Protein 6FHJ (pdb70)

Radius of gyration: 31.43 Å; Cα contacts (8 Å, |Δi|>4): 2462; chains: 1; bounding box: 69×86×80 Å

InterPro domains:
  IPR001701 Glycoside hydrolase family 9 [PF00759] (120-545)
  IPR004197 Cellulase, Ig-like domain [PF02927] (4-82)
  IPR004197 Cellulase, Ig-like domain [cd02850] (5-88)
  IPR008928 Six-hairpin glycosidase superfamily [SSF48208] (115-547)
  IPR012341 Six-hairpin glycosidase-like superfamily [G3DSA:1.50.10.10] (104-552)
  IPR013783 Immunoglobulin-like fold [G3DSA:2.60.40.10] (3-90)
  IPR014756 Immunoglobulin E-set [SSF81296] (6-89)

Foldseek 3Di:
DAWPAKWALLLAEELQFWGKIKTWAQEDDPFQKKFKDAPPHTDDIDGWAWPQDDQNTTMTMDTPNVRNDFDWAMWMDDPHHIFAGHTYHQQRLLLALQLLLLLQLLQKLAFSCLSPPPPSHPLDWDPLLGDHRFLLQPAAAPVLPDGFRQHIAGQFWQFRKDFLLQLLLLLLLLVLCVLQVLFPSQQDDSVPPQGRSSLVSSLRNLVSLLSCCVPVQQWAFMQDGFDDLAHRRVGDVSDYRDDSHTHGDNATALLSLLSSLLSLLSSLVSLVSCVVSVRGDPVCNVVSPVSSVSSNVSSVSSLVCSVVQQVGHNGPLGQVVPQGSLFSNLSNLLSNCVRPVDVVSLVSNLVSLVPHDLLEAAFDFSNGPPLVSLLSNLVVHDPVSVVSNLSNLVNRLLQQVQCQVAGPQLFNVDAAQAARLQRLLRSLLSLLSNCSPPVAVSSVNSSVSSVTSQSISDVVREHQFFSRGDHYQFAASHSSPSCLQPPPDRHIGSGGFGWSAWHQADPQDLLHRGTDGDSDGCNVPVDRPNRTRMGGSRSSSSVSSSSSSSSSVTRHNDPDDDRDWHWDWFPDARNFEFEAKFKIKIAIPADWPQKDKPPDGWDDDLRMTIDIDGCHPPAAFDKDKIKMWTADPVGHIRMYMHIYTYHQDQFAFVRWQFCDQLPQDGPLSVVVDWWDWDDKDPDWDWDWDFDDDPNFTKIKTKTQFPDLPIKTKTWSVQHWAQLPLFFKKKWWKAFQPPQLKWKWKWKDQPPDIGTQPPGTDGDHNDGDMDIGTCVVVVVRPNGTIIIMIMIGRNPTSGMGIMITRTIIGHAAADADWKDKDPWDWPFQEFAQPDKIKTKIWIAGLVLQDWPFKWKQKSRTTDTWAFPDPPDRGRNVITMTMDIDGGDAAKIKIKMWTGSNNHPIDIDDIDIGRHYRYQALAQQRFDPPVATKDFDAAFAKFFWADNTGTGGPSDDADNGDGPGMDTGHGGTIDGDPVHD

Solvent-accessible surface area: 36807 Å² total; per-residue (Å²): 69,96,9,92,14,1,0,0,0,6,0,0,0,1,12,82,2,32,0,14,0,0,0,4,0,53,60,54,12,129,72,43,38,25,34,1,6,51,39,137,86,68,70,31,95,27,107,10,135,79,58,24,151,20,50,70,72,28,0,3,15,3,94,4,31,108,20,76,42,70,17,101,56,0,18,0,74,0,56,72,43,60,9,78,70,1,26,0,56,105,45,6,4,38,84,25,21,10,0,2,0,0,0,0,5,1,0,31,1,40,45,0,112,75,9,13,47,108,69,8,3,122,39,65,17,29,112,50,2,24,0,56,60,0,0,74,0,1,0,20,11,62,100,94,109,69,60,46,76,0,24,10,1,12,1,6,8,1,6,3,0,3,22,1,3,2,12,0,0,0,0,3,0,0,0,0,1,23,53,19,15,109,28,84,21,0,21,18,44,90,39,119,44,20,10,1,0,0,0,15,0,0,15,25,0,0,81,4,0,27,59,0,3,108,68,32,53,0,10,1,22,10,0,79,141,74,34,42,36,54,15,0,50,118,20,9,72,31,83,82,46,59,133,38,5,12,27,8,54,73,79,31,3,1,1,0,0,0,1,0,0,0,0,0,0,0,0,0,39,0,0,73,52,0,33,95,42,66,75,14,46,93,125,49,40,77,96,3,79,71,35,0,92,85,1,39,58,3,0,57,65,0,9,79,34,0,51,106,74,85,120,31,70,24,18,61,56,22,0,132,147,34,54,12,25,38,0,0,0,0,0,0,0,0,0,0,40,48,23,48,50,70,71,67,22,46,89,72,0,24,93,43,0,90,90,18,103,72,50,23,52,20,2,5,0,49,53,0,0,12,2,0,1,0,1,9,0,43,84,54,8,64,89,79,9,59,97,37,0,72,41,0,9,90,35,3,1,8,12,0,9,1,0,10,42,46,14,28,2,5,0,0,12,51,4,24,104,54,1,2,0,14,15,0,0,1,13,0,2,8,0,0,5,7,26,48,43,39,112,22,45,2,0,9,34,7,0,2,72,0,0,0,0,0,4,0,3,0,38,64,32,11,0,0,3,0,12,4,30,66,50,36,0,50,36,6,21,2,32,2,2,69,86,6,110,46,137,123,16,118,11,3,34,1,0,0,0,0,0,0,0,0,1,13,9,17,39,59,70,74,95,23,76,19,7,10,8,85,39,43,19,8,92,46,4,56,18,20,2,90,51,0,0,22,0,4,6,1,6,0,2,3,3,0,0,0,4,0,0,2,2,31,75,16,29,64,75,32,124,41,55,69,95,8,42,90,1,46,21,30,16,0,80,29,38,11,49,0,26,27,90,0,16,0,1,0,30,18,114,28,82,21,59,129,5,20,2,107,76,92,122,14,87,84,84,24,35,8,10,61,6,83,9,68,3,97,105,42,54,58,25,39,53,58,92,1,60,0,77,0,40,9,134,85,54,28,29,0,6,2,8,6,4,5,3,8,17,36,48,13,12,0,27,65,65,74,13,50,2,7,27,0,76,75,124,16,16,2,7,54,71,142,76,81,6,28,36,116,109,42,95,95,22,22,97,16,62,30,59,101,51,92,42,84,136,87,39,0,0,60,0,7,0,66,15,80,48,66,74,0,56,0,37,0,7,0,72,98,38,52,0,35,1,62,15,7,97,32,0,25,0,21,0,26,4,43,53,74,111,74,1,62,0,46,0,0,0,40,12,70,132,42,66,43,62,21,6,102,28,46,35,69,18,45,81,97,40,50,74,51,90,28,31,4,78,134,43,119,133,20,76,50,51,50,0,18,1,8,0,26,1,5,4,46,116,58,16,50,90,0,19,0,3,0,22,78,0,13,1,25,5,66,98,63,59,82,50,4,76,22,55,84,36,19,32,108,15,61,15,3,31,70,75,39,90,0,38,0,40,0,23,0,36,2,80,99,81,88,38,26,88,34,2,14,0,1,0,3,6,0,22,61,63,10,95,33,56,68,110,120,36,111,56,23,62,111,14,26,60,16,34,49,57,25,69,6,22,0,8,76,3,99,5,47,0,10,0,1,8,26,37,7,78,75,33,60,31,95,87,57,116,7,0,5,0,1,54,52,124,15,62,19,74,106,38,79,103,92,165,73,62,31,17,52,17,25,72,46,30,56,9,111,56,30,88,59,33,34,14,35,27,51,103,162,88,92,70,122,142,68,102,74,47,76,53,88,34,104,78,57,60,86,46,73,46,128,68,65,77

Sequence (979 aa):
GVVQSVNVSQAGYSSNDFKTATVTASDKLSDTSYQILQGTTVIATGTMKDEGYVWGKYVYSIDFSSVTATGTNFTIRSNGVSSYTFPIQTNMWNEEYKDEMTAFYRLLRTTDTFAAYPAGYSNIAPSNKILHPDSFLDDAFSPDRTTHYDLTGGWFDAGDYGKYGGNQWVQGNIAISYLRHASSAAVNFDKDTNGIPDLVDEAIFGSQYLVKFANQLGGAIHNILRKGGFVLPHKVTDNVPGNTDDRALEAVEAVGGSGKSSGSLAATARAIRTAIAGGKVAANKVAQLQTLANEFQAAAIIFYNYTLTHQSGNHGSYGTMNNGGIANPLLWAEVQLYLLTGDAAYKTQAQTRINAINEAYVSSTNYWDMHPIALAEFYPVADSAIKTKIQSILKHQAYYFITLMDETPYGVLNQFGNFGVNEPHASYMADLLRYYELFNDPVALRAAKKALYWIVGNNPWNISWVSGVGSNFTDFLHTRLDEEEAYSQTNTGVVLPGAMVSGPNIKDPNNKLSSSPWYEDKPIWADDTNQWRYNEYSVSIQTGLFYTIMGLSALGGNASTGGAEPVKLPITWPIIGDYVTGDVTVFAQPEGSLSNVSANGIVLSPSDGVYTTTVSTSADAPYTERKVQIKGTDDSGFTTYSNTHFTVAPALPDPSHPLLFDDFNQKGIWGSQKLDWVNWYNQNGGTASYTRTTVDTRTVGKFAHTPAATTSKAKFQPWKYNANLNGYRYLNFTMKNPGYPNTKIRIAANDGTKSVNLTSGEVAISSTWTTYQYDLNLHPTLNKSNVLIEVWLSNPTAGAYGEILIDEISAVNTTNSGTAPTLSATGVNASIGNQSTVFTYTATYTDANNQAPFDVQVVIDGVIRSMTAADPTDTTYSDGRVYTYATTLPVGTHKFYFRTTDTTTNFVSTSVQTGPTVIRNKLEAEVLSINLEYAVNVPKAGTYQVSAG

Organism: NCBI:txid44249

B-factor: mean 33.27, std 11.63, range [17.1, 79.89]

Structure (mmCIF, N/CA/C/O backbone):
data_6FHJ
#
_entry.id   6FHJ
#
_cell.length_a   103.350
_cell.length_b   103.350
_cell.length_c   212.500
_cell.angle_alpha   90.00
_cell.angle_beta   90.00
_cell.angle_gamma   120.00
#
_symmetry.space_group_name_H-M   'P 32 2 1'
#
loop_
_entity.id
_entity.type
_entity.pdbx_description
1 polymer protein,protein
2 non-polymer 'CALCIUM ION'
3 non-polymer 'SODIUM ION'
4 non-polymer 'CHLORIDE ION'
5 non-polymer DI(HYDROXYETHYL)ETHER
6 non-polymer 'MALONATE ION'
7 water water
#
loop_
_atom_site.group_PDB
_atom_site.id
_atom_site.type_symbol
_atom_site.label_atom_id
_atom_site.label_alt_id
_atom_site.label_comp_id
_atom_site.label_asym_id
_atom_site.label_entity_id
_atom_site.label_seq_id
_atom_site.pdbx_PDB_ins_code
_atom_site.Cartn_x
_atom_site.Cartn_y
_atom_site.Cartn_z
_atom_site.occupancy
_atom_site.B_iso_or_equiv
_atom_site.auth_seq_id
_atom_site.auth_comp_id
_atom_site.auth_asym_id
_atom_site.auth_atom_id
_atom_site.pdbx_PDB_model_num
ATOM 1 N N . GLY A 1 1 ? 96.050 -6.149 11.644 1.00 48.81 3 GLY A N 1
ATOM 2 C CA . GLY A 1 1 ? 95.449 -4.909 12.265 1.00 46.52 3 GLY A CA 1
ATOM 3 C C . GLY A 1 1 ? 96.431 -4.183 13.178 1.00 45.18 3 GLY A C 1
ATOM 4 O O . GLY A 1 1 ? 96.726 -4.652 14.267 1.00 45.48 3 GLY A O 1
ATOM 5 N N . VAL A 1 2 ? 96.929 -3.037 12.747 1.00 44.11 4 VAL A N 1
ATOM 6 C CA . VAL A 1 2 ? 98.060 -2.375 13.410 1.00 43.34 4 VAL A CA 1
ATOM 7 C C . VAL A 1 2 ? 97.677 -0.919 13.771 1.00 40.77 4 VAL A C 1
ATOM 8 O O . VAL A 1 2 ? 97.063 -0.232 12.967 1.00 39.60 4 VAL A O 1
ATOM 12 N N . VAL A 1 3 ? 98.062 -0.468 14.962 1.00 39.37 5 VAL A N 1
ATOM 13 C CA . VAL A 1 3 ? 97.781 0.902 15.411 1.00 37.34 5 VAL A CA 1
ATOM 14 C C . VAL A 1 3 ? 98.723 1.893 14.751 1.00 37.61 5 VAL A C 1
ATOM 15 O O . VAL A 1 3 ? 99.947 1.763 14.863 1.00 37.91 5 VAL A O 1
ATOM 19 N N . GLN A 1 4 ? 98.134 2.910 14.106 1.00 36.64 6 GLN A N 1
ATOM 20 C CA . GLN A 1 4 ? 98.897 3.949 13.418 1.00 36.43 6 GLN A CA 1
ATOM 21 C C . GLN A 1 4 ? 99.234 5.086 14.382 1.00 34.26 6 GLN A C 1
ATOM 22 O O . GLN A 1 4 ? 100.360 5.585 14.402 1.00 34.06 6 GLN A O 1
ATOM 28 N N . SER A 1 5 ? 98.258 5.499 15.172 1.00 32.45 7 SER A N 1
ATOM 29 C CA . SER A 1 5 ? 98.448 6.596 16.124 1.00 31.26 7 SER A CA 1
ATOM 30 C C . SER A 1 5 ? 97.405 6.539 17.215 1.00 30.01 7 SER A C 1
ATOM 31 O O . SER A 1 5 ? 96.308 6.027 17.005 1.00 30.08 7 SER A O 1
ATOM 34 N N . VAL A 1 6 ? 97.776 7.038 18.388 1.00 29.29 8 VAL A N 1
ATOM 35 C CA . VAL A 1 6 ? 96.859 7.333 19.467 1.00 28.83 8 VAL A CA 1
ATOM 36 C C . VAL A 1 6 ? 96.799 8.861 19.555 1.00 27.96 8 VAL A C 1
ATOM 37 O O . VAL A 1 6 ? 97.790 9.499 19.931 1.00 27.92 8 VAL A O 1
ATOM 41 N N . ASN A 1 7 ? 95.639 9.429 19.199 1.00 27.10 9 ASN A N 1
ATOM 42 C CA . ASN A 1 7 ? 95.451 10.880 19.065 1.00 25.95 9 ASN A CA 1
ATOM 43 C C . ASN A 1 7 ? 94.759 11.453 20.290 1.00 25.82 9 ASN A C 1
ATOM 44 O O . ASN A 1 7 ? 93.781 10.883 20.776 1.00 25.97 9 ASN A O 1
ATOM 49 N N . VAL A 1 8 ? 95.289 12.580 20.790 1.00 25.66 10 VAL A N 1
ATOM 50 C CA . VAL A 1 8 ? 94.857 13.193 22.052 1.00 25.40 10 VAL A CA 1
ATOM 51 C C . VAL A 1 8 ? 94.777 14.703 21.894 1.00 24.44 10 VAL A C 1
ATOM 52 O O . VAL A 1 8 ? 95.316 15.247 20.945 1.00 23.89 10 VAL A O 1
ATOM 56 N N . SER A 1 9 ? 94.135 15.368 22.845 1.00 24.54 11 SER A N 1
ATOM 57 C CA . SER A 1 9 ? 94.339 16.801 23.033 1.00 24.81 11 SER A CA 1
ATOM 58 C C . SER A 1 9 ? 95.761 17.020 23.545 1.00 25.71 11 SER A C 1
ATOM 59 O O . SER A 1 9 ? 96.026 16.883 24.749 1.00 26.85 11 SER A O 1
ATOM 62 N N . GLN A 1 10 ? 96.653 17.390 22.616 1.00 25.88 12 GLN A N 1
ATOM 63 C CA . GLN A 1 10 ? 98.066 17.638 22.911 1.00 26.37 12 GLN A CA 1
ATOM 64 C C . GLN A 1 10 ? 98.280 18.851 23.818 1.00 27.04 12 GLN A C 1
ATOM 65 O O . GLN A 1 10 ? 99.326 18.968 24.451 1.00 28.44 12 GLN A O 1
ATOM 71 N N . ALA A 1 11 ? 97.285 19.731 23.887 1.00 26.68 13 ALA A N 1
ATOM 72 C CA . ALA A 1 11 ? 97.263 20.862 24.822 1.00 26.91 13 ALA A CA 1
ATOM 73 C C . ALA A 1 11 ? 96.878 20.482 26.263 1.00 27.65 13 ALA A C 1
ATOM 74 O O . ALA A 1 11 ? 97.033 21.304 27.193 1.00 28.24 13 ALA A O 1
ATOM 76 N N . GLY A 1 12 ? 96.340 19.272 26.441 1.00 27.16 14 GLY A N 1
ATOM 77 C CA . GLY A 1 12 ? 95.873 18.798 27.731 1.00 27.47 14 GLY A CA 1
ATOM 78 C C . GLY A 1 12 ? 94.370 18.810 27.903 1.00 27.02 14 GLY A C 1
ATOM 79 O O . GLY A 1 12 ? 93.613 19.001 26.935 1.00 26.38 14 GLY A O 1
ATOM 80 N N . TYR A 1 13 ? 93.947 18.569 29.136 1.00 27.60 15 TYR A N 1
ATOM 81 C CA . TYR A 1 13 ? 92.540 18.496 29.552 1.00 27.75 15 TYR A CA 1
ATOM 82 C C . TYR A 1 13 ? 92.463 19.063 30.959 1.00 29.62 15 TYR A C 1
ATOM 83 O O . TYR A 1 13 ? 93.455 19.019 31.711 1.00 30.30 15 TYR A O 1
ATOM 92 N N . SER A 1 14 ? 91.292 19.550 31.343 1.00 30.08 16 SER A N 1
ATOM 93 C CA . SER A 1 14 ? 91.072 19.957 32.717 1.00 32.18 16 SER A CA 1
ATOM 94 C C . SER A 1 14 ? 90.640 18.714 33.587 1.00 33.40 16 SER A C 1
ATOM 95 O O . SER A 1 14 ? 89.963 17.796 33.099 1.00 32.46 16 SER A O 1
ATOM 98 N N . SER A 1 15 ? 91.052 18.668 34.850 1.00 35.65 17 SER A N 1
ATOM 99 C CA . SER A 1 15 ? 90.879 17.423 35.682 1.00 36.93 17 SER A CA 1
ATOM 100 C C . SER A 1 15 ? 89.431 16.925 35.968 1.00 37.24 17 SER A C 1
ATOM 101 O O . SER A 1 15 ? 89.194 15.686 35.903 1.00 37.04 17 SER A O 1
ATOM 104 N N . ASN A 1 16 ? 88.479 17.867 36.034 1.00 37.74 18 ASN A N 1
ATOM 105 C CA . ASN A 1 16 ? 87.052 17.509 36.112 1.00 38.10 18 ASN A CA 1
ATOM 106 C C . ASN A 1 16 ? 86.274 17.471 34.776 1.00 36.58 18 ASN A C 1
ATOM 107 O O . ASN A 1 16 ? 85.088 17.178 34.781 1.00 36.88 18 ASN A O 1
ATOM 112 N N . ASP A 1 17 ? 86.926 17.695 33.639 1.00 34.86 19 ASP A N 1
ATOM 113 C CA . ASP A 1 17 ? 86.190 17.734 32.336 1.00 33.39 19 ASP A CA 1
ATOM 114 C C . ASP A 1 17 ? 85.970 16.360 31.731 1.00 32.25 19 ASP A C 1
ATOM 115 O O . ASP A 1 17 ? 86.649 15.393 32.068 1.00 31.26 19 ASP A O 1
ATOM 120 N N . PHE A 1 18 ? 85.022 16.307 30.797 1.00 31.66 20 PHE A N 1
ATOM 121 C CA . PHE A 1 18 ? 84.947 15.238 29.820 1.00 31.01 20 PHE A CA 1
ATOM 122 C C . PHE A 1 18 ? 86.288 15.102 29.110 1.00 29.16 20 PHE A C 1
ATOM 123 O O . PHE A 1 18 ? 86.925 16.101 28.772 1.00 28.18 20 PHE A O 1
ATOM 131 N N . LYS A 1 19 ? 86.738 13.868 28.904 1.00 29.24 21 LYS A N 1
ATOM 132 C CA . LYS A 1 19 ? 88.018 13.617 28.212 1.00 28.80 21 LYS A CA 1
ATOM 133 C C . LYS A 1 19 ? 87.870 12.479 27.215 1.00 28.56 21 LYS A C 1
ATOM 134 O O . LYS A 1 19 ? 87.261 11.423 27.538 1.00 29.49 21 LYS A O 1
ATOM 140 N N . THR A 1 20 ? 88.445 12.674 26.034 1.00 26.75 22 THR A N 1
ATOM 141 C CA . THR A 1 20 ? 88.409 11.681 25.021 1.00 26.76 22 THR A CA 1
ATOM 142 C C . THR A 1 20 ? 89.671 11.676 24.177 1.00 25.90 22 THR A C 1
ATOM 143 O O . THR A 1 20 ? 90.413 12.675 24.118 1.00 26.79 22 THR A O 1
ATOM 147 N N . ALA A 1 21 ? 89.935 10.521 23.582 1.00 25.76 23 ALA A N 1
ATOM 148 C CA . ALA A 1 21 ? 91.034 10.315 22.646 1.00 25.16 23 ALA A CA 1
ATOM 149 C C . ALA A 1 21 ? 90.592 9.275 21.628 1.00 25.31 23 ALA A C 1
ATOM 150 O O . ALA A 1 21 ? 89.566 8.592 21.831 1.00 25.68 23 ALA A O 1
ATOM 152 N N . THR A 1 22 ? 91.360 9.155 20.541 1.00 25.10 24 THR A N 1
ATOM 153 C CA . THR A 1 22 ? 91.082 8.175 19.518 1.00 25.90 24 THR A CA 1
ATOM 154 C C . THR A 1 22 ? 92.306 7.329 19.169 1.00 26.34 24 THR A C 1
ATOM 155 O O . THR A 1 22 ? 93.447 7.764 19.399 1.00 25.49 24 THR A O 1
ATOM 159 N N . VAL A 1 23 ? 92.032 6.131 18.643 1.00 26.99 25 VAL A N 1
ATOM 160 C CA . VAL A 1 23 ? 93.043 5.219 18.131 1.00 28.25 25 VAL A CA 1
ATOM 161 C C . VAL A 1 23 ? 92.718 4.906 16.681 1.00 28.58 25 VAL A C 1
ATOM 162 O O . VAL A 1 23 ? 91.647 4.365 16.374 1.00 28.54 25 VAL A O 1
ATOM 166 N N . THR A 1 24 ? 93.635 5.293 15.798 1.00 28.69 26 THR A N 1
ATOM 167 C CA . THR A 1 24 ? 93.503 5.061 14.373 1.00 29.87 26 THR A CA 1
ATOM 168 C C . THR A 1 24 ? 94.347 3.863 13.981 1.00 32.11 26 THR A C 1
ATOM 169 O O . THR A 1 24 ? 95.564 3.913 14.133 1.00 32.66 26 THR A O 1
ATOM 173 N N . ALA A 1 25 ? 93.702 2.820 13.445 1.00 33.73 27 ALA A N 1
ATOM 174 C CA . ALA A 1 25 ? 94.349 1.555 13.088 1.00 36.21 27 ALA A CA 1
ATOM 175 C C . ALA A 1 25 ? 94.150 1.189 11.611 1.00 38.01 27 ALA A C 1
ATOM 176 O O . ALA A 1 25 ? 93.204 1.661 10.978 1.00 38.23 27 ALA A O 1
ATOM 178 N N . SER A 1 26 ? 95.035 0.342 11.078 1.00 39.64 28 SER A N 1
ATOM 179 C CA . SER A 1 26 ? 94.937 -0.090 9.692 1.00 41.42 28 SER A CA 1
ATOM 180 C C . SER A 1 26 ? 93.695 -0.962 9.471 1.00 42.94 28 SER A C 1
ATOM 181 O O . SER A 1 26 ? 93.142 -0.981 8.374 1.00 44.40 28 SER A O 1
ATOM 184 N N . ASP A 1 27 ? 93.263 -1.683 10.501 1.00 43.38 29 ASP A N 1
ATOM 185 C CA . ASP A 1 27 ? 92.094 -2.558 10.418 1.00 45.15 29 ASP A CA 1
ATOM 186 C C . ASP A 1 27 ? 91.620 -2.925 11.849 1.00 44.23 29 ASP A C 1
ATOM 187 O O . ASP A 1 27 ? 92.260 -2.491 12.793 1.00 42.67 29 ASP A O 1
ATOM 192 N N . LYS A 1 28 ? 90.510 -3.658 12.020 1.00 45.03 30 LYS A N 1
ATOM 193 C CA . LYS A 1 28 ? 90.035 -4.097 13.352 1.00 44.93 30 LYS A CA 1
ATOM 194 C C . LYS A 1 28 ? 91.166 -4.763 14.125 1.00 45.74 30 LYS A C 1
ATOM 195 O O . LYS A 1 28 ? 91.905 -5.556 13.552 1.00 46.74 30 LYS A O 1
ATOM 197 N N . LEU A 1 29 ? 91.299 -4.405 15.402 1.00 44.77 31 LEU A N 1
ATOM 198 C CA . LEU A 1 29 ? 92.348 -4.931 16.297 1.00 45.90 31 LEU A CA 1
ATOM 199 C C . LEU A 1 29 ? 91.837 -6.131 17.060 1.00 47.75 31 LEU A C 1
ATOM 200 O O . LEU A 1 29 ? 90.663 -6.155 17.436 1.00 48.42 31 LEU A O 1
ATOM 205 N N . SER A 1 30 ? 92.718 -7.115 17.295 1.00 49.39 32 SER A N 1
ATOM 206 C CA . SER A 1 30 ? 92.405 -8.292 18.121 1.00 51.03 32 SER A CA 1
ATOM 207 C C . SER A 1 30 ? 92.359 -7.896 19.605 1.00 49.63 32 SER A C 1
ATOM 208 O O . SER A 1 30 ? 91.494 -8.351 20.367 1.00 50.14 32 SER A O 1
ATOM 211 N N . ASP A 1 31 ? 93.325 -7.074 19.995 1.00 48.30 33 ASP A N 1
ATOM 212 C CA . ASP A 1 31 ? 93.444 -6.568 21.344 1.00 47.39 33 ASP A CA 1
ATOM 213 C C . ASP A 1 31 ? 92.856 -5.138 21.321 1.00 44.67 33 ASP A C 1
ATOM 214 O O . ASP A 1 31 ? 93.431 -4.226 20.718 1.00 43.42 33 ASP A O 1
ATOM 219 N N . THR A 1 32 ? 91.684 -4.979 21.942 1.00 43.76 34 THR A N 1
ATOM 220 C CA . THR A 1 32 ? 91.014 -3.679 22.047 1.00 41.96 34 THR A CA 1
ATOM 221 C C . THR A 1 32 ? 91.183 -3.012 23.414 1.00 40.54 34 THR A C 1
ATOM 222 O O . THR A 1 32 ? 90.417 -2.100 23.735 1.00 40.15 34 THR A O 1
ATOM 226 N N . SER A 1 33 ? 92.166 -3.447 24.210 1.00 39.91 35 SER A N 1
ATOM 227 C CA . SER A 1 33 ? 92.487 -2.771 25.464 1.00 38.47 35 SER A CA 1
ATOM 228 C C . SER A 1 33 ? 93.343 -1.519 25.262 1.00 36.18 35 SER A C 1
ATOM 229 O O . SER A 1 33 ? 94.090 -1.390 24.282 1.00 35.81 35 SER A O 1
ATOM 232 N N . TYR A 1 34 ? 93.232 -0.616 26.232 1.00 34.81 36 TYR A N 1
ATOM 233 C CA . TYR A 1 34 ? 94.112 0.557 26.342 1.00 33.43 36 TYR A CA 1
ATOM 234 C C . TYR A 1 34 ? 94.645 0.663 27.753 1.00 33.61 36 TYR A C 1
ATOM 235 O O . TYR A 1 34 ? 94.097 0.080 28.682 1.00 34.55 36 TYR A O 1
ATOM 244 N N . GLN A 1 35 ? 95.719 1.428 27.886 1.00 33.47 37 GLN A N 1
ATOM 245 C CA . GLN A 1 35 ? 96.295 1.788 29.157 1.00 33.98 37 GLN A CA 1
ATOM 246 C C . GLN A 1 35 ? 96.479 3.302 29.144 1.00 33.32 37 GLN A C 1
ATOM 247 O O . GLN A 1 35 ? 96.773 3.899 28.105 1.00 32.51 37 GLN A O 1
ATOM 253 N N . ILE A 1 36 ? 96.324 3.912 30.310 1.00 33.49 38 ILE A N 1
ATOM 254 C CA . ILE A 1 36 ? 96.687 5.301 30.530 1.00 33.21 38 ILE A CA 1
ATOM 255 C C . ILE A 1 36 ? 97.863 5.283 31.507 1.00 34.28 38 ILE A C 1
ATOM 256 O O . ILE A 1 36 ? 97.776 4.613 32.520 1.00 35.75 38 ILE A O 1
ATOM 261 N N . LEU A 1 37 ? 98.933 6.010 31.191 1.00 34.14 39 LEU A N 1
ATOM 262 C CA . LEU A 1 37 ? 100.157 6.039 31.996 1.00 35.74 39 LEU A CA 1
ATOM 263 C C . LEU A 1 37 ? 100.543 7.432 32.454 1.00 35.16 39 LEU A C 1
ATOM 264 O O . LEU A 1 37 ? 100.193 8.449 31.799 1.00 33.65 39 LEU A O 1
ATOM 269 N N . GLN A 1 38 ? 101.234 7.475 33.589 1.00 36.33 40 GLN A N 1
ATOM 270 C CA . GLN A 1 38 ? 102.091 8.594 33.973 1.00 37.81 40 GLN A CA 1
ATOM 271 C C . GLN A 1 38 ? 103.535 8.116 33.970 1.00 38.63 40 GLN A C 1
ATOM 272 O O . GLN A 1 38 ? 103.896 7.233 34.745 1.00 40.42 40 GLN A O 1
ATOM 278 N N . GLY A 1 39 ? 104.346 8.743 33.125 1.00 38.23 41 GLY A N 1
ATOM 279 C CA . GLY A 1 39 ? 105.691 8.294 32.837 1.00 39.31 41 GLY A CA 1
ATOM 280 C C . GLY A 1 39 ? 105.598 6.896 32.251 1.00 39.12 41 GLY A C 1
ATOM 281 O O . GLY A 1 39 ? 104.916 6.683 31.245 1.00 37.57 41 GLY A O 1
ATOM 282 N N . THR A 1 40 ? 106.228 5.942 32.935 1.00 39.83 42 THR A N 1
ATOM 283 C CA . THR A 1 40 ? 106.206 4.548 32.555 1.00 40.26 42 THR A CA 1
ATOM 284 C C . THR A 1 40 ? 105.315 3.701 33.494 1.00 40.48 42 THR A C 1
ATOM 285 O O . THR A 1 40 ? 105.413 2.474 33.464 1.00 40.70 42 THR A O 1
ATOM 289 N N . THR A 1 41 ? 104.499 4.361 34.335 1.00 40.07 43 THR A N 1
ATOM 290 C CA . THR A 1 41 ? 103.570 3.690 35.241 1.00 40.43 43 THR A CA 1
ATOM 291 C C . THR A 1 41 ? 102.136 3.713 34.718 1.00 38.96 43 THR A C 1
ATOM 292 O O . THR A 1 41 ? 101.600 4.794 34.413 1.00 37.21 43 THR A O 1
ATOM 296 N N . VAL A 1 42 ? 101.503 2.548 34.645 1.00 38.80 44 VAL A N 1
ATOM 297 C CA . VAL A 1 42 ? 100.076 2.461 34.294 1.00 38.32 44 VAL A CA 1
ATOM 298 C C . VAL A 1 42 ? 99.169 2.918 35.463 1.00 38.39 44 VAL A C 1
ATOM 299 O O . VAL A 1 42 ? 99.268 2.377 36.533 1.00 38.80 44 VAL A O 1
ATOM 303 N N . ILE A 1 43 ? 98.266 3.884 35.209 1.00 38.04 45 ILE A N 1
ATOM 304 C CA . ILE A 1 43 ? 97.274 4.397 36.210 1.00 38.55 45 ILE A CA 1
ATOM 305 C C . ILE A 1 43 ? 95.778 4.029 35.950 1.00 38.52 45 ILE A C 1
ATOM 306 O O . ILE A 1 43 ? 94.911 4.203 36.819 1.00 40.23 45 ILE A O 1
ATOM 311 N N . ALA A 1 44 ? 95.473 3.508 34.768 1.00 37.48 46 ALA A N 1
ATOM 312 C CA . ALA A 1 44 ? 94.102 3.085 34.409 1.00 36.64 46 ALA A CA 1
ATOM 313 C C . ALA A 1 44 ? 94.203 2.190 33.194 1.00 36.08 46 ALA A C 1
ATOM 314 O O . ALA A 1 44 ? 95.113 2.355 32.371 1.00 35.33 46 ALA A O 1
ATOM 316 N N . THR A 1 45 ? 93.267 1.258 33.079 1.00 36.21 47 THR A N 1
ATOM 317 C CA . THR A 1 45 ? 93.142 0.403 31.908 1.00 36.65 47 THR A CA 1
ATOM 318 C C . THR A 1 45 ? 91.660 0.232 31.579 1.00 37.14 47 THR A C 1
ATOM 319 O O . THR A 1 45 ? 90.779 0.493 32.405 1.00 37.56 47 THR A O 1
ATOM 323 N N . GLY A 1 46 ? 91.393 -0.222 30.369 1.00 37.59 48 GLY A N 1
ATOM 324 C CA . GLY A 1 46 ? 90.037 -0.601 29.997 1.00 37.72 48 GLY A CA 1
ATOM 325 C C . GLY A 1 46 ? 89.944 -1.095 28.572 1.00 37.84 48 GLY A C 1
ATOM 326 O O . GLY A 1 46 ? 90.958 -1.423 27.946 1.00 37.30 48 GLY A O 1
ATOM 327 N N . THR A 1 47 ? 88.710 -1.124 28.071 1.00 38.45 49 THR A N 1
ATOM 328 C CA . THR A 1 47 ? 88.395 -1.557 26.705 1.00 39.23 49 THR A CA 1
ATOM 329 C C . THR A 1 47 ? 87.965 -0.362 25.840 1.00 37.75 49 THR A C 1
ATOM 330 O O . THR A 1 47 ? 87.092 0.415 26.227 1.00 36.91 49 THR A O 1
ATOM 334 N N . MET A 1 48 ? 88.579 -0.224 24.661 1.00 37.84 50 MET A N 1
ATOM 335 C CA . MET A 1 48 ? 88.247 0.873 23.742 1.00 36.40 50 MET A CA 1
ATOM 336 C C . MET A 1 48 ? 86.851 0.651 23.156 1.00 37.21 50 MET A C 1
ATOM 337 O O . MET A 1 48 ? 86.383 -0.483 23.049 1.00 37.40 50 MET A O 1
ATOM 342 N N . LYS A 1 49 ? 86.194 1.745 22.774 1.00 37.06 51 LYS A N 1
ATOM 343 C CA . LYS A 1 49 ? 84.920 1.657 22.063 1.00 38.42 51 LYS A CA 1
ATOM 344 C C . LYS A 1 49 ? 85.155 1.598 20.529 1.00 38.00 51 LYS A C 1
ATOM 345 O O . LYS A 1 49 ? 85.870 2.434 19.990 1.00 35.93 51 LYS A O 1
ATOM 351 N N . ASP A 1 50 ? 84.526 0.620 19.860 1.00 39.15 52 ASP A N 1
ATOM 352 C CA . ASP A 1 50 ? 84.614 0.412 18.402 1.00 40.34 52 ASP A CA 1
ATOM 353 C C . ASP A 1 50 ? 83.830 1.537 17.680 1.00 39.58 52 ASP A C 1
ATOM 354 O O . ASP A 1 50 ? 82.669 1.800 18.014 1.00 39.32 52 ASP A O 1
ATOM 359 N N . GLU A 1 51 ? 84.495 2.238 16.759 1.00 38.02 53 GLU A N 1
ATOM 360 C CA . GLU A 1 51 ? 83.861 3.304 15.952 1.00 37.27 53 GLU A CA 1
ATOM 361 C C . GLU A 1 51 ? 83.828 2.970 14.446 1.00 38.22 53 GLU A C 1
ATOM 362 O O . GLU A 1 51 ? 83.437 3.816 13.662 1.00 39.61 53 GLU A O 1
ATOM 368 N N . GLY A 1 52 ? 84.247 1.772 14.039 1.00 39.24 54 GLY A N 1
ATOM 369 C CA . GLY A 1 52 ? 84.101 1.329 12.652 1.00 40.35 54 GLY A CA 1
ATOM 370 C C . GLY A 1 52 ? 85.094 1.968 11.686 1.00 39.26 54 GLY A C 1
ATOM 371 O O . GLY A 1 52 ? 86.037 2.648 12.111 1.00 38.71 54 GLY A O 1
ATOM 372 N N . TYR A 1 53 ? 84.896 1.732 10.394 1.00 39.58 55 TYR A N 1
ATOM 373 C CA . TYR A 1 53 ? 85.765 2.291 9.376 1.00 39.67 55 TYR A CA 1
ATOM 374 C C . TYR A 1 53 ? 85.417 3.740 9.107 1.00 36.28 55 TYR A C 1
ATOM 375 O O . TYR A 1 53 ? 84.282 4.052 8.828 1.00 35.94 55 TYR A O 1
ATOM 384 N N . VAL A 1 54 ? 86.410 4.605 9.203 1.00 33.77 56 VAL A N 1
ATOM 385 C CA . VAL A 1 54 ? 86.270 6.038 8.956 1.00 31.63 56 VAL A CA 1
ATOM 386 C C . VAL A 1 54 ? 87.510 6.447 8.202 1.00 30.77 56 VAL A C 1
ATOM 387 O O . VAL A 1 54 ? 88.632 6.179 8.674 1.00 29.91 56 VAL A O 1
ATOM 391 N N . TRP A 1 55 ? 87.313 7.102 7.056 1.00 29.94 57 TRP A N 1
ATOM 392 C CA . TRP A 1 55 ? 88.413 7.667 6.259 1.00 29.67 57 TRP A CA 1
ATOM 393 C C . TRP A 1 55 ? 89.591 6.680 5.984 1.00 31.29 57 TRP A C 1
ATOM 394 O O . TRP A 1 55 ? 90.741 7.027 6.227 1.00 30.53 57 TRP A O 1
ATOM 405 N N . GLY A 1 56 ? 89.278 5.469 5.523 1.00 33.23 58 GLY A N 1
ATOM 406 C CA . GLY A 1 56 ? 90.285 4.456 5.113 1.00 35.62 58 GLY A CA 1
ATOM 407 C C . GLY A 1 56 ? 90.969 3.694 6.251 1.00 36.60 58 GLY A C 1
ATOM 408 O O . GLY A 1 56 ? 91.913 2.934 6.010 1.00 37.36 58 GLY A O 1
ATOM 409 N N . LYS A 1 57 ? 90.479 3.900 7.474 1.00 36.18 59 LYS A N 1
ATOM 410 C CA . LYS A 1 57 ? 91.050 3.357 8.701 1.00 37.28 59 LYS A CA 1
ATOM 411 C C . LYS A 1 57 ? 89.957 2.799 9.619 1.00 37.54 59 LYS A C 1
ATOM 412 O O . LYS A 1 57 ? 88.788 3.156 9.504 1.00 36.81 59 LYS A O 1
ATOM 418 N N . TYR A 1 58 ? 90.350 1.922 10.535 1.00 38.23 60 TYR A N 1
ATOM 419 C CA . TYR A 1 58 ? 89.452 1.451 11.578 1.00 38.42 60 TYR A CA 1
ATOM 420 C C . TYR A 1 58 ? 89.720 2.263 12.841 1.00 36.25 60 TYR A C 1
ATOM 421 O O . TYR A 1 58 ? 90.877 2.405 13.232 1.00 35.72 60 TYR A O 1
ATOM 430 N N . VAL A 1 59 ? 88.680 2.789 13.481 1.00 34.14 61 VAL A N 1
ATOM 431 C CA . VAL A 1 59 ? 88.889 3.751 14.562 1.00 32.51 61 VAL A CA 1
ATOM 432 C C . VAL A 1 59 ? 88.247 3.278 15.852 1.00 32.37 61 VAL A C 1
ATOM 433 O O . VAL A 1 59 ? 87.219 2.615 15.814 1.00 33.56 61 VAL A O 1
ATOM 437 N N . TYR A 1 60 ? 88.887 3.614 16.971 1.00 31.04 62 TYR A N 1
ATOM 438 C CA . TYR A 1 60 ? 88.377 3.378 18.310 1.00 30.76 62 TYR A CA 1
ATOM 439 C C . TYR A 1 60 ? 88.401 4.678 19.090 1.00 29.26 62 TYR A C 1
ATOM 440 O O . TYR A 1 60 ? 89.254 5.534 18.841 1.00 28.88 62 TYR A O 1
ATOM 449 N N . SER A 1 61 ? 87.476 4.830 20.033 1.00 29.09 63 SER A N 1
ATOM 450 C CA . SER A 1 61 ? 87.499 5.971 20.951 1.00 28.51 63 SER A CA 1
ATOM 451 C C . SER A 1 61 ? 87.650 5.524 22.387 1.00 28.87 63 SER A C 1
ATOM 452 O O . SER A 1 61 ? 87.289 4.382 22.732 1.00 30.29 63 SER A O 1
ATOM 455 N N . ILE A 1 62 ? 88.165 6.438 23.209 1.00 28.62 64 ILE A N 1
ATOM 456 C CA . ILE A 1 62 ? 88.419 6.217 24.638 1.00 29.63 64 ILE A CA 1
ATOM 457 C C . ILE A 1 62 ? 87.883 7.389 25.439 1.00 29.69 64 ILE A C 1
ATOM 458 O O . ILE A 1 62 ? 88.425 8.495 25.352 1.00 29.06 64 ILE A O 1
ATOM 463 N N . ASP A 1 63 ? 86.848 7.132 26.244 1.00 30.29 65 ASP A N 1
ATOM 464 C CA . ASP A 1 63 ? 86.317 8.113 27.190 1.00 30.21 65 ASP A CA 1
ATOM 465 C C . ASP A 1 63 ? 87.035 7.906 28.511 1.00 30.32 65 ASP A C 1
ATOM 466 O O . ASP A 1 63 ? 86.713 6.971 29.234 1.00 29.84 65 ASP A O 1
ATOM 471 N N . PHE A 1 64 ? 87.991 8.777 28.835 1.00 29.53 66 PHE A N 1
ATOM 472 C CA . PHE A 1 64 ? 88.733 8.647 30.116 1.00 30.50 66 PHE A CA 1
ATOM 473 C C . PHE A 1 64 ? 88.433 9.774 31.124 1.00 31.07 66 PHE A C 1
ATOM 474 O O . PHE A 1 64 ? 89.266 10.103 31.996 1.00 30.14 66 PHE A O 1
ATOM 482 N N . SER A 1 65 ? 87.207 10.319 31.012 1.00 31.68 67 SER A N 1
ATOM 483 C CA . SER A 1 65 ? 86.710 11.432 31.852 1.00 32.35 67 SER A CA 1
ATOM 484 C C . SER A 1 65 ? 86.888 11.187 33.349 1.00 33.95 67 SER A C 1
ATOM 485 O O . SER A 1 65 ? 87.246 12.106 34.099 1.00 34.53 67 SER A O 1
ATOM 488 N N . SER A 1 66 ? 86.630 9.955 33.798 1.00 35.38 68 SER A N 1
ATOM 489 C CA . SER A 1 66 ? 86.768 9.629 35.229 1.00 37.50 68 SER A CA 1
ATOM 490 C C . SER A 1 66 ? 88.197 9.714 35.798 1.00 37.92 68 SER A C 1
ATOM 491 O O . SER A 1 66 ? 88.367 9.723 37.010 1.00 38.57 68 SER A O 1
ATOM 494 N N . VAL A 1 67 ? 89.212 9.773 34.947 1.00 37.55 69 VAL A N 1
ATOM 495 C CA . VAL A 1 67 ? 90.578 10.136 35.395 1.00 38.60 69 VAL A CA 1
ATOM 496 C C . VAL A 1 67 ? 90.596 11.633 35.789 1.00 39.33 69 VAL A C 1
ATOM 497 O O . VAL A 1 67 ? 90.406 12.516 34.921 1.00 38.40 69 VAL A O 1
ATOM 501 N N . THR A 1 68 ? 90.790 11.922 37.069 1.00 41.46 70 THR A N 1
ATOM 502 C CA . THR A 1 68 ? 90.924 13.303 37.556 1.00 43.67 70 THR A CA 1
ATOM 503 C C . THR A 1 68 ? 92.327 13.626 38.090 1.00 46.17 70 THR A C 1
ATOM 504 O O . THR A 1 68 ? 92.561 14.736 38.569 1.00 47.29 70 THR A O 1
ATOM 508 N N . ALA A 1 69 ? 93.248 12.662 38.008 1.00 47.99 71 ALA A N 1
ATOM 509 C CA . ALA A 1 69 ? 94.655 12.881 38.345 1.00 48.89 71 ALA A CA 1
ATOM 510 C C . ALA A 1 69 ? 95.220 14.059 37.552 1.00 48.46 71 ALA A C 1
ATOM 511 O O . ALA A 1 69 ? 94.827 14.291 36.386 1.00 47.50 71 ALA A O 1
ATOM 513 N N . THR A 1 70 ? 96.122 14.796 38.199 1.00 49.09 72 THR A N 1
ATOM 514 C CA . THR A 1 70 ? 96.781 15.952 37.623 1.00 48.35 72 THR A CA 1
ATOM 515 C C . THR A 1 70 ? 98.268 15.693 37.367 1.00 47.22 72 THR A C 1
ATOM 516 O O . THR A 1 70 ? 98.917 14.849 38.001 1.00 47.27 72 THR A O 1
ATOM 520 N N . GLY A 1 71 ? 98.788 16.437 36.400 1.00 44.71 73 GLY A N 1
ATOM 521 C CA . GLY A 1 71 ? 100.193 16.450 36.112 1.00 44.28 73 GLY A CA 1
ATOM 522 C C . GLY A 1 71 ? 100.498 16.691 34.664 1.00 42.02 73 GLY A C 1
ATOM 523 O O . GLY A 1 71 ? 99.657 17.188 33.915 1.00 40.33 73 GLY A O 1
ATOM 524 N N . THR A 1 72 ? 101.698 16.273 34.286 1.00 41.47 74 THR A N 1
ATOM 525 C CA . THR A 1 72 ? 102.420 16.810 33.155 1.00 40.53 74 THR A CA 1
ATOM 526 C C . THR A 1 72 ? 102.848 15.713 32.145 1.00 38.38 74 THR A C 1
ATOM 527 O O . THR A 1 72 ? 103.286 16.020 31.034 1.00 37.42 74 THR A O 1
ATOM 531 N N . ASN A 1 73 ? 102.738 14.449 32.513 1.00 37.40 75 ASN A N 1
ATOM 532 C CA . ASN A 1 73 ? 103.444 13.371 31.796 1.00 37.60 75 ASN A CA 1
ATOM 533 C C . ASN A 1 73 ? 102.510 12.198 31.473 1.00 35.92 75 ASN A C 1
ATOM 534 O O . ASN A 1 73 ? 102.910 11.020 31.580 1.00 36.41 75 ASN A O 1
ATOM 539 N N . PHE A 1 74 ? 101.281 12.508 31.070 1.00 34.05 76 PHE A N 1
ATOM 540 C CA . PHE A 1 74 ? 100.318 11.451 30.768 1.00 33.19 76 PHE A CA 1
ATOM 541 C C . PHE A 1 74 ? 100.537 10.961 29.328 1.00 31.93 76 PHE A C 1
ATOM 542 O O . PHE A 1 74 ? 100.907 11.747 28.454 1.00 31.70 76 PHE A O 1
ATOM 550 N N . THR A 1 75 ? 100.319 9.674 29.085 1.00 31.39 77 THR A N 1
ATOM 551 C CA . THR A 1 75 ? 100.141 9.140 27.719 1.00 30.57 77 THR A CA 1
ATOM 552 C C . THR A 1 75 ? 98.978 8.136 27.709 1.00 30.63 77 THR A C 1
ATOM 553 O O . THR A 1 75 ? 98.588 7.570 28.753 1.00 30.65 77 THR A O 1
ATOM 557 N N . ILE A 1 76 ? 98.414 7.930 26.523 1.00 30.58 78 ILE A N 1
ATOM 558 C CA . ILE A 1 76 ? 97.472 6.842 26.293 1.00 31.14 78 ILE A CA 1
ATOM 559 C C . ILE A 1 76 ? 98.144 5.868 25.334 1.00 32.02 78 ILE A C 1
ATOM 560 O O . ILE A 1 76 ? 98.842 6.288 24.420 1.00 31.66 78 ILE A O 1
ATOM 565 N N . ARG A 1 77 ? 97.933 4.573 25.582 1.00 33.60 79 ARG A N 1
ATOM 566 C CA . ARG A 1 77 ? 98.625 3.505 24.887 1.00 35.19 79 ARG A CA 1
ATOM 567 C C . ARG A 1 77 ? 97.709 2.359 24.518 1.00 35.00 79 ARG A C 1
ATOM 568 O O . ARG A 1 77 ? 96.837 1.977 25.296 1.00 34.75 79 ARG A O 1
ATOM 576 N N . SER A 1 78 ? 97.914 1.817 23.322 1.00 35.21 80 SER A N 1
ATOM 577 C CA . SER A 1 78 ? 97.223 0.607 22.909 1.00 36.61 80 SER A CA 1
ATOM 578 C C . SER A 1 78 ? 98.075 -0.164 21.909 1.00 37.83 80 SER A C 1
ATOM 579 O O . SER A 1 78 ? 98.676 0.447 21.017 1.00 37.10 80 SER A O 1
ATOM 582 N N . ASN A 1 79 ? 98.118 -1.493 22.047 1.00 39.22 81 ASN A N 1
ATOM 583 C CA . ASN A 1 79 ? 98.887 -2.357 21.115 1.00 40.82 81 ASN A CA 1
ATOM 584 C C . ASN A 1 79 ? 100.324 -1.821 20.900 1.00 41.36 81 ASN A C 1
ATOM 585 O O . ASN A 1 79 ? 100.801 -1.695 19.758 1.00 41.61 81 ASN A O 1
ATOM 590 N N . GLY A 1 80 ? 100.971 -1.471 22.023 1.00 41.46 82 GLY A N 1
ATOM 591 C CA . GLY A 1 80 ? 102.354 -1.010 22.061 1.00 41.91 82 GLY A CA 1
ATOM 592 C C . GLY A 1 80 ? 102.692 0.334 21.445 1.00 41.16 82 GLY A C 1
ATOM 593 O O . GLY A 1 80 ? 103.870 0.648 21.247 1.00 42.40 82 GLY A O 1
ATOM 594 N N . VAL A 1 81 ? 101.675 1.124 21.120 1.00 39.39 83 VAL A N 1
ATOM 595 C CA . VAL A 1 81 ? 101.843 2.428 20.543 1.00 37.95 83 VAL A CA 1
ATOM 596 C C . VAL A 1 81 ? 101.317 3.454 21.540 1.00 36.29 83 VAL A C 1
ATOM 597 O O . VAL A 1 81 ? 100.192 3.320 22.032 1.00 35.06 83 VAL A O 1
ATOM 601 N N . SER A 1 82 ? 102.134 4.465 21.835 1.00 35.85 84 SER A N 1
ATOM 602 C CA . SER A 1 82 ? 101.719 5.566 22.715 1.00 34.42 84 SER A CA 1
ATOM 603 C C . SER A 1 82 ? 101.404 6.870 21.986 1.00 32.62 84 SER A C 1
ATOM 604 O O . SER A 1 82 ? 101.963 7.175 20.922 1.00 32.45 84 SER A O 1
ATOM 607 N N . SER A 1 83 ? 100.514 7.645 22.603 1.00 31.00 85 SER A N 1
ATOM 608 C CA . SER A 1 83 ? 100.282 9.027 22.218 1.00 29.84 85 SER A CA 1
ATOM 609 C C . SER A 1 83 ? 101.492 9.860 22.592 1.00 30.15 85 SER A C 1
ATOM 610 O O . SER A 1 83 ? 102.381 9.393 23.335 1.00 30.03 85 SER A O 1
ATOM 613 N N . TYR A 1 84 ? 101.481 11.107 22.108 1.00 28.92 86 TYR A N 1
ATOM 614 C CA . TYR A 1 84 ? 102.326 12.133 22.680 1.00 29.42 86 TYR A CA 1
ATOM 615 C C . TYR A 1 84 ? 101.922 12.332 24.131 1.00 29.55 86 TYR A C 1
ATOM 616 O O . TYR A 1 84 ? 100.809 11.992 24.556 1.00 29.25 86 TYR A O 1
ATOM 625 N N . THR A 1 85 ? 102.872 12.883 24.864 1.00 30.36 87 THR A N 1
ATOM 626 C CA . THR A 1 85 ? 102.730 13.218 26.256 1.00 31.03 87 THR A CA 1
ATOM 627 C C . THR A 1 85 ? 101.942 14.525 26.391 1.00 29.86 87 THR A C 1
ATOM 628 O O . THR A 1 85 ? 102.207 15.466 25.671 1.00 28.89 87 THR A O 1
ATOM 632 N N . PHE A 1 86 ? 100.957 14.540 27.297 1.00 29.32 88 PHE A N 1
ATOM 633 C CA . PHE A 1 86 ? 100.074 15.691 27.501 1.00 28.46 88 PHE A CA 1
ATOM 634 C C . PHE A 1 86 ? 99.817 15.918 28.991 1.00 29.75 88 PHE A C 1
ATOM 635 O O . PHE A 1 86 ? 99.952 14.983 29.793 1.00 30.14 88 PHE A O 1
ATOM 643 N N . PRO A 1 87 ? 99.410 17.148 29.363 1.00 29.69 89 PRO A N 1
ATOM 644 C CA . PRO A 1 87 ? 99.076 17.441 30.744 1.00 31.02 89 PRO A CA 1
ATOM 645 C C . PRO A 1 87 ? 97.590 17.352 31.117 1.00 30.61 89 PRO A C 1
ATOM 646 O O . PRO A 1 87 ? 96.676 17.420 30.250 1.00 29.04 89 PRO A O 1
ATOM 650 N N . ILE A 1 88 ? 97.339 17.200 32.407 1.00 31.46 90 ILE A N 1
ATOM 651 C CA . ILE A 1 88 ? 95.988 17.360 32.956 1.00 31.90 90 ILE A CA 1
ATOM 652 C C . ILE A 1 88 ? 96.121 18.280 34.150 1.00 33.41 90 ILE A C 1
ATOM 653 O O . ILE A 1 88 ? 96.943 18.019 35.025 1.00 34.00 90 ILE A O 1
ATOM 658 N N . GLN A 1 89 ? 95.334 19.356 34.159 1.00 34.03 91 GLN A N 1
ATOM 659 C CA . GLN A 1 89 ? 95.417 20.412 35.201 1.00 36.47 91 GLN A CA 1
ATOM 660 C C . GLN A 1 89 ? 94.026 20.757 35.684 1.00 35.97 91 GLN A C 1
ATOM 661 O O . GLN A 1 89 ? 93.065 20.485 34.990 1.00 33.88 91 GLN A O 1
ATOM 667 N N . THR A 1 90 ? 93.932 21.382 36.854 1.00 36.99 92 THR A N 1
ATOM 668 C CA . THR A 1 90 ? 92.652 21.852 37.388 1.00 37.72 92 THR A CA 1
ATOM 669 C C . THR A 1 90 ? 91.947 22.733 36.331 1.00 36.86 92 THR A C 1
ATOM 670 O O . THR A 1 90 ? 90.793 22.478 35.946 1.00 36.09 92 THR A O 1
ATOM 674 N N . ASN A 1 91 ? 92.676 23.715 35.809 1.00 36.85 93 ASN A N 1
ATOM 675 C CA . ASN A 1 91 ? 92.150 24.641 34.793 1.00 36.00 93 ASN A CA 1
ATOM 676 C C . ASN A 1 91 ? 93.140 24.689 33.627 1.00 34.89 93 ASN A C 1
ATOM 677 O O . ASN A 1 91 ? 94.032 25.535 33.589 1.00 36.09 93 ASN A O 1
ATOM 682 N N . MET A 1 92 ? 92.966 23.787 32.669 1.00 33.03 94 MET A N 1
ATOM 683 C CA . MET A 1 92 ? 93.925 23.622 31.588 1.00 32.12 94 MET A CA 1
ATOM 684 C C . MET A 1 92 ? 93.933 24.808 30.620 1.00 31.52 94 MET A C 1
ATOM 685 O O . MET A 1 92 ? 95.004 25.255 30.221 1.00 31.50 94 MET A O 1
ATOM 690 N N . TRP A 1 93 ? 92.747 25.321 30.273 1.00 30.98 95 TRP A N 1
ATOM 691 C CA . TRP A 1 93 ? 92.584 26.312 29.174 1.00 30.49 95 TRP A CA 1
ATOM 692 C C . TRP A 1 93 ? 93.041 27.724 29.613 1.00 31.89 95 TRP A C 1
ATOM 693 O O . TRP A 1 93 ? 93.488 28.523 28.806 1.00 31.64 95 TRP A O 1
ATOM 704 N N . ASN A 1 94 ? 93.015 27.976 30.913 1.00 27.80 96 ASN A N 1
ATOM 705 C CA . ASN A 1 94 ? 93.695 29.124 31.532 1.00 28.75 96 ASN A CA 1
ATOM 706 C C . ASN A 1 94 ? 95.163 29.243 31.110 1.00 29.06 96 ASN A C 1
ATOM 707 O O . ASN A 1 94 ? 95.636 30.359 31.002 1.00 29.31 96 ASN A O 1
ATOM 712 N N A GLU A 1 95 ? 95.854 28.119 30.864 0.50 28.90 97 GLU A N 1
ATOM 713 N N B GLU A 1 95 ? 95.848 28.125 30.855 0.50 29.11 97 GLU A N 1
ATOM 714 C CA A GLU A 1 95 ? 97.257 28.147 30.419 0.50 29.35 97 GLU A CA 1
ATOM 715 C CA B GLU A 1 95 ? 97.251 28.162 30.446 0.50 29.74 97 GLU A CA 1
ATOM 716 C C A GLU A 1 95 ? 97.478 28.776 29.043 0.50 28.51 97 GLU A C 1
ATOM 717 C C B GLU A 1 95 ? 97.499 28.656 29.008 0.50 28.73 97 GLU A C 1
ATOM 718 O O A GLU A 1 95 ? 98.600 29.218 28.757 0.50 28.90 97 GLU A O 1
ATOM 719 O O B GLU A 1 95 ? 98.661 28.892 28.649 0.50 29.20 97 GLU A O 1
ATOM 730 N N . TYR A 1 96 ? 96.439 28.810 28.198 1.00 27.64 98 TYR A N 1
ATOM 731 C CA . TYR A 1 96 ? 96.554 29.294 26.822 1.00 26.69 98 TYR A CA 1
ATOM 732 C C . TYR A 1 96 ? 95.978 30.687 26.547 1.00 26.73 98 TYR A C 1
ATOM 733 O O . TYR A 1 96 ? 96.065 31.162 25.408 1.00 25.24 98 TYR A O 1
ATOM 742 N N . LYS A 1 97 ? 95.430 31.351 27.565 1.00 27.46 99 LYS A N 1
ATOM 743 C CA . LYS A 1 97 ? 94.881 32.715 27.381 1.00 27.33 99 LYS A CA 1
ATOM 744 C C . LYS A 1 97 ? 95.918 33.765 26.926 1.00 27.42 99 LYS A C 1
ATOM 745 O O . LYS A 1 97 ? 95.611 34.648 26.091 1.00 26.58 99 LYS A O 1
ATOM 751 N N . ASP A 1 98 ? 97.123 33.634 27.466 1.00 27.52 100 ASP A N 1
ATOM 752 C CA . ASP A 1 98 ? 98.250 34.470 27.097 1.00 28.12 100 ASP A CA 1
ATOM 753 C C . ASP A 1 98 ? 98.715 34.304 25.635 1.00 27.31 100 ASP A C 1
ATOM 754 O O . ASP A 1 98 ? 99.089 35.301 24.977 1.00 27.77 100 ASP A O 1
ATOM 759 N N . GLU A 1 99 ? 98.686 33.084 25.110 1.00 26.82 101 GLU A N 1
ATOM 760 C CA . GLU A 1 99 ? 98.988 32.872 23.692 1.00 25.99 101 GLU A CA 1
ATOM 761 C C . GLU A 1 99 ? 97.889 33.477 22.789 1.00 25.36 101 GLU A C 1
ATOM 762 O O . GLU A 1 99 ? 98.184 33.946 21.687 1.00 25.30 101 GLU A O 1
ATOM 768 N N . MET A 1 100 ? 96.643 33.454 23.250 1.00 25.22 102 MET A N 1
ATOM 769 C CA . MET A 1 100 ? 95.533 34.042 22.484 1.00 25.32 102 MET A CA 1
ATOM 770 C C . MET A 1 100 ? 95.663 35.545 22.280 1.00 25.05 102 MET A C 1
ATOM 771 O O . MET A 1 100 ? 95.456 36.040 21.154 1.00 25.53 102 MET A O 1
ATOM 776 N N . THR A 1 101 ? 96.030 36.273 23.336 1.00 25.65 103 THR A N 1
ATOM 777 C CA . THR A 1 101 ? 96.299 37.707 23.202 1.00 25.42 103 THR A CA 1
ATOM 778 C C . THR A 1 101 ? 97.641 37.953 22.513 1.00 25.58 103 THR A C 1
ATOM 779 O O . THR A 1 101 ? 97.762 38.887 21.736 1.00 26.38 103 THR A O 1
ATOM 783 N N . ALA A 1 102 ? 98.626 37.097 22.739 1.00 25.40 104 ALA A N 1
ATOM 784 C CA . ALA A 1 102 ? 99.905 37.204 22.018 1.00 26.09 104 ALA A CA 1
ATOM 785 C C . ALA A 1 102 ? 99.756 37.149 20.493 1.00 24.63 104 ALA A C 1
ATOM 786 O O . ALA A 1 102 ? 100.411 37.895 19.764 1.00 24.30 104 ALA A O 1
ATOM 788 N N . PHE A 1 103 ? 98.889 36.268 20.025 1.00 24.00 105 PHE A N 1
ATOM 789 C CA . PHE A 1 103 ? 98.569 36.175 18.610 1.00 22.76 105 PHE A CA 1
ATOM 790 C C . PHE A 1 103 ? 98.234 37.559 18.012 1.00 22.95 105 PHE A C 1
ATOM 791 O O . PHE A 1 103 ? 98.800 37.979 16.970 1.00 22.60 105 PHE A O 1
ATOM 799 N N . TYR A 1 104 ? 97.304 38.264 18.649 1.00 22.94 106 TYR A N 1
ATOM 800 C CA . TYR A 1 104 ? 96.912 39.602 18.151 1.00 22.51 106 TYR A CA 1
ATOM 801 C C . TYR A 1 104 ? 98.017 40.641 18.357 1.00 23.01 106 TYR A C 1
ATOM 802 O O . TYR A 1 104 ? 98.250 41.476 17.473 1.00 22.64 106 TYR A O 1
ATOM 811 N N . ARG A 1 105 ? 98.696 40.593 19.496 1.00 23.80 107 ARG A N 1
ATOM 812 C CA . ARG A 1 105 ? 99.775 41.567 19.755 1.00 24.50 107 ARG A CA 1
ATOM 813 C C . ARG A 1 105 ? 100.856 41.515 18.646 1.00 24.45 107 ARG A C 1
ATOM 814 O O . ARG A 1 105 ? 101.349 42.577 18.205 1.00 23.80 107 ARG A O 1
ATOM 822 N N . LEU A 1 106 ? 101.160 40.286 18.193 1.00 24.02 108 LEU A N 1
ATOM 823 C CA . LEU A 1 106 ? 102.214 40.013 17.211 1.00 24.45 108 LEU A CA 1
ATOM 824 C C . LEU A 1 106 ? 101.784 40.278 15.757 1.00 24.36 108 LEU A C 1
ATOM 825 O O . LEU A 1 106 ? 102.630 40.257 14.861 1.00 25.03 108 LEU A O 1
ATOM 830 N N . LEU A 1 107 ? 100.487 40.518 15.531 1.00 23.89 109 LEU A N 1
ATOM 831 C CA . LEU A 1 107 ? 99.946 40.903 14.237 1.00 23.42 109 LEU A CA 1
ATOM 832 C C . LEU A 1 107 ? 99.674 42.385 14.123 1.00 23.42 109 LEU A C 1
ATOM 833 O O . LEU A 1 107 ? 99.264 42.847 13.048 1.00 22.71 109 LEU A O 1
ATOM 838 N N . ARG A 1 108 ? 99.913 43.144 15.204 1.00 23.69 110 ARG A N 1
ATOM 839 C CA . ARG A 1 108 ? 99.785 44.595 15.130 1.00 23.97 110 ARG A CA 1
ATOM 840 C C . ARG A 1 108 ? 100.754 45.185 14.086 1.00 23.53 110 ARG A C 1
ATOM 841 O O . ARG A 1 108 ? 101.874 44.683 13.943 1.00 23.64 110 ARG A O 1
ATOM 849 N N . THR A 1 109 ? 100.331 46.231 13.360 1.00 22.68 111 THR A N 1
ATOM 850 C CA . THR A 1 109 ? 101.244 46.925 12.394 1.00 23.08 111 THR A CA 1
ATOM 851 C C . THR A 1 109 ? 102.383 47.693 13.120 1.00 24.14 111 THR A C 1
ATOM 852 O O . THR A 1 109 ? 103.446 47.992 12.537 1.00 23.93 111 THR A O 1
ATOM 856 N N . THR A 1 110 ? 102.161 47.977 14.401 1.00 25.30 112 THR A N 1
ATOM 857 C CA . THR A 1 110 ? 103.070 48.777 15.201 1.00 26.80 112 THR A CA 1
ATOM 858 C C . THR A 1 110 ? 104.275 47.927 15.685 1.00 28.04 112 THR A C 1
ATOM 859 O O . THR A 1 110 ? 104.390 46.731 15.364 1.00 26.65 112 THR A O 1
ATOM 863 N N . ASP A 1 111 ? 105.175 48.555 16.453 1.00 29.46 113 ASP A N 1
ATOM 864 C CA . ASP A 1 111 ? 106.356 47.879 16.998 1.00 30.43 113 ASP A CA 1
ATOM 865 C C . ASP A 1 111 ? 106.009 46.655 17.843 1.00 30.31 113 ASP A C 1
ATOM 866 O O . ASP A 1 111 ? 105.501 46.789 18.968 1.00 30.78 113 ASP A O 1
ATOM 871 N N . THR A 1 112 ? 106.306 45.458 17.330 1.00 29.39 114 THR A N 1
ATOM 872 C CA . THR A 1 112 ? 105.994 44.233 18.075 1.00 29.28 114 THR A CA 1
ATOM 873 C C . THR A 1 112 ? 107.051 43.810 19.116 1.00 29.94 114 THR A C 1
ATOM 874 O O . THR A 1 112 ? 106.740 42.983 19.960 1.00 29.35 114 THR A O 1
ATOM 878 N N . PHE A 1 113 ? 108.263 44.376 19.078 1.00 31.55 115 PHE A N 1
ATOM 879 C CA . PHE A 1 113 ? 109.230 44.232 20.212 1.00 33.31 115 PHE A CA 1
ATOM 880 C C . PHE A 1 113 ? 108.620 44.865 21.471 1.00 33.65 115 PHE A C 1
ATOM 881 O O . PHE A 1 113 ? 108.862 44.399 22.585 1.00 33.84 115 PHE A O 1
ATOM 889 N N . ALA A 1 114 ? 107.829 45.928 21.288 1.00 33.15 116 ALA A N 1
ATOM 890 C CA . ALA A 1 114 ? 107.177 46.631 22.416 1.00 33.68 116 ALA A CA 1
ATOM 891 C C . ALA A 1 114 ? 105.802 45.998 22.755 1.00 32.80 116 ALA A C 1
ATOM 892 O O . ALA A 1 114 ? 105.448 45.848 23.930 1.00 32.33 116 ALA A O 1
ATOM 894 N N . ALA A 1 115 ? 105.026 45.618 21.729 1.00 31.86 117 ALA A N 1
ATOM 895 C CA . ALA A 1 115 ? 103.704 45.019 21.957 1.00 30.99 117 ALA A CA 1
ATOM 896 C C . ALA A 1 115 ? 103.800 43.639 22.597 1.00 31.04 117 ALA A C 1
ATOM 897 O O . ALA A 1 115 ? 102.861 43.213 23.282 1.00 30.35 117 ALA A O 1
ATOM 899 N N . TYR A 1 116 ? 104.893 42.919 22.309 1.00 31.31 118 TYR A N 1
ATOM 900 C CA . TYR A 1 116 ? 105.135 41.572 22.856 1.00 31.74 118 TYR A CA 1
ATOM 901 C C . TYR A 1 116 ? 106.419 41.648 23.686 1.00 32.93 118 TYR A C 1
ATOM 902 O O . TYR A 1 116 ? 107.500 41.341 23.177 1.00 33.24 118 TYR A O 1
ATOM 911 N N . PRO A 1 117 ? 106.313 42.075 24.953 1.00 34.11 119 PRO A N 1
ATOM 912 C CA . PRO A 1 117 ? 107.529 42.070 25.788 1.00 35.72 119 PRO A CA 1
ATOM 913 C C . PRO A 1 117 ? 108.018 40.653 26.053 1.00 36.24 119 PRO A C 1
ATOM 914 O O . PRO A 1 117 ? 107.196 39.712 26.100 1.00 35.54 119 PRO A O 1
ATOM 918 N N . ALA A 1 118 ? 109.331 40.503 26.255 1.00 37.01 120 ALA A N 1
ATOM 919 C CA . ALA A 1 118 ? 109.924 39.196 26.551 1.00 37.60 120 ALA A CA 1
ATOM 920 C C . ALA A 1 118 ? 109.167 38.554 27.707 1.00 37.76 120 ALA A C 1
ATOM 921 O O . ALA A 1 118 ? 108.875 39.226 28.709 1.00 37.31 120 ALA A O 1
ATOM 923 N N . GLY A 1 119 ? 108.769 37.292 27.530 1.00 36.88 121 GLY A N 1
ATOM 924 C CA . GLY A 1 119 ? 108.066 36.557 28.586 1.00 37.38 121 GLY A CA 1
ATOM 925 C C . GLY A 1 119 ? 106.568 36.791 28.712 1.00 36.48 121 GLY A C 1
ATOM 926 O O . GLY A 1 119 ? 105.955 36.241 29.654 1.00 36.48 121 GLY A O 1
ATOM 927 N N . TYR A 1 120 ? 105.978 37.572 27.780 1.00 35.16 122 TYR A N 1
ATOM 928 C CA . TYR A 1 120 ? 104.542 37.898 27.810 1.00 33.88 122 TYR A CA 1
ATOM 929 C C . TYR A 1 120 ? 103.679 36.623 27.845 1.00 33.35 122 TYR A C 1
ATOM 930 O O . TYR A 1 120 ? 102.770 36.512 28.697 1.00 33.76 122 TYR A O 1
ATOM 939 N N . SER A 1 121 ? 103.975 35.685 26.933 1.00 32.66 123 SER A N 1
ATOM 940 C CA . SER A 1 121 ? 103.434 34.309 26.942 1.00 32.07 123 SER A CA 1
ATOM 941 C C . SER A 1 121 ? 104.565 33.291 27.139 1.00 32.81 123 SER A C 1
ATOM 942 O O . SER A 1 121 ? 105.704 33.535 26.744 1.00 32.94 123 SER A O 1
ATOM 945 N N . ASN A 1 122 ? 104.274 32.158 27.773 1.00 33.08 124 ASN A N 1
ATOM 946 C CA . ASN A 1 122 ? 105.354 31.203 28.064 1.00 34.04 124 ASN A CA 1
ATOM 947 C C . ASN A 1 122 ? 105.710 30.342 26.847 1.00 32.87 124 ASN A C 1
ATOM 948 O O . ASN A 1 122 ? 106.768 29.766 26.792 1.00 33.96 124 ASN A O 1
ATOM 953 N N . ILE A 1 123 ? 104.828 30.283 25.862 1.00 31.71 125 ILE A N 1
ATOM 954 C CA . ILE A 1 123 ? 105.170 29.794 24.524 1.00 30.54 125 ILE A CA 1
ATOM 955 C C . ILE A 1 123 ? 105.605 31.052 23.752 1.00 29.83 125 ILE A C 1
ATOM 956 O O . ILE A 1 123 ? 104.794 31.967 23.527 1.00 29.76 125 ILE A O 1
ATOM 961 N N . ALA A 1 124 ? 106.867 31.079 23.345 1.00 29.87 126 ALA A N 1
ATOM 962 C CA . ALA A 1 124 ? 107.507 32.247 22.737 1.00 29.76 126 ALA A CA 1
ATOM 963 C C . ALA A 1 124 ? 107.394 32.227 21.208 1.00 29.02 126 ALA A C 1
ATOM 964 O O . ALA A 1 124 ? 107.454 31.152 20.580 1.00 28.37 126 ALA A O 1
ATOM 966 N N . PRO A 1 125 ? 107.284 33.419 20.598 1.00 29.09 127 PRO A N 1
ATOM 967 C CA . PRO A 1 125 ? 107.323 33.492 19.151 1.00 28.11 127 PRO A CA 1
ATOM 968 C C . PRO A 1 125 ? 108.749 33.280 18.682 1.00 29.05 127 PRO A C 1
ATOM 969 O O . PRO A 1 125 ? 109.683 33.447 19.468 1.00 28.61 127 PRO A O 1
ATOM 973 N N . SER A 1 126 ? 108.917 32.895 17.415 1.00 28.73 128 SER A N 1
ATOM 974 C CA . SER A 1 126 ? 110.240 32.947 16.778 1.00 29.12 128 SER A CA 1
ATOM 975 C C . SER A 1 126 ? 110.646 34.415 16.793 1.00 29.83 128 SER A C 1
ATOM 976 O O . SER A 1 126 ? 109.807 35.283 16.469 1.00 28.61 128 SER A O 1
ATOM 979 N N . ASN A 1 127 ? 111.902 34.697 17.135 1.00 31.06 129 ASN A N 1
ATOM 980 C CA . ASN A 1 127 ? 112.404 36.060 17.195 1.00 33.01 129 ASN A CA 1
ATOM 981 C C . ASN A 1 127 ? 112.310 36.786 15.826 1.00 31.44 129 ASN A C 1
ATOM 982 O O . ASN A 1 127 ? 112.100 37.996 15.751 1.00 30.29 129 ASN A O 1
ATOM 987 N N . LYS A 1 128 ? 112.488 36.029 14.755 1.00 30.29 130 LYS A N 1
ATOM 988 C CA . LYS A 1 128 ? 112.475 36.574 13.400 1.00 29.87 130 LYS A CA 1
ATOM 989 C C . LYS A 1 128 ? 111.192 37.325 12.956 1.00 28.56 130 LYS A C 1
ATOM 990 O O . LYS A 1 128 ? 111.267 38.133 12.026 1.00 28.53 130 LYS A O 1
ATOM 996 N N . ILE A 1 129 ? 110.040 37.067 13.600 1.00 27.49 131 ILE A N 1
ATOM 997 C CA . ILE A 1 129 ? 108.784 37.774 13.247 1.00 26.57 131 ILE A CA 1
ATOM 998 C C . ILE A 1 129 ? 108.660 39.184 13.839 1.00 26.83 131 ILE A C 1
ATOM 999 O O . ILE A 1 129 ? 107.786 39.925 13.433 1.00 25.72 131 ILE A O 1
ATOM 1004 N N . LEU A 1 130 ? 109.509 39.532 14.816 1.00 27.57 132 LEU A N 1
ATOM 1005 C CA . LEU A 1 130 ? 109.421 40.825 15.504 1.00 27.82 132 LEU A CA 1
ATOM 1006 C C . LEU A 1 130 ? 109.947 41.971 14.625 1.00 28.04 132 LEU A C 1
ATOM 1007 O O . LEU A 1 130 ? 110.924 41.798 13.894 1.00 28.58 132 LEU A O 1
ATOM 1012 N N . HIS A 1 131 ? 109.283 43.127 14.693 1.00 27.83 133 HIS A N 1
ATOM 1013 C CA . HIS A 1 131 ? 109.588 44.286 13.842 1.00 27.94 133 HIS A CA 1
ATOM 1014 C C . HIS A 1 131 ? 109.240 45.630 14.517 1.00 28.43 133 HIS A C 1
ATOM 1015 O O . HIS A 1 131 ? 108.397 45.666 15.414 1.00 27.71 133 HIS A O 1
ATOM 1022 N N . PRO A 1 132 ? 109.858 46.755 14.063 1.00 29.91 134 PRO A N 1
ATOM 1023 C CA . PRO A 1 132 ? 109.441 48.085 14.543 1.00 30.44 134 PRO A CA 1
ATOM 1024 C C . PRO A 1 132 ? 108.133 48.562 13.888 1.00 30.15 134 PRO A C 1
ATOM 1025 O O . PRO A 1 132 ? 107.509 47.795 13.125 1.00 28.63 134 PRO A O 1
ATOM 1029 N N . ASP A 1 133 ? 107.697 49.791 14.198 1.00 30.46 135 ASP A N 1
ATOM 1030 C CA . ASP A 1 133 ? 106.460 50.376 13.616 1.00 30.39 135 ASP A CA 1
ATOM 1031 C C . ASP A 1 133 ? 106.492 50.224 12.083 1.00 29.09 135 ASP A C 1
ATOM 1032 O O . ASP A 1 133 ? 107.540 50.471 11.480 1.00 28.95 135 ASP A O 1
ATOM 1037 N N . SER A 1 134 ? 105.392 49.759 11.479 1.00 27.19 136 SER A N 1
ATOM 1038 C CA . SER A 1 134 ? 105.316 49.611 10.011 1.00 26.60 136 SER A CA 1
ATOM 1039 C C . SER A 1 134 ? 104.092 50.258 9.386 1.00 26.02 136 SER A C 1
ATOM 1040 O O . SER A 1 134 ? 103.115 50.586 10.076 1.00 26.02 136 SER A O 1
ATOM 1043 N N . PHE A 1 135 ? 104.150 50.410 8.063 1.00 25.38 137 PHE A N 1
ATOM 1044 C CA . PHE A 1 135 ? 103.095 51.039 7.321 1.00 25.35 137 PHE A CA 1
ATOM 1045 C C . PHE A 1 135 ? 102.580 52.334 8.002 1.00 26.37 137 PHE A C 1
ATOM 1046 O O . PHE A 1 135 ? 101.371 52.564 8.125 1.00 25.89 137 PHE A O 1
ATOM 1054 N N . LEU A 1 136 ? 103.528 53.158 8.457 1.00 27.13 138 LEU A N 1
ATOM 1055 C CA . LEU A 1 136 ? 103.222 54.473 9.038 1.00 28.16 138 LEU A CA 1
ATOM 1056 C C . LEU A 1 136 ? 102.750 55.469 7.972 1.00 27.77 138 LEU A C 1
ATOM 1057 O O . LEU A 1 136 ? 102.348 56.570 8.298 1.00 27.57 138 LEU A O 1
ATOM 1062 N N . ASP A 1 137 ? 102.801 55.066 6.704 1.00 27.55 139 ASP A N 1
ATOM 1063 C CA . ASP A 1 137 ? 102.311 55.884 5.599 1.00 27.45 139 ASP A CA 1
ATOM 1064 C C . ASP A 1 137 ? 100.948 55.424 5.021 1.00 26.82 139 ASP A C 1
ATOM 1065 O O . ASP A 1 137 ? 100.507 55.971 4.002 1.00 26.75 139 ASP A O 1
ATOM 1070 N N . ASP A 1 138 ? 100.269 54.461 5.668 1.00 25.91 140 ASP A N 1
ATOM 1071 C CA . ASP A 1 138 ? 98.853 54.151 5.333 1.00 25.25 140 ASP A CA 1
ATOM 1072 C C . ASP A 1 138 ? 98.032 55.408 5.672 1.00 25.62 140 ASP A C 1
ATOM 1073 O O . ASP A 1 138 ? 98.105 55.849 6.809 1.00 25.57 140 ASP A O 1
ATOM 1078 N N . ALA A 1 139 ? 97.249 55.999 4.751 1.00 25.34 141 ALA A N 1
ATOM 1079 C CA . ALA A 1 139 ? 97.112 55.615 3.324 1.00 24.49 141 ALA A CA 1
ATOM 1080 C C . ALA A 1 139 ? 96.498 56.772 2.508 1.00 24.91 141 ALA A C 1
ATOM 1081 O O . ALA A 1 139 ? 95.802 57.671 3.057 1.00 24.54 141 ALA A O 1
ATOM 1083 N N . PHE A 1 140 ? 96.801 56.764 1.216 1.00 24.09 142 PHE A N 1
ATOM 1084 C CA . PHE A 1 140 ? 96.236 57.695 0.257 1.00 24.47 142 PHE A CA 1
ATOM 1085 C C . PHE A 1 140 ? 94.789 57.358 -0.055 1.00 23.64 142 PHE A C 1
ATOM 1086 O O . PHE A 1 140 ? 94.391 56.224 0.081 1.00 22.63 142 PHE A O 1
ATOM 1094 N N . SER A 1 141 ? 94.013 58.363 -0.497 1.00 24.26 143 SER A N 1
ATOM 1095 C CA . SER A 1 141 ? 92.755 58.136 -1.231 1.00 24.26 143 SER A CA 1
ATOM 1096 C C . SER A 1 141 ? 93.092 57.319 -2.494 1.00 24.19 143 SER A C 1
ATOM 1097 O O . SER A 1 141 ? 94.251 57.292 -2.889 1.00 24.35 143 SER A O 1
ATOM 1100 N N . PRO A 1 142 ? 92.096 56.667 -3.128 1.00 24.42 144 PRO A N 1
ATOM 1101 C CA . PRO A 1 142 ? 92.361 55.827 -4.318 1.00 24.75 144 PRO A CA 1
ATOM 1102 C C . PRO A 1 142 ? 93.088 56.512 -5.453 1.00 26.21 144 PRO A C 1
ATOM 1103 O O . PRO A 1 142 ? 93.945 55.900 -6.078 1.00 27.27 144 PRO A O 1
ATOM 1107 N N . ASP A 1 143 ? 92.773 57.778 -5.696 1.00 26.78 145 ASP A N 1
ATOM 1108 C CA . ASP A 1 143 ? 93.467 58.546 -6.731 1.00 27.77 145 ASP A CA 1
ATOM 1109 C C . ASP A 1 143 ? 94.754 59.238 -6.249 1.00 27.85 145 ASP A C 1
ATOM 1110 O O . ASP A 1 143 ? 95.372 59.942 -7.034 1.00 27.64 145 ASP A O 1
ATOM 1115 N N . ARG A 1 144 ? 95.139 59.047 -4.969 1.00 27.28 146 ARG A N 1
ATOM 1116 C CA . ARG A 1 144 ? 96.381 59.598 -4.401 1.00 28.01 146 ARG A CA 1
ATOM 1117 C C . ARG A 1 144 ? 96.456 61.143 -4.396 1.00 29.03 146 ARG A C 1
ATOM 1118 O O . ARG A 1 144 ? 97.554 61.730 -4.482 1.00 29.28 146 ARG A O 1
ATOM 1126 N N . THR A 1 145 ? 95.299 61.812 -4.276 1.00 29.16 147 THR A N 1
ATOM 1127 C CA . THR A 1 145 ? 95.257 63.278 -4.178 1.00 29.60 147 THR A CA 1
ATOM 1128 C C . THR A 1 145 ? 95.130 63.772 -2.744 1.00 29.49 147 THR A C 1
ATOM 1129 O O . THR A 1 145 ? 95.457 64.913 -2.487 1.00 29.28 147 THR A O 1
ATOM 1133 N N . THR A 1 146 ? 94.612 62.934 -1.836 1.00 28.98 148 THR A N 1
ATOM 1134 C CA . THR A 1 146 ? 94.457 63.313 -0.431 1.00 28.81 148 THR A CA 1
ATOM 1135 C C . THR A 1 146 ? 95.017 62.179 0.395 1.00 27.88 148 THR A C 1
ATOM 1136 O O . THR A 1 146 ? 94.697 61.009 0.121 1.00 27.30 148 THR A O 1
ATOM 1140 N N . HIS A 1 147 ? 95.821 62.519 1.407 1.00 27.34 149 HIS A N 1
ATOM 1141 C CA . HIS A 1 147 ? 96.411 61.515 2.292 1.00 27.09 149 HIS A CA 1
ATOM 1142 C C . HIS A 1 147 ? 95.660 61.457 3.619 1.00 26.52 149 HIS A C 1
ATOM 1143 O O . HIS A 1 147 ? 95.356 62.495 4.174 1.00 26.81 149 HIS A O 1
ATOM 1150 N N . TYR A 1 148 ? 95.404 60.251 4.120 1.00 26.01 150 TYR A N 1
ATOM 1151 C CA . TYR A 1 148 ? 94.713 60.034 5.402 1.00 26.23 150 TYR A CA 1
ATOM 1152 C C . TYR A 1 148 ? 95.658 59.339 6.382 1.00 26.79 150 TYR A C 1
ATOM 1153 O O . TYR A 1 148 ? 96.539 58.533 5.961 1.00 26.84 150 TYR A O 1
ATOM 1162 N N . ASP A 1 149 ? 95.486 59.627 7.670 1.00 26.50 151 ASP A N 1
ATOM 1163 C CA . ASP A 1 149 ? 96.190 58.892 8.719 1.00 26.82 151 ASP A CA 1
ATOM 1164 C C . ASP A 1 149 ? 95.348 57.652 9.067 1.00 25.92 151 ASP A C 1
ATOM 1165 O O . ASP A 1 149 ? 94.335 57.765 9.760 1.00 25.67 151 ASP A O 1
ATOM 1170 N N . LEU A 1 150 ? 95.757 56.497 8.537 1.00 25.31 152 LEU A N 1
ATOM 1171 C CA . LEU A 1 150 ? 95.037 55.221 8.740 1.00 25.37 152 LEU A CA 1
ATOM 1172 C C . LEU A 1 150 ? 96.012 54.127 9.201 1.00 25.26 152 LEU A C 1
ATOM 1173 O O . LEU A 1 150 ? 95.907 52.945 8.822 1.00 25.68 152 LEU A O 1
ATOM 1178 N N . THR A 1 151 ? 96.948 54.526 10.062 1.00 25.44 153 THR A N 1
ATOM 1179 C CA . THR A 1 151 ? 97.948 53.599 10.571 1.00 25.48 153 THR A CA 1
ATOM 1180 C C . THR A 1 151 ? 97.381 52.828 11.760 1.00 25.17 153 THR A C 1
ATOM 1181 O O . THR A 1 151 ? 96.447 53.287 12.447 1.00 25.23 153 THR A O 1
ATOM 1185 N N . GLY A 1 152 ? 97.947 51.644 11.983 1.00 25.10 154 GLY A N 1
ATOM 1186 C CA . GLY A 1 152 ? 97.532 50.764 13.075 1.00 24.99 154 GLY A CA 1
ATOM 1187 C C . GLY A 1 152 ? 96.597 49.663 12.623 1.00 24.70 154 GLY A C 1
ATOM 1188 O O . GLY A 1 152 ? 96.444 49.384 11.412 1.00 23.93 154 GLY A O 1
ATOM 1189 N N . GLY A 1 153 ? 95.963 49.035 13.609 1.00 24.62 155 GLY A N 1
ATOM 1190 C CA . GLY A 1 153 ? 95.173 47.834 13.374 1.00 23.74 155 GLY A CA 1
ATOM 1191 C C . GLY A 1 153 ? 96.045 46.597 13.247 1.00 23.08 155 GLY A C 1
ATOM 1192 O O . GLY A 1 153 ? 97.272 46.667 13.396 1.00 23.31 155 GLY A O 1
ATOM 1193 N N . TRP A 1 154 ? 95.405 45.454 13.021 1.00 21.96 156 TRP A N 1
ATOM 1194 C CA . TRP A 1 154 ? 96.103 44.186 12.769 1.00 21.46 156 TRP A CA 1
ATOM 1195 C C . TRP A 1 154 ? 96.167 43.849 11.283 1.00 20.80 156 TRP A C 1
ATOM 1196 O O . TRP A 1 154 ? 95.204 44.053 10.555 1.00 20.00 156 TRP A O 1
ATOM 1207 N N . PHE A 1 155 ? 97.301 43.283 10.872 1.00 20.70 157 PHE A N 1
ATOM 1208 C CA . PHE A 1 155 ? 97.387 42.575 9.624 1.00 20.72 157 PHE A CA 1
ATOM 1209 C C . PHE A 1 155 ? 96.348 41.458 9.636 1.00 20.72 157 PHE A C 1
ATOM 1210 O O . PHE A 1 155 ? 96.131 40.781 10.661 1.00 20.81 157 PHE A O 1
ATOM 1218 N N . ASP A 1 156 ? 95.680 41.287 8.513 1.00 20.45 158 ASP A N 1
ATOM 1219 C CA . ASP A 1 156 ? 94.599 40.315 8.413 1.00 19.99 158 ASP A CA 1
ATOM 1220 C C . ASP A 1 156 ? 95.048 38.866 8.631 1.00 20.03 158 ASP A C 1
ATOM 1221 O O . ASP A 1 156 ? 94.358 38.070 9.276 1.00 19.03 158 ASP A O 1
ATOM 1226 N N . ALA A 1 157 ? 96.164 38.509 8.005 1.00 20.54 159 ALA A N 1
ATOM 1227 C CA . ALA A 1 157 ? 96.546 37.117 7.843 1.00 20.68 159 ALA A CA 1
ATOM 1228 C C . ALA A 1 157 ? 98.056 36.999 7.551 1.00 21.00 159 ALA A C 1
ATOM 1229 O O . ALA A 1 157 ? 98.845 37.673 8.204 1.00 22.31 159 ALA A O 1
ATOM 1231 N N . GLY A 1 158 ? 98.485 36.149 6.633 1.00 20.62 160 GLY A N 1
ATOM 1232 C CA . GLY A 1 158 ? 99.879 36.174 6.151 1.00 20.97 160 GLY A CA 1
ATOM 1233 C C . GLY A 1 158 ? 100.249 37.272 5.159 1.00 21.16 160 GLY A C 1
ATOM 1234 O O . GLY A 1 158 ? 101.413 37.422 4.803 1.00 21.38 160 GLY A O 1
ATOM 1235 N N . ASP A 1 159 ? 99.257 38.021 4.693 1.00 20.82 161 ASP A N 1
ATOM 1236 C CA . ASP A 1 159 ? 99.460 39.244 3.933 1.00 20.37 161 ASP A CA 1
ATOM 1237 C C . ASP A 1 159 ? 99.207 40.417 4.877 1.00 20.34 161 ASP A C 1
ATOM 1238 O O . ASP A 1 159 ? 98.580 40.258 5.914 1.00 20.37 161 ASP A O 1
ATOM 1243 N N . TYR A 1 160 ? 99.661 41.585 4.471 1.00 20.29 162 TYR A N 1
ATOM 1244 C CA . TYR A 1 160 ? 99.616 42.789 5.288 1.00 20.67 162 TYR A CA 1
ATOM 1245 C C . TYR A 1 160 ? 98.388 43.677 5.016 1.00 19.97 162 TYR A C 1
ATOM 1246 O O . TYR A 1 160 ? 98.301 44.787 5.506 1.00 20.60 162 TYR A O 1
ATOM 1255 N N . GLY A 1 161 ? 97.389 43.143 4.336 1.00 20.43 163 GLY A N 1
ATOM 1256 C CA . GLY A 1 161 ? 96.128 43.845 4.111 1.00 20.26 163 GLY A CA 1
ATOM 1257 C C . GLY A 1 161 ? 95.307 44.027 5.361 1.00 20.56 163 GLY A C 1
ATOM 1258 O O . GLY A 1 161 ? 95.481 43.289 6.345 1.00 20.27 163 GLY A O 1
ATOM 1259 N N . LYS A 1 162 ? 94.445 45.044 5.319 1.00 20.55 164 LYS A N 1
ATOM 1260 C CA . LYS A 1 162 ? 93.503 45.399 6.391 1.00 20.37 164 LYS A CA 1
ATOM 1261 C C . LYS A 1 162 ? 92.137 45.628 5.757 1.00 19.71 164 LYS A C 1
ATOM 1262 O O . LYS A 1 162 ? 91.951 46.584 4.992 1.00 18.98 164 LYS A O 1
ATOM 1268 N N . TYR A 1 163 ? 91.194 44.738 6.064 1.00 18.70 165 TYR A N 1
ATOM 1269 C CA . TYR A 1 163 ? 89.956 44.640 5.295 1.00 19.30 165 TYR A CA 1
ATOM 1270 C C . TYR A 1 163 ? 88.752 45.076 6.110 1.00 19.26 165 TYR A C 1
ATOM 1271 O O . TYR A 1 163 ? 88.598 44.619 7.251 1.00 18.51 165 TYR A O 1
ATOM 1280 N N . GLY A 1 164 ? 87.908 45.939 5.522 1.00 19.40 166 GLY A N 1
ATOM 1281 C CA . GLY A 1 164 ? 86.734 46.492 6.246 1.00 19.78 166 GLY A CA 1
ATOM 1282 C C . GLY A 1 164 ? 85.826 45.421 6.838 1.00 18.89 166 GLY A C 1
ATOM 1283 O O . GLY A 1 164 ? 85.407 45.486 7.995 1.00 18.54 166 GLY A O 1
ATOM 1284 N N . GLY A 1 165 ? 85.548 44.407 6.041 1.00 19.02 167 GLY A N 1
ATOM 1285 C CA . GLY A 1 165 ? 84.664 43.315 6.475 1.00 19.37 167 GLY A CA 1
ATOM 1286 C C . GLY A 1 165 ? 85.159 42.465 7.627 1.00 19.26 167 GLY A C 1
ATOM 1287 O O . GLY A 1 165 ? 84.375 41.700 8.206 1.00 20.00 167 GLY A O 1
ATOM 1288 N N . ASN A 1 166 ? 86.454 42.559 7.931 1.00 19.77 168 ASN A N 1
ATOM 1289 C CA . ASN A 1 166 ? 87.034 41.876 9.068 1.00 20.22 168 ASN A CA 1
ATOM 1290 C C . ASN A 1 166 ? 87.235 42.764 10.292 1.00 20.67 168 ASN A C 1
ATOM 1291 O O . ASN A 1 166 ? 87.773 42.314 11.274 1.00 20.09 168 ASN A O 1
ATOM 1296 N N . GLN A 1 167 ? 86.686 43.971 10.283 1.00 21.02 169 GLN A N 1
ATOM 1297 C CA . GLN A 1 167 ? 86.710 44.828 11.510 1.00 21.11 169 GLN A CA 1
ATOM 1298 C C . GLN A 1 167 ? 85.564 44.619 12.557 1.00 21.09 169 GLN A C 1
ATOM 1299 O O . GLN A 1 167 ? 85.294 45.475 13.416 1.00 21.39 169 GLN A O 1
ATOM 1305 N N . TRP A 1 168 ? 84.910 43.460 12.494 1.00 20.41 170 TRP A N 1
ATOM 1306 C CA . TRP A 1 168 ? 84.109 42.910 13.580 1.00 20.10 170 TRP A CA 1
ATOM 1307 C C . TRP A 1 168 ? 84.952 42.198 14.665 1.00 20.62 170 TRP A C 1
ATOM 1308 O O . TRP A 1 168 ? 84.463 41.945 15.778 1.00 19.56 170 TRP A O 1
ATOM 1319 N N . VAL A 1 169 ? 86.219 41.864 14.336 1.00 20.84 171 VAL A N 1
ATOM 1320 C CA . VAL A 1 169 ? 87.077 41.102 15.244 1.00 21.22 171 VAL A CA 1
ATOM 1321 C C . VAL A 1 169 ? 87.324 41.826 16.577 1.00 21.58 171 VAL A C 1
ATOM 1322 O O . VAL A 1 169 ? 87.365 41.187 17.622 1.00 21.69 171 VAL A O 1
ATOM 1326 N N . GLN A 1 170 ? 87.469 43.144 16.519 1.00 21.89 172 GLN A N 1
ATOM 1327 C CA . GLN A 1 170 ? 87.584 44.000 17.708 1.00 23.05 172 GLN A CA 1
ATOM 1328 C C . GLN A 1 170 ? 86.451 43.696 18.702 1.00 23.77 172 GLN A C 1
ATOM 1329 O O . GLN A 1 170 ? 86.660 43.534 19.916 1.00 24.43 172 GLN A O 1
ATOM 1335 N N . GLY A 1 171 ? 85.242 43.634 18.165 1.00 23.50 173 GLY A N 1
ATOM 1336 C CA . GLY A 1 171 ? 84.057 43.227 18.908 1.00 23.99 173 GLY A CA 1
ATOM 1337 C C . GLY A 1 171 ? 84.059 41.821 19.479 1.00 24.05 173 GLY A C 1
ATOM 1338 O O . GLY A 1 171 ? 83.615 41.620 20.614 1.00 24.89 173 GLY A O 1
ATOM 1339 N N . ASN A 1 172 ? 84.529 40.844 18.717 1.00 22.53 174 ASN A N 1
ATOM 1340 C CA . ASN A 1 172 ? 84.665 39.478 19.248 1.00 22.79 174 ASN A CA 1
ATOM 1341 C C . ASN A 1 172 ? 85.547 39.450 20.494 1.00 23.53 174 ASN A C 1
ATOM 1342 O O . ASN A 1 172 ? 85.206 38.784 21.501 1.00 24.51 174 ASN A O 1
ATOM 1347 N N . ILE A 1 173 ? 86.676 40.155 20.420 1.00 22.85 175 ILE A N 1
ATOM 1348 C CA . ILE A 1 173 ? 87.592 40.266 21.566 1.00 23.97 175 ILE A CA 1
ATOM 1349 C C . ILE A 1 173 ? 86.910 40.958 22.750 1.00 24.45 175 ILE A C 1
ATOM 1350 O O . ILE A 1 173 ? 86.977 40.468 23.884 1.00 25.46 175 ILE A O 1
ATOM 1355 N N . ALA A 1 174 ? 86.268 42.089 22.494 1.00 24.30 176 ALA A N 1
ATOM 1356 C CA . ALA A 1 174 ? 85.577 42.803 23.554 1.00 25.64 176 ALA A CA 1
ATOM 1357 C C . ALA A 1 174 ? 84.507 41.904 24.216 1.00 26.02 176 ALA A C 1
ATOM 1358 O O . ALA A 1 174 ? 84.409 41.842 25.451 1.00 26.95 176 ALA A O 1
ATOM 1360 N N . ILE A 1 175 ? 83.732 41.212 23.377 1.00 24.89 177 ILE A N 1
ATOM 1361 C CA . ILE A 1 175 ? 82.668 40.320 23.841 1.00 25.14 177 ILE A CA 1
ATOM 1362 C C . ILE A 1 175 ? 83.247 39.144 24.660 1.00 25.09 177 ILE A C 1
ATOM 1363 O O . ILE A 1 175 ? 82.662 38.759 25.687 1.00 25.03 177 ILE A O 1
ATOM 1368 N N . SER A 1 176 ? 84.390 38.599 24.219 1.00 24.11 178 SER A N 1
ATOM 1369 C CA . SER A 1 176 ? 85.102 37.551 24.975 1.00 24.81 178 SER A CA 1
ATOM 1370 C C . SER A 1 176 ? 85.317 37.977 26.447 1.00 25.73 178 SER A C 1
ATOM 1371 O O . SER A 1 176 ? 85.101 37.179 27.386 1.00 26.09 178 SER A O 1
ATOM 1374 N N . TYR A 1 177 ? 85.735 39.235 26.626 1.00 26.22 179 TYR A N 1
ATOM 1375 C CA . TYR A 1 177 ? 85.894 39.843 27.950 1.00 27.00 179 TYR A CA 1
ATOM 1376 C C . TYR A 1 177 ? 84.547 40.037 28.665 1.00 28.06 179 TYR A C 1
ATOM 1377 O O . TYR A 1 177 ? 84.376 39.630 29.817 1.00 28.55 179 TYR A O 1
ATOM 1386 N N . LEU A 1 178 ? 83.619 40.695 27.983 1.00 27.81 180 LEU A N 1
ATOM 1387 C CA . LEU A 1 178 ? 82.350 41.094 28.585 1.00 28.64 180 LEU A CA 1
ATOM 1388 C C . LEU A 1 178 ? 81.542 39.911 29.098 1.00 29.37 180 LEU A C 1
ATOM 1389 O O . LEU A 1 178 ? 80.968 39.987 30.185 1.00 29.37 180 LEU A O 1
ATOM 1394 N N . ARG A 1 179 ? 81.507 38.823 28.334 1.00 27.95 181 ARG A N 1
ATOM 1395 C CA . ARG A 1 179 ? 80.697 37.646 28.730 1.00 28.98 181 ARG A CA 1
ATOM 1396 C C . ARG A 1 179 ? 81.231 36.866 29.963 1.00 29.61 181 ARG A C 1
ATOM 1397 O O . ARG A 1 179 ? 80.537 35.996 30.522 1.00 28.96 181 ARG A O 1
ATOM 1405 N N . HIS A 1 180 ? 82.445 37.203 30.400 1.00 30.84 182 HIS A N 1
ATOM 1406 C CA . HIS A 1 180 ? 83.082 36.586 31.568 1.00 31.57 182 HIS A CA 1
ATOM 1407 C C . HIS A 1 180 ? 83.817 37.584 32.478 1.00 33.05 182 HIS A C 1
ATOM 1408 O O . HIS A 1 180 ? 84.749 37.183 33.246 1.00 32.82 182 HIS A O 1
ATOM 1415 N N . ALA A 1 181 ? 83.360 38.847 32.468 1.00 32.74 183 ALA A N 1
ATOM 1416 C CA . ALA A 1 181 ? 84.132 39.955 33.044 1.00 33.54 183 ALA A CA 1
ATOM 1417 C C . ALA A 1 181 ? 84.371 39.892 34.555 1.00 35.19 183 ALA A C 1
ATOM 1418 O O . ALA A 1 181 ? 85.317 40.487 35.038 1.00 35.60 183 ALA A O 1
ATOM 1420 N N . SER A 1 182 ? 83.521 39.193 35.298 1.00 36.11 184 SER A N 1
ATOM 1421 C CA . SER A 1 182 ? 83.687 39.113 36.743 1.00 37.51 184 SER A CA 1
ATOM 1422 C C . SER A 1 182 ? 84.663 37.988 37.127 1.00 37.62 184 SER A C 1
ATOM 1423 O O . SER A 1 182 ? 85.072 37.885 38.298 1.00 38.26 184 SER A O 1
ATOM 1426 N N . SER A 1 183 ? 85.046 37.145 36.164 1.00 35.88 185 SER A N 1
ATOM 1427 C CA . SER A 1 183 ? 86.061 36.112 36.411 1.00 36.64 185 SER A CA 1
ATOM 1428 C C . SER A 1 183 ? 87.474 36.704 36.404 1.00 36.87 185 SER A C 1
ATOM 1429 O O . SER A 1 183 ? 87.889 37.285 35.405 1.00 34.55 185 SER A O 1
ATOM 1432 N N . ALA A 1 184 ? 88.210 36.520 37.506 1.00 37.61 186 ALA A N 1
ATOM 1433 C CA . ALA A 1 184 ? 89.614 36.927 37.604 1.00 38.40 186 ALA A CA 1
ATOM 1434 C C . ALA A 1 184 ? 90.499 36.428 36.458 1.00 37.37 186 ALA A C 1
ATOM 1435 O O . ALA A 1 184 ? 91.384 37.149 35.983 1.00 37.27 186 ALA A O 1
ATOM 1437 N N . ALA A 1 185 ? 90.254 35.202 36.007 1.00 37.01 187 ALA A N 1
ATOM 1438 C CA . ALA A 1 185 ? 91.018 34.599 34.923 1.00 35.61 187 ALA A CA 1
ATOM 1439 C C . ALA A 1 185 ? 91.051 35.445 33.645 1.00 34.92 187 ALA A C 1
ATOM 1440 O O . ALA A 1 185 ? 92.095 35.561 33.021 1.00 34.87 187 ALA A O 1
ATOM 1442 N N . VAL A 1 186 ? 89.931 36.040 33.250 1.00 34.65 188 VAL A N 1
ATOM 1443 C CA . VAL A 1 186 ? 89.903 36.822 32.000 1.00 34.44 188 VAL A CA 1
ATOM 1444 C C . VAL A 1 186 ? 90.358 38.284 32.180 1.00 34.46 188 VAL A C 1
ATOM 1445 O O . VAL A 1 186 ? 90.412 39.042 31.202 1.00 33.83 188 VAL A O 1
ATOM 1449 N N . ASN A 1 187 ? 90.707 38.666 33.406 1.00 35.13 189 ASN A N 1
ATOM 1450 C CA . ASN A 1 187 ? 91.242 39.998 33.648 1.00 35.49 189 ASN A CA 1
ATOM 1451 C C . ASN A 1 187 ? 92.745 40.066 33.774 1.00 35.72 189 ASN A C 1
ATOM 1452 O O . ASN A 1 187 ? 93.270 41.048 34.321 1.00 36.50 189 ASN A O 1
ATOM 1457 N N . PHE A 1 188 ? 93.440 39.039 33.270 1.00 34.39 190 PHE A N 1
ATOM 1458 C CA . PHE A 1 188 ? 94.911 39.013 33.310 1.00 34.80 190 PHE A CA 1
ATOM 1459 C C . PHE A 1 188 ? 95.536 40.272 32.664 1.00 34.46 190 PHE A C 1
ATOM 1460 O O . PHE A 1 188 ? 95.025 40.809 31.684 1.00 33.49 190 PHE A O 1
ATOM 1468 N N . ASP A 1 189 ? 96.602 40.759 33.298 1.00 35.23 191 ASP A N 1
ATOM 1469 C CA . ASP A 1 189 ? 97.322 41.970 32.907 1.00 35.38 191 ASP A CA 1
ATOM 1470 C C . ASP A 1 189 ? 98.811 41.631 32.821 1.00 35.67 191 ASP A C 1
ATOM 1471 O O . ASP A 1 189 ? 99.613 42.051 33.668 1.00 35.92 191 ASP A O 1
ATOM 1476 N N . LYS A 1 190 ? 99.169 40.865 31.796 1.00 35.17 192 LYS A N 1
ATOM 1477 C CA . LYS A 1 190 ? 100.526 40.310 31.650 1.00 35.88 192 LYS A CA 1
ATOM 1478 C C . LYS A 1 190 ? 101.576 41.282 31.130 1.00 36.41 192 LYS A C 1
ATOM 1479 O O . LYS A 1 190 ? 102.762 40.985 31.238 1.00 37.46 192 LYS A O 1
ATOM 1485 N N . ASP A 1 191 ? 101.159 42.419 30.552 1.00 36.12 193 ASP A N 1
ATOM 1486 C CA . ASP A 1 191 ? 102.093 43.555 30.320 1.00 36.53 193 ASP A CA 1
ATOM 1487 C C . ASP A 1 191 ? 102.119 44.560 31.458 1.00 37.73 193 ASP A C 1
ATOM 1488 O O . ASP A 1 191 ? 102.696 45.635 31.305 1.00 38.57 193 ASP A O 1
ATOM 1493 N N . THR A 1 192 ? 101.507 44.197 32.586 1.00 38.66 194 THR A N 1
ATOM 1494 C CA . THR A 1 192 ? 101.413 45.022 33.799 1.00 40.06 194 THR A CA 1
ATOM 1495 C C . THR A 1 192 ? 101.299 46.537 33.521 1.00 39.81 194 THR A C 1
ATOM 1496 O O . THR A 1 192 ? 102.142 47.316 33.965 1.00 40.17 194 THR A O 1
ATOM 1500 N N . ASN A 1 193 ? 100.254 46.920 32.764 1.00 38.53 195 ASN A N 1
ATOM 1501 C CA . ASN A 1 193 ? 99.904 48.342 32.505 1.00 38.37 195 ASN A CA 1
ATOM 1502 C C . ASN A 1 193 ? 98.588 48.799 33.123 1.00 39.08 195 ASN A C 1
ATOM 1503 O O . ASN A 1 193 ? 98.074 49.871 32.758 1.00 40.28 195 ASN A O 1
ATOM 1508 N N . GLY A 1 194 ? 98.059 47.996 34.057 1.00 39.47 196 GLY A N 1
ATOM 1509 C CA . GLY A 1 194 ? 96.908 48.374 34.893 1.00 39.84 196 GLY A CA 1
ATOM 1510 C C . GLY A 1 194 ? 95.583 48.188 34.184 1.00 38.38 196 GLY A C 1
ATOM 1511 O O . GLY A 1 194 ? 94.540 48.634 34.684 1.00 38.11 196 GLY A O 1
ATOM 1512 N N . ILE A 1 195 ? 95.631 47.538 33.015 1.00 36.93 197 ILE A N 1
ATOM 1513 C CA . ILE A 1 195 ? 94.473 47.338 32.160 1.00 35.78 197 ILE A CA 1
ATOM 1514 C C . ILE A 1 195 ? 94.413 45.860 31.685 1.00 34.60 197 ILE A C 1
ATOM 1515 O O . ILE A 1 195 ? 95.392 45.324 31.064 1.00 33.60 197 ILE A O 1
ATOM 1520 N N . PRO A 1 196 ? 93.261 45.202 31.906 1.00 33.84 198 PRO A N 1
ATOM 1521 C CA . PRO A 1 196 ? 93.133 43.830 31.407 1.00 33.03 198 PRO A CA 1
ATOM 1522 C C . PRO A 1 196 ? 93.532 43.736 29.948 1.00 31.62 198 PRO A C 1
ATOM 1523 O O . PRO A 1 196 ? 93.095 44.572 29.150 1.00 31.38 198 PRO A O 1
ATOM 1527 N N . ASP A 1 197 ? 94.372 42.753 29.606 1.00 31.26 199 ASP A N 1
ATOM 1528 C CA . ASP A 1 197 ? 94.905 42.617 28.244 1.00 30.20 199 ASP A CA 1
ATOM 1529 C C . ASP A 1 197 ? 93.844 42.433 27.152 1.00 29.28 199 ASP A C 1
ATOM 1530 O O . ASP A 1 197 ? 94.061 42.880 26.037 1.00 29.58 199 ASP A O 1
ATOM 1535 N N . LEU A 1 198 ? 92.723 41.780 27.449 1.00 29.73 200 LEU A N 1
ATOM 1536 C CA . LEU A 1 198 ? 91.604 41.696 26.488 1.00 29.49 200 LEU A CA 1
ATOM 1537 C C . LEU A 1 198 ? 91.085 43.101 26.129 1.00 29.02 200 LEU A C 1
ATOM 1538 O O . LEU A 1 198 ? 90.803 43.409 24.951 1.00 27.79 200 LEU A O 1
ATOM 1543 N N . VAL A 1 199 ? 90.973 43.957 27.144 1.00 30.35 201 VAL A N 1
ATOM 1544 C CA . VAL A 1 199 ? 90.579 45.362 26.952 1.00 30.43 201 VAL A CA 1
ATOM 1545 C C . VAL A 1 199 ? 91.665 46.143 26.204 1.00 30.36 201 VAL A C 1
ATOM 1546 O O . VAL A 1 199 ? 91.330 46.978 25.361 1.00 31.06 201 VAL A O 1
ATOM 1550 N N . ASP A 1 200 ? 92.943 45.905 26.498 1.00 30.50 202 ASP A N 1
ATOM 1551 C CA . ASP A 1 200 ? 94.033 46.571 25.748 1.00 30.32 202 ASP A CA 1
ATOM 1552 C C . ASP A 1 200 ? 93.907 46.211 24.272 1.00 28.06 202 ASP A C 1
ATOM 1553 O O . ASP A 1 200 ? 94.060 47.078 23.415 1.00 27.33 202 ASP A O 1
ATOM 1558 N N . GLU A 1 201 ? 93.647 44.935 23.978 1.00 27.00 203 GLU A N 1
ATOM 1559 C CA . GLU A 1 201 ? 93.612 44.497 22.569 1.00 25.96 203 GLU A CA 1
ATOM 1560 C C . GLU A 1 201 ? 92.410 45.093 21.782 1.00 26.06 203 GLU A C 1
ATOM 1561 O O . GLU A 1 201 ? 92.588 45.570 20.657 1.00 25.26 203 GLU A O 1
ATOM 1567 N N . ALA A 1 202 ? 91.215 45.093 22.391 1.00 26.39 204 ALA A N 1
ATOM 1568 C CA . ALA A 1 202 ? 90.016 45.723 21.797 1.00 25.74 204 ALA A CA 1
ATOM 1569 C C . ALA A 1 202 ? 90.221 47.235 21.591 1.00 26.33 204 ALA A C 1
ATOM 1570 O O . ALA A 1 202 ? 89.784 47.801 20.571 1.00 24.69 204 ALA A O 1
ATOM 1572 N N . ILE A 1 203 ? 90.885 47.888 22.560 1.00 27.21 205 ILE A N 1
ATOM 1573 C CA . ILE A 1 203 ? 91.272 49.292 22.424 1.00 27.30 205 ILE A CA 1
ATOM 1574 C C . ILE A 1 203 ? 92.151 49.506 21.183 1.00 27.01 205 ILE A C 1
ATOM 1575 O O . ILE A 1 203 ? 91.903 50.438 20.380 1.00 25.80 205 ILE A O 1
ATOM 1580 N N . PHE A 1 204 ? 93.195 48.683 21.049 1.00 27.40 206 PHE A N 1
ATOM 1581 C CA . PHE A 1 204 ? 94.189 48.871 19.974 1.00 27.04 206 PHE A CA 1
ATOM 1582 C C . PHE A 1 204 ? 93.492 48.775 18.618 1.00 26.59 206 PHE A C 1
ATOM 1583 O O . PHE A 1 204 ? 93.713 49.608 17.742 1.00 27.00 206 PHE A O 1
ATOM 1591 N N . GLY A 1 205 ? 92.655 47.752 18.447 1.00 25.92 207 GLY A N 1
ATOM 1592 C CA . GLY A 1 205 ? 91.905 47.597 17.218 1.00 25.50 207 GLY A CA 1
ATOM 1593 C C . GLY A 1 205 ? 90.913 48.729 16.987 1.00 25.65 207 GLY A C 1
ATOM 1594 O O . GLY A 1 205 ? 90.719 49.168 15.839 1.00 25.64 207 GLY A O 1
ATOM 1595 N N . SER A 1 206 ? 90.279 49.188 18.066 1.00 25.82 208 SER A N 1
ATOM 1596 C CA . SER A 1 206 ? 89.270 50.231 17.973 1.00 26.59 208 SER A CA 1
ATOM 1597 C C . SER A 1 206 ? 89.865 51.586 17.549 1.00 26.51 208 SER A C 1
ATOM 1598 O O . SER A 1 206 ? 89.207 52.344 16.830 1.00 26.47 208 SER A O 1
ATOM 1601 N N . GLN A 1 207 ? 91.105 51.864 17.953 1.00 26.71 209 GLN A N 1
ATOM 1602 C CA . GLN A 1 207 ? 91.798 53.105 17.558 1.00 27.19 209 GLN A CA 1
ATOM 1603 C C . GLN A 1 207 ? 91.871 53.243 16.032 1.00 26.24 209 GLN A C 1
ATOM 1604 O O . GLN A 1 207 ? 91.718 54.342 15.519 1.00 25.65 209 GLN A O 1
ATOM 1610 N N . TYR A 1 208 ? 92.073 52.109 15.326 1.00 24.41 210 TYR A N 1
ATOM 1611 C CA . TYR A 1 208 ? 92.128 52.107 13.868 1.00 23.86 210 TYR A CA 1
ATOM 1612 C C . TYR A 1 208 ? 90.786 52.512 13.312 1.00 23.86 210 TYR A C 1
ATOM 1613 O O . TYR A 1 208 ? 90.723 53.327 12.388 1.00 23.17 210 TYR A O 1
ATOM 1622 N N . LEU A 1 209 ? 89.717 51.983 13.908 1.00 23.58 211 LEU A N 1
ATOM 1623 C CA . LEU A 1 209 ? 88.342 52.327 13.480 1.00 23.54 211 LEU A CA 1
ATOM 1624 C C . LEU A 1 209 ? 87.939 53.781 13.691 1.00 23.92 211 LEU A C 1
ATOM 1625 O O . LEU A 1 209 ? 87.271 54.345 12.843 1.00 23.25 211 LEU A O 1
ATOM 1630 N N . VAL A 1 210 ? 88.365 54.376 14.808 1.00 24.65 212 VAL A N 1
ATOM 1631 C CA . VAL A 1 210 ? 88.165 55.811 15.064 1.00 25.66 212 VAL A CA 1
ATOM 1632 C C . VAL A 1 210 ? 88.788 56.688 13.952 1.00 25.93 212 VAL A C 1
ATOM 1633 O O . VAL A 1 210 ? 88.183 57.701 13.566 1.00 25.34 212 VAL A O 1
ATOM 1637 N N . LYS A 1 211 ? 89.961 56.294 13.440 1.00 25.71 213 LYS A N 1
ATOM 1638 C CA . LYS A 1 211 ? 90.639 57.069 12.377 1.00 26.49 213 LYS A CA 1
ATOM 1639 C C . LYS A 1 211 ? 89.793 57.076 11.103 1.00 26.02 213 LYS A C 1
ATOM 1640 O O . LYS A 1 211 ? 89.619 58.131 10.485 1.00 26.87 213 LYS A O 1
ATOM 1646 N N . PHE A 1 212 ? 89.225 55.923 10.735 1.00 25.57 214 PHE A N 1
ATOM 1647 C CA . PHE A 1 212 ? 88.211 55.900 9.641 1.00 25.22 214 PHE A CA 1
ATOM 1648 C C . PHE A 1 212 ? 86.988 56.776 9.933 1.00 26.01 214 PHE A C 1
ATOM 1649 O O . PHE A 1 212 ? 86.606 57.604 9.082 1.00 26.02 214 PHE A O 1
ATOM 1657 N N . ALA A 1 213 ? 86.367 56.611 11.118 1.00 26.07 215 ALA A N 1
ATOM 1658 C CA . ALA A 1 213 ? 85.149 57.399 11.465 1.00 26.58 215 ALA A CA 1
ATOM 1659 C C . ALA A 1 213 ? 85.337 58.908 11.327 1.00 27.00 215 ALA A C 1
ATOM 1660 O O . ALA A 1 213 ? 84.443 59.607 10.836 1.00 26.58 215 ALA A O 1
ATOM 1662 N N . ASN A 1 214 ? 86.497 59.401 11.763 1.00 27.74 216 ASN A N 1
ATOM 1663 C CA . ASN A 1 214 ? 86.793 60.841 11.812 1.00 28.68 216 ASN A CA 1
ATOM 1664 C C . ASN A 1 214 ? 87.244 61.406 10.468 1.00 28.68 216 ASN A C 1
ATOM 1665 O O . ASN A 1 214 ? 87.165 62.619 10.270 1.00 29.91 216 ASN A O 1
ATOM 1670 N N . GLN A 1 215 ? 87.676 60.563 9.541 1.00 27.28 217 GLN A N 1
ATOM 1671 C CA . GLN A 1 215 ? 88.177 61.033 8.231 1.00 27.49 217 GLN A CA 1
ATOM 1672 C C . GLN A 1 215 ? 87.272 60.713 7.005 1.00 27.91 217 GLN A C 1
ATOM 1673 O O . GLN A 1 215 ? 87.311 61.445 6.000 1.00 27.56 217 GLN A O 1
ATOM 1679 N N . LEU A 1 216 ? 86.486 59.629 7.074 1.00 27.86 218 LEU A N 1
ATOM 1680 C CA . LEU A 1 216 ? 85.664 59.167 5.936 1.00 28.25 218 LEU A CA 1
ATOM 1681 C C . LEU A 1 216 ? 84.148 59.196 6.188 1.0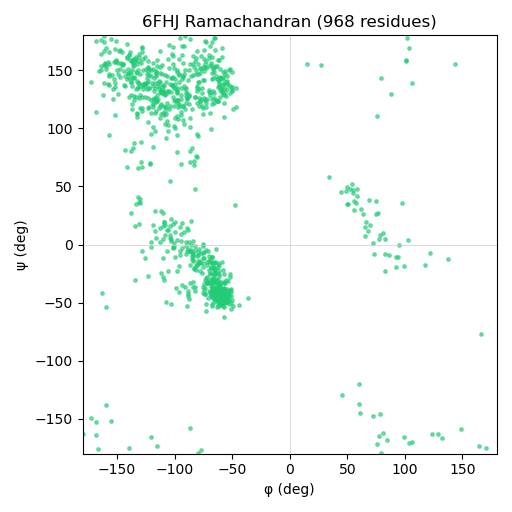0 28.19 218 LEU A C 1
ATOM 1682 O O . LEU A 1 216 ? 83.384 58.632 5.397 1.00 27.68 218 LEU A O 1
ATOM 1687 N N . GLY A 1 217 ? 83.718 59.839 7.279 1.00 27.92 219 GLY A N 1
ATOM 1688 C CA . GLY A 1 217 ? 82.306 60.054 7.565 1.00 28.50 219 GLY A CA 1
ATOM 1689 C C . GLY A 1 217 ? 81.441 58.825 7.839 1.00 28.34 219 GLY A C 1
ATOM 1690 O O . GLY A 1 217 ? 80.214 58.937 7.860 1.00 29.92 219 GLY A O 1
ATOM 1691 N N . GLY A 1 218 ? 82.063 57.677 8.097 1.00 26.65 220 GLY A N 1
ATOM 1692 C CA . GLY A 1 218 ? 81.351 56.435 8.298 1.00 25.72 220 GLY A CA 1
ATOM 1693 C C . GLY A 1 218 ? 81.658 55.355 7.283 1.00 24.07 220 GLY A C 1
ATOM 1694 O O . GLY A 1 218 ? 81.383 54.182 7.545 1.00 22.79 220 GLY A O 1
ATOM 1695 N N . ALA A 1 219 ? 82.236 55.741 6.146 1.00 23.40 221 ALA A N 1
ATOM 1696 C CA . ALA A 1 219 ? 82.743 54.776 5.171 1.00 22.66 221 ALA A CA 1
ATOM 1697 C C . ALA A 1 219 ? 84.028 54.111 5.655 1.00 22.47 221 ALA A C 1
ATOM 1698 O O . ALA A 1 219 ? 84.783 54.689 6.411 1.00 22.89 221 ALA A O 1
ATOM 1700 N N . ILE A 1 220 ? 84.264 52.882 5.187 1.00 22.03 222 ILE A N 1
ATOM 1701 C CA . ILE A 1 220 ? 85.521 52.177 5.402 1.00 22.05 222 ILE A CA 1
ATOM 1702 C C . ILE A 1 220 ? 85.844 51.454 4.100 1.00 21.68 222 ILE A C 1
ATOM 1703 O O . ILE A 1 220 ? 84.948 51.076 3.342 1.00 21.49 222 ILE A O 1
ATOM 1708 N N . HIS A 1 221 ? 87.132 51.348 3.813 1.00 21.45 223 HIS A N 1
ATOM 1709 C CA . HIS A 1 221 ? 87.646 50.762 2.581 1.00 20.68 223 HIS A CA 1
ATOM 1710 C C . HIS A 1 221 ? 88.759 49.808 2.968 1.00 20.68 223 HIS A C 1
ATOM 1711 O O . HIS A 1 221 ? 89.447 50.036 3.968 1.00 19.95 223 HIS A O 1
ATOM 1718 N N . ASN A 1 222 ? 88.925 48.728 2.173 1.00 20.31 224 ASN A N 1
ATOM 1719 C CA . ASN A 1 222 ? 90.091 47.858 2.274 1.00 20.13 224 ASN A CA 1
ATOM 1720 C C . ASN A 1 222 ? 91.394 48.642 1.991 1.00 20.45 224 ASN A C 1
ATOM 1721 O O . ASN A 1 222 ? 91.427 49.560 1.137 1.00 19.98 224 ASN A O 1
ATOM 1726 N N . ILE A 1 223 ? 92.454 48.271 2.709 1.00 20.98 225 ILE A N 1
ATOM 1727 C CA . ILE A 1 223 ? 93.828 48.647 2.321 1.00 21.74 225 ILE A CA 1
ATOM 1728 C C . ILE A 1 223 ? 94.455 47.318 1.914 1.00 22.41 225 ILE A C 1
ATOM 1729 O O . ILE A 1 223 ? 94.637 46.422 2.763 1.00 21.69 225 ILE A O 1
ATOM 1734 N N . LEU A 1 224 ? 94.748 47.175 0.621 1.00 22.66 226 LEU A N 1
ATOM 1735 C CA . LEU A 1 224 ? 95.131 45.866 0.070 1.00 23.28 226 LEU A CA 1
ATOM 1736 C C . LEU A 1 224 ? 96.584 45.491 0.404 1.00 23.67 226 LEU A C 1
ATOM 1737 O O . LEU A 1 224 ? 97.415 46.354 0.771 1.00 23.53 226 LEU A O 1
ATOM 1742 N N . ARG A 1 225 ? 96.871 44.193 0.270 1.00 23.79 227 ARG A N 1
ATOM 1743 C CA . ARG A 1 225 ? 98.218 43.620 0.519 1.00 24.49 227 ARG A CA 1
ATOM 1744 C C . ARG A 1 225 ? 99.315 44.357 -0.247 1.00 24.42 227 ARG A C 1
ATOM 1745 O O . ARG A 1 225 ? 99.074 44.912 -1.317 1.00 23.20 227 ARG A O 1
ATOM 1753 N N . LYS A 1 226 ? 100.509 44.359 0.314 1.00 24.96 228 LYS A N 1
ATOM 1754 C CA . LYS A 1 226 ? 101.694 44.793 -0.395 1.00 26.01 228 LYS A CA 1
ATOM 1755 C C . LYS A 1 226 ? 102.930 44.133 0.193 1.00 26.16 228 LYS A C 1
ATOM 1756 O O . LYS A 1 226 ? 103.009 43.913 1.400 1.00 26.00 228 LYS A O 1
ATOM 1762 N N . GLY A 1 227 ? 103.891 43.848 -0.680 1.00 26.07 229 GLY A N 1
ATOM 1763 C CA . GLY A 1 227 ? 105.185 43.323 -0.293 1.00 26.47 229 GLY A CA 1
ATOM 1764 C C . GLY A 1 227 ? 105.326 41.836 -0.503 1.00 25.49 229 GLY A C 1
ATOM 1765 O O . GLY A 1 227 ? 104.329 41.103 -0.566 1.00 24.02 229 GLY A O 1
ATOM 1766 N N . GLY A 1 228 ? 106.589 41.420 -0.595 1.00 25.73 230 GLY A N 1
ATOM 1767 C CA . GLY A 1 228 ? 106.991 40.003 -0.685 1.00 26.31 230 GLY A CA 1
ATOM 1768 C C . GLY A 1 228 ? 107.120 39.434 0.710 1.00 25.57 230 GLY A C 1
ATOM 1769 O O . GLY A 1 228 ? 106.552 39.973 1.673 1.00 24.23 230 GLY A O 1
ATOM 1770 N N . PHE A 1 229 ? 107.893 38.366 0.833 1.00 26.12 231 PHE A N 1
ATOM 1771 C CA . PHE A 1 229 ? 108.064 37.691 2.108 1.00 26.34 231 PHE A CA 1
ATOM 1772 C C . PHE A 1 229 ? 109.189 38.374 2.875 1.00 27.35 231 PHE A C 1
ATOM 1773 O O . PHE A 1 229 ? 110.275 37.826 3.062 1.00 27.23 231 PHE A O 1
ATOM 1781 N N . VAL A 1 230 ? 108.858 39.586 3.326 1.00 26.56 232 VAL A N 1
ATOM 1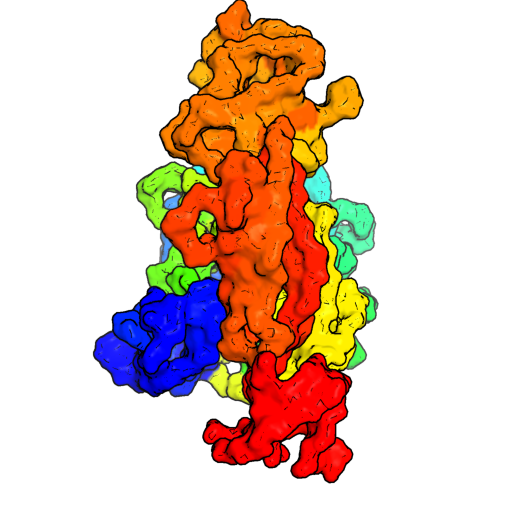782 C CA . VAL A 1 230 ? 109.749 40.463 4.075 1.00 27.58 232 VAL A CA 1
ATOM 1783 C C . VAL A 1 230 ? 108.942 41.067 5.205 1.00 25.98 232 VAL A C 1
ATOM 1784 O O . VAL A 1 230 ? 107.730 41.233 5.092 1.00 24.66 232 VAL A O 1
ATOM 1788 N N . LEU A 1 231 ? 109.620 41.369 6.297 1.00 25.89 233 LEU A N 1
ATOM 1789 C CA . LEU A 1 231 ? 109.004 42.037 7.431 1.00 25.93 233 LEU A CA 1
ATOM 1790 C C . LEU A 1 231 ? 108.387 43.382 7.004 1.00 25.39 233 LEU A C 1
ATOM 1791 O O . LEU A 1 231 ? 108.891 44.016 6.074 1.00 25.48 233 LEU A O 1
ATOM 1796 N N . PRO A 1 232 ? 107.297 43.793 7.668 1.00 25.42 234 PRO A N 1
ATOM 1797 C CA . PRO A 1 232 ? 106.420 44.850 7.118 1.00 25.37 234 PRO A CA 1
ATOM 1798 C C . PRO A 1 232 ? 107.046 46.229 7.033 1.00 26.41 234 PRO A C 1
ATOM 1799 O O . PRO A 1 232 ? 106.690 47.019 6.144 1.00 25.80 234 PRO A O 1
ATOM 1803 N N . HIS A 1 233 ? 107.980 46.516 7.939 1.00 27.07 235 HIS A N 1
ATOM 1804 C CA . HIS A 1 233 ? 108.711 47.784 7.922 1.00 28.00 235 HIS A CA 1
ATOM 1805 C C . HIS A 1 233 ? 109.644 47.928 6.722 1.00 28.87 235 HIS A C 1
ATOM 1806 O O . HIS A 1 233 ? 110.052 49.026 6.398 1.00 28.61 235 HIS A O 1
ATOM 1813 N N . LYS A 1 234 ? 109.946 46.829 6.042 1.00 29.27 236 LYS A N 1
ATOM 1814 C CA . LYS A 1 234 ? 110.719 46.871 4.814 1.00 30.15 236 LYS A CA 1
ATOM 1815 C C . LYS A 1 234 ? 109.889 47.108 3.524 1.00 29.71 236 LYS A C 1
ATOM 1816 O O . LYS A 1 234 ? 110.451 47.308 2.452 1.00 29.95 236 LYS A O 1
ATOM 1822 N N . VAL A 1 235 ? 108.570 47.137 3.632 1.00 28.81 237 VAL A N 1
ATOM 1823 C CA . VAL A 1 235 ? 107.696 47.182 2.456 1.00 28.68 237 VAL A CA 1
ATOM 1824 C C . VAL A 1 235 ? 107.531 48.617 1.952 1.00 28.71 237 VAL A C 1
ATOM 1825 O O . VAL A 1 235 ? 107.434 48.847 0.738 1.00 29.59 237 VAL A O 1
ATOM 1829 N N . THR A 1 236 ? 107.472 49.571 2.878 1.00 28.53 238 THR A N 1
ATOM 1830 C CA . THR A 1 236 ? 107.495 51.006 2.548 1.00 29.11 238 THR A CA 1
ATOM 1831 C C . THR A 1 236 ? 108.563 51.730 3.357 1.00 30.15 238 THR A C 1
ATOM 1832 O O . THR A 1 236 ? 109.088 51.184 4.304 1.00 29.81 238 THR A O 1
ATOM 1836 N N . ASP A 1 237 ? 108.819 52.988 3.000 1.00 31.33 239 ASP A N 1
ATOM 1837 C CA . ASP A 1 237 ? 109.776 53.838 3.723 1.00 32.33 239 ASP A CA 1
ATOM 1838 C C . ASP A 1 237 ? 109.179 54.489 4.964 1.00 32.37 239 ASP A C 1
ATOM 1839 O O . ASP A 1 237 ? 109.849 55.234 5.632 1.00 32.36 239 ASP A O 1
ATOM 1844 N N . ASN A 1 238 ? 107.900 54.248 5.235 1.00 31.83 240 ASN A N 1
ATOM 1845 C CA . ASN A 1 238 ? 107.196 54.828 6.382 1.00 32.98 240 ASN A CA 1
ATOM 1846 C C . ASN A 1 238 ? 107.003 56.341 6.378 1.00 33.32 240 ASN A C 1
ATOM 1847 O O . ASN A 1 238 ? 106.468 56.873 7.343 1.00 34.32 240 ASN A O 1
ATOM 1852 N N . VAL A 1 239 ? 107.347 57.010 5.274 1.00 32.58 241 VAL A N 1
ATOM 1853 C CA . VAL A 1 239 ? 107.220 58.460 5.140 1.00 33.04 241 VAL A CA 1
ATOM 1854 C C . VAL A 1 239 ? 105.884 58.695 4.413 1.00 32.14 241 VAL A C 1
ATOM 1855 O O . VAL A 1 239 ? 105.714 58.213 3.277 1.00 30.21 241 VAL A O 1
ATOM 1859 N N . PRO A 1 240 ? 104.926 59.394 5.057 1.00 32.25 242 PRO A N 1
ATOM 1860 C CA . PRO A 1 240 ? 103.639 59.657 4.358 1.00 32.49 242 PRO A CA 1
ATOM 1861 C C . PRO A 1 240 ? 103.787 60.611 3.170 1.00 32.36 242 PRO A C 1
ATOM 1862 O O . PRO A 1 240 ? 104.593 61.535 3.220 1.00 34.04 242 PRO A O 1
ATOM 1866 N N . GLY A 1 241 ? 103.049 60.357 2.100 1.00 31.60 243 GLY A N 1
ATOM 1867 C CA . GLY A 1 241 ? 102.885 61.333 0.991 1.00 31.92 243 GLY A CA 1
ATOM 1868 C C . GLY A 1 241 ? 103.677 61.099 -0.287 1.00 32.38 243 GLY A C 1
ATOM 1869 O O . GLY A 1 241 ? 103.632 61.923 -1.170 1.00 32.30 243 GLY A O 1
ATOM 1870 N N . ASN A 1 242 ? 104.420 60.000 -0.396 1.00 32.11 244 ASN A N 1
ATOM 1871 C CA . ASN A 1 242 ? 105.249 59.792 -1.581 1.00 32.92 244 ASN A CA 1
ATOM 1872 C C . ASN A 1 242 ? 104.857 58.495 -2.335 1.00 32.94 244 ASN A C 1
ATOM 1873 O O . ASN A 1 242 ? 103.782 57.913 -2.095 1.00 32.34 244 ASN A O 1
ATOM 1878 N N . THR A 1 243 ? 105.713 58.044 -3.238 1.00 33.66 245 THR A N 1
ATOM 1879 C CA . THR A 1 243 ? 105.302 57.095 -4.257 1.00 33.61 245 THR A CA 1
ATOM 1880 C C . THR A 1 243 ? 105.048 55.674 -3.750 1.00 31.70 245 THR A C 1
ATOM 1881 O O . THR A 1 243 ? 104.214 54.980 -4.328 1.00 30.86 245 THR A O 1
ATOM 1885 N N . ASP A 1 244 ? 105.705 55.232 -2.669 1.00 30.64 246 ASP A N 1
ATOM 1886 C CA . ASP A 1 244 ? 105.491 53.850 -2.183 1.00 29.17 246 ASP A CA 1
ATOM 1887 C C . ASP A 1 244 ? 104.272 53.626 -1.257 1.00 27.37 246 ASP A C 1
ATOM 1888 O O . ASP A 1 244 ? 103.976 52.462 -0.935 1.00 26.31 246 ASP A O 1
ATOM 1893 N N . ASP A 1 245 ? 103.582 54.697 -0.830 1.00 26.62 247 ASP A N 1
ATOM 1894 C CA . ASP A 1 245 ? 102.435 54.569 0.098 1.00 26.07 247 ASP A CA 1
ATOM 1895 C C . ASP A 1 245 ? 101.347 53.661 -0.472 1.00 24.70 247 ASP A C 1
ATOM 1896 O O . ASP A 1 245 ? 101.070 53.721 -1.646 1.00 24.78 247 ASP A O 1
ATOM 1901 N N . ARG A 1 246 ? 100.698 52.899 0.386 1.00 23.84 248 ARG A N 1
ATOM 1902 C CA . ARG A 1 246 ? 99.440 52.235 0.036 1.00 23.97 248 ARG A CA 1
ATOM 1903 C C . ARG A 1 246 ? 98.305 53.240 -0.104 1.00 24.56 248 ARG A C 1
ATOM 1904 O O . ARG A 1 246 ? 98.383 54.406 0.367 1.00 24.86 248 ARG A O 1
ATOM 1912 N N . ALA A 1 247 ? 97.264 52.800 -0.786 1.00 23.90 249 ALA A N 1
ATOM 1913 C CA . ALA A 1 247 ? 96.096 53.630 -1.045 1.00 24.15 249 ALA A CA 1
ATOM 1914 C C . ALA A 1 247 ? 94.883 52.811 -0.722 1.00 23.68 249 ALA A C 1
ATOM 1915 O O . ALA A 1 247 ? 94.935 51.586 -0.771 1.00 23.87 249 ALA A O 1
ATOM 1917 N N . LEU A 1 248 ? 93.786 53.478 -0.399 1.00 23.44 250 LEU A N 1
ATOM 1918 C CA . LEU A 1 248 ? 92.526 52.792 -0.231 1.00 23.01 250 LEU A CA 1
ATOM 1919 C C . LEU A 1 248 ? 92.090 52.152 -1.565 1.00 22.66 250 LEU A C 1
ATOM 1920 O O . LEU A 1 248 ? 92.274 52.729 -2.651 1.00 22.95 250 LEU A O 1
ATOM 1925 N N . GLU A 1 249 ? 91.499 50.968 -1.464 1.00 22.25 251 GLU A N 1
ATOM 1926 C CA . GLU A 1 249 ? 90.709 50.399 -2.569 1.00 22.90 251 GLU A CA 1
ATOM 1927 C C . GLU A 1 249 ? 89.518 51.330 -2.859 1.00 23.23 251 GLU A C 1
ATOM 1928 O O . GLU A 1 249 ? 88.881 51.815 -1.922 1.00 22.61 251 GLU A O 1
ATOM 1934 N N . ALA A 1 250 ? 89.199 51.540 -4.142 1.00 23.39 252 ALA A N 1
ATOM 1935 C CA . ALA A 1 250 ? 88.154 52.476 -4.499 1.00 24.56 252 ALA A CA 1
ATOM 1936 C C . ALA A 1 250 ? 86.779 52.118 -3.872 1.00 24.93 252 ALA A C 1
ATOM 1937 O O . ALA A 1 250 ? 86.171 52.973 -3.220 1.00 25.27 252 ALA A O 1
ATOM 1939 N N . VAL A 1 251 ? 86.329 50.872 -4.010 1.00 24.39 253 VAL A N 1
ATOM 1940 C CA . VAL A 1 251 ? 85.027 50.474 -3.475 1.00 23.75 253 VAL A CA 1
ATOM 1941 C C . VAL A 1 251 ? 85.040 50.491 -1.945 1.00 22.90 253 VAL A C 1
ATOM 1942 O O . VAL A 1 251 ? 86.084 50.217 -1.316 1.00 22.13 253 VAL A O 1
ATOM 1946 N N . GLU A 1 252 ? 83.878 50.810 -1.370 1.00 22.20 254 GLU A N 1
ATOM 1947 C CA . GLU A 1 252 ? 83.695 50.876 0.090 1.00 21.51 254 GLU A CA 1
ATOM 1948 C C . GLU A 1 252 ? 83.235 49.512 0.609 1.00 21.08 254 GLU A C 1
ATOM 1949 O O . GLU A 1 252 ? 83.042 48.575 -0.168 1.00 20.83 254 GLU A O 1
ATOM 1955 N N . ALA A 1 253 ? 83.040 49.407 1.922 1.00 21.30 255 ALA A N 1
ATOM 1956 C CA . ALA A 1 253 ? 82.482 48.203 2.529 1.00 20.24 255 ALA A CA 1
ATOM 1957 C C . ALA A 1 253 ? 81.415 48.578 3.571 1.00 20.59 255 ALA A C 1
ATOM 1958 O O . ALA A 1 253 ? 81.689 48.634 4.774 1.00 20.78 255 ALA A O 1
ATOM 1960 N N . VAL A 1 254 ? 80.179 48.741 3.117 1.00 20.31 256 VAL A N 1
ATOM 1961 C CA . VAL A 1 254 ? 79.105 49.149 4.027 1.00 20.82 256 VAL A CA 1
ATOM 1962 C C . VAL A 1 254 ? 78.869 48.112 5.138 1.00 20.94 256 VAL A C 1
ATOM 1963 O O . VAL A 1 254 ? 78.570 48.505 6.273 1.00 20.34 256 VAL A O 1
ATOM 1967 N N . GLY A 1 255 ? 79.063 46.814 4.821 1.00 20.59 257 GLY A N 1
ATOM 1968 C CA . GLY A 1 255 ? 79.064 45.746 5.821 1.00 20.31 257 GLY A CA 1
ATOM 1969 C C . GLY A 1 255 ? 80.145 46.008 6.859 1.00 20.26 257 GLY A C 1
ATOM 1970 O O . GLY A 1 255 ? 79.917 45.835 8.051 1.00 19.94 257 GLY A O 1
ATOM 1971 N N . GLY A 1 256 ? 81.326 46.438 6.398 1.00 20.42 258 GLY A N 1
ATOM 1972 C CA . GLY A 1 256 ? 82.405 46.867 7.298 1.00 19.94 258 GLY A CA 1
ATOM 1973 C C . GLY A 1 256 ? 82.032 48.055 8.169 1.00 20.62 258 GLY A C 1
ATOM 1974 O O . GLY A 1 256 ? 82.411 48.119 9.343 1.00 20.54 258 GLY A O 1
ATOM 1975 N N . SER A 1 257 ? 81.289 49.007 7.608 1.00 20.63 259 SER A N 1
ATOM 1976 C CA . SER A 1 257 ? 80.825 50.148 8.401 1.00 21.39 259 SER A CA 1
ATOM 1977 C C . SER A 1 257 ? 79.932 49.683 9.575 1.00 21.47 259 SER A C 1
ATOM 1978 O O . SER A 1 257 ? 80.084 50.156 10.710 1.00 20.98 259 SER A O 1
ATOM 1981 N N . GLY A 1 258 ? 78.996 48.774 9.298 1.00 21.15 260 GLY A N 1
ATOM 1982 C CA . GLY A 1 258 ? 78.105 48.252 10.355 1.00 21.87 260 GLY A CA 1
ATOM 1983 C C . GLY A 1 258 ? 78.873 47.422 11.385 1.00 21.56 260 GLY A C 1
ATOM 1984 O O . GLY A 1 258 ? 78.658 47.530 12.597 1.00 21.76 260 GLY A O 1
ATOM 1985 N N . LYS A 1 259 ? 79.782 46.604 10.888 1.00 20.69 261 LYS A N 1
ATOM 1986 C CA . LYS A 1 259 ? 80.637 45.816 11.758 1.00 21.11 261 LYS A CA 1
ATOM 1987 C C . LYS A 1 259 ? 81.476 46.718 12.678 1.00 21.69 261 LYS A C 1
ATOM 1988 O O . LYS A 1 259 ? 81.579 46.423 13.877 1.00 21.63 261 LYS A O 1
ATOM 1994 N N . SER A 1 260 ? 82.025 47.810 12.120 1.00 21.34 262 SER A N 1
ATOM 1995 C CA . SER A 1 260 ? 82.862 48.730 12.865 1.00 22.34 262 SER A CA 1
ATOM 1996 C C . SER A 1 260 ? 82.082 49.346 14.020 1.00 22.91 262 SER A C 1
ATOM 1997 O O . SER A 1 260 ? 82.629 49.501 15.100 1.00 23.37 262 SER A O 1
ATOM 2000 N N . SER A 1 261 ? 80.809 49.671 13.776 1.00 23.64 263 SER A N 1
ATOM 2001 C CA . SER A 1 261 ? 79.952 50.290 14.771 1.00 24.64 263 SER A CA 1
ATOM 2002 C C . SER A 1 261 ? 79.880 49.403 16.015 1.00 25.32 263 SER A C 1
ATOM 2003 O O . SER A 1 261 ? 80.191 49.846 17.150 1.00 25.41 263 SER A O 1
ATOM 2006 N N . GLY A 1 262 ? 79.520 48.142 15.770 1.00 24.53 264 GLY A N 1
ATOM 2007 C CA . GLY A 1 262 ? 79.325 47.164 16.835 1.00 24.48 264 GLY A CA 1
ATOM 2008 C C . GLY A 1 262 ? 80.612 46.925 17.581 1.00 24.55 264 GLY A C 1
ATOM 2009 O O . GLY A 1 262 ? 80.586 46.810 18.813 1.00 24.61 264 GLY A O 1
ATOM 2010 N N . SER A 1 263 ? 81.735 46.857 16.840 1.00 23.38 265 SER A N 1
ATOM 2011 C CA . SER A 1 263 ? 83.048 46.709 17.449 1.00 23.76 265 SER A CA 1
ATOM 2012 C C . SER A 1 263 ? 83.344 47.837 18.466 1.00 24.54 265 SER A C 1
ATOM 2013 O O . SER A 1 263 ? 83.751 47.597 19.613 1.00 24.75 265 SER A O 1
ATOM 2016 N N . LEU A 1 264 ? 83.141 49.063 18.022 1.00 24.65 266 LEU A N 1
ATOM 2017 C CA . LEU A 1 264 ? 83.418 50.236 18.846 1.00 25.25 266 LEU A CA 1
ATOM 2018 C C . LEU A 1 264 ? 82.560 50.311 20.101 1.00 26.03 266 LEU A C 1
ATOM 2019 O O . LEU A 1 264 ? 83.079 50.622 21.181 1.00 27.41 266 LEU A O 1
ATOM 2024 N N . ALA A 1 265 ? 81.258 50.066 19.951 1.00 25.56 267 ALA A N 1
ATOM 2025 C CA . ALA A 1 265 ? 80.321 50.057 21.086 1.00 26.37 267 ALA A CA 1
ATOM 2026 C C . ALA A 1 265 ? 80.664 48.946 22.077 1.00 26.47 267 ALA A C 1
ATOM 2027 O O . ALA A 1 265 ? 80.605 49.155 23.302 1.00 26.91 267 ALA A O 1
ATOM 2029 N N . ALA A 1 266 ? 80.976 47.758 21.566 1.00 25.41 268 ALA A N 1
ATOM 2030 C CA . ALA A 1 266 ? 81.413 46.647 22.441 1.00 25.73 268 ALA A CA 1
ATOM 2031 C C . ALA A 1 266 ? 82.683 47.012 23.239 1.00 26.34 268 ALA A C 1
ATOM 2032 O O . ALA A 1 266 ? 82.752 46.742 24.442 1.00 26.07 268 ALA A O 1
ATOM 2034 N N . THR A 1 267 ? 83.653 47.654 22.585 1.00 26.14 269 THR A N 1
ATOM 2035 C CA . THR A 1 267 ? 84.880 48.075 23.255 1.00 26.82 269 THR A CA 1
ATOM 2036 C C . THR A 1 267 ? 84.608 49.139 24.332 1.00 28.29 269 THR A C 1
ATOM 2037 O O . THR A 1 267 ? 85.201 49.063 25.398 1.00 28.30 269 THR A O 1
ATOM 2041 N N . ALA A 1 268 ? 83.706 50.086 24.060 1.00 28.81 270 ALA A N 1
ATOM 2042 C CA . ALA A 1 268 ? 83.288 51.050 25.095 1.00 30.38 270 ALA A CA 1
ATOM 2043 C C . ALA A 1 268 ? 82.606 50.368 26.296 1.00 31.04 270 ALA A C 1
ATOM 2044 O O . ALA A 1 268 ? 82.869 50.750 27.438 1.00 32.11 270 ALA A O 1
ATOM 2046 N N . ARG A 1 269 ? 81.769 49.362 26.055 1.00 30.38 271 ARG A N 1
ATOM 2047 C CA . ARG A 1 269 ? 81.163 48.575 27.162 1.00 31.48 271 ARG A CA 1
ATOM 2048 C C . ARG A 1 269 ? 82.221 47.826 27.954 1.00 31.28 271 ARG A C 1
ATOM 2049 O O . ARG A 1 269 ? 82.156 47.752 29.194 1.00 31.32 271 ARG A O 1
ATOM 2057 N N . ALA A 1 270 ? 83.163 47.219 27.237 1.00 30.08 272 ALA A N 1
ATOM 2058 C CA . ALA A 1 270 ? 84.248 46.492 27.891 1.00 30.92 272 ALA A CA 1
ATOM 2059 C C . ALA A 1 270 ? 85.065 47.412 28.810 1.00 32.41 272 ALA A C 1
ATOM 2060 O O . ALA A 1 270 ? 85.338 47.046 29.969 1.00 33.22 272 ALA A O 1
ATOM 2062 N N . ILE A 1 271 ? 85.403 48.612 28.335 1.00 32.58 273 ILE A N 1
ATOM 2063 C CA . ILE A 1 271 ? 86.123 49.588 29.176 1.00 33.81 273 ILE A CA 1
ATOM 2064 C C . ILE A 1 271 ? 85.328 49.960 30.443 1.00 35.25 273 ILE A C 1
ATOM 2065 O O . ILE A 1 271 ? 85.863 49.910 31.552 1.00 35.12 273 ILE A O 1
ATOM 2070 N N . ARG A 1 272 ? 84.058 50.310 30.271 1.00 36.03 274 ARG A N 1
ATOM 2071 C CA . ARG A 1 272 ? 83.220 50.740 31.402 1.00 38.26 274 ARG A CA 1
ATOM 2072 C C . ARG A 1 272 ? 82.954 49.619 32.408 1.00 38.34 274 ARG A C 1
ATOM 2073 O O . ARG A 1 272 ? 82.947 49.856 33.607 1.00 38.97 274 ARG A O 1
ATOM 2081 N N . THR A 1 273 ? 82.779 48.399 31.912 1.00 36.78 275 THR A N 1
ATOM 2082 C CA . THR A 1 273 ? 82.577 47.222 32.763 1.00 37.17 275 THR A CA 1
ATOM 2083 C C . THR A 1 273 ? 83.813 46.891 33.626 1.00 37.34 275 THR A C 1
ATOM 2084 O O . THR A 1 273 ? 83.679 46.574 34.818 1.00 37.82 275 THR A O 1
ATOM 2088 N N . ALA A 1 274 ? 84.993 46.957 33.013 1.00 36.02 276 ALA A N 1
ATOM 2089 C CA . ALA A 1 274 ? 86.275 46.779 33.720 1.00 37.03 276 ALA A CA 1
ATOM 2090 C C . ALA A 1 274 ? 86.487 47.815 34.837 1.00 38.43 276 ALA A C 1
ATOM 2091 O O . ALA A 1 274 ? 86.951 47.474 35.926 1.00 39.95 276 ALA A O 1
ATOM 2093 N N . ILE A 1 275 ? 86.132 49.071 34.573 1.00 39.00 277 ILE A N 1
ATOM 2094 C CA . ILE A 1 275 ? 86.253 50.148 35.578 1.00 40.36 277 ILE A CA 1
ATOM 2095 C C . ILE A 1 275 ? 85.264 49.927 36.739 1.00 41.98 277 ILE A C 1
ATOM 2096 O O . ILE A 1 275 ? 85.649 49.924 37.911 1.00 42.50 277 ILE A O 1
ATOM 2101 N N . ALA A 1 276 ? 83.994 49.716 36.400 1.00 42.15 278 ALA A N 1
ATOM 2102 C CA . ALA A 1 276 ? 82.939 49.431 37.390 1.00 43.34 278 ALA A CA 1
ATOM 2103 C C . ALA A 1 276 ? 83.270 48.170 38.220 1.00 43.80 278 ALA A C 1
ATOM 2104 O O . ALA A 1 276 ? 83.010 48.119 39.422 1.00 44.45 278 ALA A O 1
ATOM 2106 N N . GLY A 1 277 ? 83.864 47.179 37.558 1.00 42.13 279 GLY A N 1
ATOM 2107 C CA . GLY A 1 277 ? 84.349 45.985 38.209 1.00 42.61 279 GLY A CA 1
ATOM 2108 C C . GLY A 1 277 ? 85.612 46.089 39.064 1.00 43.28 279 GLY A C 1
ATOM 2109 O O . GLY A 1 277 ? 86.016 45.057 39.765 1.00 44.79 279 GLY A O 1
ATOM 2110 N N . GLY A 1 278 ? 86.250 47.284 39.080 1.00 44.10 280 GLY A N 1
ATOM 2111 C CA . GLY A 1 278 ? 87.449 47.541 39.918 1.00 45.13 280 GLY A CA 1
ATOM 2112 C C . GLY A 1 278 ? 88.694 46.876 39.331 1.00 44.30 280 GLY A C 1
ATOM 2113 O O . GLY A 1 278 ? 89.643 46.581 40.061 1.00 44.46 280 GLY A O 1
ATOM 2114 N N . LYS A 1 279 ? 88.702 46.662 38.012 1.00 42.57 281 LYS A N 1
ATOM 2115 C CA . LYS A 1 279 ? 89.745 45.882 37.350 1.00 42.19 281 LYS A CA 1
ATOM 2116 C C . LYS A 1 279 ? 90.778 46.758 36.670 1.00 42.49 281 LYS A C 1
ATOM 2117 O O . LYS A 1 279 ? 91.714 46.214 36.078 1.00 42.04 281 LYS A O 1
ATOM 2123 N N . VAL A 1 280 ? 90.610 48.091 36.680 1.00 43.04 282 VAL A N 1
ATOM 2124 C CA . VAL A 1 280 ? 91.642 48.974 36.097 1.00 43.22 282 VAL A CA 1
ATOM 2125 C C . VAL A 1 280 ? 92.241 49.870 37.162 1.00 45.34 282 VAL A C 1
ATOM 2126 O O . VAL A 1 280 ? 91.546 50.356 38.039 1.00 46.15 282 VAL A O 1
ATOM 2130 N N . ALA A 1 281 ? 93.556 50.036 37.091 1.00 45.91 283 ALA A N 1
ATOM 2131 C CA . ALA A 1 281 ? 94.286 50.818 38.063 1.00 47.76 283 ALA A CA 1
ATOM 2132 C C . ALA A 1 281 ? 93.822 52.255 37.960 1.00 48.34 283 ALA A C 1
ATOM 2133 O O . ALA A 1 281 ? 93.506 52.736 36.859 1.00 46.52 283 ALA A O 1
ATOM 2135 N N . ALA A 1 282 ? 93.786 52.920 39.115 1.00 49.89 284 ALA A N 1
ATOM 2136 C CA . ALA A 1 282 ? 93.226 54.253 39.237 1.00 51.26 284 ALA A CA 1
ATOM 2137 C C . ALA A 1 282 ? 93.817 55.226 38.193 1.00 50.72 284 ALA A C 1
ATOM 2138 O O . ALA A 1 282 ? 93.084 56.068 37.662 1.00 52.30 284 ALA A O 1
ATOM 2140 N N . ASN A 1 283 ? 95.131 55.104 37.972 1.00 50.01 285 ASN A N 1
ATOM 2141 C CA . ASN A 1 283 ? 95.857 56.062 37.157 1.00 49.98 285 ASN A CA 1
ATOM 2142 C C . ASN A 1 283 ? 95.601 55.912 35.652 1.00 47.69 285 ASN A C 1
ATOM 2143 O O . ASN A 1 283 ? 96.053 56.726 34.861 1.00 47.01 285 ASN A O 1
ATOM 2148 N N . LYS A 1 284 ? 94.867 54.869 35.270 1.00 45.65 286 LYS A N 1
ATOM 2149 C CA . LYS A 1 284 ? 94.394 54.708 33.918 1.00 43.66 286 LYS A CA 1
ATOM 2150 C C . LYS A 1 284 ? 92.916 54.978 33.783 1.00 43.07 286 LYS A C 1
ATOM 2151 O O . LYS A 1 284 ? 92.410 54.960 32.665 1.00 40.84 286 LYS A O 1
ATOM 2157 N N . VAL A 1 285 ? 92.210 55.217 34.892 1.00 43.90 287 VAL A N 1
ATOM 2158 C CA . VAL A 1 285 ? 90.744 55.255 34.836 1.00 44.30 287 VAL A CA 1
ATOM 2159 C C . VAL A 1 285 ? 90.268 56.421 33.956 1.00 44.48 287 VAL A C 1
ATOM 2160 O O . VAL A 1 285 ? 89.400 56.246 33.089 1.00 42.97 287 VAL A O 1
ATOM 2164 N N . ALA A 1 286 ? 90.876 57.587 34.143 1.00 46.14 288 ALA A N 1
ATOM 2165 C CA . ALA A 1 286 ? 90.367 58.809 33.531 1.00 46.88 288 ALA A CA 1
ATOM 2166 C C . ALA A 1 286 ? 90.533 58.740 32.012 1.00 46.13 288 ALA A C 1
ATOM 2167 O O . ALA A 1 286 ? 89.591 59.019 31.262 1.00 45.61 288 ALA A O 1
ATOM 2169 N N . GLN A 1 287 ? 91.704 58.295 31.568 1.00 46.80 289 GLN A N 1
ATOM 2170 C CA . GLN A 1 287 ? 92.015 58.235 30.156 1.00 46.56 289 GLN A CA 1
ATOM 2171 C C . GLN A 1 287 ? 91.210 57.139 29.430 1.00 44.73 289 GLN A C 1
ATOM 2172 O O . GLN A 1 287 ? 90.882 57.311 28.256 1.00 42.44 289 GLN A O 1
ATOM 2178 N N . LEU A 1 288 ? 90.878 56.043 30.128 1.00 43.70 290 LEU A N 1
ATOM 2179 C CA . LEU A 1 288 ? 89.975 55.032 29.566 1.00 42.23 290 LEU A CA 1
ATOM 2180 C C . LEU A 1 288 ? 88.525 55.509 29.500 1.00 41.89 290 LEU A C 1
ATOM 2181 O O . LEU A 1 288 ? 87.788 55.121 28.596 1.00 39.73 290 LEU A O 1
ATOM 2186 N N . GLN A 1 289 ? 88.102 56.342 30.445 1.00 43.27 291 GLN A N 1
ATOM 2187 C CA . GLN A 1 289 ? 86.756 56.916 30.370 1.00 44.54 291 GLN A CA 1
ATOM 2188 C C . GLN A 1 289 ? 86.607 57.796 29.119 1.00 43.53 291 GLN A C 1
ATOM 2189 O O . GLN A 1 289 ? 85.573 57.723 28.427 1.00 42.41 291 GLN A O 1
ATOM 2195 N N . THR A 1 290 ? 87.643 58.587 28.819 1.00 43.58 292 THR A N 1
ATOM 2196 C CA . THR A 1 290 ? 87.662 59.401 27.601 1.00 43.07 292 THR A CA 1
ATOM 2197 C C . THR A 1 290 ? 87.614 58.550 26.342 1.00 40.99 292 THR A C 1
ATOM 2198 O O . THR A 1 290 ? 86.805 58.805 25.445 1.00 40.30 292 THR A O 1
ATOM 2202 N N . LEU A 1 291 ? 88.480 57.539 26.283 1.00 39.76 293 LEU A N 1
ATOM 2203 C CA . LEU A 1 291 ? 88.482 56.603 25.177 1.00 37.78 293 LEU A CA 1
ATOM 2204 C C . LEU A 1 291 ? 87.106 55.991 24.916 1.00 36.08 293 LEU A C 1
ATOM 2205 O O . LEU A 1 291 ? 86.683 55.885 23.739 1.00 33.57 293 LEU A O 1
ATOM 2210 N N . ALA A 1 292 ? 86.432 55.584 25.994 1.00 34.86 294 ALA A N 1
ATOM 2211 C CA . ALA A 1 292 ? 85.128 54.939 25.883 1.00 34.71 294 ALA A CA 1
ATOM 2212 C C . ALA A 1 292 ? 84.106 55.906 25.302 1.00 34.66 294 ALA A C 1
ATOM 2213 O O . ALA A 1 292 ? 83.304 55.510 24.442 1.00 32.65 294 ALA A O 1
ATOM 2215 N N . ASN A 1 293 ? 84.145 57.166 25.754 1.00 35.63 295 ASN A N 1
ATOM 2216 C CA . ASN A 1 293 ? 83.278 58.211 25.179 1.00 36.40 295 ASN A CA 1
ATOM 2217 C C . ASN A 1 293 ? 83.559 58.408 23.701 1.00 35.32 295 ASN A C 1
ATOM 2218 O O . ASN A 1 293 ? 82.633 58.519 22.907 1.00 35.94 295 ASN A O 1
ATOM 2223 N N . GLU A 1 294 ? 84.830 58.437 23.339 1.00 34.85 296 GLU A N 1
ATOM 2224 C CA . GLU A 1 294 ? 85.235 58.585 21.937 1.00 34.36 296 GLU A CA 1
ATOM 2225 C C . GLU A 1 294 ? 84.820 57.375 21.082 1.00 32.57 296 GLU A C 1
ATOM 2226 O O . GLU A 1 294 ? 84.370 57.546 19.940 1.00 32.22 296 GLU A O 1
ATOM 2232 N N . PHE A 1 295 ? 84.921 56.170 21.639 1.00 31.28 297 PHE A N 1
ATOM 2233 C CA . PHE A 1 295 ? 84.477 54.972 20.930 1.00 29.80 297 PHE A CA 1
ATOM 2234 C C . PHE A 1 295 ? 82.952 54.919 20.692 1.00 29.67 297 PHE A C 1
ATOM 2235 O O . PHE A 1 295 ? 82.526 54.473 19.616 1.00 27.52 297 PHE A O 1
ATOM 2243 N N . GLN A 1 296 ? 82.153 55.387 21.668 1.00 30.28 298 GLN A N 1
ATOM 2244 C CA . GLN A 1 296 ? 80.701 55.477 21.516 1.00 30.64 298 GLN A CA 1
ATOM 2245 C C . GLN A 1 296 ? 80.327 56.500 20.397 1.00 30.54 298 GLN A C 1
ATOM 2246 O O . GLN A 1 296 ? 79.494 56.199 19.535 1.00 29.87 298 GLN A O 1
ATOM 2252 N N . ALA A 1 297 ? 80.950 57.680 20.413 1.00 30.47 299 ALA A N 1
ATOM 2253 C CA . ALA A 1 297 ? 80.700 58.686 19.358 1.00 30.60 299 ALA A CA 1
ATOM 2254 C C . ALA A 1 297 ? 81.023 58.129 17.939 1.00 28.94 299 ALA A C 1
ATOM 2255 O O . ALA A 1 297 ? 80.196 58.231 17.040 1.00 28.29 299 ALA A O 1
ATOM 2257 N N . ALA A 1 298 ? 82.182 57.491 17.779 1.00 28.03 300 ALA A N 1
ATOM 2258 C CA . ALA A 1 298 ? 82.559 56.875 16.500 1.00 27.48 300 ALA A CA 1
ATOM 2259 C C . ALA A 1 298 ? 81.599 55.767 16.091 1.00 26.92 300 ALA A C 1
ATOM 2260 O O . ALA A 1 298 ? 81.283 55.627 14.916 1.00 26.98 300 ALA A O 1
ATOM 2262 N N . ALA A 1 299 ? 81.160 54.965 17.061 1.00 27.23 301 ALA A N 1
ATOM 2263 C CA . ALA A 1 299 ? 80.217 53.891 16.808 1.00 27.18 301 ALA A CA 1
ATOM 2264 C C . ALA A 1 299 ? 78.947 54.434 16.169 1.00 27.75 301 ALA A C 1
ATOM 2265 O O . ALA A 1 299 ? 78.422 53.832 15.210 1.00 27.18 301 ALA A O 1
ATOM 2267 N N . ILE A 1 300 ? 78.470 55.555 16.722 1.00 28.47 302 ILE A N 1
ATOM 2268 C CA . ILE A 1 300 ? 77.239 56.200 16.265 1.00 29.23 302 ILE A CA 1
ATOM 2269 C C . ILE A 1 300 ? 77.411 56.766 14.842 1.00 28.34 302 ILE A C 1
ATOM 2270 O O . ILE A 1 300 ? 76.500 56.637 14.046 1.00 27.93 302 ILE A O 1
ATOM 2275 N N . ILE A 1 301 ? 78.567 57.348 14.534 1.00 28.65 303 ILE A N 1
ATOM 2276 C CA . ILE A 1 301 ? 78.915 57.768 13.148 1.00 28.64 303 ILE A CA 1
ATOM 2277 C C . ILE A 1 301 ? 78.802 56.585 12.171 1.00 27.42 303 ILE A C 1
ATOM 2278 O O . ILE A 1 301 ? 78.156 56.701 11.115 1.00 27.51 303 ILE A O 1
ATOM 2283 N N . PHE A 1 302 ? 79.417 55.458 12.527 1.00 25.86 304 PHE A N 1
ATOM 2284 C CA . PHE A 1 302 ? 79.382 54.276 11.693 1.00 25.15 304 PHE A CA 1
ATOM 2285 C C . PHE A 1 302 ? 77.969 53.761 11.512 1.00 25.16 304 PHE A C 1
ATOM 2286 O O . PHE A 1 302 ? 77.575 53.409 10.399 1.00 24.61 304 PHE A O 1
ATOM 2294 N N . TYR A 1 303 ? 77.212 53.718 12.608 1.00 25.64 305 TYR A N 1
ATOM 2295 C CA . TYR A 1 303 ? 75.858 53.212 12.587 1.00 25.91 305 TYR A CA 1
ATOM 2296 C C . TYR A 1 303 ? 74.956 54.067 11.679 1.00 26.56 305 TYR A C 1
ATOM 2297 O O . TYR A 1 303 ? 74.265 53.526 10.778 1.00 25.38 305 TYR A O 1
ATOM 2306 N N . ASN A 1 304 ? 74.968 55.382 11.917 1.00 27.11 306 ASN A N 1
ATOM 2307 C CA . ASN A 1 304 ? 74.172 56.320 11.108 1.00 28.45 306 ASN A CA 1
ATOM 2308 C C . ASN A 1 304 ? 74.498 56.255 9.587 1.00 27.12 306 ASN A C 1
ATOM 2309 O O . ASN A 1 304 ? 73.595 56.256 8.755 1.00 26.33 306 ASN A O 1
ATOM 2314 N N . TYR A 1 305 ? 75.781 56.154 9.263 1.00 26.29 307 TYR A N 1
ATOM 2315 C CA . TYR A 1 305 ? 76.211 55.941 7.891 1.00 25.30 307 TYR A CA 1
ATOM 2316 C C . TYR A 1 305 ? 75.619 54.623 7.311 1.00 24.95 307 TYR A C 1
ATOM 2317 O O . TYR A 1 305 ? 75.023 54.633 6.228 1.00 24.10 307 TYR A O 1
ATOM 2326 N N . THR A 1 306 ? 75.781 53.507 8.037 1.00 24.79 308 THR A N 1
ATOM 2327 C CA . THR A 1 306 ? 75.302 52.200 7.566 1.00 24.83 308 THR A CA 1
ATOM 2328 C C . THR A 1 306 ? 73.786 52.252 7.264 1.00 26.32 308 THR A C 1
ATOM 2329 O O . THR A 1 306 ? 73.361 51.847 6.188 1.00 26.69 308 THR A O 1
ATOM 2333 N N . LEU A 1 307 ? 73.008 52.806 8.199 1.00 27.55 309 LEU A N 1
ATOM 2334 C CA . LEU A 1 307 ? 71.551 52.951 8.061 1.00 29.01 309 LEU A CA 1
ATOM 2335 C C . LEU A 1 307 ? 71.110 53.730 6.845 1.00 28.17 309 LEU A C 1
ATOM 2336 O O . LEU A 1 307 ? 70.034 53.459 6.285 1.00 28.59 309 LEU A O 1
ATOM 2341 N N . THR A 1 308 ? 71.911 54.711 6.453 1.00 27.13 310 THR A N 1
ATOM 2342 C CA . THR A 1 308 ? 71.555 55.598 5.350 1.00 27.59 310 THR A CA 1
ATOM 2343 C C . THR A 1 308 ? 72.284 55.295 4.035 1.00 26.75 310 THR A C 1
ATOM 2344 O O . THR A 1 308 ? 72.098 56.031 3.076 1.00 26.89 310 THR A O 1
ATOM 2348 N N . HIS A 1 309 ? 73.072 54.221 3.978 1.00 25.83 311 HIS A N 1
ATOM 2349 C CA . HIS A 1 309 ? 73.838 53.842 2.779 1.00 25.75 311 HIS A CA 1
ATOM 2350 C C . HIS A 1 309 ? 73.611 52.338 2.478 1.00 25.11 311 HIS A C 1
ATOM 2351 O O . HIS A 1 309 ? 74.516 51.626 2.041 1.00 24.19 311 HIS A O 1
ATOM 2358 N N . GLN A 1 310 ? 72.391 51.868 2.713 1.00 24.89 312 GLN A N 1
ATOM 2359 C CA . GLN A 1 310 ? 72.115 50.452 2.634 1.00 24.92 312 GLN A CA 1
ATOM 2360 C C . GLN A 1 310 ? 72.255 49.819 1.237 1.00 24.51 312 GLN A C 1
ATOM 2361 O O . GLN A 1 310 ? 72.459 48.624 1.154 1.00 24.11 312 GLN A O 1
ATOM 2367 N N . SER A 1 311 ? 72.175 50.607 0.173 1.00 25.82 313 SER A N 1
ATOM 2368 C CA . SER A 1 311 ? 72.452 50.119 -1.200 1.00 26.29 313 SER A CA 1
ATOM 2369 C C . SER A 1 311 ? 73.884 50.233 -1.658 1.00 25.40 313 SER A C 1
ATOM 2370 O O . SER A 1 311 ? 74.169 49.894 -2.819 1.00 25.10 313 SER A O 1
ATOM 2373 N N . GLY A 1 312 ? 74.789 50.713 -0.801 1.00 24.27 314 GLY A N 1
ATOM 2374 C CA . GLY A 1 312 ? 76.178 50.862 -1.211 1.00 23.53 314 GLY A CA 1
ATOM 2375 C C . GLY A 1 312 ? 76.852 49.495 -1.308 1.00 22.43 314 GLY A C 1
ATOM 2376 O O . GLY A 1 312 ? 76.289 48.481 -0.901 1.00 21.31 314 GLY A O 1
ATOM 2377 N N . ASN A 1 313 ? 78.081 49.491 -1.778 1.00 22.62 315 ASN A N 1
ATOM 2378 C CA . ASN A 1 313 ? 78.853 48.257 -1.941 1.00 22.71 315 ASN A CA 1
ATOM 2379 C C . ASN A 1 313 ? 79.086 47.578 -0.600 1.00 22.46 315 ASN A C 1
ATOM 2380 O O . ASN A 1 313 ? 79.645 48.185 0.330 1.00 21.75 315 ASN A O 1
ATOM 2385 N N . HIS A 1 314 ? 78.655 46.310 -0.498 1.00 21.77 316 HIS A N 1
ATOM 2386 C CA . HIS A 1 314 ? 78.720 45.615 0.780 1.00 21.61 316 HIS A CA 1
ATOM 2387 C C . HIS A 1 314 ? 80.159 45.410 1.241 1.00 20.74 316 HIS A C 1
ATOM 2388 O O . HIS A 1 314 ? 80.471 45.555 2.430 1.00 20.56 316 HIS A O 1
ATOM 2395 N N . GLY A 1 315 ? 81.031 45.045 0.299 1.00 20.39 317 GLY A N 1
ATOM 2396 C CA . GLY A 1 315 ? 82.421 44.779 0.590 1.00 20.31 317 GLY A CA 1
ATOM 2397 C C . GLY A 1 315 ? 82.734 43.294 0.693 1.00 20.10 317 GLY A C 1
ATOM 2398 O O . GLY A 1 315 ? 81.844 42.450 0.933 1.00 20.66 317 GLY A O 1
ATOM 2399 N N . SER A 1 316 ? 84.014 42.973 0.524 1.00 20.64 318 SER A N 1
ATOM 2400 C CA . SER A 1 316 ? 84.547 41.616 0.749 1.00 19.84 318 SER A CA 1
ATOM 2401 C C . SER A 1 316 ? 84.420 41.241 2.224 1.00 19.56 318 SER A C 1
ATOM 2402 O O . SER A 1 316 ? 84.177 42.121 3.099 1.00 18.73 318 SER A O 1
ATOM 2405 N N . TYR A 1 317 ? 84.623 39.955 2.493 1.00 18.93 319 TYR A N 1
ATOM 2406 C CA . TYR A 1 317 ? 84.441 39.386 3.829 1.00 19.38 319 TYR A CA 1
ATOM 2407 C C . TYR A 1 317 ? 82.984 39.704 4.353 1.00 19.88 319 TYR A C 1
ATOM 2408 O O . TYR A 1 317 ? 82.772 40.139 5.504 1.00 20.15 319 TYR A O 1
ATOM 2417 N N . GLY A 1 318 ? 82.005 39.459 3.470 1.00 19.42 320 GLY A N 1
ATOM 2418 C CA . GLY A 1 318 ? 80.636 39.966 3.621 1.00 19.86 320 GLY A CA 1
ATOM 2419 C C . GLY A 1 318 ? 79.624 38.936 4.133 1.00 19.94 320 GLY A C 1
ATOM 2420 O O . GLY A 1 318 ? 79.910 37.714 4.199 1.00 19.78 320 GLY A O 1
ATOM 2421 N N . THR A 1 319 ? 78.447 39.445 4.468 1.00 19.53 321 THR A N 1
ATOM 2422 C CA . THR A 1 319 ? 77.345 38.664 5.015 1.00 19.58 321 THR A CA 1
ATOM 2423 C C . THR A 1 319 ? 76.171 38.538 4.010 1.00 20.09 321 THR A C 1
ATOM 2424 O O . THR A 1 319 ? 75.005 38.314 4.423 1.00 20.33 321 THR A O 1
ATOM 2428 N N . MET A 1 320 ? 76.460 38.613 2.714 1.00 19.98 322 MET A N 1
ATOM 2429 C CA . MET A 1 320 ? 75.375 38.578 1.695 1.00 21.68 322 MET A CA 1
ATOM 2430 C C . MET A 1 320 ? 74.614 37.235 1.640 1.00 21.94 322 MET A C 1
ATOM 2431 O O . MET A 1 320 ? 73.477 37.189 1.224 1.00 22.30 322 MET A O 1
ATOM 2436 N N . ASN A 1 321 ? 75.213 36.150 2.110 1.00 22.10 323 ASN A N 1
ATOM 2437 C CA . ASN A 1 321 ? 74.499 34.875 2.143 1.00 23.23 323 ASN A CA 1
ATOM 2438 C C . ASN A 1 321 ? 73.666 34.714 3.418 1.00 23.32 323 ASN A C 1
ATOM 2439 O O . ASN A 1 321 ? 72.967 33.725 3.537 1.00 25.09 323 ASN A O 1
ATOM 2444 N N . ASN A 1 322 ? 73.771 35.625 4.378 1.00 22.28 324 ASN A N 1
ATOM 2445 C CA . ASN A 1 322 ? 73.112 35.465 5.674 1.00 22.59 324 ASN A CA 1
ATOM 2446 C C . ASN A 1 322 ? 72.310 36.683 6.124 1.00 23.06 324 ASN A C 1
ATOM 2447 O O . ASN A 1 322 ? 72.210 36.959 7.316 1.00 23.88 324 ASN A O 1
ATOM 2452 N N . GLY A 1 323 ? 71.689 37.363 5.161 1.00 23.73 325 GLY A N 1
ATOM 2453 C CA . GLY A 1 323 ? 70.795 38.485 5.438 1.00 23.96 325 GLY A CA 1
ATOM 2454 C C . GLY A 1 323 ? 71.123 39.819 4.827 1.00 23.65 325 GLY A C 1
ATOM 2455 O O . GLY A 1 323 ? 70.316 40.746 4.927 1.00 24.69 325 GLY A O 1
ATOM 2456 N N . GLY A 1 324 ? 72.283 39.950 4.192 1.00 22.12 326 GLY A N 1
ATOM 2457 C CA . GLY A 1 324 ? 72.683 41.206 3.603 1.00 21.86 326 GLY A CA 1
ATOM 2458 C C . GLY A 1 324 ? 73.070 42.221 4.675 1.00 21.80 326 GLY A C 1
ATOM 2459 O O . GLY A 1 324 ? 73.557 41.868 5.754 1.00 21.24 326 GLY A O 1
ATOM 2460 N N . ILE A 1 325 ? 72.806 43.490 4.397 1.00 22.46 327 ILE A N 1
ATOM 2461 C CA . ILE A 1 325 ? 73.239 44.556 5.320 1.00 22.65 327 ILE A CA 1
ATOM 2462 C C . ILE A 1 325 ? 72.484 44.578 6.662 1.00 23.04 327 ILE A C 1
ATOM 2463 O O . ILE A 1 325 ? 73.025 45.079 7.663 1.00 22.93 327 ILE A O 1
ATOM 2468 N N . ALA A 1 326 ? 71.263 44.038 6.694 1.00 23.43 328 ALA A N 1
ATOM 2469 C CA . ALA A 1 326 ? 70.535 43.812 7.963 1.00 24.15 328 ALA A CA 1
ATOM 2470 C C . ALA A 1 326 ? 71.307 43.038 9.057 1.00 23.10 328 ALA A C 1
ATOM 2471 O O . ALA A 1 326 ? 70.993 43.188 10.241 1.00 22.81 328 ALA A O 1
ATOM 2473 N N . ASN A 1 327 ? 72.271 42.216 8.639 1.00 21.83 329 ASN A N 1
ATOM 2474 C CA . ASN A 1 327 ? 73.061 41.352 9.499 1.00 21.33 329 ASN A CA 1
ATOM 2475 C C . ASN A 1 327 ? 74.092 42.188 10.330 1.00 21.49 329 ASN A C 1
ATOM 2476 O O . ASN A 1 327 ? 74.003 42.196 11.571 1.00 20.47 329 ASN A O 1
ATOM 2481 N N . PRO A 1 328 ? 74.986 42.972 9.669 1.00 21.94 330 PRO A N 1
ATOM 2482 C CA . PRO A 1 328 ? 75.800 43.933 10.433 1.00 22.06 330 PRO A CA 1
ATOM 2483 C C . PRO A 1 328 ? 75.032 45.014 11.217 1.00 22.51 330 PRO A C 1
ATOM 2484 O O . PRO A 1 328 ? 75.476 45.423 12.296 1.00 22.24 330 PRO A O 1
ATOM 2488 N N . LEU A 1 329 ? 73.901 45.472 10.680 1.00 23.19 331 LEU A N 1
ATOM 2489 C CA . LEU A 1 329 ? 73.039 46.403 11.405 1.00 24.44 331 LEU A CA 1
ATOM 2490 C C . LEU A 1 329 ? 72.513 45.808 12.719 1.00 25.18 331 LEU A C 1
ATOM 2491 O O . LEU A 1 329 ? 72.544 46.487 13.748 1.00 26.36 331 LEU A O 1
ATOM 2496 N N . LEU A 1 330 ? 72.063 44.559 12.705 1.00 25.17 332 LEU A N 1
ATOM 2497 C CA . LEU A 1 330 ? 71.585 43.938 13.957 1.00 25.94 332 LEU A CA 1
ATOM 2498 C C . LEU A 1 330 ? 72.729 43.883 14.956 1.00 25.73 332 LEU A C 1
ATOM 2499 O O . LEU A 1 330 ? 72.548 44.231 16.124 1.00 25.87 332 LEU A O 1
ATOM 2504 N N . TRP A 1 331 ? 73.906 43.486 14.471 1.00 24.65 333 TRP A N 1
ATOM 2505 C CA . TRP A 1 331 ? 75.137 43.446 15.298 1.00 24.89 333 TRP A CA 1
ATOM 2506 C C . TRP A 1 331 ? 75.434 44.783 15.985 1.00 25.42 333 TRP A C 1
ATOM 2507 O O . TRP A 1 331 ? 75.690 44.818 17.193 1.00 26.25 333 TRP A O 1
ATOM 2518 N N . ALA A 1 332 ? 75.364 45.864 15.212 1.00 24.84 334 ALA A N 1
ATOM 2519 C CA . ALA A 1 332 ? 75.542 47.230 15.725 1.00 25.05 334 ALA A CA 1
ATOM 2520 C C . ALA A 1 332 ? 74.466 47.644 16.743 1.00 25.95 334 ALA A C 1
ATOM 2521 O O . ALA A 1 332 ? 74.766 48.188 17.795 1.00 27.35 334 ALA A O 1
ATOM 2523 N N . GLU A 1 333 ? 73.213 47.377 16.413 1.00 26.08 335 GLU A N 1
ATOM 2524 C CA . GLU A 1 333 ? 72.078 47.720 17.275 1.00 27.57 335 GLU A CA 1
ATOM 2525 C C . GLU A 1 333 ? 72.078 47.021 18.640 1.00 27.83 335 GLU A C 1
ATOM 2526 O O . GLU A 1 333 ? 71.737 47.626 19.635 1.00 28.20 335 GLU A O 1
ATOM 2532 N N . VAL A 1 334 ? 72.454 45.755 18.655 1.00 26.87 336 VAL A N 1
ATOM 2533 C CA . VAL A 1 334 ? 72.611 45.005 19.900 1.00 27.53 336 VAL A CA 1
ATOM 2534 C C . VAL A 1 334 ? 73.664 45.639 20.820 1.00 27.42 336 VAL A C 1
ATOM 2535 O O . VAL A 1 334 ? 73.392 45.878 21.995 1.00 28.34 336 VAL A O 1
ATOM 2539 N N . GLN A 1 335 ? 74.854 45.913 20.293 1.00 26.80 337 GLN A N 1
ATOM 2540 C CA . GLN A 1 335 ? 75.927 46.501 21.107 1.00 27.22 337 GLN A CA 1
ATOM 2541 C C . GLN A 1 335 ? 75.617 47.922 21.544 1.00 28.48 337 GLN A C 1
ATOM 2542 O O . GLN A 1 335 ? 75.876 48.262 22.692 1.00 28.81 337 GLN A O 1
ATOM 2548 N N . LEU A 1 336 ? 75.055 48.734 20.643 1.00 28.90 338 LEU A N 1
ATOM 2549 C CA . LEU A 1 336 ? 74.573 50.079 21.020 1.00 30.13 338 LEU A CA 1
ATOM 2550 C C . LEU A 1 336 ? 73.431 50.095 22.043 1.00 31.54 338 LEU A C 1
ATOM 2551 O O . LEU A 1 336 ? 73.380 51.013 22.866 1.00 32.51 338 LEU A O 1
ATOM 2556 N N . TYR A 1 337 ? 72.508 49.136 21.980 1.00 31.10 339 TYR A N 1
ATOM 2557 C CA . TYR A 1 337 ? 71.468 49.051 22.997 1.00 32.72 339 TYR A CA 1
ATOM 2558 C C . TYR A 1 337 ? 72.080 48.689 24.365 1.00 33.14 339 TYR A C 1
ATOM 2559 O O . TYR A 1 337 ? 71.782 49.333 25.383 1.00 34.70 339 TYR A O 1
ATOM 2568 N N . LEU A 1 338 ? 72.959 47.699 24.374 1.00 31.97 340 LEU A N 1
ATOM 2569 C CA . LEU A 1 338 ? 73.662 47.305 25.597 1.00 32.52 340 LEU A CA 1
ATOM 2570 C C . LEU A 1 338 ? 74.563 48.405 26.169 1.00 32.79 340 LEU A C 1
ATOM 2571 O O . LEU A 1 338 ? 74.735 48.470 27.363 1.00 33.21 340 LEU A O 1
ATOM 2576 N N . LEU A 1 339 ? 75.114 49.266 25.307 1.00 32.21 341 LEU A N 1
ATOM 2577 C CA . LEU A 1 339 ? 76.003 50.350 25.725 1.00 33.44 341 LEU A CA 1
ATOM 2578 C C . LEU A 1 339 ? 75.260 51.515 26.374 1.00 35.37 341 LEU A C 1
ATOM 2579 O O . LEU A 1 339 ? 75.703 52.082 27.367 1.00 36.16 341 LEU A O 1
ATOM 2584 N N . THR A 1 340 ? 74.127 51.847 25.775 1.00 36.39 342 THR A N 1
ATOM 2585 C CA . THR A 1 340 ? 73.496 53.138 25.925 1.00 38.56 342 THR A CA 1
ATOM 2586 C C . THR A 1 340 ? 72.041 53.134 26.442 1.00 39.78 342 THR A C 1
ATOM 2587 O O . THR A 1 340 ? 71.601 54.103 27.032 1.00 40.50 342 THR A O 1
ATOM 2591 N N . GLY A 1 341 ? 71.291 52.064 26.210 1.00 39.61 343 GLY A N 1
ATOM 2592 C CA . GLY A 1 341 ? 69.896 52.003 26.631 1.00 41.15 343 GLY A CA 1
ATOM 2593 C C . GLY A 1 341 ? 68.857 52.744 25.795 1.00 41.92 343 GLY A C 1
ATOM 2594 O O . GLY A 1 341 ? 67.701 52.743 26.179 1.00 41.95 343 GLY A O 1
ATOM 2595 N N . ASP A 1 342 ? 69.221 53.352 24.658 1.00 42.06 344 ASP A N 1
ATOM 2596 C CA . ASP A 1 342 ? 68.233 54.087 23.831 1.00 43.41 344 ASP A CA 1
ATOM 2597 C C . ASP A 1 342 ? 67.277 53.071 23.258 1.00 42.48 344 ASP A C 1
ATOM 2598 O O . ASP A 1 342 ? 67.714 52.120 22.572 1.00 39.89 344 ASP A O 1
ATOM 2603 N N . ALA A 1 343 ? 65.992 53.287 23.507 1.00 42.57 345 ALA A N 1
ATOM 2604 C CA . ALA A 1 343 ? 64.924 52.386 23.061 1.00 42.71 345 ALA A CA 1
ATOM 2605 C C . ALA A 1 343 ? 64.899 52.149 21.551 1.00 41.10 345 ALA A C 1
ATOM 2606 O O . ALA A 1 343 ? 64.555 51.048 21.114 1.00 40.51 345 ALA A O 1
ATOM 2608 N N . ALA A 1 344 ? 65.284 53.151 20.762 1.00 40.07 346 ALA A N 1
ATOM 2609 C CA . ALA A 1 344 ? 65.293 52.999 19.301 1.00 38.98 346 ALA A CA 1
ATOM 2610 C C . ALA A 1 344 ? 66.122 51.778 18.844 1.00 37.10 346 ALA A C 1
ATOM 2611 O O . ALA A 1 344 ? 65.692 51.052 17.938 1.00 37.14 346 ALA A O 1
ATOM 2613 N N . TYR A 1 345 ? 67.277 51.534 19.478 1.00 36.06 347 TYR A N 1
ATOM 2614 C CA . TYR A 1 345 ? 68.135 50.392 19.119 1.00 34.44 347 TYR A CA 1
ATOM 2615 C C . TYR A 1 345 ? 67.461 49.049 19.424 1.00 34.34 347 TYR A C 1
ATOM 2616 O O . TYR A 1 345 ? 67.575 48.107 18.641 1.00 33.77 347 TYR A O 1
ATOM 2625 N N . LYS A 1 346 ? 66.769 48.962 20.562 1.00 34.95 348 LYS A N 1
ATOM 2626 C CA . LYS A 1 346 ? 66.015 47.757 20.909 1.00 34.93 348 LYS A CA 1
ATOM 2627 C C . LYS A 1 346 ? 64.901 47.484 19.895 1.00 35.17 348 LYS A C 1
ATOM 2628 O O . LYS A 1 346 ? 64.691 46.345 19.468 1.00 33.58 348 LYS A O 1
ATOM 2634 N N . THR A 1 347 ? 64.165 48.535 19.550 1.00 36.26 349 THR A N 1
ATOM 2635 C CA . THR A 1 347 ? 63.039 48.447 18.605 1.00 37.06 349 THR A CA 1
ATOM 2636 C C . THR A 1 347 ? 63.509 47.948 17.228 1.00 35.78 349 THR A C 1
ATOM 2637 O O . THR A 1 347 ? 62.920 47.020 16.682 1.00 35.01 349 THR A O 1
ATOM 2641 N N . GLN A 1 348 ? 64.560 48.556 16.674 1.00 36.14 350 GLN A N 1
ATOM 2642 C CA . GLN A 1 348 ? 65.130 48.099 15.393 1.00 35.82 350 GLN A CA 1
ATOM 2643 C C . GLN A 1 348 ? 65.634 46.645 15.498 1.00 34.13 350 GLN A C 1
ATOM 2644 O O . GLN A 1 348 ? 65.328 45.827 14.635 1.00 34.35 350 GLN A O 1
ATOM 2650 N N . ALA A 1 349 ? 66.365 46.327 16.567 1.00 32.62 351 ALA A N 1
ATOM 2651 C CA . ALA A 1 349 ? 66.906 44.986 16.763 1.00 31.55 351 ALA A CA 1
ATOM 26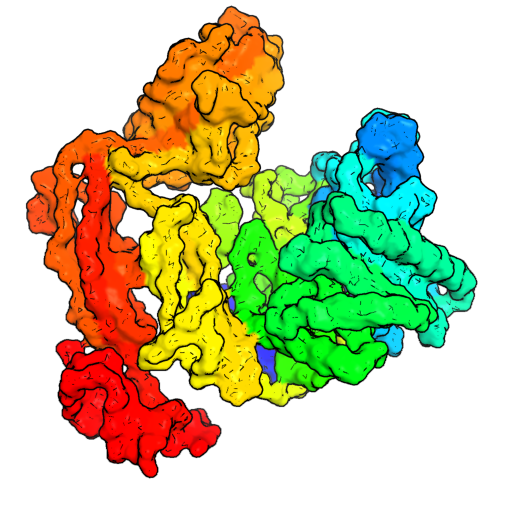52 C C . ALA A 1 349 ? 65.814 43.921 16.754 1.00 31.89 351 ALA A C 1
ATOM 2653 O O . ALA A 1 349 ? 65.934 42.919 16.046 1.00 30.56 351 ALA A O 1
ATOM 2655 N N . GLN A 1 350 ? 64.727 44.172 17.490 1.00 32.60 352 GLN A N 1
ATOM 2656 C CA . GLN A 1 350 ? 63.659 43.193 17.614 1.00 32.92 352 GLN A CA 1
ATOM 2657 C C . GLN A 1 350 ? 62.888 42.979 16.287 1.00 32.93 352 GLN A C 1
ATOM 2658 O O . GLN A 1 350 ? 62.479 41.864 15.993 1.00 32.33 352 GLN A O 1
ATOM 2664 N N . THR A 1 351 ? 62.702 44.035 15.493 1.00 32.47 353 THR A N 1
ATOM 2665 C CA . THR A 1 351 ? 62.172 43.881 14.135 1.00 32.46 353 THR A CA 1
ATOM 2666 C C . THR A 1 351 ? 63.049 42.925 13.281 1.00 30.94 353 THR A C 1
ATOM 2667 O O . THR A 1 351 ? 62.533 41.997 12.653 1.00 30.86 353 THR A O 1
ATOM 2671 N N . ARG A 1 352 ? 64.365 43.112 13.309 1.00 30.09 354 ARG A N 1
ATOM 2672 C CA . ARG A 1 352 ? 65.273 42.283 12.512 1.00 29.15 354 ARG A CA 1
ATOM 2673 C C . ARG A 1 352 ? 65.271 40.807 12.993 1.00 28.71 354 ARG A C 1
ATOM 2674 O O . ARG A 1 352 ? 65.276 39.879 12.190 1.00 26.58 354 ARG A O 1
ATOM 2682 N N . ILE A 1 353 ? 65.232 40.620 14.308 1.00 28.85 355 ILE A N 1
ATOM 2683 C CA . ILE A 1 353 ? 65.210 39.280 14.913 1.00 29.55 355 ILE A CA 1
ATOM 2684 C C . ILE A 1 353 ? 63.953 38.498 14.501 1.00 30.45 355 ILE A C 1
ATOM 2685 O O . ILE A 1 353 ? 64.052 37.297 14.211 1.00 29.23 355 ILE A O 1
ATOM 2690 N N . ASN A 1 354 ? 62.793 39.185 14.445 1.00 32.04 356 ASN A N 1
ATOM 2691 C CA . ASN A 1 354 ? 61.541 38.559 13.997 1.00 33.27 356 ASN A CA 1
ATOM 2692 C C . ASN A 1 354 ? 61.553 38.026 12.566 1.00 33.06 356 ASN A C 1
ATOM 2693 O O . ASN A 1 354 ? 60.777 37.117 12.252 1.00 34.39 356 ASN A O 1
ATOM 2698 N N . ALA A 1 355 ? 62.440 38.553 11.726 1.00 32.31 357 ALA A N 1
ATOM 2699 C CA . ALA A 1 355 ? 62.617 38.078 10.341 1.00 32.07 357 ALA A CA 1
ATOM 2700 C C . ALA A 1 355 ? 63.555 36.875 10.180 1.00 31.12 357 ALA A C 1
ATOM 2701 O O . ALA A 1 355 ? 63.580 36.287 9.109 1.00 31.21 357 ALA A O 1
ATOM 2703 N N . ILE A 1 356 ? 64.325 36.521 11.211 1.00 30.52 358 ILE A N 1
ATOM 2704 C CA . ILE A 1 356 ? 65.294 35.421 11.135 1.00 29.56 358 ILE A CA 1
ATOM 2705 C C . ILE A 1 356 ? 64.573 34.087 11.212 1.00 30.13 358 ILE A C 1
ATOM 2706 O O . ILE A 1 356 ? 63.690 33.906 12.049 1.00 29.75 358 ILE A O 1
ATOM 2711 N N . ASN A 1 357 ? 64.959 33.166 10.329 1.00 29.88 359 ASN A N 1
ATOM 2712 C CA . ASN A 1 357 ? 64.416 31.807 10.293 1.00 30.40 359 ASN A CA 1
ATOM 2713 C C . ASN A 1 357 ? 64.909 31.048 11.532 1.00 29.42 359 ASN A C 1
ATOM 2714 O O . ASN A 1 357 ? 66.115 30.984 11.794 1.00 27.77 359 ASN A O 1
ATOM 2719 N N . GLU A 1 358 ? 63.977 30.440 12.257 1.00 29.74 360 GLU A N 1
ATOM 2720 C CA . GLU A 1 358 ? 64.305 29.651 13.461 1.00 29.82 360 GLU A CA 1
ATOM 2721 C C . GLU A 1 358 ? 65.054 28.353 13.140 1.00 28.76 360 GLU A C 1
ATOM 2722 O O . GLU A 1 358 ? 65.786 27.840 13.999 1.00 28.30 360 GLU A O 1
ATOM 2728 N N . ALA A 1 359 ? 64.881 27.819 11.925 1.00 27.50 361 ALA A N 1
ATOM 2729 C CA . ALA A 1 359 ? 65.719 26.713 11.456 1.00 26.73 361 ALA A CA 1
ATOM 2730 C C . ALA A 1 359 ? 67.045 27.301 10.976 1.00 25.26 361 ALA A C 1
ATOM 2731 O O . ALA A 1 359 ? 67.284 27.433 9.779 1.00 25.17 361 ALA A O 1
ATOM 2733 N N . TYR A 1 360 ? 67.898 27.695 11.930 1.00 24.50 362 TYR A N 1
ATOM 2734 C CA . TYR A 1 360 ? 69.106 28.473 11.659 1.00 23.18 362 TYR A CA 1
ATOM 2735 C C . TYR A 1 360 ? 70.328 27.575 11.711 1.00 22.72 362 TYR A C 1
ATOM 2736 O O . TYR A 1 360 ? 70.471 26.802 12.650 1.00 21.99 362 TYR A O 1
ATOM 2745 N N . VAL A 1 361 ? 71.186 27.666 10.691 1.00 22.49 363 VAL A N 1
ATOM 2746 C CA . VAL A 1 361 ? 72.343 26.767 10.566 1.00 22.88 363 VAL A CA 1
ATOM 2747 C C . VAL A 1 361 ? 73.721 27.419 10.346 1.00 22.83 363 VAL A C 1
ATOM 2748 O O . VAL A 1 361 ? 74.728 26.704 10.360 1.00 25.14 363 VAL A O 1
ATOM 2752 N N . SER A 1 362 ? 73.794 28.731 10.173 1.00 21.64 364 SER A N 1
ATOM 2753 C CA . SER A 1 362 ? 75.065 29.432 9.958 1.00 20.77 364 SER A CA 1
ATOM 2754 C C . SER A 1 362 ? 75.814 29.743 11.283 1.00 20.88 364 SER A C 1
ATOM 2755 O O . SER A 1 362 ? 75.184 29.911 12.306 1.00 21.16 364 SER A O 1
ATOM 2758 N N . SER A 1 363 ? 77.145 29.851 11.223 1.00 20.61 365 SER A N 1
ATOM 2759 C CA . SER A 1 363 ? 78.009 30.175 12.389 1.00 20.42 365 SER A CA 1
ATOM 2760 C C . SER A 1 363 ? 78.446 31.644 12.394 1.00 20.85 365 SER A C 1
ATOM 2761 O O . SER A 1 363 ? 78.379 32.350 11.342 1.00 19.90 365 SER A O 1
ATOM 2764 N N . THR A 1 364 ? 78.895 32.100 13.566 1.00 19.99 366 THR A N 1
ATOM 2765 C CA . THR A 1 364 ? 79.473 33.424 13.694 1.00 20.02 366 THR A CA 1
ATOM 2766 C C . THR A 1 364 ? 80.898 33.471 13.109 1.00 20.08 366 THR A C 1
ATOM 2767 O O . THR A 1 364 ? 81.820 32.810 13.627 1.00 19.89 366 THR A O 1
ATOM 2771 N N . ASN A 1 365 ? 81.062 34.290 12.073 1.00 19.60 367 ASN A N 1
ATOM 2772 C CA . ASN A 1 365 ? 82.370 34.684 11.516 1.00 18.88 367 ASN A CA 1
ATOM 2773 C C . ASN A 1 365 ? 82.105 35.863 10.547 1.00 18.86 367 ASN A C 1
ATOM 2774 O O . ASN A 1 365 ? 81.023 36.431 10.599 1.00 18.23 367 ASN A O 1
ATOM 2779 N N . TYR A 1 366 ? 83.040 36.222 9.660 1.00 18.70 368 TYR A N 1
ATOM 2780 C CA . TYR A 1 366 ? 82.859 37.379 8.761 1.00 19.62 368 TYR A CA 1
ATOM 2781 C C . TYR A 1 366 ? 81.572 37.267 7.925 1.00 20.12 368 TYR A C 1
ATOM 2782 O O . TYR A 1 366 ? 80.956 38.283 7.561 1.00 20.34 368 TYR A O 1
ATOM 2791 N N . TRP A 1 367 ? 81.181 36.024 7.626 1.00 19.43 369 TRP A N 1
ATOM 2792 C CA . TRP A 1 367 ? 79.979 35.780 6.839 1.00 19.94 369 TRP A CA 1
ATOM 2793 C C . TRP A 1 367 ? 78.664 36.001 7.626 1.00 19.63 369 TRP A C 1
ATOM 2794 O O . TRP A 1 367 ? 77.618 35.999 7.020 1.00 18.93 369 TRP A O 1
ATOM 2805 N N . ASP A 1 368 ? 78.709 36.153 8.947 1.00 19.02 370 ASP A N 1
ATOM 2806 C CA . ASP A 1 368 ? 77.453 36.158 9.749 1.00 20.16 370 ASP A CA 1
ATOM 2807 C C . ASP A 1 368 ? 77.699 36.623 11.191 1.00 19.76 370 ASP A C 1
ATOM 2808 O O . ASP A 1 368 ? 78.370 35.936 11.967 1.00 20.37 370 ASP A O 1
ATOM 2813 N N . MET A 1 369 ? 77.133 37.762 11.549 1.00 19.84 371 MET A N 1
ATOM 2814 C CA . MET A 1 369 ? 77.157 38.264 12.933 1.00 20.63 371 MET A CA 1
ATOM 2815 C C . MET A 1 369 ? 76.008 37.763 13.816 1.00 21.18 371 MET A C 1
ATOM 2816 O O . MET A 1 369 ? 75.985 38.084 15.028 1.00 22.04 371 MET A O 1
ATOM 2821 N N . HIS A 1 370 ? 75.041 37.033 13.253 1.00 21.14 372 HIS A N 1
ATOM 2822 C CA . HIS A 1 370 ? 73.763 36.804 13.925 1.00 21.91 372 HIS A CA 1
ATOM 2823 C C . HIS A 1 370 ? 73.843 36.012 15.257 1.00 22.90 372 HIS A C 1
ATOM 2824 O O . HIS A 1 370 ? 73.347 36.487 16.272 1.00 23.38 372 HIS A O 1
ATOM 2831 N N . PRO A 1 371 ? 74.474 34.809 15.259 1.00 21.95 373 PRO A N 1
ATOM 2832 C CA . PRO A 1 371 ? 74.367 34.020 16.504 1.00 22.49 373 PRO A CA 1
ATOM 2833 C C . PRO A 1 371 ? 74.999 34.709 17.726 1.00 22.41 373 PRO A C 1
ATOM 2834 O O . PRO A 1 371 ? 74.374 34.737 18.791 1.00 22.18 373 PRO A O 1
ATOM 2838 N N . ILE A 1 372 ? 76.176 35.307 17.556 1.00 21.67 374 ILE A N 1
ATOM 2839 C CA . ILE A 1 372 ? 76.803 36.080 18.631 1.00 22.52 374 ILE A CA 1
ATOM 2840 C C . ILE A 1 372 ? 75.935 37.281 19.054 1.00 23.45 374 ILE A C 1
ATOM 2841 O O . ILE A 1 372 ? 75.790 37.534 20.266 1.00 24.67 374 ILE A O 1
ATOM 2846 N N . ALA A 1 373 ? 75.353 37.991 18.072 1.00 23.13 375 ALA A N 1
ATOM 2847 C CA . ALA A 1 373 ? 74.479 39.146 18.350 1.00 23.82 375 ALA A CA 1
ATOM 2848 C C . ALA A 1 373 ? 73.235 38.722 19.131 1.00 24.44 375 ALA A C 1
ATOM 2849 O O . ALA A 1 373 ? 72.804 39.414 20.054 1.00 24.89 375 ALA A O 1
ATOM 2851 N N . LEU A 1 374 ? 72.640 37.606 18.733 1.00 23.92 376 LEU A N 1
ATOM 2852 C CA . LEU A 1 374 ? 71.453 37.110 19.396 1.00 24.98 376 LEU A CA 1
ATOM 2853 C C . LEU A 1 374 ? 71.755 36.714 20.850 1.00 25.24 376 LEU A C 1
ATOM 2854 O O . LEU A 1 374 ? 70.976 37.032 21.757 1.00 25.76 376 LEU A O 1
ATOM 2859 N N . ALA A 1 375 ? 72.878 36.030 21.054 1.00 24.55 377 ALA A N 1
ATOM 2860 C CA . ALA A 1 375 ? 73.308 35.623 22.390 1.00 25.48 377 ALA A CA 1
ATOM 2861 C C . ALA A 1 375 ? 73.529 36.846 23.289 1.00 26.53 377 ALA A C 1
ATOM 2862 O O . ALA A 1 375 ? 73.166 36.828 24.465 1.00 27.45 377 ALA A O 1
ATOM 2864 N N . GLU A 1 376 ? 74.104 37.902 22.707 1.00 26.28 378 GLU A N 1
ATOM 2865 C CA . GLU A 1 376 ? 74.382 39.142 23.419 1.00 27.03 378 GLU A CA 1
ATOM 2866 C C . GLU A 1 376 ? 73.102 39.852 23.818 1.00 27.97 378 GLU A C 1
ATOM 2867 O O . GLU A 1 376 ? 73.017 40.406 24.921 1.00 27.31 378 GLU A O 1
ATOM 2873 N N . PHE A 1 377 ? 72.132 39.827 22.895 1.00 27.55 379 PHE A N 1
ATOM 2874 C CA . PHE A 1 377 ? 70.842 40.453 23.095 1.00 28.50 379 PHE A CA 1
ATOM 2875 C C . PHE A 1 377 ? 69.904 39.734 24.079 1.00 29.50 379 PHE A C 1
ATOM 2876 O O . PHE A 1 377 ? 69.084 40.389 24.707 1.00 30.12 379 PHE A O 1
ATOM 2884 N N . TYR A 1 378 ? 70.021 38.414 24.209 1.00 28.83 380 TYR A N 1
ATOM 2885 C CA . TYR A 1 378 ? 69.020 37.605 24.914 1.00 29.77 380 TYR A CA 1
ATOM 2886 C C . TYR A 1 378 ? 68.527 38.204 26.243 1.00 31.32 380 TYR A C 1
ATOM 2887 O O . TYR A 1 378 ? 67.315 38.368 26.417 1.00 32.02 380 TYR A O 1
ATOM 2896 N N . PRO A 1 379 ? 69.452 38.575 27.156 1.00 32.05 381 PRO A N 1
ATOM 2897 C CA . PRO A 1 379 ? 68.949 38.971 28.466 1.00 34.06 381 PRO A CA 1
ATOM 2898 C C . PRO A 1 379 ? 68.194 40.301 28.526 1.00 35.00 381 PRO A C 1
ATOM 2899 O O . PRO A 1 379 ? 67.551 40.519 29.521 1.00 36.08 381 PRO A O 1
ATOM 2903 N N . VAL A 1 380 ? 68.275 41.163 27.496 1.00 34.24 382 VAL A N 1
ATOM 2904 C CA . VAL A 1 380 ? 67.489 42.398 27.470 1.00 35.45 382 VAL A CA 1
ATOM 2905 C C . VAL A 1 380 ? 66.290 42.364 26.501 1.00 35.57 382 VAL A C 1
ATOM 2906 O O . VAL A 1 380 ? 65.679 43.396 26.232 1.00 34.72 382 VAL A O 1
ATOM 2910 N N . ALA A 1 381 ? 65.946 41.178 25.996 1.00 35.01 383 ALA A N 1
ATOM 2911 C CA . ALA A 1 381 ? 64.874 41.052 25.020 1.00 35.24 383 ALA A CA 1
ATOM 2912 C C . ALA A 1 381 ? 63.555 40.910 25.729 1.00 36.64 383 ALA A C 1
ATOM 2913 O O . ALA A 1 381 ? 63.497 40.408 26.848 1.00 37.03 383 ALA A O 1
ATOM 2915 N N . ASP A 1 382 ? 62.491 41.294 25.033 1.00 37.57 384 ASP A N 1
ATOM 2916 C CA . ASP A 1 382 ? 61.128 41.005 25.476 1.00 39.54 384 ASP A CA 1
ATOM 2917 C C . ASP A 1 382 ? 60.853 39.507 25.400 1.00 39.49 384 ASP A C 1
ATOM 2918 O O . ASP A 1 382 ? 61.493 38.782 24.602 1.00 37.50 384 ASP A O 1
ATOM 2923 N N . SER A 1 383 ? 59.920 39.028 26.211 1.00 40.69 385 SER A N 1
ATOM 2924 C CA . SER A 1 383 ? 59.743 37.570 26.383 1.00 41.16 385 SER A CA 1
ATOM 2925 C C . SER A 1 383 ? 59.548 36.771 25.067 1.00 40.28 385 SER A C 1
ATOM 2926 O O . SER A 1 383 ? 60.159 35.708 24.896 1.00 38.25 385 SER A O 1
ATOM 2929 N N . ALA A 1 384 ? 58.734 37.291 24.144 1.00 40.43 386 ALA A N 1
ATOM 2930 C CA . ALA A 1 384 ? 58.513 36.617 22.865 1.00 39.69 386 ALA A CA 1
ATOM 2931 C C . ALA A 1 384 ? 59.800 36.533 22.035 1.00 38.07 386 ALA A C 1
ATOM 2932 O O . ALA A 1 384 ? 60.025 35.550 21.326 1.00 37.00 386 ALA A O 1
ATOM 2934 N N . ILE A 1 385 ? 60.645 37.555 22.141 1.00 36.99 387 ILE A N 1
ATOM 2935 C CA . ILE A 1 385 ? 61.913 37.564 21.460 1.00 35.52 387 ILE A CA 1
ATOM 2936 C C . ILE A 1 385 ? 62.922 36.624 22.120 1.00 34.17 387 ILE A C 1
ATOM 2937 O O . ILE A 1 385 ? 63.696 35.949 21.396 1.00 31.19 387 ILE A O 1
ATOM 2942 N N . LYS A 1 386 ? 62.937 36.570 23.453 1.00 34.28 388 LYS A N 1
ATOM 2943 C CA . LYS A 1 386 ? 63.759 35.561 24.154 1.00 34.54 388 LYS A CA 1
ATOM 2944 C C . LYS A 1 386 ? 63.438 34.166 23.624 1.00 33.81 388 LYS A C 1
ATOM 2945 O O . LYS A 1 386 ? 64.346 33.383 23.325 1.00 32.90 388 LYS A O 1
ATOM 2951 N N . THR A 1 387 ? 62.146 33.864 23.528 1.00 34.38 389 THR A N 1
ATOM 2952 C CA . THR A 1 387 ? 61.683 32.545 23.057 1.00 34.57 389 THR A CA 1
ATOM 2953 C C . THR A 1 387 ? 62.184 32.245 21.656 1.00 33.36 389 THR A C 1
ATOM 2954 O O . THR A 1 387 ? 62.677 31.134 21.395 1.00 31.54 389 THR A O 1
ATOM 2958 N N . LYS A 1 388 ? 62.088 33.246 20.776 1.00 33.79 390 LYS A N 1
ATOM 2959 C CA . LYS A 1 388 ? 62.609 33.126 19.411 1.00 33.33 390 LYS A CA 1
ATOM 2960 C C . LYS A 1 388 ? 64.136 32.910 19.387 1.00 31.09 390 LYS A C 1
ATOM 2961 O O . LYS A 1 388 ? 64.615 32.032 18.671 1.00 29.84 390 LYS A O 1
ATOM 2967 N N . ILE A 1 389 ? 64.881 33.686 20.176 1.00 30.04 391 ILE A N 1
ATOM 2968 C CA . ILE A 1 389 ? 66.340 33.534 20.243 1.00 28.88 391 ILE A CA 1
ATOM 2969 C C . ILE A 1 389 ? 66.731 32.124 20.713 1.00 28.87 391 ILE A C 1
ATOM 2970 O O . ILE A 1 389 ? 67.593 31.494 20.087 1.00 28.12 391 ILE A O 1
ATOM 2975 N N . GLN A 1 390 ? 66.105 31.636 21.793 1.00 29.91 392 GLN A N 1
ATOM 2976 C CA . GLN A 1 390 ? 66.410 30.280 22.276 1.00 30.35 392 GLN A CA 1
ATOM 2977 C C . GLN A 1 390 ? 66.179 29.253 21.168 1.00 29.69 392 GLN A C 1
ATOM 2978 O O . GLN A 1 390 ? 67.008 28.369 20.959 1.00 28.39 392 GLN A O 1
ATOM 2984 N N . SER A 1 391 ? 65.046 29.373 20.483 1.00 30.28 393 SER A N 1
ATOM 2985 C CA . SER A 1 391 ? 64.735 28.507 19.342 1.00 30.27 393 SER A CA 1
ATOM 2986 C C . SER A 1 391 ? 65.803 28.519 18.232 1.00 28.67 393 SER A C 1
ATOM 2987 O O . SER A 1 391 ? 66.192 27.444 17.747 1.00 27.01 393 SER A O 1
ATOM 2990 N N . ILE A 1 392 ? 66.239 29.727 17.841 1.00 27.76 394 ILE A N 1
ATOM 2991 C CA . ILE A 1 392 ? 67.267 29.911 16.827 1.00 26.60 394 ILE A CA 1
ATOM 2992 C C . ILE A 1 392 ? 68.578 29.261 17.273 1.00 26.10 394 ILE A C 1
ATOM 2993 O O . ILE A 1 392 ? 69.146 28.447 16.547 1.00 25.44 394 ILE A O 1
ATOM 2998 N N . LEU A 1 393 ? 69.045 29.598 18.470 1.00 26.04 395 LEU A N 1
ATOM 2999 C CA . LEU A 1 393 ? 70.373 29.161 18.921 1.00 25.61 395 LEU A CA 1
ATOM 3000 C C . LEU A 1 393 ? 70.420 27.661 19.243 1.00 26.09 395 LEU A C 1
ATOM 3001 O O . LEU A 1 393 ? 71.456 27.029 19.044 1.00 24.52 395 LEU A O 1
ATOM 3006 N N . LYS A 1 394 ? 69.307 27.115 19.750 1.00 27.16 396 LYS A N 1
ATOM 3007 C CA . LYS A 1 394 ? 69.178 25.687 19.999 1.00 27.37 396 LYS A CA 1
ATOM 3008 C C . LYS A 1 394 ? 69.237 24.886 18.696 1.00 26.28 396 LYS A C 1
ATOM 3009 O O . LYS A 1 394 ? 69.972 23.907 18.620 1.00 25.60 396 LYS A O 1
ATOM 3015 N N . HIS A 1 395 ? 68.486 25.307 17.683 1.00 25.78 397 HIS A N 1
ATOM 3016 C CA . HIS A 1 395 ? 68.543 24.663 16.355 1.00 25.25 397 HIS A CA 1
ATOM 3017 C C . HIS A 1 395 ? 69.974 24.656 15.765 1.00 24.16 397 HIS A C 1
ATOM 3018 O O . HIS A 1 395 ? 70.449 23.621 15.269 1.00 23.70 397 HIS A O 1
ATOM 3025 N N . GLN A 1 396 ? 70.647 25.808 15.813 1.00 23.25 398 GLN A N 1
ATOM 3026 C CA . GLN A 1 396 ? 72.020 25.905 15.326 1.00 22.44 398 GLN A CA 1
ATOM 3027 C C . GLN A 1 396 ? 73.005 25.010 16.104 1.00 21.56 398 GLN A C 1
ATOM 3028 O O . GLN A 1 396 ? 73.865 24.362 15.512 1.00 19.76 398 GLN A O 1
ATOM 3034 N N . ALA A 1 397 ? 72.885 25.015 17.423 1.00 22.12 399 ALA A N 1
ATOM 3035 C CA . ALA A 1 397 ? 73.738 24.183 18.293 1.00 22.16 399 ALA A CA 1
ATOM 3036 C C . ALA A 1 397 ? 73.597 22.703 17.937 1.00 22.63 399 ALA A C 1
ATOM 3037 O O . ALA A 1 397 ? 74.613 21.974 17.847 1.00 23.17 399 ALA A O 1
ATOM 3039 N N . TYR A 1 398 ? 72.359 22.263 17.717 1.00 22.37 400 TYR A N 1
ATOM 3040 C CA . TYR A 1 398 ? 72.119 20.855 17.424 1.00 23.00 400 TYR A CA 1
ATOM 3041 C C . TYR A 1 398 ? 72.388 20.492 15.949 1.00 21.97 400 TYR A C 1
ATOM 3042 O O . TYR A 1 398 ? 72.645 19.330 15.670 1.00 22.00 400 TYR A O 1
ATOM 3051 N N . TYR A 1 399 ? 72.357 21.476 15.055 1.00 21.62 401 TYR A N 1
ATOM 3052 C CA . TYR A 1 399 ? 72.906 21.330 13.691 1.00 21.16 401 TYR A CA 1
ATOM 3053 C C . TYR A 1 399 ? 74.391 20.948 13.749 1.00 20.31 401 TYR A C 1
ATOM 3054 O O . TYR A 1 399 ? 74.823 19.954 13.159 1.00 19.57 401 TYR A O 1
ATOM 3063 N N . PHE A 1 400 ? 75.168 21.735 14.491 1.00 20.30 402 PHE A N 1
ATOM 3064 C CA . PHE A 1 400 ? 76.601 21.447 14.726 1.00 20.01 402 PHE A CA 1
ATOM 3065 C C . PHE A 1 400 ? 76.808 20.088 15.415 1.00 20.24 402 PHE A C 1
ATOM 3066 O O . PHE A 1 400 ? 77.616 19.246 14.935 1.00 20.42 402 PHE A O 1
ATOM 3074 N N . ILE A 1 401 ? 76.067 19.849 16.498 1.00 20.02 403 ILE A N 1
ATOM 3075 C CA . ILE A 1 401 ? 76.206 18.604 17.257 1.00 20.52 403 ILE A CA 1
ATOM 3076 C C . ILE A 1 401 ? 75.943 17.396 16.337 1.00 20.49 403 ILE A C 1
ATOM 3077 O O . ILE A 1 401 ? 76.685 16.426 16.380 1.00 19.84 403 ILE A O 1
ATOM 3082 N N . THR A 1 402 ? 74.936 17.496 15.465 1.00 20.34 404 THR A N 1
ATOM 3083 C CA . THR A 1 402 ? 74.588 16.369 14.623 1.00 20.63 404 THR A CA 1
ATOM 3084 C C . THR A 1 402 ? 75.428 16.252 13.369 1.00 20.29 404 THR A C 1
ATOM 3085 O O . THR A 1 402 ? 75.504 15.159 12.838 1.00 20.79 404 THR A O 1
ATOM 3089 N N . LEU A 1 403 ? 76.079 17.329 12.933 1.00 20.09 405 LEU A N 1
ATOM 3090 C CA . LEU A 1 403 ? 77.152 17.192 11.940 1.00 20.31 405 LEU A CA 1
ATOM 3091 C C . LEU A 1 403 ? 78.462 16.640 12.524 1.00 21.10 405 LEU A C 1
ATOM 3092 O O . LEU A 1 403 ? 79.280 16.085 11.761 1.00 20.70 405 LEU A O 1
ATOM 3097 N N . MET A 1 404 ? 78.619 16.719 13.847 1.00 21.70 406 MET A N 1
ATOM 3098 C CA . MET A 1 404 ? 79.760 16.114 14.514 1.00 23.00 406 MET A CA 1
ATOM 3099 C C . MET A 1 404 ? 79.571 14.636 14.795 1.00 22.59 406 MET A C 1
ATOM 3100 O O . MET A 1 404 ? 80.574 13.932 15.028 1.00 22.36 406 MET A O 1
ATOM 3105 N N . ASP A 1 405 ? 78.321 14.149 14.823 1.00 22.20 407 ASP A N 1
ATOM 3106 C CA . ASP A 1 405 ? 78.057 12.755 15.250 1.00 22.63 407 ASP A CA 1
ATOM 3107 C C . ASP A 1 405 ? 78.436 11.705 14.194 1.00 22.46 407 ASP A C 1
ATOM 3108 O O . ASP A 1 405 ? 78.225 10.520 14.429 1.00 21.98 407 ASP A O 1
ATOM 3113 N N . GLU A 1 406 ? 78.951 12.161 13.035 1.00 22.13 408 GLU A N 1
ATOM 3114 C CA . GLU A 1 406 ? 79.281 11.283 11.897 1.00 22.50 408 GLU A CA 1
ATOM 3115 C C . GLU A 1 406 ? 80.780 10.978 11.700 1.00 22.76 408 GLU A C 1
ATOM 3116 O O . GLU A 1 406 ? 81.131 10.335 10.744 1.00 23.00 408 GLU A O 1
ATOM 3122 N N . THR A 1 407 ? 81.657 11.462 12.581 1.00 22.44 409 THR A N 1
ATOM 3123 C CA . THR A 1 407 ? 83.013 10.903 12.731 1.00 22.66 409 THR A CA 1
ATOM 3124 C C . THR A 1 407 ? 83.264 10.804 14.228 1.00 23.43 409 THR A C 1
ATOM 3125 O O . THR A 1 407 ? 82.592 11.494 14.993 1.00 22.61 409 THR A O 1
ATOM 3129 N N . PRO A 1 408 ? 84.217 9.945 14.653 1.00 24.73 410 PRO A N 1
ATOM 3130 C CA . PRO A 1 408 ? 84.617 9.869 16.078 1.00 24.93 410 PRO A CA 1
ATOM 3131 C C . PRO A 1 408 ? 85.568 10.986 16.554 1.00 24.85 410 PRO A C 1
ATOM 3132 O O . PRO A 1 408 ? 85.917 11.024 17.744 1.00 25.15 410 PRO A O 1
ATOM 3136 N N . TYR A 1 409 ? 86.003 11.864 15.650 1.00 23.15 411 TYR A N 1
ATOM 3137 C CA . TYR A 1 409 ? 87.033 12.830 15.956 1.00 22.86 411 TYR A CA 1
ATOM 3138 C C . TYR A 1 409 ? 86.498 14.198 16.416 1.00 22.99 411 TYR A C 1
ATOM 3139 O O . TYR A 1 409 ? 87.280 15.096 16.716 1.00 23.03 411 TYR A O 1
ATOM 3148 N N . GLY A 1 410 ? 85.174 14.375 16.420 1.00 23.32 412 GLY A N 1
ATOM 3149 C CA . GLY A 1 410 ? 84.561 15.570 16.975 1.00 23.47 412 GLY A CA 1
ATOM 3150 C C . GLY A 1 410 ? 84.644 16.805 16.097 1.00 22.81 412 GLY A C 1
ATOM 3151 O O . GLY A 1 410 ? 84.656 17.896 16.626 1.00 22.86 412 GLY A O 1
ATOM 3152 N N . VAL A 1 411 ? 84.728 16.629 14.761 1.00 22.42 413 VAL A N 1
ATOM 3153 C CA . VAL A 1 411 ? 84.782 17.745 13.801 1.00 21.22 413 VAL A CA 1
ATOM 3154 C C . VAL A 1 411 ? 83.457 17.956 13.096 1.00 20.72 413 VAL A C 1
ATOM 3155 O O . VAL A 1 411 ? 82.718 16.992 12.799 1.00 20.27 413 VAL A O 1
ATOM 3159 N N . LEU A 1 412 ? 83.134 19.220 12.847 1.00 19.71 414 LEU A N 1
ATOM 3160 C CA . LEU A 1 412 ? 82.094 19.571 11.865 1.00 19.79 414 LEU A CA 1
ATOM 3161 C C . LEU A 1 412 ? 82.381 18.803 10.563 1.00 19.42 414 LEU A C 1
ATOM 3162 O O . LEU A 1 412 ? 83.419 19.010 9.977 1.00 18.89 414 LEU A O 1
ATOM 3167 N N . ASN A 1 413 ? 81.496 17.904 10.137 1.00 19.45 415 ASN A N 1
ATOM 3168 C CA . ASN A 1 413 ? 81.769 17.112 8.920 1.00 19.45 415 ASN A CA 1
ATOM 3169 C C . ASN A 1 413 ? 81.432 17.920 7.646 1.00 19.38 415 ASN A C 1
ATOM 3170 O O . ASN A 1 413 ? 80.394 17.681 7.017 1.00 19.87 415 ASN A O 1
ATOM 3175 N N . GLN A 1 414 ? 82.310 18.862 7.291 1.00 19.00 416 GLN A N 1
ATOM 3176 C CA . GLN A 1 414 ? 82.109 19.765 6.157 1.00 19.37 416 GLN A CA 1
ATOM 3177 C C . GLN A 1 414 ? 83.469 20.157 5.626 1.00 19.46 416 GLN A C 1
ATOM 3178 O O . GLN A 1 414 ? 84.180 20.878 6.304 1.00 19.24 416 GLN A O 1
ATOM 3184 N N . PHE A 1 415 ? 83.792 19.689 4.410 1.00 19.55 417 PHE A N 1
ATOM 3185 C CA . PHE A 1 415 ? 85.135 19.800 3.812 1.00 20.04 417 PHE A CA 1
ATOM 3186 C C . PHE A 1 415 ? 85.016 20.438 2.426 1.00 19.65 417 PHE A C 1
ATOM 3187 O O . PHE A 1 415 ? 84.101 20.114 1.673 1.00 21.65 417 PHE A O 1
ATOM 3195 N N . GLY A 1 416 ? 85.923 21.338 2.108 1.00 19.13 418 GLY A N 1
ATOM 3196 C CA . GLY A 1 416 ? 85.912 22.075 0.852 1.00 19.54 418 GLY A CA 1
ATOM 3197 C C . GLY A 1 416 ? 87.303 22.565 0.480 1.00 19.70 418 GLY A C 1
ATOM 3198 O O . GLY A 1 416 ? 88.296 21.960 0.871 1.00 18.25 418 GLY A O 1
ATOM 3199 N N . ASN A 1 417 ? 87.352 23.685 -0.254 1.00 20.77 419 ASN A N 1
ATOM 3200 C CA . ASN A 1 417 ? 88.611 24.248 -0.793 1.00 21.31 419 ASN A CA 1
ATOM 3201 C C . ASN A 1 417 ? 89.310 25.218 0.174 1.00 20.51 419 ASN A C 1
ATOM 3202 O O . ASN A 1 417 ? 90.202 25.986 -0.238 1.00 20.73 419 ASN A O 1
ATOM 3207 N N . PHE A 1 418 ? 88.867 25.235 1.428 1.00 19.42 420 PHE A N 1
ATOM 3208 C CA . PHE A 1 418 ? 89.533 25.994 2.498 1.00 19.57 420 PHE A CA 1
ATOM 3209 C C . PHE A 1 418 ? 89.388 25.189 3.783 1.00 19.08 420 PHE A C 1
ATOM 3210 O O . PHE A 1 418 ? 88.473 24.373 3.923 1.00 19.38 420 PHE A O 1
ATOM 3218 N N . GLY A 1 419 ? 90.284 25.388 4.736 1.00 18.75 421 GLY A N 1
ATOM 3219 C CA . GLY A 1 419 ? 90.351 24.449 5.841 1.00 18.87 421 GLY A CA 1
ATOM 3220 C C . GLY A 1 419 ? 89.148 24.433 6.747 1.00 18.54 421 GLY A C 1
ATOM 3221 O O . GLY A 1 419 ? 88.549 25.482 7.030 1.00 18.29 421 GLY A O 1
ATOM 3222 N N . VAL A 1 420 ? 88.812 23.228 7.220 1.00 18.95 422 VAL A N 1
ATOM 3223 C CA . VAL A 1 420 ? 87.622 23.008 8.087 1.00 18.68 422 VAL A CA 1
ATOM 3224 C C . VAL A 1 420 ? 87.628 23.745 9.429 1.00 18.98 422 VAL A C 1
ATOM 3225 O O . VAL A 1 420 ? 86.551 24.056 9.989 1.00 18.53 422 VAL A O 1
ATOM 3229 N N . ASN A 1 421 ? 88.814 24.064 9.945 1.00 18.79 423 ASN A N 1
ATOM 3230 C CA . ASN A 1 421 ? 88.887 24.660 11.291 1.00 18.78 423 ASN A CA 1
ATOM 3231 C C . ASN A 1 421 ? 88.257 26.064 11.379 1.00 18.60 423 ASN A C 1
ATOM 3232 O O . ASN A 1 421 ? 87.799 26.452 12.442 1.00 18.14 423 ASN A O 1
ATOM 3237 N N . GLU A 1 422 ? 88.218 26.795 10.263 1.00 18.46 424 GLU A N 1
ATOM 3238 C CA . GLU A 1 422 ? 87.559 28.088 10.218 1.00 18.23 424 GLU A CA 1
ATOM 3239 C C . GLU A 1 422 ? 86.065 27.996 10.641 1.00 18.59 424 GLU A C 1
ATOM 3240 O O . GLU A 1 422 ? 85.672 28.607 11.659 1.00 18.47 424 GLU A O 1
ATOM 3246 N N . PRO A 1 423 ? 85.239 27.245 9.888 1.00 17.77 425 PRO A N 1
ATOM 3247 C CA . PRO A 1 423 ? 83.853 27.189 10.384 1.00 17.71 425 PRO A CA 1
ATOM 3248 C C . PRO A 1 423 ? 83.714 26.340 11.661 1.00 17.90 425 PRO A C 1
ATOM 3249 O O . PRO A 1 423 ? 82.854 26.665 12.506 1.00 18.15 425 PRO A O 1
ATOM 3253 N N . HIS A 1 424 ? 84.530 25.289 11.807 1.00 17.51 426 HIS A N 1
ATOM 3254 C CA . HIS A 1 424 ? 84.409 24.401 12.991 1.00 18.45 426 HIS A CA 1
ATOM 3255 C C . HIS A 1 424 ? 84.588 25.162 14.319 1.00 18.71 426 HIS A C 1
ATOM 3256 O O . HIS A 1 424 ? 83.758 25.051 15.258 1.00 18.34 426 HIS A O 1
ATOM 3263 N N . ALA A 1 425 ? 85.673 25.938 14.388 1.00 18.78 427 ALA A N 1
ATOM 3264 C CA . ALA A 1 425 ? 85.960 26.729 15.586 1.00 19.18 427 ALA A CA 1
ATOM 3265 C C . ALA A 1 425 ? 84.895 27.811 15.802 1.00 19.72 427 ALA A C 1
ATOM 3266 O O . ALA A 1 425 ? 84.629 28.186 16.931 1.00 21.16 427 ALA A O 1
ATOM 3268 N N . SER A 1 426 ? 84.291 28.313 14.721 1.00 19.56 428 SER A N 1
ATOM 3269 C CA . SER A 1 426 ? 83.217 29.305 14.828 1.00 19.41 428 SER A CA 1
ATOM 3270 C C . SER A 1 426 ? 81.960 28.710 15.495 1.00 19.13 428 SER A C 1
ATOM 3271 O O . SER A 1 426 ? 81.403 29.298 16.418 1.00 18.86 428 SER A O 1
ATOM 3274 N N . TYR A 1 427 ? 81.534 27.548 15.012 1.00 19.02 429 TYR A N 1
ATOM 3275 C CA . TYR A 1 427 ? 80.413 26.793 15.604 1.00 19.00 429 TYR A CA 1
ATOM 3276 C C . TYR A 1 427 ? 80.695 26.426 17.059 1.00 19.22 429 TYR A C 1
ATOM 3277 O O . TYR A 1 427 ? 79.783 26.487 17.915 1.00 19.02 429 TYR A O 1
ATOM 3286 N N . MET A 1 428 ? 81.961 26.066 17.343 1.00 19.21 430 MET A N 1
ATOM 3287 C CA . MET A 1 428 ? 82.425 25.754 18.684 1.00 19.96 430 MET A CA 1
ATOM 3288 C C . MET A 1 428 ? 82.142 26.892 19.698 1.00 20.69 430 MET A C 1
ATOM 3289 O O . MET A 1 428 ? 81.584 26.654 20.778 1.00 21.16 430 MET A O 1
ATOM 3294 N N . ALA A 1 429 ? 82.507 28.114 19.344 1.00 20.71 431 ALA A N 1
ATOM 3295 C CA . ALA A 1 429 ? 82.261 29.252 20.241 1.00 21.46 431 ALA A CA 1
ATOM 3296 C C . ALA A 1 429 ? 80.759 29.560 20.394 1.00 22.15 431 ALA A C 1
ATOM 3297 O O . ALA A 1 429 ? 80.311 29.948 21.481 1.00 23.02 431 ALA A O 1
ATOM 3299 N N . ASP A 1 430 ? 79.985 29.420 19.309 1.00 22.00 432 ASP A N 1
ATOM 3300 C CA . ASP A 1 430 ? 78.525 29.580 19.387 1.00 22.16 432 ASP A CA 1
ATOM 3301 C C . ASP A 1 430 ? 77.929 28.560 20.341 1.00 22.69 432 ASP A C 1
ATOM 3302 O O . ASP A 1 430 ? 77.039 28.868 21.138 1.00 21.97 432 ASP A O 1
ATOM 3307 N N . LEU A 1 431 ? 78.414 27.325 20.229 1.00 22.65 433 LEU A N 1
ATOM 3308 C CA . LEU A 1 431 ? 77.990 26.270 21.106 1.00 23.71 433 LEU A CA 1
ATOM 3309 C C . LEU A 1 431 ? 78.257 26.609 22.580 1.00 23.95 433 LEU A C 1
ATOM 3310 O O . LEU A 1 431 ? 77.385 26.424 23.442 1.00 24.41 433 LEU A O 1
ATOM 3315 N N . LEU A 1 432 ? 79.447 27.125 22.877 1.00 23.43 434 LEU A N 1
ATOM 3316 C CA . LEU A 1 432 ? 79.750 27.530 24.246 1.00 24.39 434 LEU A CA 1
ATOM 3317 C C . LEU A 1 432 ? 78.798 28.639 24.750 1.00 24.89 434 LEU A C 1
ATOM 3318 O O . LEU A 1 432 ? 78.320 28.560 25.878 1.00 25.17 434 LEU A O 1
ATOM 3323 N N . ARG A 1 433 ? 78.518 29.644 23.913 1.00 24.40 435 ARG A N 1
ATOM 3324 C CA . ARG A 1 433 ? 77.547 30.702 24.270 1.00 25.11 435 ARG A CA 1
ATOM 3325 C C . ARG A 1 433 ? 76.157 30.143 24.501 1.00 25.29 435 ARG A C 1
ATOM 3326 O O . ARG A 1 433 ? 75.456 30.584 25.413 1.00 25.97 435 ARG A O 1
ATOM 3334 N N . TYR A 1 434 ? 75.770 29.157 23.696 1.00 24.84 436 TYR A N 1
ATOM 3335 C CA . TYR A 1 434 ? 74.492 28.503 23.892 1.00 25.86 436 TYR A CA 1
ATOM 3336 C C . TYR A 1 434 ? 74.439 27.839 25.278 1.00 26.52 436 TYR A C 1
ATOM 3337 O O . TYR A 1 434 ? 73.445 28.014 26.013 1.00 27.01 436 TYR A O 1
ATOM 3346 N N . TYR A 1 435 ? 75.515 27.142 25.657 1.00 26.21 437 TYR A N 1
ATOM 3347 C CA . TYR A 1 435 ? 75.629 26.571 27.001 1.00 27.63 437 TYR A CA 1
ATOM 3348 C C . TYR A 1 435 ? 75.539 27.682 28.083 1.00 28.41 437 TYR A C 1
ATOM 3349 O O . TYR A 1 435 ? 74.862 27.501 29.078 1.00 29.12 437 TYR A O 1
ATOM 3358 N N . GLU A 1 436 ? 76.218 28.814 27.866 1.00 28.09 438 GLU A N 1
ATOM 3359 C CA . GLU A 1 436 ? 76.266 29.893 28.858 1.00 29.43 438 GLU A CA 1
ATOM 3360 C C . GLU A 1 436 ? 74.856 30.400 29.193 1.00 30.42 438 GLU A C 1
ATOM 3361 O O . GLU A 1 436 ? 74.550 30.636 30.339 1.00 31.09 438 GLU A O 1
ATOM 3367 N N . LEU A 1 437 ? 74.003 30.504 28.171 1.00 30.43 439 LEU A N 1
ATOM 3368 C CA . LEU A 1 437 ? 72.662 31.034 28.330 1.00 31.67 439 LEU A CA 1
ATOM 3369 C C . LEU A 1 437 ? 71.678 30.003 28.830 1.00 32.29 439 LEU A C 1
ATOM 3370 O O . LEU A 1 437 ? 70.780 30.339 29.562 1.00 32.65 439 LEU A O 1
ATOM 3375 N N . PHE A 1 438 ? 71.808 28.756 28.410 1.00 31.53 440 PHE A N 1
ATOM 3376 C CA . PHE A 1 438 ? 70.748 27.798 28.652 1.00 32.37 440 PHE A CA 1
ATOM 3377 C C . PHE A 1 438 ? 71.120 26.573 29.471 1.00 33.68 440 PHE A C 1
ATOM 3378 O O . PHE A 1 438 ? 70.243 25.760 29.756 1.00 33.60 440 PHE A O 1
ATOM 3386 N N . ASN A 1 439 ? 72.402 26.468 29.858 1.00 34.29 441 ASN A N 1
ATOM 3387 C CA . ASN A 1 439 ? 72.909 25.430 30.760 1.00 35.38 441 ASN A CA 1
ATOM 3388 C C . ASN A 1 439 ? 72.653 24.020 30.233 1.00 34.79 441 ASN A C 1
ATOM 3389 O O . ASN A 1 439 ? 72.161 23.149 30.963 1.00 36.22 441 ASN A O 1
ATOM 3394 N N . ASP A 1 440 ? 72.969 23.796 28.969 1.00 32.81 442 ASP A N 1
ATOM 3395 C CA . ASP A 1 440 ? 72.690 22.513 28.331 1.00 32.14 442 ASP A CA 1
ATOM 3396 C C . ASP A 1 440 ? 73.996 21.674 28.375 1.00 31.90 442 ASP A C 1
ATOM 3397 O O . ASP A 1 440 ? 74.988 22.031 27.699 1.00 30.05 442 ASP A O 1
ATOM 3402 N N . PRO A 1 441 ? 74.015 20.588 29.184 1.00 32.15 443 PRO A N 1
ATOM 3403 C CA . PRO A 1 441 ? 75.278 19.836 29.371 1.00 32.34 443 PRO A CA 1
ATOM 3404 C C . PRO A 1 441 ? 75.810 19.111 28.115 1.00 31.31 443 PRO A C 1
ATOM 3405 O O . PRO A 1 441 ? 77.036 18.970 27.952 1.00 30.51 443 PRO A O 1
ATOM 3409 N N . VAL A 1 442 ? 74.910 18.679 27.226 1.00 30.86 444 VAL A N 1
ATOM 3410 C CA . VAL A 1 442 ? 75.323 18.069 25.936 1.00 29.62 444 VAL A CA 1
ATOM 3411 C C . VAL A 1 442 ? 76.104 19.057 25.099 1.00 28.38 444 VAL A C 1
ATOM 3412 O O . VAL A 1 442 ? 77.076 18.682 24.431 1.00 28.02 444 VAL A O 1
ATOM 3416 N N . ALA A 1 443 ? 75.699 20.323 25.141 1.00 28.49 445 ALA A N 1
ATOM 3417 C CA . ALA A 1 443 ? 76.419 21.390 24.423 1.00 27.44 445 ALA A CA 1
ATOM 3418 C C . ALA A 1 443 ? 77.798 21.699 24.991 1.00 27.37 445 ALA A C 1
ATOM 3419 O O . ALA A 1 443 ? 78.735 21.916 24.237 1.00 27.87 445 ALA A O 1
ATOM 3421 N N . LEU A 1 444 ? 77.926 21.720 26.310 1.00 27.68 446 LEU A N 1
ATOM 3422 C CA . LEU A 1 444 ? 79.224 21.949 26.932 1.00 28.08 446 LEU A CA 1
ATOM 3423 C C . LEU A 1 444 ? 80.202 20.827 26.576 1.00 28.19 446 LEU A C 1
ATOM 3424 O O . LEU A 1 444 ? 81.327 21.107 26.171 1.00 26.80 446 LEU A O 1
ATOM 3429 N N . ARG A 1 445 ? 79.756 19.569 26.716 1.00 28.83 447 ARG A N 1
ATOM 3430 C CA . ARG A 1 445 ? 80.542 18.410 26.292 1.00 29.97 447 ARG A CA 1
ATOM 3431 C C . ARG A 1 445 ? 80.996 18.431 24.828 1.00 28.31 447 ARG A C 1
ATOM 3432 O O . ARG A 1 445 ? 82.157 18.113 24.527 1.00 27.36 447 ARG A O 1
ATOM 3440 N N . ALA A 1 446 ? 80.095 18.805 23.930 1.00 27.33 448 ALA A N 1
ATOM 3441 C CA . ALA A 1 446 ? 80.412 18.851 22.512 1.00 25.66 448 ALA A CA 1
ATOM 3442 C C . ALA A 1 446 ? 81.337 19.994 22.190 1.00 24.68 448 ALA A C 1
ATOM 3443 O O . ALA A 1 446 ? 82.156 19.851 21.288 1.00 23.88 448 ALA A O 1
ATOM 3445 N N . ALA A 1 447 ? 81.233 21.118 22.907 1.00 24.26 449 ALA A N 1
ATOM 3446 C CA . ALA A 1 447 ? 82.174 22.224 22.672 1.00 23.78 449 ALA A CA 1
ATOM 3447 C C . ALA A 1 447 ? 83.630 21.799 22.984 1.00 23.57 449 ALA A C 1
ATOM 3448 O O . ALA A 1 447 ? 84.554 22.096 22.230 1.00 23.39 449 ALA A O 1
ATOM 3450 N N . LYS A 1 448 ? 83.798 21.040 24.054 1.00 24.69 450 LYS A N 1
ATOM 3451 C CA . LYS A 1 448 ? 85.110 20.509 24.448 1.00 25.21 450 LYS A CA 1
ATOM 3452 C C . LYS A 1 448 ? 85.640 19.462 23.448 1.00 25.34 450 LYS A C 1
ATOM 3453 O O . LYS A 1 448 ? 86.815 19.517 23.086 1.00 24.88 450 LYS A O 1
ATOM 3459 N N . LYS A 1 449 ? 84.770 18.559 22.968 1.00 26.12 451 LYS A N 1
ATOM 3460 C CA . LYS A 1 449 ? 85.127 17.612 21.895 1.00 26.33 451 LYS A CA 1
ATOM 3461 C C . LYS A 1 449 ? 85.646 18.378 20.691 1.00 24.29 451 LYS A C 1
ATOM 3462 O O . LYS A 1 449 ? 86.671 18.009 20.093 1.00 24.03 451 LYS A O 1
ATOM 3468 N N . ALA A 1 450 ? 84.928 19.442 20.333 1.00 22.75 452 ALA A N 1
ATOM 3469 C CA . ALA A 1 450 ? 85.293 20.271 19.196 1.00 21.93 452 ALA A CA 1
ATOM 3470 C C . ALA A 1 450 ? 86.670 20.914 19.393 1.00 21.25 452 ALA A C 1
ATOM 3471 O O . ALA A 1 450 ? 87.484 20.931 18.462 1.00 21.05 452 ALA A O 1
ATOM 3473 N N . LEU A 1 451 ? 86.946 21.403 20.601 1.00 21.08 453 LEU A N 1
ATOM 3474 C CA . LEU A 1 451 ? 88.293 21.932 20.906 1.00 21.17 453 LEU A CA 1
ATOM 3475 C C . LEU A 1 451 ? 89.433 20.883 20.786 1.00 21.53 453 LEU A C 1
ATOM 3476 O O . LEU A 1 451 ? 90.495 21.179 20.243 1.00 21.16 453 LEU A O 1
ATOM 3481 N N . TYR A 1 452 ? 89.199 19.673 21.283 1.00 21.64 454 TYR A N 1
ATOM 3482 C CA . TYR A 1 452 ? 90.219 18.617 21.267 1.00 22.80 454 TYR A CA 1
ATOM 3483 C C . TYR A 1 452 ? 90.656 18.241 19.836 1.00 22.17 454 TYR A C 1
ATOM 3484 O O . TYR A 1 452 ? 91.841 17.959 19.608 1.00 21.21 454 TYR A O 1
ATOM 3493 N N . TRP A 1 453 ? 89.703 18.274 18.897 1.00 21.57 455 TRP A N 1
ATOM 3494 C CA . TRP A 1 453 ? 90.000 18.118 17.472 1.00 21.37 455 TRP A CA 1
ATOM 3495 C C . TRP A 1 453 ? 91.118 19.077 17.009 1.00 20.89 455 TRP A C 1
ATOM 3496 O O . TRP A 1 453 ? 92.084 18.678 16.363 1.00 21.32 455 TRP A O 1
ATOM 3507 N N . ILE A 1 454 ? 90.951 20.343 17.346 1.00 20.87 456 ILE A N 1
ATOM 3508 C CA . ILE A 1 454 ? 91.840 21.422 16.861 1.00 20.60 456 ILE A CA 1
ATOM 3509 C C . ILE A 1 454 ? 93.306 21.253 17.320 1.00 20.93 456 ILE A C 1
ATOM 3510 O O . ILE A 1 454 ? 94.254 21.616 16.578 1.00 20.14 456 ILE A O 1
ATOM 3515 N N . VAL A 1 455 ? 93.459 20.699 18.524 1.00 21.05 457 VAL A N 1
ATOM 3516 C CA . VAL A 1 455 ? 94.768 20.554 19.220 1.00 21.53 457 VAL A CA 1
ATOM 3517 C C . VAL A 1 455 ? 95.254 19.096 19.280 1.00 22.11 457 VAL A C 1
ATOM 3518 O O . VAL A 1 455 ? 96.158 18.768 20.048 1.00 22.61 457 VAL A O 1
ATOM 3522 N N . GLY A 1 456 ? 94.715 18.235 18.408 1.00 22.16 458 GLY A N 1
ATOM 3523 C CA . GLY A 1 456 ? 95.317 16.927 18.184 1.00 22.87 458 GLY A CA 1
ATOM 3524 C C . GLY A 1 456 ? 94.443 15.701 18.067 1.00 23.05 458 GLY A C 1
ATOM 3525 O O . GLY A 1 456 ? 94.961 14.658 17.652 1.00 23.66 458 GLY A O 1
ATOM 3526 N N . ASN A 1 457 ? 93.156 15.785 18.417 1.00 22.94 459 ASN A N 1
ATOM 3527 C CA . ASN A 1 457 ? 92.282 14.581 18.363 1.00 23.79 459 ASN A CA 1
ATOM 3528 C C . ASN A 1 457 ? 91.754 14.364 16.941 1.00 22.95 459 ASN A C 1
ATOM 3529 O O . ASN A 1 457 ? 90.586 14.594 16.648 1.00 22.95 459 ASN A O 1
ATOM 3534 N N . ASN A 1 458 ? 92.669 13.937 16.074 1.00 22.72 460 ASN A N 1
ATOM 3535 C CA . ASN A 1 458 ? 92.439 13.827 14.649 1.00 22.48 460 ASN A CA 1
ATOM 3536 C C . ASN A 1 458 ? 93.469 12.819 14.105 1.00 23.42 460 ASN A C 1
ATOM 3537 O O . ASN A 1 458 ? 94.529 12.621 14.717 1.00 23.97 460 ASN A O 1
ATOM 3542 N N . PRO A 1 459 ? 93.179 12.193 12.944 1.00 23.82 461 PRO A N 1
ATOM 3543 C CA . PRO A 1 459 ? 94.076 11.172 12.410 1.00 24.46 461 PRO A CA 1
ATOM 3544 C C . PRO A 1 459 ? 95.381 11.678 11.757 1.00 24.46 461 PRO A C 1
ATOM 3545 O O . PRO A 1 459 ? 96.187 10.845 11.325 1.00 24.59 461 PRO A O 1
ATOM 3549 N N . TRP A 1 460 ? 95.592 12.992 11.692 1.00 23.47 462 TRP A N 1
ATOM 3550 C CA . TRP A 1 460 ? 96.918 13.547 11.358 1.00 24.06 462 TRP A CA 1
ATOM 3551 C C . TRP A 1 460 ? 97.822 13.643 12.598 1.00 23.87 462 TRP A C 1
ATOM 3552 O O . TRP A 1 460 ? 99.019 13.894 12.471 1.00 24.35 462 TRP A O 1
ATOM 3563 N N . ASN A 1 461 ? 97.259 13.423 13.791 1.00 24.01 463 ASN A N 1
ATOM 3564 C CA . ASN A 1 461 ? 98.033 13.388 15.055 1.00 24.34 463 ASN A CA 1
ATOM 3565 C C . ASN A 1 461 ? 98.811 14.687 15.192 1.00 24.35 463 ASN A C 1
ATOM 3566 O O . ASN A 1 461 ? 99.988 14.678 15.499 1.00 23.84 463 ASN A O 1
ATOM 3571 N N . ILE A 1 462 ? 98.122 15.812 14.895 1.00 24.08 464 ILE A N 1
ATOM 3572 C CA . ILE A 1 462 ? 98.739 17.134 14.832 1.00 23.68 464 ILE A CA 1
ATOM 3573 C C . ILE A 1 462 ? 97.837 18.197 15.453 1.00 23.39 464 ILE A C 1
ATOM 3574 O O . ILE A 1 462 ? 96.604 18.151 15.328 1.00 22.48 464 ILE A O 1
ATOM 3579 N N . SER A 1 463 ? 98.463 19.157 16.117 1.00 23.34 465 SER A N 1
ATOM 3580 C CA . SER A 1 463 ? 97.773 20.363 16.591 1.00 23.05 465 SER A CA 1
ATOM 3581 C C . SER A 1 463 ? 97.871 21.401 15.504 1.00 22.61 465 SER A C 1
ATOM 3582 O O . SER A 1 463 ? 98.968 21.660 14.997 1.00 22.92 465 SER A O 1
ATOM 3585 N N . TRP A 1 464 ? 96.747 22.013 15.155 1.00 21.50 466 TRP A N 1
ATOM 3586 C CA . TRP A 1 464 ? 96.739 23.094 14.156 1.00 20.87 466 TRP A CA 1
ATOM 3587 C C . TRP A 1 464 ? 96.945 24.467 14.815 1.00 20.82 466 TRP A C 1
ATOM 3588 O O . TRP A 1 464 ? 96.744 25.497 14.182 1.00 19.96 466 TRP A O 1
ATOM 3599 N N . VAL A 1 465 ? 97.386 24.469 16.085 1.00 20.91 467 VAL A N 1
ATOM 3600 C CA . VAL A 1 465 ? 97.654 25.665 16.825 1.00 21.19 467 VAL A CA 1
ATOM 3601 C C . VAL A 1 465 ? 99.163 25.839 17.057 1.00 21.84 467 VAL A C 1
ATOM 3602 O O . VAL A 1 465 ? 99.773 25.075 17.812 1.00 22.86 467 VAL A O 1
ATOM 3606 N N . SER A 1 466 ? 99.747 26.862 16.439 1.00 21.36 468 SER A N 1
ATOM 3607 C CA . SER A 1 466 ? 101.191 27.113 16.490 1.00 22.15 468 SER A CA 1
ATOM 3608 C C . SER A 1 466 ? 101.719 27.229 17.929 1.00 23.58 468 SER A C 1
ATOM 3609 O O . SER A 1 466 ? 101.168 27.992 18.742 1.00 24.30 468 SER A O 1
ATOM 3612 N N . GLY A 1 467 ? 102.762 26.442 18.221 1.00 24.48 469 GLY A N 1
ATOM 3613 C CA . GLY A 1 467 ? 103.452 26.410 19.518 1.00 26.22 469 GLY A CA 1
ATOM 3614 C C . GLY A 1 467 ? 102.767 25.538 20.559 1.00 26.85 469 GLY A C 1
ATOM 3615 O O . GLY A 1 467 ? 103.325 25.347 21.612 1.00 26.59 469 GLY A O 1
ATOM 3616 N N . VAL A 1 468 ? 101.553 25.034 20.273 1.00 26.23 470 VAL A N 1
ATOM 3617 C CA . VAL A 1 468 ? 100.742 24.294 21.263 1.00 26.96 470 VAL A CA 1
ATOM 3618 C C . VAL A 1 468 ? 100.715 22.803 20.931 1.00 26.98 470 VAL A C 1
ATOM 3619 O O . VAL A 1 468 ? 100.210 22.398 19.854 1.00 27.21 470 VAL A O 1
ATOM 3623 N N . GLY A 1 469 ? 101.230 21.993 21.853 1.00 27.07 471 GLY A N 1
ATOM 3624 C CA . GLY A 1 469 ? 101.297 20.543 21.711 1.00 27.72 471 GLY A CA 1
ATOM 3625 C C . GLY A 1 469 ? 102.714 20.060 21.420 1.00 28.38 471 GLY A C 1
ATOM 3626 O O . GLY A 1 469 ? 103.660 20.835 21.476 1.00 28.88 471 GLY A O 1
ATOM 3627 N N . SER A 1 470 ? 102.851 18.787 21.073 1.00 28.59 472 SER A N 1
ATOM 3628 C CA . SER A 1 470 ? 104.161 18.173 20.760 1.00 29.07 472 SER A CA 1
ATOM 3629 C C . SER A 1 470 ? 104.498 18.198 19.277 1.00 28.74 472 SER A C 1
ATOM 3630 O O . SER A 1 470 ? 105.685 18.258 18.918 1.00 28.41 472 SER A O 1
ATOM 3633 N N . ASN A 1 471 ? 103.460 18.049 18.439 1.00 27.67 473 ASN A N 1
ATOM 3634 C CA . ASN A 1 471 ? 103.581 18.135 17.015 1.00 27.94 473 ASN A CA 1
ATOM 3635 C C . ASN A 1 471 ? 102.437 19.051 16.522 1.00 26.89 473 ASN A C 1
ATOM 3636 O O . ASN A 1 471 ? 101.251 18.713 16.592 1.00 25.37 473 ASN A O 1
ATOM 3641 N N . PHE A 1 472 ? 102.830 20.233 16.084 1.00 26.21 474 PHE A N 1
ATOM 3642 C CA . PHE A 1 472 ? 101.914 21.232 15.583 1.00 25.57 474 PHE A CA 1
ATOM 3643 C C . PHE A 1 472 ? 102.350 21.728 14.231 1.00 24.90 474 PHE A C 1
ATOM 3644 O O . PHE A 1 472 ? 103.476 21.465 13.808 1.00 25.24 474 PHE A O 1
ATOM 3652 N N . THR A 1 473 ? 101.474 22.481 13.565 1.00 23.05 475 THR A N 1
ATOM 3653 C CA . THR A 1 473 ? 101.818 23.072 12.268 1.00 22.83 475 THR A CA 1
ATOM 3654 C C . THR A 1 473 ? 102.993 24.048 12.395 1.00 22.86 475 THR A C 1
ATOM 3655 O O . THR A 1 473 ? 102.899 25.033 13.131 1.00 22.12 475 THR A O 1
ATOM 3659 N N . ASP A 1 474 ? 104.053 23.786 11.625 1.00 23.61 476 ASP A N 1
ATOM 3660 C CA . ASP A 1 474 ? 105.306 24.557 11.637 1.00 24.68 476 ASP A CA 1
ATOM 3661 C C . ASP A 1 474 ? 105.360 25.618 10.541 1.00 24.72 476 ASP A C 1
ATOM 3662 O O . ASP A 1 474 ? 105.797 26.745 10.792 1.00 24.93 476 ASP A O 1
ATOM 3667 N N . PHE A 1 475 ? 104.892 25.277 9.331 1.00 23.70 477 PHE A N 1
ATOM 3668 C CA . PHE A 1 475 ? 105.086 26.146 8.174 1.00 23.72 477 PHE A CA 1
ATOM 3669 C C . PHE A 1 475 ? 103.900 27.080 7.926 1.00 22.27 477 PHE A C 1
ATOM 3670 O O . PHE A 1 475 ? 103.155 26.914 6.968 1.00 21.69 477 PHE A O 1
ATOM 3678 N N . LEU A 1 476 ? 103.724 28.039 8.827 1.00 21.62 478 LEU A N 1
ATOM 3679 C CA . LEU A 1 476 ? 102.696 29.068 8.688 1.00 21.38 478 LEU A CA 1
ATOM 3680 C C . LEU A 1 476 ? 102.875 29.905 7.423 1.00 21.45 478 LEU A C 1
ATOM 3681 O O . LEU A 1 476 ? 104.005 30.315 7.075 1.00 22.41 478 LEU A O 1
ATOM 3686 N N . HIS A 1 477 ? 101.768 30.157 6.738 1.00 21.24 479 HIS A N 1
ATOM 3687 C CA . HIS A 1 477 ? 101.769 30.974 5.530 1.00 21.44 479 HIS A CA 1
ATOM 3688 C C . HIS A 1 477 ? 101.784 32.435 5.974 1.00 21.35 479 HIS A C 1
ATOM 3689 O O . HIS A 1 477 ? 100.746 32.998 6.309 1.00 20.27 479 HIS A O 1
ATOM 3696 N N . THR A 1 478 ? 102.976 33.012 6.045 1.00 21.58 480 THR A N 1
ATOM 3697 C CA . THR A 1 478 ? 103.109 34.397 6.480 1.00 21.59 480 THR A CA 1
ATOM 3698 C C . THR A 1 478 ? 104.399 35.067 6.015 1.00 22.48 480 THR A C 1
ATOM 3699 O O . THR A 1 478 ? 105.508 34.510 6.095 1.00 22.44 480 THR A O 1
ATOM 3703 N N . ARG A 1 479 ? 104.230 36.315 5.599 1.00 23.31 481 ARG A N 1
ATOM 3704 C CA . ARG A 1 479 ? 105.343 37.193 5.187 1.00 24.51 481 ARG A CA 1
ATOM 3705 C C . ARG A 1 479 ? 106.218 37.597 6.368 1.00 24.83 481 ARG A C 1
ATOM 3706 O O . ARG A 1 479 ? 107.311 38.113 6.178 1.00 25.40 481 ARG A O 1
ATOM 3714 N N . LEU A 1 480 ? 105.729 37.346 7.581 1.00 24.44 482 LEU A N 1
ATOM 3715 C CA . LEU A 1 480 ? 106.553 37.525 8.782 1.00 25.01 482 LEU A CA 1
ATOM 3716 C C . LEU A 1 480 ? 107.663 36.485 8.860 1.00 24.76 482 LEU A C 1
ATOM 3717 O O . LEU A 1 480 ? 108.554 36.669 9.643 1.00 25.42 482 LEU A O 1
ATOM 3722 N N . ASP A 1 481 ? 107.588 35.407 8.080 1.00 24.31 483 ASP A N 1
ATOM 3723 C CA . ASP A 1 481 ? 108.680 34.442 7.939 1.00 25.08 483 ASP A CA 1
ATOM 3724 C C . ASP A 1 481 ? 109.478 34.739 6.670 1.00 26.24 483 ASP A C 1
ATOM 3725 O O . ASP A 1 481 ? 109.164 34.252 5.560 1.00 26.07 483 ASP A O 1
ATOM 3730 N N . GLU A 1 482 ? 110.545 35.516 6.856 1.00 27.00 484 GLU A N 1
ATOM 3731 C CA . GLU A 1 482 ? 111.482 35.839 5.790 1.00 28.10 484 GLU A CA 1
ATOM 3732 C C . GLU A 1 482 ? 112.265 34.641 5.243 1.00 29.07 484 GLU A C 1
ATOM 3733 O O . GLU A 1 482 ? 112.828 34.770 4.175 1.00 29.32 484 GLU A O 1
ATOM 3739 N N A GLU A 1 483 ? 112.298 33.521 5.985 0.50 29.14 485 GLU A N 1
ATOM 3740 N N B GLU A 1 483 ? 112.306 33.508 5.954 0.50 29.22 485 GLU A N 1
ATOM 3741 C CA A GLU A 1 483 ? 112.910 32.270 5.539 0.50 30.18 485 GLU A CA 1
ATOM 3742 C CA B GLU A 1 483 ? 112.925 32.290 5.430 0.50 30.34 485 GLU A CA 1
ATOM 3743 C C A GLU A 1 483 ? 111.931 31.342 4.787 0.50 29.73 485 GLU A C 1
ATOM 3744 C C B GLU A 1 483 ? 111.929 31.338 4.767 0.50 29.81 485 GLU A C 1
ATOM 3745 O O A GLU A 1 483 ? 112.319 30.233 4.444 0.50 29.58 485 GLU A O 1
ATOM 3746 O O B GLU A 1 483 ? 112.297 30.210 4.466 0.50 29.65 485 GLU A O 1
ATOM 3757 N N . ALA A 1 484 ? 110.694 31.781 4.511 1.00 29.45 486 ALA A N 1
ATOM 3758 C CA . ALA A 1 484 ? 109.670 30.889 3.958 1.00 29.59 486 ALA A CA 1
ATOM 3759 C C . ALA A 1 484 ? 110.103 30.089 2.711 1.00 31.01 486 ALA A C 1
ATOM 3760 O O . ALA A 1 484 ? 109.851 28.875 2.650 1.00 31.98 486 ALA A O 1
ATOM 3762 N N . TYR A 1 485 ? 110.815 30.741 1.787 1.00 31.96 487 TYR A N 1
ATOM 3763 C CA . TYR A 1 485 ? 111.304 30.069 0.576 1.00 33.83 487 TYR A CA 1
ATOM 3764 C C . TYR A 1 485 ? 112.609 29.320 0.711 1.00 35.59 487 TYR A C 1
ATOM 3765 O O . TYR A 1 485 ? 112.997 28.633 -0.236 1.00 37.80 487 TYR A O 1
ATOM 3774 N N . SER A 1 486 ? 113.296 29.452 1.850 1.00 35.11 488 SER A N 1
ATOM 3775 C CA . SER A 1 486 ? 114.513 28.676 2.092 1.00 36.51 488 SER A CA 1
ATOM 3776 C C . SER A 1 486 ? 114.163 27.200 2.395 1.00 36.04 488 SER A C 1
ATOM 3777 O O . SER A 1 486 ? 113.379 26.902 3.324 1.00 32.89 488 SER A O 1
ATOM 3780 N N . GLN A 1 487 ? 114.753 26.280 1.617 1.00 36.99 489 GLN A N 1
ATOM 3781 C CA . GLN A 1 487 ? 114.572 24.844 1.851 1.00 38.48 489 GLN A CA 1
ATOM 3782 C C . GLN A 1 487 ? 115.208 24.316 3.163 1.00 38.16 489 GLN A C 1
ATOM 3783 O O . GLN A 1 487 ? 114.950 23.180 3.552 1.00 38.49 489 GLN A O 1
ATOM 3789 N N . THR A 1 488 ? 116.022 25.116 3.843 1.00 37.76 490 THR A N 1
ATOM 3790 C CA . THR A 1 488 ? 116.518 24.750 5.181 1.00 38.94 490 THR A CA 1
ATOM 3791 C C . THR A 1 488 ? 115.694 25.344 6.343 1.00 37.22 490 THR A C 1
ATOM 3792 O O . THR A 1 488 ? 115.971 25.052 7.500 1.00 37.73 490 THR A O 1
ATOM 3796 N N . ASN A 1 489 ? 114.713 26.196 6.040 1.00 35.18 491 ASN A N 1
ATOM 3797 C CA . ASN A 1 489 ? 113.777 26.705 7.065 1.00 33.53 491 ASN A CA 1
ATOM 3798 C C . ASN A 1 489 ? 112.995 25.548 7.720 1.00 32.60 491 ASN A C 1
ATOM 3799 O O . ASN A 1 489 ? 112.487 24.671 7.040 1.00 32.69 491 ASN A O 1
ATOM 3804 N N . THR A 1 490 ? 112.924 25.551 9.046 1.00 32.53 492 THR A N 1
ATOM 3805 C CA . THR A 1 490 ? 112.137 24.576 9.811 1.00 32.56 492 THR A CA 1
ATOM 3806 C C . THR A 1 490 ? 110.796 25.116 10.300 1.00 30.56 492 THR A C 1
ATOM 3807 O O . THR A 1 490 ? 110.042 24.390 10.927 1.00 31.04 492 THR A O 1
ATOM 3811 N N . GLY A 1 491 ? 110.496 26.381 10.043 1.00 29.73 493 GLY A N 1
ATOM 3812 C CA . GLY A 1 491 ? 109.137 26.927 10.262 1.00 27.81 493 GLY A CA 1
ATOM 3813 C C . GLY A 1 491 ? 109.191 28.194 11.098 1.00 27.77 493 GLY A C 1
ATOM 3814 O O . GLY A 1 491 ? 110.263 28.811 11.244 1.00 28.13 493 GLY A O 1
ATOM 3815 N N . VAL A 1 492 ? 108.038 28.568 11.646 1.00 26.28 494 VAL A N 1
ATOM 3816 C CA . VAL A 1 492 ? 107.859 29.816 12.365 1.00 26.32 494 VAL A CA 1
ATOM 3817 C C . VAL A 1 492 ? 106.738 29.649 13.415 1.00 26.25 494 VAL A C 1
ATOM 3818 O O . VAL A 1 492 ? 105.676 29.075 13.135 1.00 25.47 494 VAL A O 1
ATOM 3822 N N . VAL A 1 493 ? 106.988 30.154 14.618 1.00 27.60 495 VAL A N 1
ATOM 3823 C CA . VAL A 1 493 ? 106.030 30.103 15.715 1.00 27.36 495 VAL A CA 1
ATOM 3824 C C . VAL A 1 493 ? 105.417 31.481 15.921 1.00 26.70 495 VAL A C 1
ATOM 3825 O O . VAL A 1 493 ? 106.100 32.475 16.232 1.00 28.23 495 VAL A O 1
ATOM 3829 N N . LEU A 1 494 ? 104.117 31.556 15.703 1.00 25.92 496 LEU A N 1
ATOM 3830 C CA . LEU A 1 494 ? 103.325 32.711 16.049 1.00 25.00 496 LEU A CA 1
ATOM 3831 C C . LEU A 1 494 ? 102.358 32.136 17.080 1.00 24.50 496 LEU A C 1
ATOM 3832 O O . LEU A 1 494 ? 101.347 31.476 16.715 1.00 22.48 496 LEU A O 1
ATOM 3837 N N . PRO A 1 495 ? 102.684 32.321 18.385 1.00 24.28 497 PRO A N 1
ATOM 3838 C CA . PRO A 1 495 ? 101.996 31.521 19.403 1.00 23.84 497 PRO A CA 1
ATOM 3839 C C . PRO A 1 495 ? 100.494 31.636 19.366 1.00 22.82 497 PRO A C 1
ATOM 3840 O O . PRO A 1 495 ? 99.982 32.746 19.271 1.00 22.95 497 PRO A O 1
ATOM 3844 N N . GLY A 1 496 ? 99.815 30.485 19.388 1.00 22.26 498 GLY A N 1
ATOM 3845 C CA . GLY A 1 496 ? 98.366 30.394 19.369 1.00 22.10 498 GLY A CA 1
ATOM 3846 C C . GLY A 1 496 ? 97.690 30.402 18.003 1.00 21.34 498 GLY A C 1
ATOM 3847 O O . GLY A 1 496 ? 96.466 30.177 17.912 1.00 20.25 498 GLY A O 1
ATOM 3848 N N . ALA A 1 497 ? 98.449 30.668 16.934 1.00 21.79 499 ALA A N 1
ATOM 3849 C CA . ALA A 1 497 ? 97.842 30.851 15.608 1.00 21.30 499 ALA A CA 1
ATOM 3850 C C . ALA A 1 497 ? 97.211 29.539 15.114 1.00 21.01 499 ALA A C 1
ATOM 3851 O O . ALA A 1 497 ? 97.916 28.523 14.996 1.00 21.73 499 ALA A O 1
ATOM 3853 N N . MET A 1 498 ? 95.907 29.566 14.826 1.00 20.46 500 MET A N 1
ATOM 3854 C CA . MET A 1 498 ? 95.189 28.387 14.309 1.00 20.25 500 MET A CA 1
ATOM 3855 C C . MET A 1 498 ? 95.129 28.458 12.804 1.00 19.85 500 MET A C 1
ATOM 3856 O O . MET A 1 498 ? 94.561 29.405 12.250 1.00 20.28 500 MET A O 1
ATOM 3861 N N . VAL A 1 499 ? 95.715 27.473 12.141 1.00 19.37 501 VAL A N 1
ATOM 3862 C CA . VAL A 1 499 ? 95.581 27.366 10.658 1.00 19.38 501 VAL A CA 1
ATOM 3863 C C . VAL A 1 499 ? 94.264 26.694 10.305 1.00 19.19 501 VAL A C 1
ATOM 3864 O O . VAL A 1 499 ? 93.684 25.987 11.153 1.00 19.44 501 VAL A O 1
ATOM 3868 N N . SER A 1 500 ? 93.763 26.917 9.075 1.00 19.48 502 SER A N 1
ATOM 3869 C CA . SER A 1 500 ? 92.464 26.405 8.669 1.00 18.83 502 SER A CA 1
ATOM 3870 C C . SER A 1 500 ? 92.459 24.867 8.604 1.00 19.47 502 SER A C 1
ATOM 3871 O O . SER A 1 500 ? 91.435 24.242 8.910 1.00 18.46 502 SER A O 1
ATOM 3874 N N . GLY A 1 501 ? 93.605 24.242 8.273 1.00 19.11 503 GLY A N 1
ATOM 3875 C CA . GLY A 1 501 ? 93.683 22.790 8.365 1.00 19.16 503 GLY A CA 1
ATOM 3876 C C . GLY A 1 501 ? 93.029 22.029 7.212 1.00 19.03 503 GLY A C 1
ATOM 3877 O O . GLY A 1 501 ? 93.097 22.492 6.073 1.00 19.40 503 GLY A O 1
ATOM 3878 N N . PRO A 1 502 ? 92.436 20.850 7.489 1.00 18.91 504 PRO A N 1
ATOM 3879 C CA . PRO A 1 502 ? 92.038 19.922 6.430 1.00 19.33 504 PRO A CA 1
ATOM 3880 C C . PRO A 1 502 ? 91.013 20.440 5.368 1.00 18.97 504 PRO A C 1
ATOM 3881 O O . PRO A 1 502 ? 90.021 21.119 5.705 1.00 17.90 504 PRO A O 1
ATOM 3885 N N . ASN A 1 503 ? 91.364 20.154 4.102 1.00 18.66 505 ASN A N 1
ATOM 3886 C CA . ASN A 1 503 ? 90.581 20.452 2.912 1.00 18.48 505 ASN A CA 1
ATOM 3887 C C . ASN A 1 503 ? 89.940 19.142 2.413 1.00 18.23 505 ASN A C 1
ATOM 3888 O O . ASN A 1 503 ? 90.276 18.041 2.856 1.00 18.16 505 ASN A O 1
ATOM 3893 N N . ILE A 1 504 ? 89.052 19.270 1.440 1.00 18.15 506 ILE A N 1
ATOM 3894 C CA . ILE A 1 504 ? 88.447 18.098 0.757 1.00 18.65 506 ILE A CA 1
ATOM 3895 C C . ILE A 1 504 ? 89.504 17.264 0.017 1.00 19.03 506 ILE A C 1
ATOM 3896 O O . ILE A 1 504 ? 89.428 16.037 -0.005 1.00 19.66 506 ILE A O 1
ATOM 3901 N N . LYS A 1 505 ? 90.472 17.961 -0.581 1.00 19.36 507 LYS A N 1
ATOM 3902 C CA . LYS A 1 505 ? 91.574 17.378 -1.311 1.00 20.09 507 LYS A CA 1
ATOM 3903 C C . LYS A 1 505 ? 92.837 18.251 -1.124 1.00 20.21 507 LYS A C 1
ATOM 3904 O O . LYS A 1 505 ? 92.769 19.430 -0.727 1.00 19.69 507 LYS A O 1
ATOM 3910 N N . ASP A 1 506 ? 93.973 17.686 -1.492 1.00 21.48 508 ASP A N 1
ATOM 3911 C CA . ASP A 1 506 ? 95.172 18.493 -1.794 1.00 21.92 508 ASP A CA 1
ATOM 3912 C C . ASP A 1 506 ? 94.753 19.470 -2.917 1.00 21.56 508 ASP A C 1
ATOM 3913 O O . ASP A 1 506 ? 94.334 19.043 -3.973 1.00 21.28 508 ASP A O 1
ATOM 3918 N N . PRO A 1 507 ? 94.871 20.780 -2.685 1.00 21.83 509 PRO A N 1
ATOM 3919 C CA . PRO A 1 507 ? 94.504 21.740 -3.762 1.00 22.60 509 PRO A CA 1
ATOM 3920 C C . PRO A 1 507 ? 95.272 21.606 -5.079 1.00 23.60 509 PRO A C 1
ATOM 3921 O O . PRO A 1 507 ? 94.824 22.148 -6.068 1.00 23.75 509 PRO A O 1
ATOM 3925 N N . ASN A 1 508 ? 96.390 20.881 -5.100 1.00 24.44 510 ASN A N 1
ATOM 3926 C CA . ASN A 1 508 ? 97.175 20.681 -6.325 1.00 25.92 510 ASN A CA 1
ATOM 3927 C C . ASN A 1 508 ? 97.085 19.276 -6.883 1.00 26.07 510 ASN A C 1
ATOM 3928 O O . ASN A 1 508 ? 97.803 18.954 -7.826 1.00 26.70 510 ASN A O 1
ATOM 3933 N N . ASN A 1 509 ? 96.195 18.447 -6.314 1.00 25.25 511 ASN A N 1
ATOM 3934 C CA . ASN A 1 509 ? 96.016 17.049 -6.721 1.00 25.65 511 ASN A CA 1
ATOM 3935 C C . ASN A 1 509 ? 94.607 16.530 -6.330 1.00 25.40 511 ASN A C 1
ATOM 3936 O O . ASN A 1 509 ? 94.376 16.055 -5.208 1.00 23.13 511 ASN A O 1
ATOM 3941 N N . LYS A 1 510 ? 93.695 16.626 -7.295 1.00 25.66 512 LYS A N 1
ATOM 3942 C CA . LYS A 1 510 ? 92.349 16.049 -7.176 1.00 26.68 512 LYS A CA 1
ATOM 3943 C C . LYS A 1 510 ? 92.299 14.566 -6.776 1.00 26.23 512 LYS A C 1
ATOM 3944 O O . LYS A 1 510 ? 91.319 14.140 -6.176 1.00 25.25 512 LYS A O 1
ATOM 3950 N N . LEU A 1 511 ? 93.331 13.790 -7.107 1.00 27.15 513 LEU A N 1
ATOM 3951 C CA . LEU A 1 511 ? 93.363 12.361 -6.769 1.00 28.01 513 LEU A CA 1
ATOM 3952 C C . LEU A 1 511 ? 94.060 12.056 -5.460 1.00 27.19 513 LEU A C 1
ATOM 3953 O O . LEU A 1 511 ? 94.434 10.915 -5.207 1.00 27.96 513 LEU A O 1
ATOM 3958 N N . SER A 1 512 ? 94.222 13.051 -4.602 1.00 25.35 514 SER A N 1
ATOM 3959 C CA . SER A 1 512 ? 94.778 12.790 -3.295 1.00 24.85 514 SER A CA 1
ATOM 3960 C C . SER A 1 512 ? 93.730 12.067 -2.407 1.00 24.74 514 SER A C 1
ATOM 3961 O O . SER A 1 512 ? 92.555 11.908 -2.783 1.00 23.57 514 SER A O 1
ATOM 3964 N N . SER A 1 513 ? 94.187 11.700 -1.219 1.00 25.71 515 SER A N 1
ATOM 3965 C CA . SER A 1 513 ? 93.325 11.327 -0.080 1.00 26.25 515 SER A CA 1
ATOM 3966 C C . SER A 1 513 ? 92.240 12.410 0.151 1.00 24.38 515 SER A C 1
ATOM 3967 O O . SER A 1 513 ? 92.454 13.582 -0.127 1.00 23.31 515 SER A O 1
ATOM 3970 N N . SER A 1 514 ? 91.068 11.995 0.636 1.00 23.42 516 SER A N 1
ATOM 3971 C CA . SER A 1 514 ? 89.968 12.886 0.981 1.00 22.08 516 SER A CA 1
ATOM 3972 C C . SER A 1 514 ? 89.340 12.474 2.313 1.00 22.18 516 SER A C 1
ATOM 3973 O O . SER A 1 514 ? 88.869 11.312 2.428 1.00 22.37 516 SER A O 1
ATOM 3976 N N . PRO A 1 515 ? 89.318 13.355 3.322 1.00 21.08 517 PRO A N 1
ATOM 3977 C CA . PRO A 1 515 ? 89.959 14.655 3.372 1.00 20.16 517 PRO A CA 1
ATOM 3978 C C . PRO A 1 515 ? 91.513 14.617 3.364 1.00 20.26 517 PRO A C 1
ATOM 3979 O O . PRO A 1 515 ? 92.101 13.539 3.391 1.00 20.16 517 PRO A O 1
ATOM 3983 N N . TRP A 1 516 ? 92.128 15.808 3.367 1.00 19.84 518 TRP A N 1
ATOM 3984 C CA . TRP A 1 516 ? 93.575 15.999 3.161 1.00 19.89 518 TRP A CA 1
ATOM 3985 C C . TRP A 1 516 ? 94.146 17.123 4.011 1.00 19.28 518 TRP A C 1
ATOM 3986 O O . TRP A 1 516 ? 93.568 18.215 4.120 1.00 17.52 518 TRP A O 1
ATOM 3997 N N . TYR A 1 517 ? 95.314 16.851 4.586 1.00 19.84 519 TYR A N 1
ATOM 3998 C CA . TYR A 1 517 ? 96.140 17.882 5.200 1.00 19.99 519 TYR A CA 1
ATOM 3999 C C . TYR A 1 517 ? 97.620 17.462 5.167 1.00 21.33 519 TYR A C 1
ATOM 4000 O O . TYR A 1 517 ? 97.917 16.343 5.521 1.00 21.60 519 TYR A O 1
ATOM 4009 N N . GLU A 1 518 ? 98.523 18.358 4.774 1.00 21.93 520 GLU A N 1
ATOM 4010 C CA . GLU A 1 518 ? 99.949 18.187 5.026 1.00 23.68 520 GLU A CA 1
ATOM 4011 C C . GLU A 1 518 ? 100.555 19.507 5.483 1.00 22.95 520 GLU A C 1
ATOM 4012 O O . GLU A 1 518 ? 100.158 20.576 4.997 1.00 22.76 520 GLU A O 1
ATOM 4018 N N . ASP A 1 519 ? 101.504 19.442 6.411 1.00 23.07 521 ASP A N 1
ATOM 4019 C CA . ASP A 1 519 ? 102.222 20.636 6.867 1.00 23.69 521 ASP A CA 1
ATOM 4020 C C . ASP A 1 519 ? 103.402 20.901 5.902 1.00 25.27 521 ASP A C 1
ATOM 4021 O O . ASP A 1 519 ? 104.529 20.491 6.166 1.00 25.56 521 ASP A O 1
ATOM 4026 N N . LYS A 1 520 ? 103.097 21.561 4.783 1.00 25.85 522 LYS A N 1
ATOM 4027 C CA . LYS A 1 520 ? 104.032 21.757 3.675 1.00 27.12 522 LYS A CA 1
ATOM 4028 C C . LYS A 1 520 ? 104.597 23.183 3.716 1.00 26.87 522 LYS A C 1
ATOM 4029 O O . LYS A 1 520 ? 103.839 24.128 3.947 1.00 26.31 522 LYS A O 1
ATOM 4035 N N . PRO A 1 521 ? 105.915 23.348 3.495 1.00 27.96 523 PRO A N 1
ATOM 4036 C CA . PRO A 1 521 ? 106.468 24.704 3.364 1.00 28.73 523 PRO A CA 1
ATOM 4037 C C . PRO A 1 521 ? 105.974 25.398 2.103 1.00 28.77 523 PRO A C 1
ATOM 4038 O O . PRO A 1 521 ? 105.567 24.716 1.150 1.00 28.32 523 PRO A O 1
ATOM 4042 N N . ILE A 1 522 ? 106.087 26.725 2.076 1.00 29.73 524 ILE A N 1
ATOM 4043 C CA . ILE A 1 522 ? 105.584 27.526 0.949 1.00 30.70 524 ILE A CA 1
ATOM 4044 C C . ILE A 1 522 ? 106.350 27.233 -0.340 1.00 31.13 524 ILE A C 1
ATOM 4045 O O . ILE A 1 522 ? 105.788 27.261 -1.440 1.00 30.67 524 ILE A O 1
ATOM 4050 N N . TRP A 1 523 ? 107.619 26.917 -0.232 1.00 31.29 525 TRP A N 1
ATOM 4051 C CA . TRP A 1 523 ? 108.357 26.589 -1.447 1.00 31.73 525 TRP A CA 1
ATOM 4052 C C . TRP A 1 523 ? 107.862 25.281 -2.096 1.00 32.77 525 TRP A C 1
ATOM 4053 O O . TRP A 1 523 ? 108.067 25.083 -3.300 1.00 32.62 525 TRP A O 1
ATOM 4064 N N . ALA A 1 524 ? 107.268 24.372 -1.302 1.00 31.69 526 ALA A N 1
ATOM 4065 C CA . ALA A 1 524 ? 106.742 23.112 -1.848 1.00 32.33 526 ALA A CA 1
ATOM 4066 C C . ALA A 1 524 ? 105.305 23.285 -2.361 1.00 31.19 526 ALA A C 1
ATOM 4067 O O . ALA A 1 524 ? 104.825 22.456 -3.099 1.00 33.22 526 ALA A O 1
ATOM 4069 N N . ASP A 1 525 ? 104.609 24.345 -1.960 1.00 30.32 527 ASP A N 1
ATOM 4070 C CA . ASP A 1 525 ? 103.293 24.687 -2.531 1.00 29.36 527 ASP A CA 1
ATOM 4071 C C . ASP A 1 525 ? 103.179 26.219 -2.641 1.00 30.02 527 ASP A C 1
ATOM 4072 O O . ASP A 1 525 ? 102.543 26.894 -1.809 1.00 29.23 527 ASP A O 1
ATOM 4077 N N . ASP A 1 526 ? 103.751 26.767 -3.696 1.00 30.88 528 ASP A N 1
ATOM 4078 C CA . ASP A 1 526 ? 103.824 28.224 -3.831 1.00 32.36 528 ASP A CA 1
ATOM 4079 C C . ASP A 1 526 ? 102.512 28.825 -4.396 1.00 32.10 528 ASP A C 1
ATOM 4080 O O . ASP A 1 526 ? 102.362 30.033 -4.401 1.00 33.36 528 ASP A O 1
ATOM 4085 N N . THR A 1 527 ? 101.520 28.005 -4.775 1.00 28.96 529 THR A N 1
ATOM 4086 C CA . THR A 1 527 ? 100.283 28.530 -5.316 1.00 27.39 529 THR A CA 1
ATOM 4087 C C . THR A 1 527 ? 99.059 28.397 -4.404 1.00 25.34 529 THR A C 1
ATOM 4088 O O . THR A 1 527 ? 98.196 29.274 -4.427 1.00 22.84 529 THR A O 1
ATOM 4092 N N . ASN A 1 528 ? 99.001 27.358 -3.559 1.00 24.40 530 ASN A N 1
ATOM 4093 C CA . ASN A 1 528 ? 97.774 27.092 -2.763 1.00 23.27 530 ASN A CA 1
ATOM 4094 C C . ASN A 1 528 ? 98.012 26.775 -1.268 1.00 22.68 530 ASN A C 1
ATOM 4095 O O . ASN A 1 528 ? 97.091 26.301 -0.592 1.00 20.83 530 ASN A O 1
ATOM 4100 N N . GLN A 1 529 ? 99.205 27.070 -0.735 1.00 22.60 531 GLN A N 1
ATOM 4101 C CA . GLN A 1 529 ? 99.527 26.681 0.636 1.00 22.98 531 GLN A CA 1
ATOM 4102 C C . GLN A 1 529 ? 98.634 27.383 1.659 1.00 21.53 531 GLN A C 1
ATOM 4103 O O . GLN A 1 529 ? 98.347 26.843 2.736 1.00 20.68 531 GLN A O 1
ATOM 4109 N N . TRP A 1 530 ? 98.204 28.583 1.295 1.00 21.51 532 TRP A N 1
ATOM 4110 C CA . TRP A 1 530 ? 97.291 29.431 2.104 1.00 21.73 532 TRP A CA 1
ATOM 4111 C C . TRP A 1 530 ? 95.893 28.825 2.365 1.00 20.44 532 TRP A C 1
ATOM 4112 O O . TRP A 1 530 ? 95.170 29.317 3.231 1.00 20.14 532 TRP A O 1
ATOM 4123 N N . ARG A 1 531 ? 95.516 27.792 1.600 1.00 20.15 533 ARG A N 1
ATOM 4124 C CA . ARG A 1 531 ? 94.213 27.121 1.768 1.00 19.92 533 ARG A CA 1
ATOM 4125 C C . ARG A 1 531 ? 94.165 26.208 2.992 1.00 19.39 533 ARG A C 1
ATOM 4126 O O . ARG A 1 531 ? 93.066 25.793 3.411 1.00 19.14 533 ARG A O 1
ATOM 4134 N N . TYR A 1 532 ? 95.336 25.874 3.541 1.00 18.69 534 TYR A N 1
ATOM 4135 C CA . TYR A 1 532 ? 95.411 24.973 4.697 1.00 18.83 534 TYR A CA 1
ATOM 4136 C C . TYR A 1 532 ? 96.340 25.415 5.824 1.00 18.84 534 TYR A C 1
ATOM 4137 O O . TYR A 1 532 ? 96.075 25.084 6.977 1.00 19.55 534 TYR A O 1
ATOM 4146 N N . ASN A 1 533 ? 97.406 26.138 5.506 1.00 19.02 535 ASN A N 1
ATOM 4147 C CA . ASN A 1 533 ? 98.413 26.536 6.489 1.00 20.01 535 ASN A CA 1
ATOM 4148 C C . ASN A 1 533 ? 98.437 28.013 6.852 1.00 20.18 535 ASN A C 1
ATOM 4149 O O . ASN A 1 533 ? 99.462 28.486 7.374 1.00 21.04 535 ASN A O 1
ATOM 4154 N N . GLU A 1 534 ? 97.343 28.741 6.583 1.00 19.38 536 GLU A N 1
ATOM 4155 C CA . GLU A 1 534 ? 97.221 30.166 6.954 1.00 20.11 536 GLU A CA 1
ATOM 4156 C C . GLU A 1 534 ? 96.199 30.370 8.090 1.00 19.48 536 GLU A C 1
ATOM 4157 O O . GLU A 1 534 ? 95.125 29.774 8.086 1.00 19.31 536 GLU A O 1
ATOM 4163 N N . TYR A 1 535 ? 96.598 31.224 9.030 1.00 19.11 537 TYR A N 1
ATOM 4164 C CA . TYR A 1 535 ? 95.811 31.743 10.132 1.00 19.48 537 TYR A CA 1
ATOM 4165 C C . TYR A 1 535 ? 95.160 33.065 9.665 1.00 19.05 537 TYR A C 1
ATOM 4166 O O . TYR A 1 535 ? 95.514 33.594 8.603 1.00 18.53 537 TYR A O 1
ATOM 4175 N N . SER A 1 536 ? 94.242 33.632 10.462 1.00 18.96 538 SER A N 1
ATOM 4176 C CA . SER A 1 536 ? 93.813 35.026 10.231 1.00 18.72 538 SER A CA 1
ATOM 4177 C C . SER A 1 536 ? 93.143 35.588 11.473 1.00 19.60 538 SER A C 1
ATOM 4178 O O . SER A 1 536 ? 92.767 34.833 12.364 1.00 19.75 538 SER A O 1
ATOM 4181 N N . VAL A 1 537 ? 92.962 36.907 11.475 1.00 19.75 539 VAL A N 1
ATOM 4182 C CA . VAL A 1 537 ? 92.245 37.580 12.564 1.00 20.47 539 VAL A CA 1
ATOM 4183 C C . VAL A 1 537 ? 90.857 37.040 12.781 1.00 20.04 539 VAL A C 1
ATOM 4184 O O . VAL A 1 537 ? 90.411 37.039 13.911 1.00 20.92 539 VAL A O 1
ATOM 4188 N N . SER A 1 538 ? 90.177 36.594 11.706 1.00 18.98 540 SER A N 1
ATOM 4189 C CA . SER A 1 538 ? 88.835 36.052 11.816 1.00 19.12 540 SER A CA 1
ATOM 4190 C C . SER A 1 538 ? 88.780 34.535 12.033 1.00 19.36 540 SER A C 1
ATOM 4191 O O . SER A 1 538 ? 87.911 34.054 12.738 1.00 19.28 540 SER A O 1
ATOM 4194 N N . ILE A 1 539 ? 89.688 33.801 11.398 1.00 19.36 541 ILE A N 1
ATOM 4195 C CA . ILE A 1 539 ? 89.824 32.374 11.640 1.00 19.05 541 ILE A CA 1
ATOM 4196 C C . ILE A 1 539 ? 90.034 32.058 13.128 1.00 19.19 541 ILE A C 1
ATOM 4197 O O . ILE A 1 539 ? 89.466 31.104 13.624 1.00 19.34 541 ILE A O 1
ATOM 4202 N N . GLN A 1 540 ? 90.828 32.882 13.805 1.00 18.87 542 GLN A N 1
ATOM 4203 C CA . GLN A 1 540 ? 91.133 32.748 15.225 1.00 19.55 542 GLN A CA 1
ATOM 4204 C C . GLN A 1 540 ? 89.964 32.935 16.203 1.00 20.24 542 GLN A C 1
ATOM 4205 O O . GLN A 1 540 ? 90.029 32.433 17.342 1.00 20.75 542 GLN A O 1
ATOM 4211 N N . THR A 1 541 ? 88.932 33.668 15.786 1.00 20.08 543 THR A N 1
ATOM 4212 C CA . THR A 1 541 ? 87.912 34.216 16.712 1.00 19.85 543 THR A CA 1
ATOM 4213 C C . THR A 1 541 ? 87.212 33.195 17.594 1.00 20.49 543 THR A C 1
ATOM 4214 O O . THR A 1 541 ? 87.015 33.441 18.801 1.00 20.94 543 THR A O 1
ATOM 4218 N N . GLY A 1 542 ? 86.799 32.071 17.013 1.00 19.50 544 GLY A N 1
ATOM 4219 C CA . GLY A 1 542 ? 86.102 31.049 17.783 1.00 19.74 544 GLY A CA 1
ATOM 4220 C C . GLY A 1 542 ? 86.975 30.363 18.820 1.00 20.16 544 GLY A C 1
ATOM 4221 O O . GLY A 1 542 ? 86.528 30.035 19.939 1.00 20.68 544 GLY A O 1
ATOM 4222 N N . LEU A 1 543 ? 88.241 30.149 18.464 1.00 20.27 545 LEU A N 1
ATOM 4223 C CA . LEU A 1 543 ? 89.178 29.521 19.393 1.00 20.86 545 LEU A CA 1
ATOM 4224 C C . LEU A 1 543 ? 89.517 30.490 20.525 1.00 21.56 545 LEU A C 1
ATOM 4225 O O . LEU A 1 543 ? 89.512 30.104 21.690 1.00 21.18 545 LEU A O 1
ATOM 4230 N N . PHE A 1 544 ? 89.805 31.748 20.154 1.00 21.82 546 PHE A N 1
ATOM 4231 C CA . PHE A 1 544 ? 90.022 32.847 21.109 1.00 21.97 546 PHE A CA 1
ATOM 4232 C C . PHE A 1 544 ? 88.867 32.901 22.094 1.00 22.32 546 PHE A C 1
ATOM 4233 O O . PHE A 1 544 ? 89.091 32.849 23.302 1.00 23.06 546 PHE A O 1
ATOM 4241 N N . TYR A 1 545 ? 87.632 33.003 21.585 1.00 21.78 547 TYR A N 1
ATOM 4242 C CA . TYR A 1 545 ? 86.474 33.071 22.472 1.00 22.30 547 TYR A CA 1
ATOM 4243 C C . TYR A 1 545 ? 86.410 31.864 23.426 1.00 22.76 547 TYR A C 1
ATOM 4244 O O . TYR A 1 545 ? 86.215 32.030 24.613 1.00 23.00 547 TYR A O 1
ATOM 4253 N N . THR A 1 546 ? 86.555 30.659 22.880 1.00 22.55 548 THR A N 1
ATOM 4254 C CA . THR A 1 546 ? 86.383 29.418 23.631 1.00 22.77 548 THR A CA 1
ATOM 4255 C C . THR A 1 546 ? 87.436 29.270 24.731 1.00 23.91 548 THR A C 1
ATOM 4256 O O . THR A 1 546 ? 87.075 28.852 25.838 1.00 23.70 548 THR A O 1
ATOM 4260 N N . ILE A 1 547 ? 88.697 29.642 24.452 1.00 24.38 549 ILE A N 1
ATOM 4261 C CA . ILE A 1 547 ? 89.762 29.624 25.481 1.00 26.02 549 ILE A CA 1
ATOM 4262 C C . ILE A 1 547 ? 89.416 30.585 26.620 1.00 26.96 549 ILE A C 1
ATOM 4263 O O . ILE A 1 547 ? 89.620 30.252 27.792 1.00 28.35 549 ILE A O 1
ATOM 4268 N N . MET A 1 548 ? 88.869 31.759 26.312 1.00 26.63 550 MET A N 1
ATOM 4269 C CA . MET A 1 548 ? 88.546 32.707 27.384 1.00 27.87 550 MET A CA 1
ATOM 4270 C C . MET A 1 548 ? 87.390 32.183 28.264 1.00 28.37 550 MET A C 1
ATOM 4271 O O . MET A 1 548 ? 87.455 32.227 29.505 1.00 28.62 550 MET A O 1
ATOM 4276 N N . GLY A 1 549 ? 86.363 31.644 27.597 1.00 27.94 551 GLY A N 1
ATOM 4277 C CA . GLY A 1 549 ? 85.200 31.092 28.266 1.00 28.04 551 GLY A CA 1
ATOM 4278 C C . GLY A 1 549 ? 85.537 29.947 29.194 1.00 28.22 551 GLY A C 1
ATOM 4279 O O . GLY A 1 549 ? 85.072 29.904 30.332 1.00 28.09 551 GLY A O 1
ATOM 4280 N N . LEU A 1 550 ? 86.342 29.011 28.700 1.00 27.30 552 LEU A N 1
ATOM 4281 C CA . LEU A 1 550 ? 86.696 27.851 29.503 1.00 28.43 552 LEU A CA 1
ATOM 4282 C C . LEU A 1 550 ? 87.682 28.250 30.602 1.00 28.99 552 LEU A C 1
ATOM 4283 O O . LEU A 1 550 ? 87.686 27.652 31.679 1.00 30.33 552 LEU A O 1
ATOM 4288 N N . SER A 1 551 ? 88.515 29.261 30.355 1.00 28.77 553 SER A N 1
ATOM 4289 C CA . SER A 1 551 ? 89.359 29.810 31.460 1.00 29.68 553 SER A CA 1
ATOM 4290 C C . SER A 1 551 ? 88.499 30.331 32.618 1.00 30.39 553 SER A C 1
ATOM 4291 O O . SER A 1 551 ? 88.830 30.116 33.803 1.00 30.54 553 SER A O 1
ATOM 4294 N N . ALA A 1 552 ? 87.398 31.005 32.282 1.00 30.11 554 ALA A N 1
ATOM 4295 C CA . ALA A 1 552 ? 86.448 31.502 33.303 1.00 31.84 554 ALA A CA 1
ATOM 4296 C C . ALA A 1 552 ? 85.613 30.386 33.919 1.00 32.72 554 ALA A C 1
ATOM 4297 O O . ALA A 1 552 ? 85.412 30.348 35.135 1.00 33.46 554 ALA A O 1
ATOM 4299 N N . LEU A 1 553 ? 85.135 29.468 33.081 1.00 31.30 555 LEU A N 1
ATOM 4300 C CA . LEU A 1 553 ? 84.241 28.420 33.540 1.00 32.35 555 LEU A CA 1
ATOM 4301 C C . LEU A 1 553 ? 84.953 27.339 34.356 1.00 33.44 555 LEU A C 1
ATOM 4302 O O . LEU A 1 553 ? 84.385 26.830 35.315 1.00 32.92 555 LEU A O 1
ATOM 4307 N N . GLY A 1 554 ? 86.184 27.006 33.959 1.00 33.31 556 GLY A N 1
ATOM 4308 C CA . GLY A 1 554 ? 86.943 25.953 34.602 1.00 34.21 556 GLY A CA 1
ATOM 4309 C C . GLY A 1 554 ? 86.458 24.585 34.158 1.00 34.55 556 GLY A C 1
ATOM 4310 O O . GLY A 1 554 ? 85.755 24.435 33.133 1.00 33.45 556 GLY A O 1
ATOM 4311 N N . GLY A 1 555 ? 86.871 23.579 34.911 1.00 35.86 557 GLY A N 1
ATOM 4312 C CA . GLY A 1 555 ? 86.470 22.215 34.658 1.00 37.35 557 GLY A CA 1
ATOM 4313 C C . GLY A 1 555 ? 85.093 21.877 35.213 1.00 39.16 557 GLY A C 1
ATOM 4314 O O . GLY A 1 555 ? 84.675 22.409 36.216 1.00 39.88 557 GLY A O 1
ATOM 4315 N N . ASN A 1 556 ? 84.409 20.946 34.561 1.00 40.71 558 ASN A N 1
ATOM 4316 C CA . ASN A 1 556 ? 83.028 20.622 34.896 1.00 43.02 558 ASN A CA 1
ATOM 4317 C C . ASN A 1 556 ? 82.662 19.253 34.313 1.00 42.70 558 ASN A C 1
ATOM 4318 O O . ASN A 1 556 ? 82.852 19.006 33.128 1.00 40.13 558 ASN A O 1
ATOM 4323 N N . ALA A 1 557 ? 82.122 18.393 35.166 1.00 44.82 559 ALA A N 1
ATOM 4324 C CA . ALA A 1 557 ? 81.780 17.028 34.827 1.00 46.59 559 ALA A CA 1
ATOM 4325 C C . ALA A 1 557 ? 80.272 16.871 34.629 1.00 48.94 559 ALA A C 1
ATOM 4326 O O . ALA A 1 557 ? 79.674 15.992 35.234 1.00 52.03 559 ALA A O 1
ATOM 4328 N N . SER A 1 558 ? 79.652 17.668 33.754 1.00 68.16 560 SER A N 1
ATOM 4329 C CA . SER A 1 558 ? 78.225 17.469 33.461 1.00 66.54 560 SER A CA 1
ATOM 4330 C C . SER A 1 558 ? 78.085 16.229 32.562 1.00 64.71 560 SER A C 1
ATOM 4331 O O . SER A 1 558 ? 78.543 16.250 31.418 1.00 62.29 560 SER A O 1
ATOM 4332 N N . THR A 1 559 ? 77.480 15.155 33.097 1.00 65.03 561 THR A N 1
ATOM 4333 C CA . THR A 1 559 ? 77.295 13.886 32.341 1.00 63.32 561 THR A CA 1
ATOM 4334 C C . THR A 1 559 ? 75.914 13.765 31.668 1.00 59.73 561 THR A C 1
ATOM 4335 O O . THR A 1 559 ? 75.746 12.965 30.731 1.00 58.84 561 THR A O 1
ATOM 4339 N N . GLY A 1 560 ? 74.934 14.549 32.111 1.00 58.51 562 GLY A N 1
ATOM 4340 C CA . GLY A 1 560 ? 73.542 14.352 31.663 1.00 57.19 562 GLY A CA 1
ATOM 4341 C C . GLY A 1 560 ? 73.236 14.598 30.181 1.00 53.38 562 GLY A C 1
ATOM 4342 O O . GLY A 1 560 ? 74.115 14.947 29.385 1.00 51.14 562 GLY A O 1
ATOM 4343 N N . GLY A 1 561 ? 71.981 14.359 29.821 1.00 51.72 563 GLY A N 1
ATOM 4344 C CA . GLY A 1 561 ? 71.377 14.920 28.612 1.00 49.41 563 GLY A CA 1
ATOM 4345 C C . GLY A 1 561 ? 71.124 14.023 27.407 1.00 47.12 563 GLY A C 1
ATOM 4346 O O . GLY A 1 561 ? 71.956 13.220 27.012 1.00 47.93 563 GLY A O 1
ATOM 4347 N N . ALA A 1 562 ? 69.964 14.234 26.798 1.00 45.69 564 ALA A N 1
ATOM 4348 C CA . ALA A 1 562 ? 69.532 13.578 25.556 1.00 43.77 564 ALA A CA 1
ATOM 4349 C C . ALA A 1 562 ? 70.335 14.037 24.321 1.00 41.21 564 ALA A C 1
ATOM 4350 O O . ALA A 1 562 ? 70.548 15.218 24.126 1.00 39.43 564 ALA A O 1
ATOM 4352 N N . GLU A 1 563 ? 70.809 13.081 23.523 1.00 40.47 565 GLU A N 1
ATOM 4353 C CA . GLU A 1 563 ? 71.493 13.355 22.272 1.00 39.26 565 GLU A CA 1
ATOM 4354 C C . GLU A 1 563 ? 70.472 13.104 21.158 1.00 35.70 565 GLU A C 1
ATOM 4355 O O . GLU A 1 563 ? 69.656 12.199 21.264 1.00 36.21 565 GLU A O 1
ATOM 4361 N N . PRO A 1 564 ? 70.503 13.899 20.087 1.00 32.60 566 PRO A N 1
ATOM 4362 C CA . PRO A 1 564 ? 69.577 13.582 18.993 1.00 30.02 566 PRO A CA 1
ATOM 4363 C C . PRO A 1 564 ? 69.884 12.240 18.337 1.00 28.50 566 PRO A C 1
ATOM 4364 O O . PRO A 1 564 ? 71.036 11.769 18.337 1.00 27.86 566 PRO A O 1
ATOM 4368 N N . VAL A 1 565 ? 68.848 11.649 17.771 1.00 27.19 567 VAL A N 1
ATOM 4369 C CA . VAL A 1 565 ? 68.987 10.463 16.965 1.00 26.42 567 VAL A CA 1
ATOM 4370 C C . VAL A 1 565 ? 69.964 10.749 15.801 1.00 25.33 567 VAL A C 1
ATOM 4371 O O . VAL A 1 565 ? 69.872 11.779 15.131 1.00 24.89 567 VAL A O 1
ATOM 4375 N N . LYS A 1 566 ? 70.876 9.826 15.574 1.00 25.03 568 LYS A N 1
ATOM 4376 C CA . LYS A 1 566 ? 71.829 9.934 14.474 1.00 24.97 568 LYS A CA 1
ATOM 4377 C C . LYS A 1 566 ? 71.212 9.491 13.141 1.00 23.69 568 LYS A C 1
ATOM 4378 O O . LYS A 1 566 ? 70.429 8.559 13.088 1.00 22.89 568 LYS A O 1
ATOM 4384 N N . LEU A 1 567 ? 71.650 10.142 12.073 1.00 22.99 569 LEU A N 1
ATOM 4385 C CA . LEU A 1 567 ? 71.170 9.921 10.721 1.00 22.20 569 LEU A CA 1
ATOM 4386 C C . LEU A 1 567 ? 72.344 9.500 9.803 1.00 21.62 569 LEU A C 1
ATOM 4387 O O . LEU A 1 567 ? 72.763 10.248 8.962 1.00 21.10 569 LEU A O 1
ATOM 4392 N N . PRO A 1 568 ? 72.898 8.287 9.987 1.00 22.41 570 PRO A N 1
ATOM 4393 C CA . PRO A 1 568 ? 74.053 7.911 9.156 1.00 22.18 570 PRO A CA 1
ATOM 4394 C C . PRO A 1 568 ? 73.742 7.936 7.660 1.00 21.69 570 PRO A C 1
ATOM 4395 O O . PRO A 1 568 ? 72.685 7.404 7.235 1.00 21.14 570 PRO A O 1
ATOM 4399 N N . ILE A 1 569 ? 74.612 8.578 6.879 1.00 20.79 571 ILE A N 1
ATOM 4400 C CA . ILE A 1 569 ? 74.607 8.415 5.425 1.00 20.13 571 ILE A CA 1
ATOM 4401 C C . ILE A 1 569 ? 75.552 7.242 5.105 1.00 20.83 571 ILE A C 1
ATOM 4402 O O . ILE A 1 569 ? 76.741 7.272 5.463 1.00 20.65 571 ILE A O 1
ATOM 4407 N N . THR A 1 570 ? 75.014 6.209 4.444 1.00 20.36 572 THR A N 1
ATOM 4408 C CA . THR A 1 570 ? 75.744 4.977 4.201 1.00 20.96 572 THR A CA 1
ATOM 4409 C C . THR A 1 570 ? 76.350 4.836 2.799 1.00 20.85 572 THR A C 1
ATOM 4410 O O . THR A 1 570 ? 77.117 3.918 2.563 1.00 21.71 572 THR A O 1
ATOM 4414 N N . TRP A 1 571 ? 75.989 5.713 1.874 1.00 20.89 573 TRP A N 1
ATOM 4415 C CA . TRP A 1 571 ? 76.414 5.603 0.464 1.00 21.14 573 TRP A CA 1
ATOM 4416 C C . TRP A 1 571 ? 75.978 6.851 -0.279 1.00 20.70 573 TRP A C 1
ATOM 4417 O O . TRP A 1 571 ? 74.920 7.374 0.047 1.00 20.92 573 TRP A O 1
ATOM 4428 N N . PRO A 1 572 ? 76.780 7.415 -1.188 1.00 20.60 574 PRO A N 1
ATOM 4429 C CA . PRO A 1 572 ? 78.223 7.234 -1.248 1.00 21.00 574 PRO A CA 1
ATOM 4430 C C . PRO A 1 572 ? 78.924 7.685 0.030 1.00 20.30 574 PRO A C 1
ATOM 4431 O O . PRO A 1 572 ? 78.303 8.339 0.839 1.00 20.98 574 PRO A O 1
ATOM 4435 N N . ILE A 1 573 ? 80.200 7.354 0.165 1.00 20.03 575 ILE A N 1
ATOM 4436 C CA . ILE A 1 573 ? 81.045 7.754 1.315 1.00 20.74 575 ILE A CA 1
ATOM 4437 C C . ILE A 1 573 ? 82.176 8.657 0.783 1.00 20.48 575 ILE A C 1
ATOM 4438 O O . ILE A 1 573 ? 82.642 8.460 -0.361 1.00 19.08 575 ILE A O 1
ATOM 4443 N N . ILE A 1 574 ? 82.600 9.630 1.611 1.00 20.63 576 ILE A N 1
ATOM 4444 C CA . ILE A 1 574 ? 83.707 10.541 1.304 1.00 20.42 576 ILE A CA 1
ATOM 4445 C C . ILE A 1 574 ? 84.868 9.723 0.775 1.00 19.97 576 ILE A C 1
ATOM 4446 O O . ILE A 1 574 ? 85.176 8.641 1.297 1.00 19.53 576 ILE A O 1
ATOM 4451 N N . GLY A 1 575 ? 85.469 10.216 -0.304 1.00 19.89 577 GLY A N 1
ATOM 4452 C CA . GLY A 1 575 ? 86.490 9.470 -1.047 1.00 19.62 577 GLY A CA 1
ATOM 4453 C C . GLY A 1 575 ? 85.989 8.778 -2.283 1.00 19.44 577 GLY A C 1
ATOM 4454 O O . GLY A 1 575 ? 86.787 8.450 -3.156 1.00 18.30 577 GLY A O 1
ATOM 4455 N N . ASP A 1 576 ? 84.670 8.575 -2.391 1.00 19.48 578 ASP A N 1
ATOM 4456 C CA . ASP A 1 576 ? 84.081 7.931 -3.580 1.00 19.25 578 ASP A CA 1
ATOM 4457 C C . ASP A 1 576 ? 84.109 8.850 -4.791 1.00 19.33 578 ASP A C 1
ATOM 4458 O O . ASP A 1 576 ? 84.117 10.069 -4.648 1.00 18.34 578 ASP A O 1
ATOM 4463 N N . TYR A 1 577 ? 84.167 8.224 -5.987 1.00 19.52 579 TYR A N 1
ATOM 4464 C CA . TYR A 1 577 ? 84.031 8.874 -7.294 1.00 19.02 579 TYR A CA 1
ATOM 4465 C C . TYR A 1 577 ? 82.740 8.403 -7.952 1.00 19.55 579 TYR A C 1
ATOM 4466 O O . TYR A 1 577 ? 82.397 7.219 -7.839 1.00 19.89 579 TYR A O 1
ATOM 4475 N N . VAL A 1 578 ? 82.024 9.329 -8.610 1.00 18.75 580 VAL A N 1
ATOM 4476 C CA . VAL A 1 578 ? 80.688 9.048 -9.141 1.00 19.31 580 VAL A CA 1
ATOM 4477 C C . VAL A 1 578 ? 80.495 9.458 -10.579 1.00 19.98 580 VAL A C 1
ATOM 4478 O O . VAL A 1 578 ? 81.289 10.236 -11.110 1.00 19.43 580 VAL A O 1
ATOM 4482 N N . THR A 1 579 ? 79.428 8.943 -11.214 1.00 20.30 581 THR A N 1
ATOM 4483 C CA . THR A 1 579 ? 79.057 9.369 -12.569 1.00 21.05 581 THR A CA 1
ATOM 4484 C C . THR A 1 579 ? 77.530 9.249 -12.766 1.00 21.68 581 THR A C 1
ATOM 4485 O O . THR A 1 579 ? 76.886 8.433 -12.108 1.00 21.22 581 THR A O 1
ATOM 4489 N N . GLY A 1 580 ? 76.950 10.095 -13.605 1.00 22.26 582 GLY A N 1
ATOM 4490 C CA . GLY A 1 580 ? 75.497 10.066 -13.866 1.00 22.85 582 GLY A CA 1
ATOM 4491 C C . GLY A 1 580 ? 74.676 10.320 -12.593 1.00 22.87 582 GLY A C 1
ATOM 4492 O O . GLY A 1 580 ? 75.116 11.073 -11.683 1.00 22.49 582 GLY A O 1
ATOM 4493 N N . ASP A 1 581 ? 73.522 9.663 -12.488 1.00 23.08 583 ASP A N 1
ATOM 4494 C CA . ASP A 1 581 ? 72.686 9.795 -11.303 1.00 23.84 583 ASP A CA 1
ATOM 4495 C C . ASP A 1 581 ? 73.258 9.002 -10.131 1.00 23.10 583 ASP A C 1
ATOM 4496 O O . ASP A 1 581 ? 73.589 7.828 -10.260 1.00 22.83 583 ASP A O 1
ATOM 4501 N N . VAL A 1 582 ? 73.358 9.658 -8.985 1.00 21.62 584 VAL A N 1
ATOM 4502 C CA . VAL A 1 582 ? 73.888 9.057 -7.793 1.00 21.76 584 VAL A CA 1
ATOM 4503 C C . VAL A 1 582 ? 72.750 8.838 -6.793 1.00 22.09 584 VAL A C 1
ATOM 4504 O O . VAL A 1 582 ? 71.897 9.738 -6.591 1.00 22.56 584 VAL A O 1
ATOM 4508 N N . THR A 1 583 ? 72.715 7.666 -6.156 1.00 21.32 585 THR A N 1
ATOM 4509 C CA . THR A 1 583 ? 71.692 7.441 -5.106 1.00 21.53 585 THR A CA 1
ATOM 4510 C C . THR A 1 583 ? 72.355 7.547 -3.753 1.00 21.39 585 THR A C 1
ATOM 4511 O O . THR A 1 583 ? 73.264 6.795 -3.467 1.00 21.34 585 THR A O 1
ATOM 4515 N N . VAL A 1 584 ? 71.901 8.497 -2.937 1.00 21.0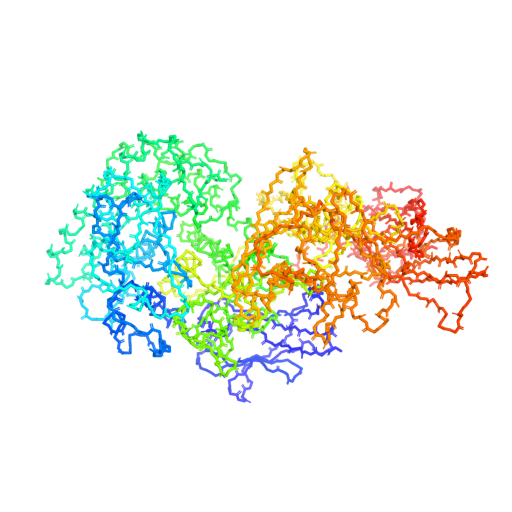3 586 VAL A N 1
ATOM 4516 C CA . VAL A 1 584 ? 72.438 8.703 -1.606 1.00 21.38 586 VAL A CA 1
ATOM 4517 C C . VAL A 1 584 ? 71.503 7.989 -0.621 1.00 21.57 586 VAL A C 1
ATOM 4518 O O . VAL A 1 584 ? 70.272 8.213 -0.693 1.00 21.48 586 VAL A O 1
ATOM 4522 N N . PHE A 1 585 ? 72.079 7.167 0.275 1.00 20.66 587 PHE A N 1
ATOM 4523 C CA . PHE A 1 585 ? 71.322 6.298 1.206 1.00 20.78 587 PHE A CA 1
ATOM 4524 C C . PHE A 1 585 ? 71.489 6.852 2.637 1.00 21.05 587 PHE A C 1
ATOM 4525 O O . PHE A 1 585 ? 72.624 7.120 3.045 1.00 20.42 587 PHE A O 1
ATOM 4533 N N . ALA A 1 586 ? 70.398 6.986 3.391 1.00 20.95 588 ALA A N 1
ATOM 4534 C CA . ALA A 1 586 ? 70.461 7.366 4.809 1.00 21.40 588 ALA A CA 1
ATOM 4535 C C . ALA A 1 586 ? 69.599 6.421 5.675 1.00 22.24 588 ALA A C 1
ATOM 4536 O O . ALA A 1 586 ? 68.483 6.074 5.286 1.00 22.91 588 ALA A O 1
ATOM 4538 N N . GLN A 1 587 ? 70.114 6.044 6.848 1.00 22.28 589 GLN A N 1
ATOM 4539 C CA . GLN A 1 587 ? 69.547 4.992 7.678 1.00 23.43 589 GLN A CA 1
ATOM 4540 C C . GLN A 1 587 ? 69.523 5.420 9.160 1.00 23.81 589 GLN A C 1
ATOM 4541 O O . GLN A 1 587 ? 70.404 5.030 9.950 1.00 24.12 589 GLN A O 1
ATOM 4547 N N . PRO A 1 588 ? 68.489 6.189 9.565 1.00 23.94 590 PRO A N 1
ATOM 4548 C CA . PRO A 1 588 ? 68.493 6.713 10.935 1.00 24.39 590 PRO A CA 1
ATOM 4549 C C . PRO A 1 588 ? 68.433 5.652 11.973 1.00 25.20 590 PRO A C 1
ATOM 4550 O O . PRO A 1 588 ? 67.911 4.553 11.709 1.00 25.76 590 PRO A O 1
ATOM 4554 N N . GLU A 1 589 ? 68.973 5.969 13.153 1.00 25.31 591 GLU A N 1
ATOM 4555 C CA . GLU A 1 589 ? 68.995 5.038 14.254 1.00 26.44 591 GLU A CA 1
ATOM 4556 C C . GLU A 1 589 ? 67.697 5.051 15.051 1.00 27.29 591 GLU A C 1
ATOM 4557 O O . GLU A 1 589 ? 67.610 4.353 16.021 1.00 28.70 591 GLU A O 1
ATOM 4563 N N . GLY A 1 590 ? 66.699 5.826 14.635 1.00 26.67 592 GLY A N 1
ATOM 4564 C CA . GLY A 1 590 ? 65.368 5.818 15.237 1.00 27.65 592 GLY A CA 1
ATOM 4565 C C . GLY A 1 590 ? 64.398 6.453 14.237 1.00 27.64 592 GLY A C 1
ATOM 4566 O O . GLY A 1 590 ? 64.807 6.859 13.119 1.00 26.58 592 GLY A O 1
ATOM 4567 N N . SER A 1 591 ? 63.118 6.523 14.610 1.00 28.12 593 SER A N 1
ATOM 4568 C CA . SER A 1 591 ? 62.080 7.102 13.734 1.00 28.30 593 SER A CA 1
ATOM 4569 C C . SER A 1 591 ? 62.294 8.594 13.495 1.00 27.46 593 SER A C 1
ATOM 4570 O O . SER A 1 591 ? 62.474 9.329 14.449 1.00 28.69 593 SER A O 1
ATOM 4573 N N . LEU A 1 592 ? 62.258 9.020 12.235 1.00 26.17 594 LEU A N 1
ATOM 4574 C CA . LEU A 1 592 ? 62.259 10.444 11.876 1.00 25.96 594 LEU A CA 1
ATOM 4575 C C . LEU A 1 592 ? 61.000 10.864 11.070 1.00 25.74 594 LEU A C 1
ATOM 4576 O O . LEU A 1 592 ? 60.458 10.087 10.288 1.00 25.93 594 LEU A O 1
ATOM 4581 N N . SER A 1 593 ? 60.603 12.121 11.238 1.00 25.80 595 SER A N 1
ATOM 4582 C CA . SER A 1 593 ? 59.576 12.753 10.396 1.00 26.51 595 SER A CA 1
ATOM 4583 C C . SER A 1 593 ? 60.185 13.915 9.588 1.00 25.79 595 SER A C 1
ATOM 4584 O O . SER A 1 593 ? 61.256 14.473 9.943 1.00 24.50 595 SER A O 1
ATOM 4587 N N . ASN A 1 594 ? 59.510 14.269 8.505 1.00 24.85 596 ASN A N 1
ATOM 4588 C CA . ASN A 1 594 ? 59.884 15.415 7.699 1.00 25.05 596 ASN A CA 1
ATOM 4589 C C . ASN A 1 594 ? 61.350 15.307 7.267 1.00 23.97 596 ASN A C 1
ATOM 4590 O O . ASN A 1 594 ? 62.132 16.214 7.486 1.00 22.68 596 ASN A O 1
ATOM 4595 N N . VAL A 1 595 ? 61.698 14.157 6.686 1.00 23.09 597 VAL A N 1
ATOM 4596 C CA . VAL A 1 595 ? 63.025 13.931 6.139 1.00 22.55 597 VAL A CA 1
ATOM 4597 C C . VAL A 1 595 ? 63.109 14.594 4.742 1.00 22.77 597 VAL A C 1
ATOM 4598 O O . VAL A 1 595 ? 62.167 14.492 3.906 1.00 22.59 597 VAL A O 1
ATOM 4602 N N . SER A 1 596 ? 64.221 15.282 4.491 1.00 21.89 598 SER A N 1
ATOM 4603 C CA . SER A 1 596 ? 64.466 15.913 3.187 1.00 22.53 598 SER A CA 1
ATOM 4604 C C . SER A 1 596 ? 65.952 16.064 2.850 1.00 22.44 598 SER A C 1
ATOM 4605 O O . SER A 1 596 ? 66.805 16.047 3.740 1.00 21.41 598 SER A O 1
ATOM 4608 N N . ALA A 1 597 ? 66.229 16.162 1.548 1.00 22.25 599 ALA A N 1
ATOM 4609 C CA . ALA A 1 597 ? 67.549 16.524 1.003 1.00 22.94 599 ALA A CA 1
ATOM 4610 C C . ALA A 1 597 ? 67.306 17.481 -0.128 1.00 23.92 599 ALA A C 1
ATOM 4611 O O . ALA A 1 597 ? 66.481 17.193 -0.988 1.00 23.45 599 ALA A O 1
ATOM 4613 N N . ASN A 1 598 ? 67.978 18.632 -0.134 1.00 25.74 600 ASN A N 1
ATOM 4614 C CA . ASN A 1 598 ? 67.853 19.622 -1.239 1.00 27.23 600 ASN A CA 1
ATOM 4615 C C . ASN A 1 598 ? 66.380 20.058 -1.429 1.00 28.42 600 ASN A C 1
ATOM 4616 O O . ASN A 1 598 ? 65.943 20.290 -2.541 1.00 29.22 600 ASN A O 1
ATOM 4621 N N . GLY A 1 599 ? 65.623 20.168 -0.333 1.00 27.47 601 GLY A N 1
ATOM 4622 C CA . GLY A 1 599 ? 64.199 20.460 -0.400 1.00 29.08 601 GLY A CA 1
ATOM 4623 C C . GLY A 1 599 ? 63.237 19.350 -0.889 1.00 28.69 601 GLY A C 1
ATOM 4624 O O . GLY A 1 599 ? 62.030 19.582 -0.955 1.00 31.65 601 GLY A O 1
ATOM 4625 N N . ILE A 1 600 ? 63.747 18.167 -1.209 1.00 26.69 602 ILE A N 1
ATOM 4626 C CA . ILE A 1 600 ? 62.934 17.046 -1.681 1.00 26.07 602 ILE A CA 1
ATOM 4627 C C . ILE A 1 600 ? 62.447 16.208 -0.478 1.00 24.35 602 ILE A C 1
ATOM 4628 O O . ILE A 1 600 ? 63.268 15.688 0.292 1.00 22.57 602 ILE A O 1
ATOM 4633 N N . VAL A 1 601 ? 61.137 15.992 -0.393 1.00 24.05 603 VAL A N 1
ATOM 4634 C CA . VAL A 1 601 ? 60.539 15.113 0.650 1.00 24.02 603 VAL A CA 1
ATOM 4635 C C . VAL A 1 601 ? 61.003 13.667 0.404 1.00 22.67 603 VAL A C 1
ATOM 4636 O O . VAL A 1 601 ? 60.845 13.175 -0.696 1.00 22.39 603 VAL A O 1
ATOM 4640 N N . LEU A 1 602 ? 61.580 13.018 1.418 1.00 21.75 604 LEU A N 1
ATOM 4641 C CA . LEU A 1 602 ? 62.051 11.644 1.318 1.00 21.62 604 LEU A CA 1
ATOM 4642 C C . LEU A 1 602 ? 61.233 10.754 2.226 1.00 21.71 604 LEU A C 1
ATOM 4643 O O . LEU A 1 602 ? 60.980 11.117 3.360 1.00 21.54 604 LEU A O 1
ATOM 4648 N N . SER A 1 603 ? 60.837 9.586 1.721 1.00 21.64 605 SER A N 1
ATOM 4649 C CA . SER A 1 603 ? 59.946 8.660 2.435 1.00 22.10 605 SER A CA 1
ATOM 4650 C C . SER A 1 603 ? 60.662 7.303 2.703 1.00 22.06 605 SER A C 1
ATOM 4651 O O . SER A 1 603 ? 61.429 6.851 1.876 1.00 22.71 605 SER A O 1
ATOM 4654 N N . PRO A 1 604 ? 60.418 6.661 3.856 1.00 22.59 606 PRO A N 1
ATOM 4655 C CA . PRO A 1 604 ? 61.187 5.463 4.210 1.00 22.50 606 PRO A CA 1
ATOM 4656 C C . PRO A 1 604 ? 60.742 4.161 3.532 1.00 22.99 606 PRO A C 1
ATOM 4657 O O . PRO A 1 604 ? 59.535 3.900 3.4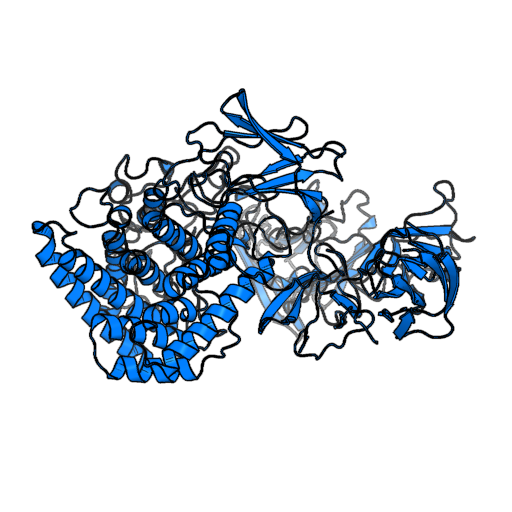23 1.00 23.07 606 PRO A O 1
ATOM 4661 N N . SER A 1 605 ? 61.727 3.355 3.133 1.00 22.15 607 SER A N 1
ATOM 4662 C CA . SER A 1 605 ? 61.501 1.984 2.726 1.00 23.07 607 SER A CA 1
ATOM 4663 C C . SER A 1 605 ? 62.517 1.111 3.508 1.00 23.25 607 SER A C 1
ATOM 4664 O O . SER A 1 605 ? 63.719 1.306 3.371 1.00 22.45 607 SER A O 1
ATOM 4667 N N . ASP A 1 606 ? 62.013 0.205 4.341 1.00 24.11 608 ASP A N 1
ATOM 4668 C CA . ASP A 1 606 ? 62.832 -0.614 5.268 1.00 24.20 608 ASP A CA 1
ATOM 4669 C C . ASP A 1 606 ? 63.682 0.302 6.183 1.00 23.72 608 ASP A C 1
ATOM 4670 O O . ASP A 1 606 ? 64.838 -0.020 6.492 1.00 23.04 608 ASP A O 1
ATOM 4675 N N . GLY A 1 607 ? 63.106 1.440 6.595 1.00 23.80 609 GLY A N 1
ATOM 4676 C CA . GLY A 1 607 ? 63.801 2.427 7.441 1.00 23.84 609 GLY A CA 1
ATOM 4677 C C . GLY A 1 607 ? 64.982 3.108 6.773 1.00 23.60 609 GLY A C 1
ATOM 4678 O O . GLY A 1 607 ? 65.856 3.661 7.475 1.00 24.67 609 GLY A O 1
ATOM 4679 N N . VAL A 1 608 ? 65.038 3.062 5.439 1.00 22.87 610 VAL A N 1
ATOM 4680 C CA . VAL A 1 608 ? 66.090 3.700 4.628 1.00 22.09 610 VAL A CA 1
ATOM 4681 C C . VAL A 1 608 ? 65.432 4.754 3.749 1.00 21.95 610 VAL A C 1
ATOM 4682 O O . VAL A 1 608 ? 64.354 4.535 3.193 1.00 21.29 610 VAL A O 1
ATOM 4686 N N . TYR A 1 609 ? 66.066 5.928 3.701 1.00 21.59 611 TYR A N 1
ATOM 4687 C CA . TYR A 1 609 ? 65.685 7.032 2.823 1.00 22.10 611 TYR A CA 1
ATOM 4688 C C . TYR A 1 609 ? 66.722 7.156 1.697 1.00 22.70 611 TYR A C 1
ATOM 4689 O O . TYR A 1 609 ? 67.943 7.047 1.957 1.00 22.83 611 TYR A O 1
ATOM 4698 N N . THR A 1 610 ? 66.277 7.414 0.468 1.00 23.24 612 THR A N 1
ATOM 4699 C CA . THR A 1 610 ? 67.201 7.688 -0.641 1.00 23.17 612 THR A CA 1
ATOM 4700 C C . THR A 1 610 ? 66.805 8.925 -1.420 1.00 23.32 612 THR A C 1
ATOM 4701 O O . THR A 1 610 ? 65.617 9.255 -1.523 1.00 22.78 612 THR A O 1
ATOM 4705 N N . THR A 1 611 ? 67.812 9.604 -1.981 1.00 22.66 613 THR A N 1
ATOM 4706 C CA . THR A 1 611 ? 67.616 10.726 -2.874 1.00 22.96 613 THR A CA 1
ATOM 4707 C C . THR A 1 611 ? 68.563 10.558 -4.084 1.00 23.41 613 THR A C 1
ATOM 4708 O O . THR A 1 611 ? 69.701 10.072 -3.940 1.00 22.44 613 THR A O 1
ATOM 4712 N N . THR A 1 612 ? 68.078 10.955 -5.249 1.00 23.43 614 THR A N 1
ATOM 4713 C CA . THR A 1 612 ? 68.781 10.842 -6.512 1.00 24.40 614 THR A CA 1
ATOM 4714 C C . THR A 1 612 ? 69.381 12.215 -6.840 1.00 25.20 614 THR A C 1
ATOM 4715 O O . THR A 1 612 ? 68.667 13.215 -6.855 1.00 25.93 614 THR A O 1
ATOM 4719 N N . VAL A 1 613 ? 70.690 12.249 -7.063 1.00 24.38 615 VAL A N 1
ATOM 4720 C CA . VAL A 1 613 ? 71.432 13.460 -7.327 1.00 25.32 615 VAL A CA 1
ATOM 4721 C C . VAL A 1 613 ? 72.055 13.329 -8.716 1.00 23.72 615 VAL A C 1
ATOM 4722 O O . VAL A 1 613 ? 72.845 12.423 -8.941 1.00 22.82 615 VAL A O 1
ATOM 4726 N N . SER A 1 614 ? 71.720 14.234 -9.614 1.00 23.20 616 SER A N 1
ATOM 4727 C CA . SER A 1 614 ? 72.234 14.257 -10.981 1.00 23.98 616 SER A CA 1
ATOM 4728 C C . SER A 1 614 ? 73.638 14.891 -11.013 1.00 23.32 616 SER A C 1
ATOM 4729 O O . SER A 1 614 ? 73.836 15.913 -10.397 1.00 23.15 616 SER A O 1
ATOM 4732 N N . THR A 1 615 ? 74.608 14.265 -11.692 1.00 22.59 617 THR A N 1
ATOM 4733 C CA . THR A 1 615 ? 75.957 14.848 -11.870 1.00 22.52 617 THR A CA 1
ATOM 4734 C C . THR A 1 615 ? 76.374 15.059 -13.309 1.00 24.14 617 THR A C 1
ATOM 4735 O O . THR A 1 615 ? 77.510 15.506 -13.567 1.00 23.81 617 THR A O 1
ATOM 4739 N N . SER A 1 616 ? 75.491 14.741 -14.252 1.00 25.83 618 SER A N 1
ATOM 4740 C CA . SER A 1 616 ? 75.844 14.786 -15.677 1.00 27.42 618 SER A CA 1
ATOM 4741 C C . SER A 1 616 ? 76.160 16.196 -16.178 1.00 27.92 618 SER A C 1
ATOM 4742 O O . SER A 1 616 ? 76.902 16.330 -17.130 1.00 28.74 618 SER A O 1
ATOM 4745 N N . ALA A 1 617 ? 75.625 17.229 -15.541 1.00 28.18 619 ALA A N 1
ATOM 4746 C CA . ALA A 1 617 ? 75.980 18.619 -15.869 1.00 30.51 619 ALA A CA 1
ATOM 4747 C C . ALA A 1 617 ? 77.240 19.147 -15.136 1.00 29.87 619 ALA A C 1
ATOM 4748 O O . ALA A 1 617 ? 77.638 20.278 -15.391 1.00 30.87 619 ALA A O 1
ATOM 4750 N N . ASP A 1 618 ? 77.829 18.371 -14.218 1.00 27.27 620 ASP A N 1
ATOM 4751 C CA . ASP A 1 618 ? 79.005 18.839 -13.472 1.00 26.69 620 ASP A CA 1
ATOM 4752 C C . ASP A 1 618 ? 80.273 18.708 -14.307 1.00 25.83 620 ASP A C 1
ATOM 4753 O O . ASP A 1 618 ? 80.425 17.726 -15.057 1.00 25.79 620 ASP A O 1
ATOM 4758 N N . ALA A 1 619 ? 81.209 19.639 -14.100 1.00 25.27 621 ALA A N 1
ATOM 4759 C CA . ALA A 1 619 ? 82.559 19.553 -14.688 1.00 25.73 621 ALA A CA 1
ATOM 4760 C C . ALA A 1 619 ? 83.340 18.353 -14.135 1.00 24.60 621 ALA A C 1
ATOM 4761 O O . ALA A 1 619 ? 83.061 17.904 -13.026 1.00 22.59 621 ALA A O 1
ATOM 4763 N N . PRO A 1 620 ? 84.302 17.812 -14.910 1.00 24.97 622 PRO A N 1
ATOM 4764 C CA . PRO A 1 620 ? 85.217 16.811 -14.328 1.00 24.41 622 PRO A CA 1
ATOM 4765 C C . PRO A 1 620 ? 85.855 17.280 -12.999 1.00 23.41 622 PRO A C 1
ATOM 4766 O O . PRO A 1 620 ? 86.226 18.429 -12.875 1.00 22.72 622 PRO A O 1
ATOM 4770 N N . TYR A 1 621 ? 85.887 16.379 -12.017 1.00 22.84 623 TYR A N 1
ATOM 4771 C CA . TYR A 1 621 ? 86.445 16.622 -10.678 1.00 22.49 623 TYR A CA 1
ATOM 4772 C C . TYR A 1 621 ? 85.672 17.593 -9.765 1.00 22.18 623 TYR A C 1
ATOM 4773 O O . TYR A 1 621 ? 86.234 18.059 -8.752 1.00 21.53 623 TYR A O 1
ATOM 4782 N N . THR A 1 622 ? 84.405 17.877 -10.102 1.00 21.85 624 THR A N 1
ATOM 4783 C CA . THR A 1 622 ? 83.490 18.603 -9.220 1.00 22.23 624 THR A CA 1
ATOM 4784 C C . THR A 1 622 ? 83.344 17.850 -7.880 1.00 20.98 624 THR A C 1
ATOM 4785 O O . THR A 1 622 ? 83.099 16.619 -7.832 1.00 19.79 624 THR A O 1
ATOM 4789 N N . GLU A 1 623 ? 83.526 18.613 -6.803 1.00 20.75 625 GLU A N 1
ATOM 4790 C CA . GLU A 1 623 ? 83.389 18.127 -5.456 1.00 21.02 625 GLU A CA 1
ATOM 4791 C C . GLU A 1 623 ? 81.958 18.421 -4.987 1.00 21.59 625 GLU A C 1
ATOM 4792 O O . GLU A 1 623 ? 81.596 19.576 -4.792 1.00 20.87 625 GLU A O 1
ATOM 4798 N N . ARG A 1 624 ? 81.164 17.349 -4.812 1.00 21.24 626 ARG A N 1
ATOM 4799 C CA . ARG A 1 624 ? 79.759 17.455 -4.413 1.00 21.30 626 ARG A CA 1
ATOM 4800 C C . ARG A 1 624 ? 79.562 17.239 -2.911 1.00 21.19 626 ARG A C 1
ATOM 4801 O O . ARG A 1 624 ? 80.306 16.481 -2.264 1.00 19.81 626 ARG A O 1
ATOM 4809 N N . LYS A 1 625 ? 78.548 17.915 -2.378 1.00 21.44 627 LYS A N 1
ATOM 4810 C CA . LYS A 1 625 ? 78.113 17.744 -0.988 1.00 23.52 627 LYS A CA 1
ATOM 4811 C C . LYS A 1 625 ? 76.583 17.499 -0.975 1.00 22.30 627 LYS A C 1
ATOM 4812 O O . LYS A 1 625 ? 75.858 18.172 -1.691 1.00 22.94 627 LYS A O 1
ATOM 4818 N N . VAL A 1 626 ? 76.097 16.542 -0.189 1.00 20.74 628 VAL A N 1
ATOM 4819 C CA . VAL A 1 626 ? 74.669 16.328 -0.048 1.00 20.10 628 VAL A CA 1
ATOM 4820 C C . VAL A 1 626 ? 74.372 16.319 1.436 1.00 19.84 628 VAL A C 1
ATOM 4821 O O . VAL A 1 626 ? 74.999 15.573 2.170 1.00 19.00 628 VAL A O 1
ATOM 4825 N N . GLN A 1 627 ? 73.419 17.153 1.850 1.00 19.76 629 GLN A N 1
ATOM 4826 C CA . GLN A 1 627 ? 72.977 17.232 3.231 1.00 19.91 629 GLN A CA 1
ATOM 4827 C C . GLN A 1 627 ? 71.541 16.688 3.358 1.00 20.10 629 GLN A C 1
ATOM 4828 O O . GLN A 1 627 ? 70.652 17.098 2.611 1.00 20.65 629 GLN A O 1
ATOM 4834 N N . ILE A 1 628 ? 71.334 15.800 4.329 1.00 19.90 630 ILE A N 1
ATOM 4835 C CA . ILE A 1 628 ? 70.028 15.206 4.650 1.00 21.23 630 ILE A CA 1
ATOM 4836 C C . ILE A 1 628 ? 69.670 15.574 6.085 1.00 21.68 630 ILE A C 1
ATOM 4837 O O . ILE A 1 628 ? 70.553 15.607 6.964 1.00 21.76 630 ILE A O 1
ATOM 4842 N N . LYS A 1 629 ? 68.402 15.903 6.313 1.00 21.76 631 LYS A N 1
ATOM 4843 C CA . LYS A 1 629 ? 67.910 16.239 7.664 1.00 22.38 631 LYS A CA 1
ATOM 4844 C C . LYS A 1 629 ? 66.557 15.581 7.926 1.00 22.70 631 LYS A C 1
ATOM 4845 O O . LYS A 1 629 ? 65.819 15.261 6.969 1.00 21.82 631 LYS A O 1
ATOM 4851 N N . GLY A 1 630 ? 66.240 15.413 9.217 1.00 22.34 632 GLY A N 1
ATOM 4852 C CA . GLY A 1 630 ? 64.918 14.957 9.687 1.00 22.61 632 GLY A CA 1
ATOM 4853 C C . GLY A 1 630 ? 64.712 15.304 11.160 1.00 23.26 632 GLY A C 1
ATOM 4854 O O . GLY A 1 630 ? 65.638 15.790 11.812 1.00 22.86 632 GLY A O 1
ATOM 4855 N N . THR A 1 631 ? 63.508 15.045 11.669 1.00 23.34 633 THR A N 1
ATOM 4856 C CA . THR A 1 631 ? 63.107 15.422 13.027 1.00 24.51 633 THR A CA 1
ATOM 4857 C C . THR A 1 631 ? 62.801 14.150 13.835 1.00 25.01 633 THR A C 1
ATOM 4858 O O . THR A 1 631 ? 61.987 13.319 13.406 1.00 24.20 633 THR A O 1
ATOM 4862 N N . ASP A 1 632 ? 63.476 14.006 14.976 1.00 25.81 634 ASP A N 1
ATOM 4863 C CA . ASP A 1 632 ? 63.323 12.814 15.821 1.00 27.26 634 ASP A CA 1
ATOM 4864 C C . ASP A 1 632 ? 62.147 12.946 16.815 1.00 29.20 634 ASP A C 1
ATOM 4865 O O . ASP A 1 632 ? 61.495 14.010 16.899 1.00 28.64 634 ASP A O 1
ATOM 4870 N N . ASP A 1 633 ? 61.905 11.872 17.575 1.00 31.54 635 ASP A N 1
ATOM 4871 C CA . ASP A 1 633 ? 60.774 11.805 18.506 1.00 34.44 635 ASP A CA 1
ATOM 4872 C C . ASP A 1 633 ? 60.885 12.851 19.632 1.00 34.87 635 ASP A C 1
ATOM 4873 O O . ASP A 1 633 ? 59.887 13.166 20.249 1.00 36.10 635 ASP A O 1
ATOM 4878 N N . SER A 1 634 ? 62.080 13.365 19.920 1.00 33.41 636 SER A N 1
ATOM 4879 C CA . SER A 1 634 ? 62.222 14.424 20.938 1.00 33.68 636 SER A CA 1
ATOM 4880 C C . SER A 1 634 ? 62.059 15.814 20.368 1.00 31.79 636 SER A C 1
ATOM 4881 O O . SER A 1 634 ? 62.122 16.762 21.107 1.00 32.38 636 SER A O 1
ATOM 4884 N N . GLY A 1 635 ? 61.889 15.962 19.063 1.00 29.75 637 GLY A N 1
ATOM 4885 C CA . GLY A 1 635 ? 61.814 17.313 18.492 1.00 29.55 637 GLY A CA 1
ATOM 4886 C C . GLY A 1 635 ? 63.128 17.885 17.941 1.00 28.52 637 GLY A C 1
ATOM 4887 O O . GLY A 1 635 ? 63.129 18.982 17.404 1.00 28.08 637 GLY A O 1
ATOM 4888 N N . PHE A 1 636 ? 64.243 17.152 18.019 1.00 27.99 638 PHE A N 1
ATOM 4889 C CA . PHE A 1 636 ? 65.521 17.665 17.452 1.00 26.98 638 PHE A CA 1
ATOM 4890 C C . PHE A 1 636 ? 65.489 17.567 15.930 1.00 26.43 638 PHE A C 1
ATOM 4891 O O . PHE A 1 636 ? 65.025 16.561 15.418 1.00 26.23 638 PHE A O 1
ATOM 4899 N N . THR A 1 637 ? 66.039 18.548 15.212 1.00 25.75 639 THR A N 1
ATOM 4900 C CA . THR A 1 637 ? 66.378 18.331 13.805 1.00 25.36 639 THR A CA 1
ATOM 4901 C C . THR A 1 637 ? 67.832 17.868 13.694 1.00 24.59 639 THR A C 1
ATOM 4902 O O . THR A 1 637 ? 68.762 18.597 14.119 1.00 24.04 639 THR A O 1
ATOM 4906 N N . THR A 1 638 ? 67.996 16.654 13.143 1.00 24.04 640 THR A N 1
ATOM 4907 C CA . THR A 1 638 ? 69.287 15.946 13.013 1.00 23.68 640 THR A CA 1
ATOM 4908 C C . THR A 1 638 ? 69.757 15.988 11.556 1.00 23.06 640 THR A C 1
ATOM 4909 O O . THR A 1 638 ? 68.971 15.742 10.639 1.00 22.96 640 THR A O 1
ATOM 4913 N N . TYR A 1 639 ? 71.039 16.344 11.361 1.00 22.05 641 TYR A N 1
ATOM 4914 C CA . TYR A 1 639 ? 71.620 16.621 10.068 1.00 21.13 641 TYR A CA 1
ATOM 4915 C C . TYR A 1 639 ? 72.821 15.703 9.815 1.00 20.73 641 TYR A C 1
ATOM 4916 O O . TYR A 1 639 ? 73.551 15.318 10.752 1.00 20.59 641 TYR A O 1
ATOM 4925 N N . SER A 1 640 ? 73.065 15.414 8.547 1.00 20.20 642 SER A N 1
ATOM 4926 C CA . SER A 1 640 ? 74.282 14.705 8.104 1.00 19.76 642 SER A CA 1
ATOM 4927 C C . SER A 1 640 ? 74.692 15.141 6.687 1.00 19.78 642 SER A C 1
ATOM 4928 O O . SER A 1 640 ? 73.822 15.439 5.865 1.00 19.96 642 SER A O 1
ATOM 4931 N N . ASN A 1 641 ? 76.010 15.170 6.429 1.00 19.57 643 ASN A N 1
ATOM 4932 C CA . ASN A 1 641 ? 76.602 15.388 5.127 1.00 19.53 643 ASN A CA 1
ATOM 4933 C C . ASN A 1 641 ? 77.340 14.143 4.588 1.00 19.45 643 ASN A C 1
ATOM 4934 O O . ASN A 1 641 ? 77.916 13.355 5.366 1.00 18.81 643 ASN A O 1
ATOM 4939 N N . THR A 1 642 ? 77.326 13.986 3.262 1.00 18.52 644 THR A N 1
ATOM 4940 C CA . THR A 1 642 ? 78.297 13.143 2.580 1.00 18.93 644 THR A CA 1
ATOM 4941 C C . THR A 1 642 ? 78.947 13.983 1.459 1.00 18.83 644 THR A C 1
ATOM 4942 O O . THR A 1 642 ? 78.434 15.055 1.102 1.00 18.81 644 THR A O 1
ATOM 4946 N N . HIS A 1 643 ? 80.120 13.528 1.018 1.00 18.62 645 HIS A N 1
ATOM 4947 C CA . HIS A 1 643 ? 80.986 14.211 0.065 1.00 18.89 645 HIS A CA 1
ATOM 4948 C C . HIS A 1 643 ? 81.430 13.176 -0.998 1.00 18.69 645 HIS A C 1
ATOM 4949 O O . HIS A 1 643 ? 81.679 12.007 -0.661 1.00 18.92 645 HIS A O 1
ATOM 4956 N N . PHE A 1 644 ? 81.497 13.568 -2.263 1.00 18.24 646 PHE A N 1
ATOM 4957 C CA . PHE A 1 644 ? 82.036 12.675 -3.308 1.00 18.45 646 PHE A CA 1
ATOM 4958 C C . PHE A 1 644 ? 82.473 13.480 -4.560 1.00 18.56 646 PHE A C 1
ATOM 4959 O O . PHE A 1 644 ? 82.011 14.604 -4.762 1.00 18.68 646 PHE A O 1
ATOM 4967 N N . THR A 1 645 ? 83.397 12.927 -5.345 1.00 18.37 647 THR A N 1
ATOM 4968 C CA . THR A 1 645 ? 83.914 13.602 -6.548 1.00 18.74 647 THR A CA 1
ATOM 4969 C C . THR A 1 645 ? 83.235 13.064 -7.840 1.00 18.67 647 THR A C 1
ATOM 4970 O O . THR A 1 645 ? 83.095 11.827 -7.996 1.00 17.77 647 THR A O 1
ATOM 4974 N N . VAL A 1 646 ? 82.887 13.977 -8.759 1.00 18.96 648 VAL A N 1
ATOM 4975 C CA . VAL A 1 646 ? 82.376 13.594 -10.066 1.00 19.85 648 VAL A CA 1
ATOM 4976 C C . VAL A 1 646 ? 83.572 13.231 -10.962 1.00 20.39 648 VAL A C 1
ATOM 4977 O O . VAL A 1 646 ? 84.499 14.045 -11.158 1.00 20.21 648 VAL A O 1
ATOM 4981 N N . ALA A 1 647 ? 83.582 12.007 -11.465 1.00 19.92 649 ALA A N 1
ATOM 4982 C CA . ALA A 1 647 ? 84.734 11.549 -12.250 1.00 20.28 649 ALA A CA 1
ATOM 4983 C C . ALA A 1 647 ? 84.721 12.207 -13.639 1.00 20.88 649 ALA A C 1
ATOM 4984 O O . ALA A 1 647 ? 83.659 12.535 -14.177 1.00 19.71 649 ALA A O 1
ATOM 4986 N N . PRO A 1 648 ? 85.914 12.423 -14.224 1.00 22.04 650 PRO A N 1
ATOM 4987 C CA . PRO A 1 648 ? 85.868 12.763 -15.646 1.00 22.82 650 PRO A CA 1
ATOM 4988 C C . PRO A 1 648 ? 85.240 11.623 -16.452 1.00 22.36 650 PRO A C 1
ATOM 4989 O O . PRO A 1 648 ? 85.191 10.479 -15.996 1.00 21.09 650 PRO A O 1
ATOM 4993 N N . ALA A 1 649 ? 84.746 11.966 -17.624 1.00 23.40 651 ALA A N 1
ATOM 4994 C CA . ALA A 1 649 ? 84.291 10.971 -18.600 1.00 23.99 651 ALA A CA 1
ATOM 4995 C C . ALA A 1 649 ? 85.417 9.996 -18.905 1.00 23.85 651 ALA A C 1
ATOM 4996 O O . ALA A 1 649 ? 86.605 10.385 -18.903 1.00 23.17 651 ALA A O 1
ATOM 4998 N N . LEU A 1 650 ? 85.072 8.727 -19.173 1.00 23.58 652 LEU A N 1
ATOM 4999 C CA . LEU A 1 650 ? 86.096 7.786 -19.649 1.00 24.19 652 LEU A CA 1
ATOM 5000 C C . LEU A 1 650 ? 86.739 8.312 -20.973 1.00 25.20 652 LEU A C 1
ATOM 5001 O O . LEU A 1 650 ? 86.032 8.797 -21.848 1.00 26.17 652 LEU A O 1
ATOM 5006 N N . PRO A 1 651 ? 88.083 8.276 -21.081 1.00 25.45 653 PRO A N 1
ATOM 5007 C CA . PRO A 1 651 ? 88.707 8.806 -22.291 1.00 25.89 653 PRO A CA 1
ATOM 5008 C C . PRO A 1 651 ? 88.270 7.990 -23.514 1.00 26.72 653 PRO A C 1
ATOM 5009 O O . PRO A 1 651 ? 88.451 6.764 -23.541 1.00 26.44 653 PRO A O 1
ATOM 5013 N N . ASP A 1 652 ? 87.704 8.686 -24.496 1.00 26.92 654 ASP A N 1
ATOM 5014 C CA . ASP A 1 652 ? 87.268 8.090 -25.758 1.00 27.49 654 ASP A CA 1
ATOM 5015 C C . ASP A 1 652 ? 87.153 9.205 -26.822 1.00 28.21 654 ASP A C 1
ATOM 5016 O O . ASP A 1 652 ? 87.194 10.406 -26.462 1.00 27.75 654 ASP A O 1
ATOM 5021 N N . PRO A 1 653 ? 86.988 8.834 -28.113 1.00 29.17 655 PRO A N 1
ATOM 5022 C CA . PRO A 1 653 ? 87.013 9.844 -29.201 1.00 30.59 655 PRO A CA 1
ATOM 5023 C C . PRO A 1 653 ? 85.929 10.931 -29.142 1.00 31.22 655 PRO A C 1
ATOM 5024 O O . PRO A 1 653 ? 86.192 12.036 -29.614 1.00 32.07 655 PRO A O 1
ATOM 5028 N N . SER A 1 654 ? 84.772 10.624 -28.528 1.00 30.75 656 SER A N 1
ATOM 5029 C CA . SER A 1 654 ? 83.662 11.571 -28.337 1.00 31.07 656 SER A CA 1
ATOM 5030 C C . SER A 1 654 ? 83.732 12.396 -27.046 1.00 29.62 656 SER A C 1
ATOM 5031 O O . SER A 1 654 ? 82.898 13.278 -26.838 1.00 29.30 656 SER A O 1
ATOM 5034 N N . HIS A 1 655 ? 84.696 12.112 -26.186 1.00 28.33 657 HIS A N 1
ATOM 5035 C CA . HIS A 1 655 ? 84.803 12.800 -24.893 1.00 28.05 657 HIS A CA 1
ATOM 5036 C C . HIS A 1 655 ? 86.205 13.338 -24.741 1.00 28.27 657 HIS A C 1
ATOM 5037 O O . HIS A 1 655 ? 86.969 12.861 -23.893 1.00 27.53 657 HIS A O 1
ATOM 5044 N N . PRO A 1 656 ? 86.562 14.323 -25.585 1.00 29.37 658 PRO A N 1
ATOM 5045 C CA . PRO A 1 656 ? 87.816 15.020 -25.384 1.00 29.39 658 PRO A CA 1
ATOM 5046 C C . PRO A 1 656 ? 87.886 15.644 -23.951 1.00 29.73 658 PRO A C 1
ATOM 5047 O O . PRO A 1 656 ? 86.841 15.924 -23.339 1.00 30.14 658 PRO A O 1
ATOM 5051 N N . LEU A 1 657 ? 89.092 15.753 -23.394 1.00 29.21 659 LEU A N 1
ATOM 5052 C CA . LEU A 1 657 ? 89.284 16.372 -22.085 1.00 29.73 659 LEU A CA 1
ATOM 5053 C C . LEU A 1 657 ? 89.701 17.831 -22.338 1.00 30.77 659 LEU A C 1
ATOM 5054 O O . LEU A 1 657 ? 90.820 18.085 -22.801 1.00 29.78 659 LEU A O 1
ATOM 5059 N N . LEU A 1 658 ? 88.797 18.769 -22.054 1.00 31.82 660 LEU A N 1
ATOM 5060 C CA . LEU A 1 658 ? 89.064 20.176 -22.307 1.00 33.25 660 LEU A CA 1
ATOM 5061 C C . LEU A 1 658 ? 90.043 20.639 -21.263 1.00 33.49 660 LEU A C 1
ATOM 5062 O O . LEU A 1 658 ? 89.778 20.474 -20.061 1.00 34.32 660 LEU A O 1
ATOM 5067 N N . PHE A 1 659 ? 91.170 21.188 -21.705 1.00 32.90 661 PHE A N 1
ATOM 5068 C CA . PHE A 1 659 ? 92.145 21.782 -20.774 1.00 33.56 661 PHE A CA 1
ATOM 5069 C C . PHE A 1 659 ? 91.818 23.275 -20.536 1.00 34.81 661 PHE A C 1
ATOM 5070 O O . PHE A 1 659 ? 91.632 23.718 -19.386 1.00 35.00 661 PHE A O 1
ATOM 5078 N N . ASP A 1 660 ? 91.690 24.036 -21.614 1.00 35.02 662 ASP A N 1
ATOM 5079 C CA . ASP A 1 660 ? 91.357 25.468 -21.496 1.00 37.39 662 ASP A CA 1
ATOM 5080 C C . ASP A 1 660 ? 90.656 25.916 -22.768 1.00 38.17 662 ASP A C 1
ATOM 5081 O O . ASP A 1 660 ? 91.170 25.681 -23.860 1.00 38.33 662 ASP A O 1
ATOM 5086 N N . ASP A 1 661 ? 89.460 26.495 -22.653 1.00 39.90 663 ASP A N 1
ATOM 5087 C CA . ASP A 1 661 ? 88.767 27.103 -23.816 1.00 41.09 663 ASP A CA 1
ATOM 5088 C C . ASP A 1 661 ? 88.859 28.637 -23.791 1.00 43.55 663 ASP A C 1
ATOM 5089 O O . ASP A 1 661 ? 88.229 29.316 -24.615 1.00 44.47 663 ASP A O 1
ATOM 5094 N N . PHE A 1 662 ? 89.614 29.160 -22.826 1.00 44.78 664 PHE A N 1
ATOM 5095 C CA . PHE A 1 662 ? 89.807 30.592 -22.624 1.00 47.11 664 PHE A CA 1
ATOM 5096 C C . PHE A 1 662 ? 88.478 31.363 -22.458 1.00 49.62 664 PHE A C 1
ATOM 5097 O O . PHE A 1 662 ? 88.363 32.534 -22.825 1.00 51.32 664 PHE A O 1
ATOM 5105 N N . ASN A 1 663 ? 87.484 30.654 -21.913 1.00 49.51 665 ASN A N 1
ATOM 5106 C CA . ASN A 1 663 ? 86.210 31.200 -21.458 1.00 51.63 665 ASN A CA 1
ATOM 5107 C C . ASN A 1 663 ? 85.910 30.608 -20.069 1.00 51.44 665 ASN A C 1
ATOM 5108 O O . ASN A 1 663 ? 84.745 30.349 -19.742 1.00 51.51 665 ASN A O 1
ATOM 5113 N N . GLN A 1 664 ? 86.973 30.389 -19.282 1.00 50.67 666 GLN A N 1
ATOM 5114 C CA . GLN A 1 664 ? 86.903 29.823 -17.928 1.00 50.53 666 GLN A CA 1
ATOM 5115 C C . GLN A 1 664 ? 86.244 28.422 -17.856 1.00 49.19 666 GLN A C 1
ATOM 5116 O O . GLN A 1 664 ? 85.446 28.151 -16.965 1.00 49.94 666 GLN A O 1
ATOM 5122 N N . LYS A 1 665 ? 86.570 27.553 -18.809 1.00 47.37 667 LYS A N 1
ATOM 5123 C CA . LYS A 1 665 ? 86.152 26.140 -18.765 1.00 46.25 667 LYS A CA 1
ATOM 5124 C C . LYS A 1 665 ? 87.315 25.245 -19.096 1.00 43.17 667 LYS A C 1
ATOM 5125 O O . LYS A 1 665 ? 88.280 25.703 -19.702 1.00 43.03 667 LYS A O 1
ATOM 5131 N N . GLY A 1 666 ? 87.214 23.978 -18.683 1.00 40.83 668 GLY A N 1
ATOM 5132 C CA . GLY A 1 666 ? 88.263 22.983 -18.871 1.00 38.87 668 GLY A CA 1
ATOM 5133 C C . GLY A 1 666 ? 88.977 22.761 -17.565 1.00 38.61 668 GLY A C 1
ATOM 5134 O O . GLY A 1 666 ? 88.753 23.508 -16.602 1.00 39.90 668 GLY A O 1
ATOM 5135 N N . ILE A 1 667 ? 89.811 21.718 -17.497 1.00 36.69 669 ILE A N 1
ATOM 5136 C CA . ILE A 1 667 ? 90.388 21.303 -16.184 1.00 36.92 669 ILE A CA 1
ATOM 5137 C C . ILE A 1 667 ? 91.356 22.354 -15.615 1.00 38.17 669 ILE A C 1
ATOM 5138 O O . ILE A 1 667 ? 91.480 22.470 -14.397 1.00 37.84 669 ILE A O 1
ATOM 5143 N N . TRP A 1 668 ? 92.054 23.084 -16.497 1.00 37.72 670 TRP A N 1
ATOM 5144 C CA . TRP A 1 668 ? 92.797 24.271 -16.070 1.00 39.43 670 TRP A CA 1
ATOM 5145 C C . TRP A 1 668 ? 91.875 25.497 -16.100 1.00 40.88 670 TRP A C 1
ATOM 5146 O O . TRP A 1 668 ? 91.829 26.271 -15.134 1.00 41.93 670 TRP A O 1
ATOM 5157 N N . GLY A 1 669 ? 91.136 25.670 -17.193 1.00 40.26 671 GLY A N 1
ATOM 5158 C CA . GLY A 1 669 ? 90.313 26.874 -17.396 1.00 41.94 671 GLY A CA 1
ATOM 5159 C C . GLY A 1 669 ? 89.364 27.233 -16.261 1.00 43.60 671 GLY A C 1
ATOM 5160 O O . GLY A 1 669 ? 89.190 28.412 -15.932 1.00 44.92 671 GLY A O 1
ATOM 5161 N N . SER A 1 670 ? 88.761 26.211 -15.656 1.00 42.68 672 SER A N 1
ATOM 5162 C CA . SER A 1 670 ? 87.782 26.400 -14.567 1.00 44.52 672 SER A CA 1
ATOM 5163 C C . SER A 1 670 ? 88.378 26.857 -13.230 1.00 46.26 672 SER A C 1
ATOM 5164 O O . SER A 1 670 ? 87.629 27.325 -12.367 1.00 48.40 672 SER A O 1
ATOM 5167 N N . GLN A 1 671 ? 89.695 26.702 -13.036 1.00 46.29 673 GLN A N 1
ATOM 5168 C CA . GLN A 1 671 ? 90.378 27.197 -11.830 1.00 48.51 673 GLN A CA 1
ATOM 5169 C C . GLN A 1 671 ? 90.365 28.735 -11.763 1.00 51.99 673 GLN A C 1
ATOM 5170 O O . GLN A 1 671 ? 90.654 29.335 -10.717 1.00 54.01 673 GLN A O 1
ATOM 5176 N N . LYS A 1 672 ? 90.045 29.358 -12.897 1.00 52.79 674 LYS A N 1
ATOM 5177 C CA . LYS A 1 672 ? 89.689 30.767 -12.962 1.00 55.00 674 LYS A CA 1
ATOM 5178 C C . LYS A 1 672 ? 90.935 31.621 -12.662 1.00 55.13 674 LYS A C 1
ATOM 5179 O O . LYS A 1 672 ? 90.860 32.647 -11.992 1.00 56.29 674 LYS A O 1
ATOM 5185 N N . LEU A 1 673 ? 92.074 31.139 -13.178 1.00 52.35 675 LEU A N 1
ATOM 5186 C CA . LEU A 1 673 ? 93.390 31.719 -12.985 1.00 53.09 675 LEU A CA 1
ATOM 5187 C C . LEU A 1 673 ? 94.027 32.020 -14.368 1.00 51.47 675 LEU A C 1
ATOM 5188 O O . LEU A 1 673 ? 93.908 31.229 -15.311 1.00 49.10 675 LEU A O 1
ATOM 5193 N N . ASP A 1 674 ? 94.697 33.165 -14.486 1.00 52.75 676 ASP A N 1
ATOM 5194 C CA . ASP A 1 674 ? 95.400 33.529 -15.734 1.00 52.18 676 ASP A CA 1
ATOM 5195 C C . ASP A 1 674 ? 96.718 32.796 -15.832 1.00 50.64 676 ASP A C 1
ATOM 5196 O O . ASP A 1 674 ? 97.505 32.384 -14.794 1.00 51.49 676 ASP A O 1
ATOM 5201 N N . TRP A 1 675 ? 96.951 32.367 -17.132 1.00 48.84 677 TRP A N 1
ATOM 5202 C CA . TRP A 1 675 ? 98.281 31.930 -17.503 1.00 48.10 677 TRP A CA 1
ATOM 5203 C C . TRP A 1 675 ? 99.222 33.054 -17.112 1.00 50.49 677 TRP A C 1
ATOM 5204 O O . TRP A 1 675 ? 98.848 34.245 -17.107 1.00 51.45 677 TRP A O 1
ATOM 5215 N N . VAL A 1 676 ? 100.440 32.651 -16.787 1.00 51.40 678 VAL A N 1
ATOM 5216 C CA . VAL A 1 676 ? 101.341 33.479 -16.032 1.00 54.55 678 VAL A CA 1
ATOM 5217 C C . VAL A 1 676 ? 102.746 33.354 -16.647 1.00 54.94 678 VAL A C 1
ATOM 5218 O O . VAL A 1 676 ? 103.141 32.272 -17.080 1.00 53.72 678 VAL A O 1
ATOM 5222 N N . ASN A 1 677 ? 103.462 34.474 -16.735 1.00 57.06 679 ASN A N 1
ATOM 5223 C CA . ASN A 1 677 ? 104.861 34.495 -17.192 1.00 57.39 679 ASN A CA 1
ATOM 5224 C C . ASN A 1 677 ? 105.715 34.711 -15.965 1.00 59.88 679 ASN A C 1
ATOM 5225 O O . ASN A 1 677 ? 105.794 35.831 -15.455 1.00 62.32 679 ASN A O 1
ATOM 5230 N N . TRP A 1 678 ? 106.336 33.636 -15.484 1.00 60.07 680 TRP A N 1
ATOM 5231 C CA . TRP A 1 678 ? 107.219 33.707 -14.310 1.00 62.58 680 TRP A CA 1
ATOM 5232 C C . TRP A 1 678 ? 108.696 33.604 -14.633 1.00 63.42 680 TRP A C 1
ATOM 5233 O O . TRP A 1 678 ? 109.509 34.056 -13.839 1.00 65.65 680 TRP A O 1
ATOM 5244 N N . TYR A 1 679 ? 109.055 33.024 -15.777 1.00 62.43 681 TYR A N 1
ATOM 5245 C CA . TYR A 1 679 ? 110.461 32.903 -16.174 1.00 63.44 681 TYR A CA 1
ATOM 5246 C C . TYR A 1 679 ? 110.709 33.502 -17.570 1.00 63.06 681 TYR A C 1
ATOM 5247 O O . TYR A 1 679 ? 109.901 33.319 -18.493 1.00 59.94 681 TYR A O 1
ATOM 5256 N N . ASN A 1 680 ? 111.804 34.261 -17.695 1.00 65.28 682 ASN A N 1
ATOM 5257 C CA . ASN A 1 680 ? 112.284 34.775 -18.993 1.00 66.20 682 ASN A CA 1
ATOM 5258 C C . ASN A 1 680 ? 113.782 34.572 -19.070 1.00 67.78 682 ASN A C 1
ATOM 5259 O O . ASN A 1 680 ? 114.499 35.008 -18.164 1.00 69.37 682 ASN A O 1
ATOM 5264 N N . GLN A 1 681 ? 114.252 33.942 -20.153 1.00 67.53 683 GLN A N 1
ATOM 5265 C CA . GLN A 1 681 ? 115.617 33.383 -20.208 1.00 69.74 683 GLN A CA 1
ATOM 5266 C C . GLN A 1 681 ? 116.752 34.416 -20.327 1.00 73.04 683 GLN A C 1
ATOM 5267 O O . GLN A 1 681 ? 117.716 34.353 -19.550 1.00 76.92 683 GLN A O 1
ATOM 5273 N N . ASN A 1 682 ? 116.679 35.345 -21.279 1.00 72.61 684 ASN A N 1
ATOM 5274 C CA . ASN A 1 682 ? 117.735 36.380 -21.376 1.00 74.34 684 ASN A CA 1
ATOM 5275 C C . ASN A 1 682 ? 117.239 37.722 -20.920 1.00 75.19 684 ASN A C 1
ATOM 5276 O O . ASN A 1 682 ? 117.891 38.384 -20.118 1.00 78.36 684 ASN A O 1
ATOM 5281 N N . GLY A 1 683 ? 116.094 38.131 -21.431 1.00 73.45 685 GLY A N 1
ATOM 5282 C CA . GLY A 1 683 ? 115.416 39.294 -20.900 1.00 74.20 685 GLY A CA 1
ATOM 5283 C C . GLY A 1 683 ? 114.031 39.364 -21.470 1.00 72.24 685 GLY A C 1
ATOM 5284 O O . GLY A 1 683 ? 113.456 38.346 -21.824 1.00 69.23 685 GLY A O 1
ATOM 5285 N N . GLY A 1 684 ? 113.499 40.575 -21.555 1.00 73.76 686 GLY A N 1
ATOM 5286 C CA . GLY A 1 684 ? 112.196 40.804 -22.154 1.00 72.48 686 GLY A CA 1
ATOM 5287 C C . GLY A 1 684 ? 111.071 40.457 -21.202 1.00 71.59 686 GLY A C 1
ATOM 5288 O O . GLY A 1 684 ? 111.168 39.492 -20.429 1.00 70.34 686 GLY A O 1
ATOM 5289 N N . THR A 1 685 ? 110.001 41.252 -21.265 1.00 71.91 687 THR A N 1
ATOM 5290 C CA . THR A 1 685 ? 108.779 40.963 -20.512 1.00 70.88 687 THR A CA 1
ATOM 5291 C C . THR A 1 685 ? 107.812 40.167 -21.407 1.00 67.87 687 THR A C 1
ATOM 5292 O O . THR A 1 685 ? 108.022 40.011 -22.637 1.00 66.69 687 THR A O 1
ATOM 5296 N N . ALA A 1 686 ? 106.751 39.687 -20.771 1.00 66.15 688 ALA A N 1
ATOM 5297 C CA . ALA A 1 686 ? 105.671 39.015 -21.463 1.00 64.30 688 ALA A CA 1
ATOM 5298 C C . ALA A 1 686 ? 104.388 39.078 -20.650 1.00 64.17 688 ALA A C 1
ATOM 5299 O O . ALA A 1 686 ? 104.427 39.042 -19.431 1.00 64.96 688 ALA A O 1
ATOM 5301 N N . SER A 1 687 ? 103.261 39.180 -21.350 1.00 63.86 689 SER A N 1
ATOM 5302 C CA . SER A 1 687 ? 101.950 39.307 -20.733 1.00 63.74 689 SER A CA 1
ATOM 5303 C C . SER A 1 687 ? 100.917 38.407 -21.411 1.00 61.50 689 SER A C 1
ATOM 5304 O O . SER A 1 687 ? 101.038 38.058 -22.598 1.00 58.97 689 SER A O 1
ATOM 5307 N N . TYR A 1 688 ? 99.904 38.044 -20.620 1.00 60.89 690 TYR A N 1
ATOM 5308 C CA . TYR A 1 688 ? 98.795 37.214 -21.052 1.00 59.08 690 TYR A CA 1
ATOM 5309 C C . TYR A 1 688 ? 97.488 37.956 -20.806 1.00 60.52 690 TYR A C 1
ATOM 5310 O O . TYR A 1 688 ? 97.341 38.598 -19.773 1.00 61.86 690 TYR A O 1
ATOM 5319 N N . THR A 1 689 ? 96.538 37.832 -21.735 1.00 60.97 691 THR A N 1
ATOM 5320 C CA . THR A 1 689 ? 95.199 38.431 -21.599 1.00 63.10 691 THR A CA 1
ATOM 5321 C C . THR A 1 689 ? 94.126 37.517 -22.185 1.00 62.18 691 THR A C 1
ATOM 5322 O O . THR A 1 689 ? 94.312 36.960 -23.276 1.00 60.29 691 THR A O 1
ATOM 5326 N N . ARG A 1 690 ? 93.007 37.376 -21.471 1.00 62.92 692 ARG A N 1
ATOM 5327 C CA . ARG A 1 690 ? 91.801 36.731 -22.018 1.00 62.46 692 ARG A CA 1
ATOM 5328 C C . ARG A 1 690 ? 91.008 37.774 -22.792 1.00 64.37 692 ARG A C 1
ATOM 5329 O O . ARG A 1 690 ? 90.548 38.769 -22.216 1.00 67.17 692 ARG A O 1
ATOM 5337 N N . THR A 1 691 ? 90.861 37.565 -24.097 1.00 62.91 693 THR A N 1
ATOM 5338 C CA . THR A 1 691 ? 90.168 38.538 -24.954 1.00 64.39 693 THR A CA 1
ATOM 5339 C C . THR A 1 691 ? 89.294 37.792 -25.962 1.00 62.70 693 THR A C 1
ATOM 5340 O O . THR A 1 691 ? 89.146 36.570 -25.857 1.00 60.31 693 THR A O 1
ATOM 5344 N N . THR A 1 692 ? 88.674 38.536 -26.884 1.00 63.48 694 THR A N 1
ATOM 5345 C CA . THR A 1 692 ? 87.920 37.970 -27.997 1.00 62.49 694 THR A CA 1
ATOM 5346 C C . THR A 1 692 ? 88.559 38.460 -29.293 1.00 62.95 694 THR A C 1
ATOM 5347 O O . THR A 1 692 ? 88.725 39.658 -29.479 1.00 64.63 694 THR A O 1
ATOM 5351 N N . VAL A 1 693 ? 88.941 37.523 -30.163 1.00 61.05 695 VAL A N 1
ATOM 5352 C CA . VAL A 1 693 ? 89.375 37.826 -31.539 1.00 61.36 695 VAL A CA 1
ATOM 5353 C C . VAL A 1 693 ? 88.504 36.972 -32.464 1.00 61.45 695 VAL A C 1
ATOM 5354 O O . VAL A 1 693 ? 88.208 35.803 -32.150 1.00 59.92 695 VAL A O 1
ATOM 5358 N N . ASP A 1 694 ? 88.076 37.559 -33.579 1.00 63.26 696 ASP A N 1
ATOM 5359 C CA . ASP A 1 694 ? 87.217 36.896 -34.581 1.00 64.10 696 ASP A CA 1
ATOM 5360 C C . ASP A 1 694 ? 85.955 36.220 -34.002 1.00 64.27 696 ASP A C 1
ATOM 5361 O O . ASP A 1 694 ? 85.538 35.161 -34.485 1.00 63.41 696 ASP A O 1
ATOM 5366 N N . THR A 1 695 ? 85.365 36.824 -32.964 1.00 65.75 697 THR A N 1
ATOM 5367 C CA . THR A 1 695 ? 84.186 36.271 -32.262 1.00 65.69 697 THR A CA 1
ATOM 5368 C C . THR A 1 695 ? 84.493 35.059 -31.365 1.00 62.85 697 THR A C 1
ATOM 5369 O O . THR A 1 695 ? 83.626 34.616 -30.603 1.00 62.43 697 THR A O 1
ATOM 5373 N N . ARG A 1 696 ? 85.718 34.537 -31.433 1.00 60.87 698 ARG A N 1
ATOM 5374 C CA . ARG A 1 696 ? 86.131 33.386 -30.621 1.00 58.45 698 ARG A CA 1
ATOM 5375 C C . ARG A 1 696 ? 86.746 33.963 -29.367 1.00 58.21 698 ARG A C 1
ATOM 5376 O O . ARG A 1 696 ? 87.411 34.989 -29.448 1.00 59.26 698 ARG A O 1
ATOM 5384 N N . THR A 1 697 ? 86.558 33.307 -28.221 1.00 56.83 699 THR A N 1
ATOM 5385 C CA . THR A 1 697 ? 87.257 33.734 -26.994 1.00 56.64 699 THR A CA 1
ATOM 5386 C C . THR A 1 697 ? 88.590 32.998 -26.900 1.00 53.68 699 THR A C 1
ATOM 5387 O O . THR A 1 697 ? 88.671 31.783 -27.163 1.00 53.30 699 THR A O 1
ATOM 5391 N N . VAL A 1 698 ? 89.640 33.751 -26.580 1.00 52.75 700 VAL A N 1
ATOM 5392 C CA . VAL A 1 698 ? 91.020 33.338 -26.845 1.00 50.19 700 VAL A CA 1
ATOM 5393 C C . VAL A 1 698 ? 91.970 33.832 -25.763 1.00 49.39 700 VAL A C 1
ATOM 5394 O O . VAL A 1 698 ? 91.701 34.844 -25.111 1.00 50.58 700 VAL A O 1
ATOM 5398 N N . GLY A 1 699 ? 93.078 33.115 -25.595 1.00 47.36 701 GLY A N 1
ATOM 5399 C CA . GLY A 1 699 ? 94.214 33.573 -24.796 1.00 48.11 701 GLY A CA 1
ATOM 5400 C C . GLY A 1 699 ? 95.185 34.335 -25.698 1.00 49.32 701 GLY A C 1
ATOM 5401 O O . GLY A 1 699 ? 95.590 33.815 -26.753 1.00 47.70 701 GLY A O 1
ATOM 5402 N N . LYS A 1 700 ? 95.549 35.553 -25.284 1.00 51.05 702 LYS A N 1
ATOM 5403 C CA . LYS A 1 700 ? 96.486 36.431 -26.036 1.00 52.37 702 LYS A CA 1
ATOM 5404 C C . LYS A 1 700 ? 97.835 36.488 -25.327 1.00 52.00 702 LYS A C 1
ATOM 5405 O O . LYS A 1 700 ? 97.961 37.122 -24.280 1.00 53.43 702 LYS A O 1
ATOM 5411 N N . PHE A 1 701 ? 98.828 35.822 -25.898 1.00 50.32 703 PHE A N 1
ATOM 5412 C CA . PHE A 1 701 ? 100.135 35.687 -25.298 1.00 50.26 703 PHE A CA 1
ATOM 5413 C C . PHE A 1 701 ? 101.008 36.732 -25.982 1.00 52.25 703 PHE A C 1
ATOM 5414 O O . PHE A 1 701 ? 101.444 36.523 -27.118 1.00 50.74 703 PHE A O 1
ATOM 5422 N N . ALA A 1 702 ? 101.214 37.869 -25.316 1.00 54.51 704 ALA A N 1
ATOM 5423 C CA . ALA A 1 702 ? 102.002 38.990 -25.888 1.00 57.22 704 ALA A CA 1
ATOM 5424 C C . ALA A 1 702 ? 103.446 38.962 -25.379 1.00 58.39 704 ALA A C 1
ATOM 5425 O O . ALA A 1 702 ? 103.685 38.850 -24.161 1.00 59.36 704 ALA A O 1
ATOM 5427 N N . HIS A 1 703 ? 104.397 39.095 -26.302 1.00 58.85 705 HIS A N 1
ATOM 5428 C CA . HIS A 1 703 ? 105.830 39.000 -25.998 1.00 59.88 705 HIS A CA 1
ATOM 5429 C C . HIS A 1 703 ? 106.608 40.272 -26.414 1.00 62.31 705 HIS A C 1
ATOM 5430 O O . HIS A 1 703 ? 106.536 40.697 -27.565 1.00 63.89 705 HIS A O 1
ATOM 5437 N N . THR A 1 704 ? 107.341 40.859 -25.465 1.00 63.66 706 THR A N 1
ATOM 5438 C CA . THR A 1 704 ? 108.202 42.026 -25.701 1.00 65.53 706 THR A CA 1
ATOM 5439 C C . THR A 1 704 ? 109.619 41.593 -25.334 1.00 65.79 706 THR A C 1
ATOM 5440 O O . THR A 1 704 ? 109.988 41.623 -24.131 1.00 65.87 706 THR A O 1
ATOM 5444 N N . PRO A 1 705 ? 110.408 41.152 -26.354 1.00 65.59 707 PRO A N 1
ATOM 5445 C CA . PRO A 1 705 ? 111.782 40.702 -26.073 1.00 66.15 707 PRO A CA 1
ATOM 5446 C C . PRO A 1 705 ? 112.721 41.878 -25.816 1.00 68.73 707 PRO A C 1
ATOM 5447 O O . PRO A 1 705 ? 112.478 42.971 -26.328 1.00 69.77 707 PRO A O 1
ATOM 5451 N N . ALA A 1 706 ? 113.773 41.645 -25.032 1.00 69.85 708 ALA A N 1
ATOM 5452 C CA . ALA A 1 706 ? 114.886 42.613 -24.893 1.00 72.45 708 ALA A CA 1
ATOM 5453 C C . ALA A 1 706 ? 115.892 42.429 -26.021 1.00 72.76 708 ALA A C 1
ATOM 5454 O O . ALA A 1 706 ? 116.531 43.394 -26.455 1.00 74.64 708 ALA A O 1
ATOM 5456 N N . ALA A 1 707 ? 116.038 41.189 -26.490 1.00 70.87 709 ALA A N 1
ATOM 5457 C CA . ALA A 1 707 ? 116.906 40.900 -27.628 1.00 71.20 709 ALA A CA 1
ATOM 5458 C C . ALA A 1 707 ? 116.419 39.687 -28.418 1.00 68.99 709 ALA A C 1
ATOM 5459 O O . ALA A 1 707 ? 115.413 39.034 -28.059 1.00 66.39 709 ALA A O 1
ATOM 5461 N N . THR A 1 708 ? 117.124 39.450 -29.525 1.00 69.40 710 THR A N 1
ATOM 5462 C CA . THR A 1 708 ? 117.086 38.203 -30.321 1.00 68.31 710 THR A CA 1
ATOM 5463 C C . THR A 1 708 ? 116.932 36.904 -29.493 1.00 66.32 710 THR A C 1
ATOM 5464 O O . THR A 1 708 ? 116.131 36.035 -29.839 1.00 64.16 710 THR A O 1
ATOM 5468 N N . THR A 1 709 ? 117.711 36.789 -28.419 1.00 67.24 711 THR A N 1
ATOM 5469 C CA . THR A 1 709 ? 117.825 35.552 -27.630 1.00 66.13 711 THR A CA 1
ATOM 5470 C C . THR A 1 709 ? 116.811 35.415 -26.463 1.00 64.48 711 THR A C 1
ATOM 5471 O O . THR A 1 709 ? 116.809 34.393 -25.765 1.00 63.96 711 THR A O 1
ATOM 5475 N N . SER A 1 710 ? 115.950 36.421 -26.266 1.00 64.32 712 SER A N 1
ATOM 5476 C CA . SER A 1 710 ? 114.900 36.401 -25.232 1.00 63.40 712 SER A CA 1
ATOM 5477 C C . SER A 1 710 ? 113.883 35.268 -25.466 1.00 61.32 712 SER A C 1
ATOM 5478 O O . SER A 1 710 ? 113.442 35.072 -26.591 1.00 60.13 712 SER A O 1
ATOM 5481 N N . LYS A 1 711 ? 113.513 34.538 -24.412 1.00 60.55 713 LYS A N 1
ATOM 5482 C CA . LYS A 1 711 ? 112.484 33.487 -24.498 1.00 58.79 713 LYS A CA 1
ATOM 5483 C C . LYS A 1 711 ? 111.564 33.603 -23.285 1.00 58.34 713 LYS A C 1
ATOM 5484 O O . LYS A 1 711 ? 112.035 33.468 -22.143 1.00 59.63 713 LYS A O 1
ATOM 5490 N N . ALA A 1 712 ? 110.281 33.891 -23.536 1.00 56.87 714 ALA A N 1
ATOM 5491 C CA . ALA A 1 712 ? 109.255 34.032 -22.491 1.00 56.44 714 ALA A CA 1
ATOM 5492 C C . ALA A 1 712 ? 108.481 32.717 -22.248 1.00 54.49 714 ALA A C 1
ATOM 5493 O O . ALA A 1 712 ? 107.899 32.127 -23.178 1.00 52.07 714 ALA A O 1
ATOM 5495 N N . LYS A 1 713 ? 108.470 32.282 -20.985 1.00 54.16 715 LYS A N 1
ATOM 5496 C CA . LYS A 1 713 ? 107.802 31.059 -20.574 1.00 52.07 715 LYS A CA 1
ATOM 5497 C C . LYS A 1 713 ? 106.438 31.381 -19.957 1.00 51.67 715 LYS A C 1
ATOM 5498 O O . LYS A 1 713 ? 106.352 32.155 -18.985 1.00 52.09 715 LYS A O 1
ATOM 5504 N N . PHE A 1 714 ? 105.386 30.789 -20.529 1.00 49.11 716 PHE A N 1
ATOM 5505 C CA . PHE A 1 714 ? 104.032 30.888 -19.993 1.00 49.10 716 PHE A CA 1
ATOM 5506 C C . PHE A 1 714 ? 103.593 29.522 -19.432 1.00 47.35 716 PHE A C 1
ATOM 5507 O O . PHE A 1 714 ? 103.986 28.468 -19.942 1.00 45.42 716 PHE A O 1
ATOM 5515 N N . GLN A 1 715 ? 102.789 29.553 -18.377 1.00 47.49 717 GLN A N 1
ATOM 5516 C CA . GLN A 1 715 ? 102.358 28.315 -17.733 1.00 46.94 717 GLN A CA 1
ATOM 5517 C C . GLN A 1 715 ? 101.058 28.506 -16.940 1.00 47.79 717 GLN A C 1
ATOM 5518 O O . GLN A 1 715 ? 100.759 29.625 -16.505 1.00 48.96 717 GLN A O 1
ATOM 5524 N N . PRO A 1 716 ? 100.292 27.406 -16.744 1.00 46.23 718 PRO A N 1
ATOM 5525 C CA . PRO A 1 716 ? 99.028 27.443 -16.038 1.00 46.34 718 PRO A CA 1
ATOM 5526 C C . PRO A 1 716 ? 99.286 27.372 -14.517 1.00 48.39 718 PRO A C 1
ATOM 5527 O O . PRO A 1 716 ? 98.961 26.361 -13.872 1.00 47.39 718 PRO A O 1
ATOM 5531 N N . TRP A 1 717 ? 99.871 28.442 -13.966 1.00 50.19 719 TRP A N 1
ATOM 5532 C CA . TRP A 1 717 ? 100.530 28.412 -12.650 1.00 52.02 719 TRP A CA 1
ATOM 5533 C C . TRP A 1 717 ? 101.425 27.157 -12.559 1.00 50.67 719 TRP A C 1
ATOM 5534 O O . TRP A 1 717 ? 102.198 26.932 -13.499 1.00 49.07 719 TRP A O 1
ATOM 5545 N N . LYS A 1 718 ? 101.323 26.344 -11.492 1.00 50.34 720 LYS A N 1
ATOM 5546 C CA . LYS A 1 718 ? 101.998 25.030 -11.400 1.00 49.30 720 LYS A CA 1
ATOM 5547 C C . LYS A 1 718 ? 101.059 23.782 -11.631 1.00 46.65 720 LYS A C 1
ATOM 5548 O O . LYS A 1 718 ? 101.382 22.656 -11.208 1.00 44.86 720 LYS A O 1
ATOM 5554 N N . TYR A 1 719 ? 99.923 23.981 -12.303 1.00 45.02 721 TYR A N 1
ATOM 5555 C CA . TYR A 1 719 ? 98.915 22.922 -12.449 1.00 43.24 721 TYR A CA 1
ATOM 5556 C C . TYR A 1 719 ? 99.385 21.749 -13.326 1.00 41.73 721 TYR A C 1
ATOM 5557 O O . TYR A 1 719 ? 99.747 21.947 -14.500 1.00 40.43 721 TYR A O 1
ATOM 5566 N N . ASN A 1 720 ? 99.399 20.544 -12.734 1.00 41.13 722 ASN A N 1
ATOM 5567 C CA . ASN A 1 720 ? 99.741 19.304 -13.439 1.00 39.94 722 ASN A CA 1
ATOM 5568 C C . ASN A 1 720 ? 98.462 18.593 -13.864 1.00 38.29 722 ASN A C 1
ATOM 5569 O O . ASN A 1 720 ? 97.602 18.307 -13.033 1.00 38.51 722 ASN A O 1
ATOM 5574 N N . ALA A 1 721 ? 98.330 18.307 -15.143 1.00 36.15 723 ALA A N 1
ATOM 5575 C CA . ALA A 1 721 ? 97.126 17.680 -15.658 1.00 34.91 723 ALA A CA 1
ATOM 5576 C C . ALA A 1 721 ? 97.293 16.156 -15.702 1.00 33.75 723 ALA A C 1
ATOM 5577 O O . ALA A 1 721 ? 98.374 15.653 -16.064 1.00 33.14 723 ALA A O 1
ATOM 5579 N N . ASN A 1 722 ? 96.223 15.418 -15.384 1.00 33.05 724 ASN A N 1
ATOM 5580 C CA . ASN A 1 722 ? 96.207 13.970 -15.573 1.00 31.89 724 ASN A CA 1
ATOM 5581 C C . ASN A 1 722 ? 95.623 13.629 -16.952 1.00 30.79 724 ASN A C 1
ATOM 5582 O O . ASN A 1 722 ? 94.404 13.734 -17.177 1.00 29.75 724 ASN A O 1
ATOM 5587 N N . LEU A 1 723 ? 96.503 13.197 -17.856 1.00 30.20 725 LEU A N 1
ATOM 5588 C CA . LEU A 1 723 ? 96.151 12.884 -19.215 1.00 29.47 725 LEU A CA 1
ATOM 5589 C C . LEU A 1 723 ? 96.170 11.375 -19.511 1.00 28.81 725 LEU A C 1
ATOM 5590 O O . LEU A 1 723 ? 96.218 10.976 -20.698 1.00 27.57 725 LEU A O 1
ATOM 5595 N N . ASN A 1 724 ? 96.155 10.533 -18.472 1.00 28.68 726 ASN A N 1
ATOM 5596 C CA . ASN A 1 724 ? 96.094 9.085 -18.684 1.00 29.10 726 ASN A CA 1
ATOM 5597 C C . ASN A 1 724 ? 94.892 8.747 -19.554 1.00 27.38 726 ASN A C 1
ATOM 5598 O O . ASN A 1 724 ? 93.786 9.246 -19.308 1.00 26.41 726 ASN A O 1
ATOM 5603 N N . GLY A 1 725 ? 95.115 7.908 -20.552 1.00 26.50 727 GLY A N 1
ATOM 5604 C CA . GLY A 1 725 ? 94.042 7.456 -21.471 1.00 25.72 727 GLY A CA 1
ATOM 5605 C C . GLY A 1 725 ? 93.871 8.239 -22.751 1.00 25.62 727 GLY A C 1
ATOM 5606 O O . GLY A 1 725 ? 93.128 7.769 -23.650 1.00 25.07 727 GLY A O 1
ATOM 5607 N N . TYR A 1 726 ? 94.541 9.401 -22.867 1.00 25.88 728 TYR A N 1
ATOM 5608 C CA . TYR A 1 726 ? 94.517 10.226 -24.099 1.00 26.30 728 TYR A CA 1
ATOM 5609 C C . TYR A 1 726 ? 95.864 10.214 -24.811 1.00 27.57 728 TYR A C 1
ATOM 5610 O O . TYR A 1 726 ? 96.894 10.450 -24.188 1.00 28.61 728 TYR A O 1
ATOM 5619 N N . ARG A 1 727 ? 95.837 10.002 -26.121 1.00 28.27 729 ARG A N 1
ATOM 5620 C CA . ARG A 1 727 ? 97.041 9.880 -26.916 1.00 29.46 729 ARG A CA 1
ATOM 5621 C C . ARG A 1 727 ? 97.542 11.257 -27.387 1.00 30.03 729 ARG A C 1
ATOM 5622 O O . ARG A 1 727 ? 98.760 11.430 -27.539 1.00 30.28 729 ARG A O 1
ATOM 5630 N N . TYR A 1 728 ? 96.625 12.196 -27.650 1.00 29.22 730 TYR A N 1
ATOM 5631 C CA . TYR A 1 728 ? 96.969 13.457 -28.313 1.00 30.24 730 TYR A CA 1
ATOM 5632 C C . TYR A 1 728 ? 96.671 14.708 -27.432 1.00 30.52 730 TYR A C 1
ATOM 5633 O O . TYR A 1 728 ? 95.787 14.676 -26.579 1.00 29.68 730 TYR A O 1
ATOM 5642 N N . LEU A 1 729 ? 97.434 15.783 -27.638 1.00 31.06 731 LEU A N 1
ATOM 5643 C CA . LEU A 1 729 ? 97.088 17.131 -27.151 1.00 31.92 731 LEU A CA 1
ATOM 5644 C C . LEU A 1 729 ? 96.887 18.019 -28.355 1.00 32.46 731 LEU A C 1
ATOM 5645 O O . LEU A 1 729 ? 97.784 18.106 -29.193 1.00 33.53 731 LEU A O 1
ATOM 5650 N N . ASN A 1 730 ? 95.719 18.649 -28.457 1.00 32.33 732 ASN A N 1
ATOM 5651 C CA . ASN A 1 730 ? 95.363 19.512 -29.598 1.00 33.62 732 ASN A CA 1
ATOM 5652 C C . ASN A 1 730 ? 95.395 20.981 -29.181 1.00 34.26 732 ASN A C 1
ATOM 5653 O O . ASN A 1 730 ? 94.774 21.341 -28.172 1.00 33.66 732 ASN A O 1
ATOM 5658 N N . PHE A 1 731 ? 96.082 21.815 -29.966 1.00 34.78 733 PHE A N 1
ATOM 5659 C CA . PHE A 1 731 ? 96.093 23.269 -29.780 1.00 35.22 733 PHE A CA 1
ATOM 5660 C C . PHE A 1 731 ? 95.491 23.941 -31.007 1.00 36.28 733 PHE A C 1
ATOM 5661 O O . PHE A 1 731 ? 95.963 23.716 -32.141 1.00 36.86 733 PHE A O 1
ATOM 5669 N N . THR A 1 732 ? 94.484 24.781 -30.790 1.00 37.08 734 THR A N 1
ATOM 5670 C CA . THR A 1 732 ? 93.854 25.564 -31.852 1.00 38.73 734 THR A CA 1
ATOM 5671 C C . THR A 1 732 ? 94.284 27.027 -31.691 1.00 40.53 734 THR A C 1
ATOM 5672 O O . THR A 1 732 ? 93.899 27.693 -30.724 1.00 39.96 734 THR A O 1
ATOM 5676 N N . MET A 1 733 ? 95.083 27.499 -32.661 1.00 41.79 735 MET A N 1
ATOM 5677 C CA . MET A 1 733 ? 95.890 28.715 -32.520 1.00 43.95 735 MET A CA 1
ATOM 5678 C C . MET A 1 733 ? 95.939 29.547 -33.805 1.00 45.81 735 MET A C 1
ATOM 5679 O O . MET A 1 733 ? 95.681 29.017 -34.897 1.00 45.62 735 MET A O 1
ATOM 5684 N N . LYS A 1 734 ? 96.310 30.825 -33.658 1.00 47.34 736 LYS A N 1
ATOM 5685 C CA . LYS A 1 734 ? 96.622 31.724 -34.793 1.00 49.59 736 LYS A CA 1
ATOM 5686 C C . LYS A 1 734 ? 97.778 32.663 -34.439 1.00 50.59 736 LYS A C 1
ATOM 5687 O O . LYS A 1 734 ? 97.909 33.058 -33.280 1.00 50.18 736 LYS A O 1
ATOM 5693 N N . ASN A 1 735 ? 98.629 32.984 -35.425 1.00 51.73 737 ASN A N 1
ATOM 5694 C CA . ASN A 1 735 ? 99.655 34.052 -35.312 1.00 53.38 737 ASN A CA 1
ATOM 5695 C C . ASN A 1 735 ? 99.050 35.266 -36.043 1.00 55.37 737 ASN A C 1
ATOM 5696 O O . ASN A 1 735 ? 99.086 35.300 -37.281 1.00 56.53 737 ASN A O 1
ATOM 5701 N N . PRO A 1 736 ? 98.516 36.277 -35.304 1.00 55.76 738 PRO A N 1
ATOM 5702 C CA . PRO A 1 736 ? 97.703 37.308 -35.959 1.00 57.48 738 PRO A CA 1
ATOM 5703 C C . PRO A 1 736 ? 98.515 38.431 -36.633 1.00 59.75 738 PRO A C 1
ATOM 5704 O O . PRO A 1 736 ? 98.199 39.609 -36.449 1.00 61.19 738 PRO A O 1
ATOM 5708 N N . GLY A 1 737 ? 99.531 38.073 -37.422 1.00 59.61 739 GLY A N 1
ATOM 5709 C CA . GLY A 1 737 ? 100.335 39.059 -38.158 1.00 61.75 739 GLY A CA 1
ATOM 5710 C C . GLY A 1 737 ? 101.648 39.448 -37.499 1.00 61.73 739 GLY A C 1
ATOM 5711 O O . GLY A 1 737 ? 102.075 40.612 -37.592 1.00 63.07 739 GLY A O 1
ATOM 5712 N N . TYR A 1 738 ? 102.290 38.482 -36.839 1.00 59.42 740 TYR A N 1
ATOM 5713 C CA . TYR A 1 738 ? 103.633 38.673 -36.314 1.00 59.75 740 TYR A CA 1
ATOM 5714 C C . TYR A 1 738 ? 104.504 37.488 -36.715 1.00 58.23 740 TYR A C 1
ATOM 5715 O O . TYR A 1 738 ? 104.987 36.765 -35.852 1.00 57.11 740 TYR A O 1
ATOM 5724 N N . PRO A 1 739 ? 104.759 37.318 -38.031 1.00 59.19 741 PRO A N 1
ATOM 5725 C CA . PRO A 1 739 ? 105.384 36.081 -38.556 1.00 58.20 741 PRO A CA 1
ATOM 5726 C C . PRO A 1 739 ? 106.756 35.667 -37.973 1.00 57.88 741 PRO A C 1
ATOM 5727 O O . PRO A 1 739 ? 107.098 34.481 -38.023 1.00 57.02 741 PRO A O 1
ATOM 5731 N N . ASN A 1 740 ? 107.534 36.620 -37.455 1.00 58.91 742 ASN A N 1
ATOM 5732 C CA . ASN A 1 740 ? 108.820 36.304 -36.790 1.00 58.96 742 ASN A CA 1
ATOM 5733 C C . ASN A 1 740 ? 108.664 35.753 -35.349 1.00 57.04 742 ASN A C 1
ATOM 5734 O O . ASN A 1 740 ? 109.618 35.195 -34.783 1.00 56.59 742 ASN A O 1
ATOM 5739 N N . THR A 1 741 ? 107.481 35.916 -34.755 1.00 55.82 743 THR A N 1
ATOM 5740 C CA . THR A 1 741 ? 107.214 35.344 -33.425 1.00 54.55 743 THR A CA 1
ATOM 5741 C C . THR A 1 741 ? 106.920 33.845 -33.580 1.00 53.14 743 THR A C 1
ATOM 5742 O O . THR A 1 741 ? 105.978 33.453 -34.298 1.00 52.07 743 THR A O 1
ATOM 5746 N N . LYS A 1 742 ? 107.777 33.040 -32.931 1.00 53.13 744 LYS A N 1
ATOM 5747 C CA . LYS A 1 742 ? 107.676 31.589 -32.875 1.00 51.96 744 LYS A CA 1
ATOM 5748 C C . LYS A 1 742 ? 107.180 31.094 -31.497 1.00 50.10 744 LYS A C 1
ATOM 5749 O O . LYS A 1 742 ? 107.283 31.812 -30.500 1.00 50.51 744 LYS A O 1
ATOM 5755 N N . ILE A 1 743 ? 106.655 29.864 -31.483 1.00 47.86 745 ILE A N 1
ATOM 5756 C CA . ILE A 1 743 ? 106.087 29.205 -30.299 1.00 46.66 745 ILE A CA 1
ATOM 5757 C C . ILE A 1 743 ? 106.771 27.846 -30.113 1.00 45.73 745 ILE A C 1
ATOM 5758 O O . ILE A 1 743 ? 107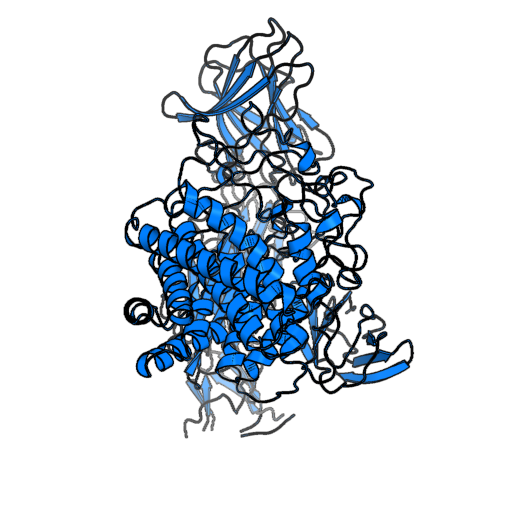.033 27.126 -31.102 1.00 46.64 745 ILE A O 1
ATOM 5763 N N . ARG A 1 744 ? 107.086 27.505 -28.865 1.00 44.48 746 ARG A N 1
ATOM 5764 C CA . ARG A 1 744 ? 107.492 26.134 -28.511 1.00 43.49 746 ARG A CA 1
ATOM 5765 C C . ARG A 1 744 ? 106.531 25.605 -27.423 1.00 42.20 746 ARG A C 1
ATOM 5766 O O . ARG A 1 744 ? 106.198 26.332 -26.462 1.00 43.28 746 ARG A O 1
ATOM 5774 N N . ILE A 1 745 ? 106.061 24.364 -27.584 1.00 40.25 747 ILE A N 1
ATOM 5775 C CA . ILE A 1 745 ? 105.144 23.742 -26.605 1.00 38.90 747 ILE A CA 1
ATOM 5776 C C . ILE A 1 745 ? 105.885 22.560 -25.976 1.00 38.46 747 ILE A C 1
ATOM 5777 O O . ILE A 1 745 ? 106.398 21.695 -26.698 1.00 38.59 747 ILE A O 1
ATOM 5782 N N . ALA A 1 746 ? 105.971 22.552 -24.648 1.00 37.73 748 ALA A N 1
ATOM 5783 C CA . ALA A 1 746 ? 106.634 21.483 -23.913 1.00 37.96 748 ALA A CA 1
ATOM 5784 C C . ALA A 1 746 ? 105.691 20.833 -22.886 1.00 37.07 748 ALA A C 1
ATOM 5785 O O . ALA A 1 746 ? 104.761 21.483 -22.378 1.00 36.44 748 ALA A O 1
ATOM 5787 N N . ALA A 1 747 ? 105.966 19.560 -22.589 1.00 37.29 749 ALA A N 1
ATOM 5788 C CA . ALA A 1 747 ? 105.272 18.802 -21.546 1.00 36.98 749 ALA A CA 1
ATOM 5789 C C . ALA A 1 747 ? 106.303 18.394 -20.510 1.00 38.63 749 ALA A C 1
ATOM 5790 O O . ALA A 1 747 ? 107.236 17.645 -20.809 1.00 38.37 749 ALA A O 1
ATOM 5792 N N . ASN A 1 748 ? 106.111 18.877 -19.284 1.00 39.85 750 ASN A N 1
ATOM 5793 C CA . ASN A 1 748 ? 107.025 18.638 -18.176 1.00 42.30 750 ASN A CA 1
ATOM 5794 C C . ASN A 1 748 ? 106.293 17.824 -17.089 1.00 41.97 750 ASN A C 1
ATOM 5795 O O . ASN A 1 748 ? 105.365 18.328 -16.451 1.00 41.21 750 ASN A O 1
ATOM 5800 N N . ASP A 1 749 ? 106.747 16.598 -16.863 1.00 42.81 751 ASP A N 1
ATOM 5801 C CA . ASP A 1 749 ? 106.123 15.699 -15.878 1.00 43.92 751 ASP A CA 1
ATOM 5802 C C . ASP A 1 749 ? 106.750 15.712 -14.468 1.00 46.93 751 ASP A C 1
ATOM 5803 O O . ASP A 1 749 ? 106.407 14.881 -13.636 1.00 47.83 751 ASP A O 1
ATOM 5808 N N . GLY A 1 750 ? 107.662 16.652 -14.201 1.00 49.69 752 GLY A N 1
ATOM 5809 C CA . GLY A 1 750 ? 108.430 16.669 -12.936 1.00 52.80 752 GLY A CA 1
ATOM 5810 C C . GLY A 1 750 ? 109.775 15.946 -12.968 1.00 54.71 752 GLY A C 1
ATOM 5811 O O . GLY A 1 750 ? 110.624 16.213 -12.113 1.00 57.15 752 GLY A O 1
ATOM 5812 N N . THR A 1 751 ? 109.977 15.043 -13.940 1.00 54.02 753 THR A N 1
ATOM 5813 C CA . THR A 1 751 ? 111.246 14.308 -14.116 1.00 56.45 753 THR A CA 1
ATOM 5814 C C . THR A 1 751 ? 112.086 14.865 -15.284 1.00 55.86 753 THR A C 1
ATOM 5815 O O . THR A 1 751 ? 113.260 15.124 -15.128 1.00 57.53 753 THR A O 1
ATOM 5819 N N . LYS A 1 752 ? 111.483 15.016 -16.455 1.00 53.79 754 LYS A N 1
ATOM 5820 C CA . LYS A 1 752 ? 112.165 15.632 -17.592 1.00 54.05 754 LYS A CA 1
ATOM 5821 C C . LYS A 1 752 ? 111.159 16.507 -18.325 1.00 51.88 754 LYS A C 1
ATOM 5822 O O . LYS A 1 752 ? 109.954 16.365 -18.126 1.00 50.62 754 LYS A O 1
ATOM 5823 N N . SER A 1 753 ? 111.655 17.444 -19.122 1.00 51.54 755 SER A N 1
ATOM 5824 C CA . SER A 1 753 ? 110.818 18.236 -20.029 1.00 50.19 755 SER A CA 1
ATOM 5825 C C . SER A 1 753 ? 110.967 17.683 -21.450 1.00 49.25 755 SER A C 1
ATOM 5826 O O . SER A 1 753 ? 112.055 17.271 -21.842 1.00 50.17 755 SER A O 1
ATOM 5829 N N . VAL A 1 754 ? 109.879 17.684 -22.209 1.00 46.90 756 VAL A N 1
ATOM 5830 C CA . VAL A 1 754 ? 109.845 17.088 -23.544 1.00 46.52 756 VAL A CA 1
ATOM 5831 C C . VAL A 1 754 ? 109.167 18.088 -24.480 1.00 44.68 756 VAL A C 1
ATOM 5832 O O . VAL A 1 754 ? 108.167 18.693 -24.094 1.00 44.10 756 VAL A O 1
ATOM 5836 N N . ASN A 1 755 ? 109.740 18.321 -25.668 1.00 43.90 757 ASN A N 1
ATOM 5837 C CA . ASN A 1 755 ? 109.123 19.214 -26.679 1.00 43.13 757 ASN A CA 1
ATOM 5838 C C . ASN A 1 755 ? 108.023 18.530 -27.526 1.00 41.55 757 ASN A C 1
ATOM 5839 O O . ASN A 1 755 ? 108.263 17.496 -28.149 1.00 40.75 757 ASN A O 1
ATOM 5844 N N . LEU A 1 756 ? 106.836 19.134 -27.578 1.00 40.99 758 LEU A N 1
ATOM 5845 C CA . LEU A 1 756 ? 105.740 18.617 -28.419 1.00 40.55 758 LEU A CA 1
ATOM 5846 C C . LEU A 1 756 ? 105.865 19.232 -29.818 1.00 41.40 758 LEU A C 1
ATOM 5847 O O . LEU A 1 756 ? 105.709 18.543 -30.816 1.00 41.98 758 LEU A O 1
ATOM 5852 N N . THR A 1 757 ? 106.156 20.529 -29.874 1.00 42.25 759 THR A N 1
ATOM 5853 C CA . THR A 1 757 ? 106.589 21.174 -31.113 1.00 43.22 759 THR A CA 1
ATOM 5854 C C . THR A 1 757 ? 108.002 20.683 -31.461 1.00 44.49 759 THR A C 1
ATOM 5855 O O . THR A 1 757 ? 108.679 20.091 -30.626 1.00 44.91 759 THR A O 1
ATOM 5859 N N . SER A 1 758 ? 108.411 20.880 -32.714 1.00 45.18 760 SER A N 1
ATOM 5860 C CA . SER A 1 758 ? 109.746 20.516 -33.177 1.00 46.55 760 SER A CA 1
ATOM 5861 C C . SER A 1 758 ? 110.666 21.709 -32.859 1.00 47.83 760 SER A C 1
ATOM 5862 O O . SER A 1 758 ? 110.938 22.555 -33.713 1.00 47.44 760 SER A O 1
ATOM 5865 N N . GLY A 1 759 ? 111.086 21.779 -31.590 1.00 48.36 761 GLY A N 1
ATOM 5866 C CA . GLY A 1 759 ? 111.742 22.974 -31.037 1.00 49.91 761 GLY A CA 1
ATOM 5867 C C . GLY A 1 759 ? 110.819 24.178 -31.127 1.00 49.80 761 GLY A C 1
ATOM 5868 O O . GLY A 1 759 ? 109.602 24.062 -30.889 1.00 48.50 761 GLY A O 1
ATOM 5869 N N . GLU A 1 760 ? 111.384 25.317 -31.528 1.00 51.20 762 GLU A N 1
ATOM 5870 C CA . GLU A 1 760 ? 110.616 26.554 -31.734 1.00 51.80 762 GLU A CA 1
ATOM 5871 C C . GLU A 1 760 ? 110.096 26.516 -33.162 1.00 51.47 762 GLU A C 1
ATOM 5872 O O . GLU A 1 760 ? 110.873 26.265 -34.069 1.00 53.41 762 GLU A O 1
ATOM 5878 N N . VAL A 1 761 ? 108.795 26.734 -33.375 1.00 50.03 763 VAL A N 1
ATOM 5879 C CA . VAL A 1 761 ? 108.208 26.592 -34.724 1.00 49.60 763 VAL A CA 1
ATOM 5880 C C . VAL A 1 761 ? 107.366 27.802 -35.088 1.00 49.58 763 VAL A C 1
ATOM 5881 O O . VAL A 1 761 ? 106.943 28.554 -34.210 1.00 50.22 763 VAL A O 1
ATOM 5885 N N . ALA A 1 762 ? 107.162 28.018 -36.382 1.00 49.42 764 ALA A N 1
ATOM 5886 C CA . ALA A 1 762 ? 106.226 29.031 -36.860 1.00 49.69 764 ALA A CA 1
ATOM 5887 C C . ALA A 1 762 ? 104.860 28.369 -36.952 1.00 48.29 764 ALA A C 1
ATOM 5888 O O . ALA A 1 762 ? 104.767 27.153 -37.125 1.00 47.87 764 ALA A O 1
ATOM 5890 N N . ILE A 1 763 ? 103.802 29.148 -36.769 1.00 47.77 765 ILE A N 1
ATOM 5891 C CA . ILE A 1 763 ? 102.447 28.657 -36.959 1.00 46.79 765 ILE A CA 1
ATOM 5892 C C . ILE A 1 763 ? 101.722 29.575 -37.945 1.00 48.17 765 ILE A C 1
ATOM 5893 O O . ILE A 1 763 ? 102.149 30.707 -38.200 1.00 49.30 765 ILE A O 1
ATOM 5898 N N . SER A 1 764 ? 100.637 29.052 -38.509 1.00 47.83 766 SER A N 1
ATOM 5899 C CA . SER A 1 764 ? 99.872 29.741 -39.558 1.00 49.11 766 SER A CA 1
ATOM 5900 C C . SER A 1 764 ? 99.189 31.006 -38.995 1.00 49.79 766 SER A C 1
ATOM 5901 O O . SER A 1 764 ? 98.855 31.080 -37.805 1.00 48.27 766 SER A O 1
ATOM 5904 N N . SER A 1 765 ? 98.999 31.983 -39.875 1.00 51.51 767 SER A N 1
ATOM 5905 C CA . SER A 1 765 ? 98.167 33.154 -39.612 1.00 52.77 767 SER A CA 1
ATOM 5906 C C . SER A 1 765 ? 96.658 32.865 -39.789 1.00 53.21 767 SER A C 1
ATOM 5907 O O . SER A 1 765 ? 95.839 33.744 -39.505 1.00 54.84 767 SER A O 1
ATOM 5910 N N . THR A 1 766 ? 96.296 31.662 -40.268 1.00 52.16 768 THR A N 1
ATOM 5911 C CA . THR A 1 766 ? 94.912 31.164 -40.268 1.00 51.73 768 THR A CA 1
ATOM 5912 C C . THR A 1 766 ? 94.710 30.289 -39.025 1.00 49.49 768 THR A C 1
ATOM 5913 O O . THR A 1 766 ? 95.610 29.513 -38.671 1.00 48.21 768 THR A O 1
ATOM 5917 N N . TRP A 1 767 ? 93.543 30.412 -38.381 1.00 48.73 769 TRP A N 1
ATOM 5918 C CA . TRP A 1 767 ? 93.113 29.488 -37.309 1.00 46.66 769 TRP A CA 1
ATOM 5919 C C . TRP A 1 767 ? 93.333 28.037 -37.744 1.00 44.58 769 TRP A C 1
ATOM 5920 O O . TRP A 1 767 ? 92.756 27.602 -38.728 1.00 44.65 769 TRP A O 1
ATOM 5931 N N . THR A 1 768 ? 94.182 27.327 -37.002 1.00 42.94 770 THR A N 1
ATOM 5932 C CA . THR A 1 768 ? 94.583 25.955 -37.321 1.00 41.95 770 THR A CA 1
ATOM 5933 C C . THR A 1 768 ? 94.690 25.135 -36.029 1.00 39.70 770 THR A C 1
ATOM 5934 O O . THR A 1 768 ? 95.153 25.634 -35.013 1.00 39.06 770 THR A O 1
ATOM 5938 N N . THR A 1 769 ? 94.284 23.871 -36.100 1.00 38.83 771 THR A N 1
ATOM 5939 C CA . THR A 1 769 ? 94.427 22.934 -34.995 1.00 37.70 771 THR A CA 1
ATOM 5940 C C . THR A 1 769 ? 95.672 22.081 -35.212 1.00 37.40 771 THR A C 1
ATOM 5941 O O . THR A 1 769 ? 95.817 21.449 -36.254 1.00 37.93 771 THR A O 1
ATOM 5945 N N . TYR A 1 770 ? 96.572 22.076 -34.234 1.00 36.94 772 TYR A N 1
ATOM 5946 C CA . TYR A 1 770 ? 97.787 21.256 -34.291 1.00 37.10 772 TYR A CA 1
ATOM 5947 C C . TYR A 1 770 ? 97.651 20.065 -33.341 1.00 35.97 772 TYR A C 1
ATOM 5948 O O . TYR A 1 770 ? 97.273 20.240 -32.179 1.00 34.78 772 TYR A O 1
ATOM 5957 N N . GLN A 1 771 ? 97.978 18.867 -33.828 1.00 36.19 773 GLN A N 1
ATOM 5958 C CA . GLN A 1 771 ? 97.839 17.625 -33.041 1.00 35.93 773 GLN A CA 1
ATOM 5959 C C . GLN A 1 771 ? 99.220 17.047 -32.663 1.00 35.44 773 GLN A C 1
ATOM 5960 O O . GLN A 1 771 ? 100.028 16.739 -33.533 1.00 36.38 773 GLN A O 1
ATOM 5966 N N . TYR A 1 772 ? 99.501 16.935 -31.363 1.00 33.77 774 TYR A N 1
ATOM 5967 C CA . TYR A 1 772 ? 100.784 16.408 -30.885 1.00 33.98 774 TYR A CA 1
ATOM 5968 C C . TYR A 1 772 ? 100.569 15.019 -30.283 1.00 32.53 774 TYR A C 1
ATOM 5969 O O . TYR A 1 772 ? 99.660 14.828 -29.469 1.00 30.57 774 TYR A O 1
ATOM 5978 N N . ASP A 1 773 ? 101.377 14.065 -30.752 1.00 32.50 775 ASP A N 1
ATOM 5979 C CA . ASP A 1 773 ? 101.288 12.649 -30.377 1.00 31.75 775 ASP A CA 1
ATOM 5980 C C . ASP A 1 773 ? 102.090 12.354 -29.097 1.00 31.93 775 ASP A C 1
ATOM 5981 O O . ASP A 1 773 ? 103.314 12.354 -29.141 1.00 33.54 775 ASP A O 1
ATOM 5986 N N . LEU A 1 774 ? 101.427 12.078 -27.971 1.00 30.98 776 LEU A N 1
ATOM 5987 C CA . LEU A 1 774 ? 102.145 11.811 -26.711 1.00 31.31 776 LEU A CA 1
ATOM 5988 C C . LEU A 1 774 ? 102.876 10.474 -26.725 1.00 31.86 776 LEU A C 1
ATOM 5989 O O . LEU A 1 774 ? 103.888 10.294 -26.009 1.00 31.85 776 LEU A O 1
ATOM 5994 N N . ASN A 1 775 ? 102.433 9.562 -27.591 1.00 31.50 777 ASN A N 1
ATOM 5995 C CA . ASN A 1 775 ? 103.145 8.290 -27.780 1.00 32.39 777 ASN A CA 1
ATOM 5996 C C . ASN A 1 775 ? 104.568 8.404 -28.292 1.00 33.63 777 ASN A C 1
ATOM 5997 O O . ASN A 1 775 ? 105.302 7.428 -28.177 1.00 34.84 777 ASN A O 1
ATOM 6002 N N . LEU A 1 776 ? 104.952 9.543 -28.870 1.00 33.81 778 LEU A N 1
ATOM 6003 C CA . LEU A 1 776 ? 106.366 9.801 -29.219 1.00 35.74 778 LEU A CA 1
ATOM 6004 C C . LEU A 1 776 ? 107.275 9.939 -27.979 1.00 36.37 778 LEU A C 1
ATOM 6005 O O . LEU A 1 776 ? 108.498 9.875 -28.095 1.00 37.10 778 LEU A O 1
ATOM 6010 N N . HIS A 1 777 ? 106.667 10.147 -26.804 1.00 35.48 779 HIS A N 1
ATOM 6011 C CA . HIS A 1 777 ? 107.384 10.289 -25.542 1.00 36.74 779 HIS A CA 1
ATOM 6012 C C . HIS A 1 777 ? 106.916 9.216 -24.569 1.00 35.56 779 HIS A C 1
ATOM 6013 O O . HIS A 1 777 ? 106.257 9.511 -23.604 1.00 34.64 779 HIS A O 1
ATOM 6020 N N . PRO A 1 778 ? 107.275 7.950 -24.829 1.00 36.27 780 PRO A N 1
ATOM 6021 C CA . PRO A 1 778 ? 106.574 6.888 -24.111 1.00 36.14 780 PRO A CA 1
ATOM 6022 C C . PRO A 1 778 ? 106.972 6.701 -22.642 1.00 36.54 780 PRO A C 1
ATOM 6023 O O . PRO A 1 778 ? 106.297 5.930 -21.962 1.00 35.92 780 PRO A O 1
ATOM 6027 N N . THR A 1 779 ? 108.009 7.399 -22.157 1.00 37.47 781 THR A N 1
ATOM 6028 C CA . THR A 1 779 ? 108.301 7.404 -20.706 1.00 38.86 781 THR A CA 1
ATOM 6029 C C . THR A 1 779 ? 107.752 8.643 -19.972 1.00 39.11 781 THR A C 1
ATOM 6030 O O . THR A 1 779 ? 108.010 8.811 -18.769 1.00 40.83 781 THR A O 1
ATOM 6034 N N . LEU A 1 780 ? 107.030 9.519 -20.676 1.00 38.55 782 LEU A N 1
ATOM 6035 C CA . LEU A 1 780 ? 106.310 10.638 -20.029 1.00 38.34 782 LEU A CA 1
ATOM 6036 C C . LEU A 1 780 ? 105.338 10.081 -18.980 1.00 37.70 782 LEU A C 1
ATOM 6037 O O . LEU A 1 780 ? 104.591 9.158 -19.277 1.00 35.83 782 LEU A O 1
ATOM 6042 N N . ASN A 1 781 ? 105.395 10.599 -17.752 1.00 38.85 783 ASN A N 1
ATOM 6043 C CA . ASN A 1 781 ? 104.407 10.276 -16.728 1.00 38.49 783 ASN A CA 1
ATOM 6044 C C . ASN A 1 781 ? 103.157 11.138 -16.998 1.00 37.34 783 ASN A C 1
ATOM 6045 O O . ASN A 1 781 ? 103.031 12.287 -16.511 1.00 37.06 783 ASN A O 1
ATOM 6050 N N . LYS A 1 782 ? 102.225 10.558 -17.748 1.00 35.49 784 LYS A N 1
ATOM 6051 C CA . LYS A 1 782 ? 101.032 11.263 -18.180 1.00 34.90 784 LYS A CA 1
ATOM 6052 C C . LYS A 1 782 ? 100.089 11.589 -17.021 1.00 34.92 784 LYS A C 1
ATOM 6053 O O . LYS A 1 782 ? 99.145 12.347 -17.207 1.00 35.18 784 LYS A O 1
ATOM 6059 N N . SER A 1 783 ? 100.314 11.044 -15.831 1.00 35.36 785 SER A N 1
ATOM 6060 C CA . SER A 1 783 ? 99.446 11.397 -14.729 1.00 37.03 785 SER A CA 1
ATOM 6061 C C . SER A 1 783 ? 99.805 12.748 -14.101 1.00 38.21 785 SER A C 1
ATOM 6062 O O . SER A 1 783 ? 99.006 13.268 -13.361 1.00 37.55 785 SER A O 1
ATOM 6065 N N . ASN A 1 784 ? 100.944 13.353 -14.494 1.00 39.80 786 ASN A N 1
ATOM 6066 C CA . ASN A 1 784 ? 101.489 14.559 -13.860 1.00 41.86 786 ASN A CA 1
ATOM 6067 C C . ASN A 1 784 ? 102.093 15.541 -14.919 1.00 41.09 786 ASN A C 1
ATOM 6068 O O . ASN A 1 784 ? 103.279 15.744 -14.938 1.00 42.40 786 ASN A O 1
ATOM 6073 N N . VAL A 1 785 ? 101.287 16.145 -15.793 1.00 38.89 787 VAL A N 1
ATOM 6074 C CA . VAL A 1 785 ? 101.827 16.948 -16.899 1.00 38.05 787 VAL A CA 1
ATOM 6075 C C . VAL A 1 785 ? 101.561 18.454 -16.788 1.00 37.55 787 VAL A C 1
ATOM 6076 O O . VAL A 1 785 ? 100.406 18.893 -16.796 1.00 36.27 787 VAL A O 1
ATOM 6080 N N . LEU A 1 786 ? 102.651 19.230 -16.760 1.00 38.13 788 LEU A N 1
ATOM 6081 C CA . LEU A 1 786 ? 102.598 20.706 -16.836 1.00 38.77 788 LEU A CA 1
ATOM 6082 C C . LEU A 1 786 ? 102.830 21.138 -18.282 1.00 38.08 788 LEU A C 1
ATOM 6083 O O . LEU A 1 786 ? 103.855 20.818 -18.831 1.00 37.92 788 LEU A O 1
ATOM 6088 N N . ILE A 1 787 ? 101.884 21.845 -18.889 1.00 37.96 789 ILE A N 1
ATOM 6089 C CA . ILE A 1 787 ? 102.023 22.309 -20.263 1.00 38.48 789 ILE A CA 1
ATOM 6090 C C . ILE A 1 787 ? 102.741 23.660 -20.236 1.00 39.87 789 ILE A C 1
ATOM 6091 O O . ILE A 1 787 ? 102.312 24.550 -19.511 1.00 41.12 789 ILE A O 1
ATOM 6096 N N . GLU A 1 788 ? 103.823 23.795 -21.009 1.00 40.49 790 GLU A N 1
ATOM 6097 C CA . GLU A 1 788 ? 104.613 25.064 -21.123 1.00 41.75 790 GLU A CA 1
ATOM 6098 C C . GLU A 1 788 ? 104.441 25.661 -22.521 1.00 42.12 790 GLU A C 1
ATOM 6099 O O . GLU A 1 788 ? 104.569 24.933 -23.531 1.00 41.03 790 GLU A O 1
ATOM 6105 N N . VAL A 1 789 ? 104.120 26.958 -22.582 1.00 42.86 791 VAL A N 1
ATOM 6106 C CA . VAL A 1 789 ? 104.018 27.690 -23.840 1.00 43.41 791 VAL A CA 1
ATOM 6107 C C . VAL A 1 789 ? 105.151 28.727 -23.831 1.00 45.35 791 VAL A C 1
ATOM 6108 O O . VAL A 1 789 ? 105.192 29.595 -22.954 1.00 46.58 791 VAL A O 1
ATOM 6112 N N . TRP A 1 790 ? 106.086 28.614 -24.779 1.00 45.79 792 TRP A N 1
ATOM 6113 C CA . TRP A 1 790 ? 107.215 29.556 -24.888 1.00 47.18 792 TRP A CA 1
ATOM 6114 C C . TRP A 1 790 ? 107.102 30.405 -26.144 1.00 47.92 792 TRP A C 1
ATOM 6115 O O . TRP A 1 790 ? 106.831 29.857 -27.219 1.00 46.93 792 TRP A O 1
ATOM 6126 N N . LEU A 1 791 ? 107.345 31.710 -26.014 1.00 49.33 793 LEU A N 1
ATOM 6127 C CA . LEU A 1 791 ? 107.378 32.637 -27.150 1.00 50.82 793 LEU A CA 1
ATOM 6128 C C . LEU A 1 791 ? 108.786 33.180 -27.376 1.00 52.50 793 LEU A C 1
ATOM 6129 O O . LEU A 1 791 ? 109.591 33.266 -26.432 1.00 53.05 793 LEU A O 1
ATOM 6134 N N . SER A 1 792 ? 109.067 33.546 -28.633 1.00 53.65 794 SER A N 1
ATOM 6135 C CA . SER A 1 792 ? 110.363 34.117 -29.043 1.00 55.14 794 SER A CA 1
ATOM 6136 C C . SER A 1 792 ? 110.299 34.808 -30.413 1.00 56.38 794 SER A C 1
ATOM 6137 O O . SER A 1 792 ? 109.356 34.617 -31.188 1.00 55.16 794 SER A O 1
ATOM 6140 N N . ASN A 1 793 ? 111.318 35.619 -30.679 1.00 58.25 795 ASN A N 1
ATOM 6141 C CA . ASN A 1 793 ? 111.586 36.165 -32.005 1.00 59.43 795 ASN A CA 1
ATOM 6142 C C . ASN A 1 793 ? 113.100 36.083 -32.249 1.00 61.40 795 ASN A C 1
ATOM 6143 O O . ASN A 1 793 ? 113.809 37.072 -32.070 1.00 62.85 795 ASN A O 1
ATOM 6148 N N . PRO A 1 794 ? 113.602 34.895 -32.646 1.00 61.27 796 PRO A N 1
ATOM 6149 C CA . PRO A 1 794 ? 115.058 34.724 -32.798 1.00 63.16 796 PRO A CA 1
ATOM 6150 C C . PRO A 1 794 ? 115.737 35.490 -33.955 1.00 65.80 796 PRO A C 1
ATOM 6151 O O . PRO A 1 794 ? 116.957 35.674 -33.902 1.00 67.53 796 PRO A O 1
ATOM 6155 N N . THR A 1 795 ? 114.983 35.927 -34.972 1.00 66.02 797 THR A N 1
ATOM 6156 C CA . THR A 1 795 ? 115.571 36.639 -36.130 1.00 68.35 797 THR A CA 1
ATOM 6157 C C . THR A 1 795 ? 115.338 38.167 -36.136 1.00 69.86 797 THR A C 1
ATOM 6158 O O . THR A 1 795 ? 115.575 38.819 -37.143 1.00 72.31 797 THR A O 1
ATOM 6162 N N . ALA A 1 796 ? 114.947 38.744 -35.002 1.00 69.12 798 ALA A N 1
ATOM 6163 C CA . ALA A 1 796 ? 114.665 40.197 -34.908 1.00 69.81 798 ALA A CA 1
ATOM 6164 C C . ALA A 1 796 ? 114.642 40.720 -33.468 1.00 69.24 798 ALA A C 1
ATOM 6165 O O . ALA A 1 796 ? 115.123 41.814 -33.211 1.00 70.39 798 ALA A O 1
ATOM 6167 N N . GLY A 1 797 ? 114.037 39.954 -32.552 1.00 66.88 799 GLY A N 1
ATOM 6168 C CA . GLY A 1 797 ? 113.912 40.344 -31.154 1.00 66.55 799 GLY A CA 1
ATOM 6169 C C . GLY A 1 797 ? 112.851 41.410 -30.977 1.00 66.87 799 GLY A C 1
ATOM 6170 O O . GLY A 1 797 ? 113.011 42.304 -30.165 1.00 68.91 799 GLY A O 1
ATOM 6171 N N . ALA A 1 798 ? 111.757 41.313 -31.728 1.00 65.93 800 ALA A N 1
ATOM 6172 C CA . ALA A 1 798 ? 110.675 42.301 -31.692 1.00 66.50 800 ALA A CA 1
ATOM 6173 C C . ALA A 1 798 ? 109.371 41.748 -31.103 1.00 64.73 800 ALA A C 1
ATOM 6174 O O . ALA A 1 798 ? 109.189 40.529 -30.959 1.00 62.21 800 ALA A O 1
ATOM 6176 N N . TYR A 1 799 ? 108.464 42.675 -30.791 1.00 65.40 801 TYR A N 1
ATOM 6177 C CA . TYR A 1 799 ? 107.153 42.354 -30.232 1.00 64.10 801 TYR A CA 1
ATOM 6178 C C . TYR A 1 799 ? 106.350 41.435 -31.133 1.00 61.87 801 TYR A C 1
ATOM 6179 O O . TYR A 1 799 ? 106.323 41.611 -32.339 1.00 61.26 801 TYR A O 1
ATOM 6188 N N . GLY A 1 800 ? 105.679 40.458 -30.521 1.00 59.92 802 GLY A N 1
ATOM 6189 C CA . GLY A 1 800 ? 104.699 39.653 -31.223 1.00 58.33 802 GLY A CA 1
ATOM 6190 C C . GLY A 1 800 ? 103.679 39.050 -30.286 1.00 57.10 802 GLY A C 1
ATOM 6191 O O . GLY A 1 800 ? 103.749 39.228 -29.074 1.00 56.69 802 GLY A O 1
ATOM 6192 N N . GLU A 1 801 ? 102.715 38.361 -30.881 1.00 56.32 803 GLU A N 1
ATOM 6193 C CA . GLU A 1 801 ? 101.604 37.761 -30.161 1.00 55.28 803 GLU A CA 1
ATOM 6194 C C . GLU A 1 801 ? 101.307 36.398 -30.775 1.00 53.96 803 GLU A C 1
ATOM 6195 O O . GLU A 1 801 ? 101.563 36.175 -31.972 1.00 54.16 803 GLU A O 1
ATOM 6201 N N . ILE A 1 802 ? 100.792 35.502 -29.930 1.00 52.72 804 ILE A N 1
ATOM 6202 C CA . ILE A 1 802 ? 100.194 34.235 -30.338 1.00 51.06 804 ILE A CA 1
ATOM 6203 C C . ILE A 1 802 ? 98.804 34.173 -29.678 1.00 50.68 804 ILE A C 1
ATOM 6204 O O . ILE A 1 802 ? 98.651 34.539 -28.502 1.00 50.82 804 ILE A O 1
ATOM 6209 N N . LEU A 1 803 ? 97.805 33.725 -30.444 1.00 50.07 805 LEU A N 1
ATOM 6210 C CA . LEU A 1 803 ? 96.440 33.516 -29.950 1.00 49.40 805 LEU A CA 1
ATOM 6211 C C . LEU A 1 803 ? 96.141 32.010 -29.878 1.00 47.22 805 LEU A C 1
ATOM 6212 O O . LEU A 1 803 ? 96.402 31.286 -30.845 1.00 45.67 805 LEU A O 1
ATOM 6217 N N . ILE A 1 804 ? 95.618 31.554 -28.727 1.00 46.07 806 ILE A N 1
ATOM 6218 C CA . ILE A 1 804 ? 95.132 30.180 -28.543 1.00 43.80 806 ILE A CA 1
ATOM 6219 C C . ILE A 1 804 ? 93.641 30.212 -28.198 1.00 44.34 806 ILE A C 1
ATOM 6220 O O . ILE A 1 804 ? 93.219 30.818 -27.195 1.00 45.72 806 ILE A O 1
ATOM 6225 N N . ASP A 1 805 ? 92.863 29.552 -29.048 1.00 43.37 807 ASP A N 1
ATOM 6226 C CA . ASP A 1 805 ? 91.418 29.421 -28.924 1.00 43.85 807 ASP A CA 1
ATOM 6227 C C . ASP A 1 805 ? 91.057 28.266 -27.944 1.00 42.89 807 ASP A C 1
ATOM 6228 O O . ASP A 1 805 ? 90.131 28.416 -27.131 1.00 42.87 807 ASP A O 1
ATOM 6233 N N . GLU A 1 806 ? 91.789 27.145 -28.000 1.00 41.24 808 GLU A N 1
ATOM 6234 C CA . GLU A 1 806 ? 91.358 25.896 -27.321 1.00 40.67 808 GLU A CA 1
ATOM 6235 C C . GLU A 1 806 ? 92.542 24.924 -27.138 1.00 38.39 808 GLU A C 1
ATOM 6236 O O . GLU A 1 806 ? 93.391 24.782 -28.049 1.00 37.44 808 GLU A O 1
ATOM 6242 N N . ILE A 1 807 ? 92.607 24.280 -25.972 1.00 36.29 809 ILE A N 1
ATOM 6243 C CA . ILE A 1 807 ? 93.578 23.190 -25.724 1.00 34.41 809 ILE A CA 1
ATOM 6244 C C . ILE A 1 807 ? 92.773 22.022 -25.141 1.00 33.11 809 ILE A C 1
ATOM 6245 O O . ILE A 1 807 ? 92.002 22.217 -24.206 1.00 32.66 809 ILE A O 1
ATOM 6250 N N . SER A 1 808 ? 92.935 20.838 -25.723 1.00 31.66 810 SER A N 1
ATOM 6251 C CA . SER A 1 808 ? 92.234 19.618 -25.280 1.00 30.39 810 SER A CA 1
ATOM 6252 C C . SER A 1 808 ? 93.136 18.392 -25.432 1.00 29.43 810 SER A C 1
ATOM 6253 O O . SER A 1 808 ? 94.003 18.355 -26.310 1.00 28.93 810 SER A O 1
ATOM 6256 N N . ALA A 1 809 ? 92.943 17.399 -24.563 1.00 28.87 811 ALA A N 1
ATOM 6257 C CA . ALA A 1 809 ? 93.506 16.071 -24.758 1.00 28.59 811 ALA A CA 1
ATOM 6258 C C . ALA A 1 809 ? 92.437 15.245 -25.501 1.00 28.70 811 ALA A C 1
ATOM 6259 O O . ALA A 1 809 ? 91.245 15.328 -25.179 1.00 29.01 811 ALA A O 1
ATOM 6261 N N . VAL A 1 810 ? 92.867 14.482 -26.496 1.00 28.59 812 VAL A N 1
ATOM 6262 C CA . VAL A 1 810 ? 91.971 13.892 -27.491 1.00 29.15 812 VAL A CA 1
ATOM 6263 C C . VAL A 1 810 ? 92.401 12.440 -27.846 1.00 28.45 812 VAL A C 1
ATOM 6264 O O . VAL A 1 810 ? 93.591 12.083 -27.803 1.00 27.35 812 VAL A O 1
ATOM 6268 N N . ASN A 1 811 ? 91.408 11.606 -28.153 1.00 28.29 813 ASN A N 1
ATOM 6269 C CA . ASN A 1 811 ? 91.633 10.326 -28.828 1.00 28.12 813 ASN A CA 1
ATOM 6270 C C . ASN A 1 811 ? 90.966 10.336 -30.181 1.00 28.66 813 ASN A C 1
ATOM 6271 O O . ASN A 1 811 ? 89.918 10.941 -30.344 1.00 28.69 813 ASN A O 1
ATOM 6276 N N A THR A 1 812 ? 91.564 9.614 -31.117 0.50 29.65 814 THR A N 1
ATOM 6277 N N B THR A 1 812 ? 91.583 9.664 -31.154 0.50 28.77 814 THR A N 1
ATOM 6278 C CA A THR A 1 812 ? 91.047 9.434 -32.450 0.50 30.88 814 THR A CA 1
ATOM 6279 C CA B THR A 1 812 ? 91.003 9.472 -32.478 0.50 29.42 814 THR A CA 1
ATOM 6280 C C A THR A 1 812 ? 90.343 8.053 -32.555 0.50 31.14 814 THR A C 1
ATOM 6281 C C B THR A 1 812 ? 90.353 8.065 -32.571 0.50 30.30 814 THR A C 1
ATOM 6282 O O A THR A 1 812 ? 90.604 7.162 -31.733 0.50 29.64 814 THR A O 1
ATOM 6283 O O B THR A 1 812 ? 90.657 7.176 -31.760 0.50 28.95 814 THR A O 1
ATOM 6290 N N . ASN A 1 813 ? 89.463 7.888 -33.551 1.00 34.15 815 ASN A N 1
ATOM 6291 C CA . ASN A 1 813 ? 88.770 6.588 -33.782 1.00 35.50 815 ASN A CA 1
ATOM 6292 C C . ASN A 1 813 ? 89.590 5.573 -34.523 1.00 35.03 815 ASN A C 1
ATOM 6293 O O . ASN A 1 813 ? 90.159 5.880 -35.552 1.00 35.69 815 ASN A O 1
ATOM 6298 N N . SER A 1 814 ? 89.612 4.362 -33.989 1.00 34.38 816 SER A N 1
ATOM 6299 C CA . SER A 1 814 ? 90.154 3.192 -34.691 1.00 35.75 816 SER A CA 1
ATOM 6300 C C . SER A 1 814 ? 89.548 1.920 -34.114 1.00 35.56 816 SER A C 1
ATOM 6301 O O . SER A 1 814 ? 89.253 1.859 -32.924 1.00 34.92 816 SER A O 1
ATOM 6304 N N . GLY A 1 815 ? 89.354 0.917 -34.965 1.00 36.87 817 GLY A N 1
ATOM 6305 C CA . GLY A 1 815 ? 88.953 -0.417 -34.535 1.00 37.76 817 GLY A CA 1
ATOM 6306 C C . GLY A 1 815 ? 87.464 -0.522 -34.275 1.00 37.95 817 GLY A C 1
ATOM 6307 O O . GLY A 1 815 ? 86.688 0.308 -34.739 1.00 38.46 817 GLY A O 1
ATOM 6308 N N . THR A 1 816 ? 87.062 -1.556 -33.549 1.00 38.14 818 THR A N 1
ATOM 6309 C CA . THR A 1 816 ? 85.658 -1.780 -33.251 1.00 38.33 818 THR A CA 1
ATOM 6310 C C . THR A 1 816 ? 85.510 -1.826 -31.733 1.00 36.79 818 THR A C 1
ATOM 6311 O O . THR A 1 816 ? 86.454 -2.186 -31.004 1.00 36.75 818 THR A O 1
ATOM 6315 N N . ALA A 1 817 ? 84.348 -1.403 -31.258 1.00 35.04 819 ALA A N 1
ATOM 6316 C CA . ALA A 1 817 ? 84.088 -1.302 -29.837 1.00 34.12 819 ALA A CA 1
ATOM 6317 C C . ALA A 1 817 ? 84.156 -2.656 -29.131 1.00 34.08 819 ALA A C 1
ATOM 6318 O O . ALA A 1 817 ? 83.722 -3.669 -29.688 1.00 34.51 819 ALA A O 1
ATOM 6320 N N . PRO A 1 818 ? 84.686 -2.676 -27.896 1.00 33.25 820 PRO A N 1
ATOM 6321 C CA . PRO A 1 818 ? 84.529 -3.919 -27.149 1.00 33.40 820 PRO A CA 1
ATOM 6322 C C . PRO A 1 818 ? 83.058 -4.210 -26.765 1.00 33.18 820 PRO A C 1
ATOM 6323 O O . PRO A 1 818 ? 82.157 -3.385 -27.001 1.00 32.10 820 PRO A O 1
ATOM 6327 N N . THR A 1 819 ? 82.849 -5.396 -26.193 1.00 33.80 821 THR A N 1
ATOM 6328 C CA . THR A 1 819 ? 81.555 -5.800 -25.679 1.00 34.30 821 THR A CA 1
ATOM 6329 C C . THR A 1 819 ? 81.676 -6.218 -24.200 1.00 33.87 821 THR A C 1
ATOM 6330 O O . THR A 1 819 ? 82.735 -6.680 -23.729 1.00 33.68 821 THR A O 1
ATOM 6334 N N . LEU A 1 820 ? 80.584 -6.033 -23.472 1.00 33.47 822 LEU A N 1
ATOM 6335 C CA . LEU A 1 820 ? 80.478 -6.533 -22.107 1.00 33.18 822 LEU A CA 1
ATOM 6336 C C . LEU A 1 820 ? 79.361 -7.552 -22.102 1.00 34.34 822 LEU A C 1
ATOM 6337 O O . LEU A 1 820 ? 78.247 -7.252 -22.572 1.00 35.38 822 LEU A O 1
ATOM 6342 N N . SER A 1 821 ? 79.654 -8.753 -21.619 1.00 34.33 823 SER A N 1
ATOM 6343 C CA . SER A 1 821 ? 78.631 -9.795 -21.494 1.00 35.11 823 SER A CA 1
ATOM 6344 C C . SER A 1 821 ? 78.771 -10.641 -20.222 1.00 34.55 823 SER A C 1
ATOM 6345 O O . SER A 1 821 ? 79.734 -10.499 -19.474 1.00 32.43 823 SER A O 1
ATOM 6348 N N . ALA A 1 822 ? 77.769 -11.504 -19.999 1.00 36.17 824 ALA A N 1
ATOM 6349 C CA . ALA A 1 822 ? 77.692 -12.407 -18.833 1.00 36.27 824 ALA A CA 1
ATOM 6350 C C . ALA A 1 822 ? 77.865 -11.602 -17.529 1.00 34.36 824 ALA A C 1
ATOM 6351 O O . ALA A 1 822 ? 78.671 -11.941 -16.651 1.00 34.22 824 ALA A O 1
ATOM 6353 N N . THR A 1 823 ? 77.116 -10.506 -17.446 1.00 33.48 825 THR A N 1
ATOM 6354 C CA . THR A 1 823 ? 77.230 -9.541 -16.354 1.00 31.66 825 THR A CA 1
ATOM 6355 C C . THR A 1 823 ? 76.195 -9.831 -15.297 1.00 31.40 825 THR A C 1
ATOM 6356 O O . THR A 1 823 ? 75.077 -10.245 -15.599 1.00 31.76 825 THR A O 1
ATOM 6360 N N . GLY A 1 824 ? 76.548 -9.580 -14.051 1.00 30.07 826 GLY A N 1
ATOM 6361 C CA . GLY A 1 824 ? 75.595 -9.797 -12.973 1.00 30.07 826 GLY A CA 1
ATOM 6362 C C . GLY A 1 824 ? 76.245 -9.669 -11.625 1.00 29.26 826 GLY A C 1
ATOM 6363 O O . GLY A 1 824 ? 77.433 -9.305 -11.521 1.00 27.59 826 GLY A O 1
ATOM 6364 N N . VAL A 1 825 ? 75.442 -9.951 -10.598 1.00 29.53 827 VAL A N 1
ATOM 6365 C CA . VAL A 1 825 ? 75.911 -10.025 -9.213 1.00 29.50 827 VAL A CA 1
ATOM 6366 C C . VAL A 1 825 ? 75.495 -11.423 -8.732 1.00 31.19 827 VAL A C 1
ATOM 6367 O O . VAL A 1 825 ? 74.452 -11.944 -9.141 1.00 31.61 827 VAL A O 1
ATOM 6371 N N . ASN A 1 826 ? 76.307 -12.006 -7.857 1.00 31.60 828 ASN A N 1
ATOM 6372 C CA . ASN A 1 826 ? 76.200 -13.424 -7.540 1.00 33.99 828 ASN A CA 1
ATOM 6373 C C . ASN A 1 826 ? 75.060 -13.772 -6.577 1.00 34.13 828 ASN A C 1
ATOM 6374 O O . ASN A 1 826 ? 74.624 -14.928 -6.564 1.00 35.18 828 ASN A O 1
ATOM 6379 N N . ALA A 1 827 ? 74.591 -12.805 -5.782 1.00 32.25 829 ALA A N 1
ATOM 6380 C CA . ALA A 1 827 ? 73.329 -13.000 -5.033 1.00 32.63 829 ALA A CA 1
ATOM 6381 C C . ALA A 1 827 ? 72.442 -11.751 -5.136 1.00 31.33 829 ALA A C 1
ATOM 6382 O O . ALA A 1 827 ? 72.948 -10.647 -5.160 1.00 29.72 829 ALA A O 1
ATOM 6384 N N . SER A 1 828 ? 71.126 -11.936 -5.213 1.00 31.81 830 SER A N 1
ATOM 6385 C CA . SER A 1 828 ? 70.173 -10.813 -5.306 1.00 31.63 830 SER A CA 1
ATOM 6386 C C . SER A 1 828 ? 69.719 -10.330 -3.915 1.00 31.09 830 SER A C 1
ATOM 6387 O O . SER A 1 828 ? 68.987 -9.342 -3.782 1.00 30.25 830 SER A O 1
ATOM 6390 N N . ILE A 1 829 ? 70.101 -11.075 -2.889 1.00 31.41 831 ILE A N 1
ATOM 6391 C CA . ILE A 1 829 ? 69.690 -10.770 -1.535 1.00 31.43 831 ILE A CA 1
ATOM 6392 C C . ILE A 1 829 ? 70.810 -11.187 -0.582 1.00 30.96 831 ILE A C 1
ATOM 6393 O O . ILE A 1 829 ? 71.476 -12.198 -0.820 1.00 31.58 831 ILE A O 1
ATOM 6398 N N . GLY A 1 830 ? 70.992 -10.404 0.480 1.00 29.50 832 GLY A N 1
ATOM 6399 C CA . GLY A 1 830 ? 71.966 -10.676 1.520 1.00 29.37 832 GLY A CA 1
ATOM 6400 C C . GLY A 1 830 ? 71.722 -9.814 2.740 1.00 28.93 832 GLY A C 1
ATOM 6401 O O . GLY A 1 830 ? 70.731 -9.076 2.808 1.00 28.30 832 GLY A O 1
ATOM 6402 N N . ASN A 1 831 ? 72.610 -9.917 3.719 1.00 28.68 833 ASN A N 1
ATOM 6403 C CA . ASN A 1 831 ? 72.581 -9.021 4.876 1.00 28.10 833 ASN A CA 1
ATOM 6404 C C . ASN A 1 831 ? 73.850 -8.155 4.897 1.00 27.92 833 ASN A C 1
ATOM 6405 O O . ASN A 1 831 ? 74.658 -8.197 3.958 1.00 27.43 833 ASN A O 1
ATOM 6410 N N . GLN A 1 832 ? 74.036 -7.388 5.966 1.00 28.20 834 GLN A N 1
ATOM 6411 C CA . GLN A 1 832 ? 75.182 -6.471 6.083 1.00 28.12 834 GLN A CA 1
ATOM 6412 C C . GLN A 1 832 ? 76.565 -7.152 6.072 1.00 28.67 834 GLN A C 1
ATOM 6413 O O . GLN A 1 832 ? 77.541 -6.488 5.801 1.00 28.39 834 GLN A O 1
ATOM 6419 N N . SER A 1 833 ? 76.634 -8.454 6.360 1.00 29.79 835 SER A N 1
ATOM 6420 C CA . SER A 1 833 ? 77.892 -9.210 6.311 1.00 30.12 835 SER A CA 1
ATOM 6421 C C . SER A 1 833 ? 78.110 -9.936 4.974 1.00 29.61 835 SER A C 1
ATOM 6422 O O . SER A 1 833 ? 79.206 -10.436 4.745 1.00 30.02 835 SER A O 1
ATOM 6425 N N . THR A 1 834 ? 77.104 -9.981 4.093 1.00 28.18 836 THR A N 1
ATOM 6426 C CA . THR A 1 834 ? 77.234 -10.698 2.821 1.00 28.13 836 THR A CA 1
ATOM 6427 C C . THR A 1 834 ? 78.268 -10.015 1.910 1.00 27.76 836 THR A C 1
ATOM 6428 O O . THR A 1 834 ? 78.236 -8.794 1.731 1.00 26.36 836 THR A O 1
ATOM 6432 N N . VAL A 1 835 ? 79.185 -10.799 1.342 1.00 28.78 837 VAL A N 1
ATOM 6433 C CA . VAL A 1 835 ? 80.104 -10.275 0.333 1.00 28.63 837 VAL A CA 1
ATOM 6434 C C . VAL A 1 835 ? 79.453 -10.524 -1.016 1.00 28.45 837 VAL A C 1
ATOM 6435 O O . VAL A 1 835 ? 79.203 -11.668 -1.368 1.00 28.95 837 VAL A O 1
ATOM 6439 N N . PHE A 1 836 ? 79.177 -9.450 -1.752 1.00 27.00 838 PHE A N 1
ATOM 6440 C CA . PHE A 1 836 ? 78.573 -9.559 -3.082 1.00 27.35 838 PHE A CA 1
ATOM 6441 C C . PHE A 1 836 ? 79.696 -9.431 -4.107 1.00 27.51 838 PHE A C 1
ATOM 6442 O O . PHE A 1 836 ? 80.506 -8.517 -4.003 1.00 26.52 838 PHE A O 1
ATOM 6450 N N . THR A 1 837 ? 79.708 -10.323 -5.105 1.00 27.54 839 THR A N 1
ATOM 6451 C CA . THR A 1 837 ? 80.693 -10.301 -6.154 1.00 27.85 839 THR A CA 1
ATOM 6452 C C . THR A 1 837 ? 80.008 -9.998 -7.480 1.00 28.01 839 THR A C 1
ATOM 6453 O O . THR A 1 837 ? 79.098 -10.721 -7.877 1.00 28.33 839 THR A O 1
ATOM 6457 N N . TYR A 1 838 ? 80.454 -8.938 -8.152 1.00 26.95 840 TYR A N 1
ATOM 6458 C CA . TYR A 1 838 ? 79.929 -8.566 -9.468 1.00 27.95 840 TYR A CA 1
ATOM 6459 C C . TYR A 1 838 ? 80.849 -9.132 -10.534 1.00 29.55 840 TYR A C 1
ATOM 6460 O O . TYR A 1 838 ? 82.046 -9.217 -10.302 1.00 30.10 840 TYR A O 1
ATOM 6469 N N . THR A 1 839 ? 80.308 -9.529 -11.689 1.00 30.83 841 THR A N 1
ATOM 6470 C CA . THR A 1 839 ? 81.136 -10.071 -12.775 1.00 32.86 841 THR A CA 1
ATOM 6471 C C . THR A 1 839 ? 80.687 -9.548 -14.127 1.00 32.42 841 THR A C 1
ATOM 6472 O O . THR A 1 839 ? 79.512 -9.219 -14.320 1.00 30.67 841 THR A O 1
ATOM 6476 N N . ALA A 1 840 ? 81.684 -9.417 -15.011 1.00 32.23 842 ALA A N 1
ATOM 6477 C CA . ALA A 1 840 ? 81.521 -8.990 -16.382 1.00 31.68 842 ALA A CA 1
ATOM 6478 C C . ALA A 1 840 ? 82.657 -9.595 -17.217 1.00 32.31 842 ALA A C 1
ATOM 6479 O O . ALA A 1 840 ? 83.792 -9.741 -16.743 1.00 32.05 842 ALA A O 1
ATOM 6481 N N . THR A 1 841 ? 82.325 -9.984 -18.438 1.00 32.89 843 THR A N 1
ATOM 6482 C CA . THR A 1 841 ? 83.297 -10.479 -19.414 1.00 33.72 843 THR A CA 1
ATOM 6483 C C . THR A 1 841 ? 83.500 -9.398 -20.477 1.00 33.10 843 THR A C 1
ATOM 6484 O O . THR A 1 841 ? 82.531 -8.952 -21.110 1.00 32.74 843 THR A O 1
ATOM 6488 N N . TYR A 1 842 ? 84.751 -8.961 -20.637 1.00 33.36 844 TYR A N 1
ATOM 6489 C CA . TYR A 1 842 ? 85.150 -7.985 -21.654 1.00 33.18 844 TYR A CA 1
ATOM 6490 C C . TYR A 1 842 ? 85.640 -8.782 -22.879 1.00 35.61 844 TYR A C 1
ATOM 6491 O O . TYR A 1 842 ? 86.488 -9.661 -22.736 1.00 36.81 844 TYR A O 1
ATOM 6500 N N . THR A 1 843 ? 85.114 -8.459 -24.065 1.00 35.99 845 THR A N 1
ATOM 6501 C CA . THR A 1 843 ? 85.545 -9.070 -25.326 1.00 37.82 845 THR A CA 1
ATOM 6502 C C . THR A 1 843 ? 85.790 -7.953 -26.321 1.00 38.51 845 THR A C 1
ATOM 6503 O O . THR A 1 843 ? 84.985 -7.010 -26.453 1.00 35.96 845 THR A O 1
ATOM 6507 N N . ASP A 1 844 ? 86.905 -8.070 -27.028 1.00 40.56 846 ASP A N 1
ATOM 6508 C CA . ASP A 1 844 ? 87.243 -7.138 -28.079 1.00 41.93 846 ASP A CA 1
ATOM 6509 C C . ASP A 1 844 ? 87.729 -7.949 -29.287 1.00 44.16 846 ASP A C 1
ATOM 6510 O O . ASP A 1 844 ? 88.687 -8.701 -29.175 1.00 45.15 846 ASP A O 1
ATOM 6515 N N . ALA A 1 845 ? 87.088 -7.746 -30.434 1.00 45.64 847 ALA A N 1
ATOM 6516 C CA . ALA A 1 845 ? 87.321 -8.563 -31.637 1.00 48.69 847 ALA A CA 1
ATOM 6517 C C . ALA A 1 845 ? 88.733 -8.476 -32.236 1.00 50.53 847 ALA A C 1
ATOM 6518 O O . ALA A 1 845 ? 89.022 -9.191 -33.216 1.00 54.24 847 ALA A O 1
ATOM 6520 N N . ASN A 1 846 ? 89.595 -7.625 -31.670 1.00 49.38 848 ASN A N 1
ATOM 6521 C CA . ASN A 1 846 ? 90.959 -7.402 -32.152 1.00 51.59 848 ASN A CA 1
ATOM 6522 C C . ASN A 1 846 ? 92.041 -7.465 -31.031 1.00 51.85 848 ASN A C 1
ATOM 6523 O O . ASN A 1 846 ? 93.160 -6.964 -31.225 1.00 51.67 848 ASN A O 1
ATOM 6528 N N . ASN A 1 847 ? 91.707 -8.059 -29.872 1.00 51.61 849 ASN A N 1
ATOM 6529 C CA . ASN A 1 847 ? 92.633 -8.225 -28.717 1.00 51.59 849 ASN A CA 1
ATOM 6530 C C . ASN A 1 847 ? 93.111 -6.953 -28.065 1.00 50.40 849 ASN A C 1
ATOM 6531 O O . ASN A 1 847 ? 94.172 -6.918 -27.419 1.00 51.87 849 ASN A O 1
ATOM 6536 N N . GLN A 1 848 ? 92.300 -5.911 -28.190 1.00 48.17 850 GLN A N 1
ATOM 6537 C CA . GLN A 1 848 ? 92.641 -4.633 -27.649 1.00 46.04 850 GLN A CA 1
ATOM 6538 C C . GLN A 1 848 ? 92.145 -4.657 -26.213 1.00 44.16 850 GLN A C 1
ATOM 6539 O O . GLN A 1 848 ? 90.931 -4.838 -25.966 1.00 42.97 850 GLN A O 1
ATOM 6545 N N . ALA A 1 849 ? 93.082 -4.471 -25.282 1.00 42.21 851 ALA A N 1
ATOM 6546 C CA . ALA A 1 849 ? 92.828 -4.564 -23.851 1.00 40.52 851 ALA A CA 1
ATOM 6547 C C . ALA A 1 849 ? 92.017 -3.329 -23.385 1.00 37.97 851 ALA A C 1
ATOM 6548 O O . ALA A 1 849 ? 92.057 -2.285 -24.064 1.00 36.85 851 ALA A O 1
ATOM 6550 N N . PRO A 1 850 ? 91.303 -3.435 -22.236 1.00 35.30 852 PRO A N 1
ATOM 6551 C CA . PRO A 1 850 ? 90.534 -2.270 -21.754 1.00 33.14 852 PRO A CA 1
ATOM 6552 C C . PRO A 1 850 ? 91.427 -1.255 -21.094 1.00 32.76 852 PRO A C 1
ATOM 6553 O O . PRO A 1 850 ? 92.417 -1.628 -20.489 1.00 33.72 852 PRO A O 1
ATOM 6557 N N . PHE A 1 851 ? 91.032 0.012 -21.136 1.00 31.25 853 PHE A N 1
ATOM 6558 C CA . PHE A 1 851 ? 91.615 1.037 -20.272 1.00 30.75 853 PHE A CA 1
ATOM 6559 C C . PHE A 1 851 ? 91.206 0.784 -18.817 1.00 28.76 853 PHE A C 1
ATOM 6560 O O . PHE A 1 851 ? 91.974 0.986 -17.901 1.00 28.28 853 PHE A O 1
ATOM 6568 N N . ASP A 1 852 ? 89.958 0.411 -18.620 1.00 27.09 854 ASP A N 1
ATOM 6569 C CA . ASP A 1 852 ? 89.442 0.016 -17.312 1.00 26.47 854 ASP A CA 1
ATOM 6570 C C . ASP A 1 852 ? 88.111 -0.681 -17.549 1.00 26.03 854 ASP A C 1
ATOM 6571 O O . ASP A 1 852 ? 87.420 -0.367 -18.523 1.00 26.85 854 ASP A O 1
ATOM 6576 N N . VAL A 1 853 ? 87.776 -1.635 -16.688 1.00 25.48 855 VAL A N 1
ATOM 6577 C CA . VAL A 1 853 ? 86.446 -2.251 -16.666 1.00 24.98 855 VAL A CA 1
ATOM 6578 C C . VAL A 1 853 ? 85.836 -1.899 -15.317 1.00 24.01 855 VAL A C 1
ATOM 6579 O O . VAL A 1 853 ? 86.427 -2.222 -14.271 1.00 23.69 855 VAL A O 1
ATOM 6583 N N . GLN A 1 854 ? 84.672 -1.257 -15.343 1.00 23.03 856 GLN A N 1
ATOM 6584 C CA . GLN A 1 854 ? 84.071 -0.702 -14.107 1.00 22.37 856 GLN A CA 1
ATOM 6585 C C . GLN A 1 854 ? 82.671 -1.219 -13.855 1.00 22.68 856 GLN A C 1
ATOM 6586 O O . GLN A 1 854 ? 81.863 -1.424 -14.806 1.00 22.34 856 GLN A O 1
ATOM 6592 N N . VAL A 1 855 ? 82.370 -1.429 -12.572 1.00 22.53 857 VAL A N 1
ATOM 6593 C CA . VAL A 1 855 ? 80.981 -1.559 -12.117 1.00 22.76 857 VAL A CA 1
ATOM 6594 C C . VAL A 1 855 ? 80.590 -0.237 -11.430 1.00 22.32 857 VAL A C 1
ATOM 6595 O O . VAL A 1 855 ? 81.401 0.330 -10.686 1.00 23.05 857 VAL A O 1
ATOM 6599 N N . VAL A 1 856 ? 79.378 0.248 -11.697 1.00 21.70 858 VAL A N 1
ATOM 6600 C CA . VAL A 1 856 ? 78.878 1.512 -11.163 1.00 21.15 858 VAL A CA 1
ATOM 6601 C C . VAL A 1 856 ? 77.667 1.131 -10.287 1.00 21.11 858 VAL A C 1
ATOM 6602 O O . VAL A 1 856 ? 76.647 0.675 -10.803 1.00 21.50 858 VAL A O 1
ATOM 6606 N N . ILE A 1 857 ? 77.809 1.341 -8.974 1.00 20.33 859 ILE A N 1
ATOM 6607 C CA . ILE A 1 857 ? 76.894 0.863 -7.964 1.00 20.59 859 ILE A CA 1
ATOM 6608 C C . ILE A 1 857 ? 76.219 2.085 -7.351 1.00 20.56 859 ILE A C 1
ATOM 6609 O O . ILE A 1 857 ? 76.877 2.848 -6.614 1.00 20.05 859 ILE A O 1
ATOM 6614 N N . ASP A 1 858 ? 74.929 2.255 -7.664 1.00 20.58 860 ASP A N 1
ATOM 6615 C CA . ASP A 1 858 ? 74.157 3.476 -7.331 1.00 20.95 860 ASP A CA 1
ATOM 6616 C C . ASP A 1 858 ? 74.901 4.759 -7.765 1.00 20.36 860 ASP A C 1
ATOM 6617 O O . ASP A 1 858 ? 74.875 5.771 -7.050 1.00 19.67 860 ASP A O 1
ATOM 6622 N N . GLY A 1 859 ? 75.625 4.699 -8.895 1.00 19.96 861 GLY A N 1
ATOM 6623 C CA . GLY A 1 859 ? 76.378 5.840 -9.373 1.00 20.10 861 GLY A CA 1
ATOM 6624 C C . GLY A 1 859 ? 77.829 5.893 -8.899 1.00 20.13 861 GLY A C 1
ATOM 6625 O O . GLY A 1 859 ? 78.607 6.726 -9.406 1.00 19.98 861 GLY A O 1
ATOM 6626 N N . VAL A 1 860 ? 78.207 5.044 -7.942 1.00 19.50 862 VAL A N 1
ATOM 6627 C CA . VAL A 1 860 ? 79.590 5.007 -7.439 1.00 20.16 862 VAL A CA 1
ATOM 6628 C C . VAL A 1 860 ? 80.435 4.023 -8.282 1.00 20.15 862 VAL A C 1
ATOM 6629 O O . VAL A 1 860 ? 80.073 2.852 -8.431 1.00 21.21 862 VAL A O 1
ATOM 6633 N N . ILE A 1 861 ? 81.548 4.522 -8.804 1.00 21.27 863 ILE A N 1
ATOM 6634 C CA . ILE A 1 861 ? 82.491 3.808 -9.684 1.00 21.38 863 ILE A CA 1
ATOM 6635 C C . ILE A 1 861 ? 83.465 2.957 -8.847 1.00 21.65 863 ILE A C 1
ATOM 6636 O O . ILE A 1 861 ? 84.081 3.468 -7.914 1.00 20.72 863 ILE A O 1
ATOM 6641 N N . ARG A 1 862 ? 83.553 1.668 -9.189 1.00 22.49 864 ARG A N 1
ATOM 6642 C CA . ARG A 1 862 ? 84.584 0.756 -8.683 1.00 23.41 864 ARG A CA 1
ATOM 6643 C C . ARG A 1 862 ? 85.303 0.096 -9.870 1.00 23.97 864 ARG A C 1
ATOM 6644 O O . ARG A 1 862 ? 84.645 -0.481 -10.744 1.00 23.71 864 ARG A O 1
ATOM 6652 N N . SER A 1 863 ? 86.635 0.191 -9.896 1.00 24.56 865 SER A N 1
ATOM 6653 C CA . SER A 1 863 ? 87.446 -0.518 -10.884 1.00 25.49 865 SER A CA 1
ATOM 6654 C C . SER A 1 863 ? 87.414 -2.036 -10.592 1.00 26.17 865 SER A C 1
ATOM 6655 O O . SER A 1 863 ? 87.509 -2.458 -9.441 1.00 26.05 865 SER A O 1
ATOM 6658 N N . MET A 1 864 ? 87.192 -2.842 -11.625 1.00 26.17 866 MET A N 1
ATOM 6659 C CA . MET A 1 864 ? 87.137 -4.299 -11.469 1.00 26.97 866 MET A CA 1
ATOM 6660 C C . MET A 1 864 ? 88.518 -4.849 -11.726 1.00 28.59 866 MET A C 1
ATOM 6661 O O . MET A 1 864 ? 89.335 -4.216 -12.420 1.00 28.25 866 MET A O 1
ATOM 6666 N 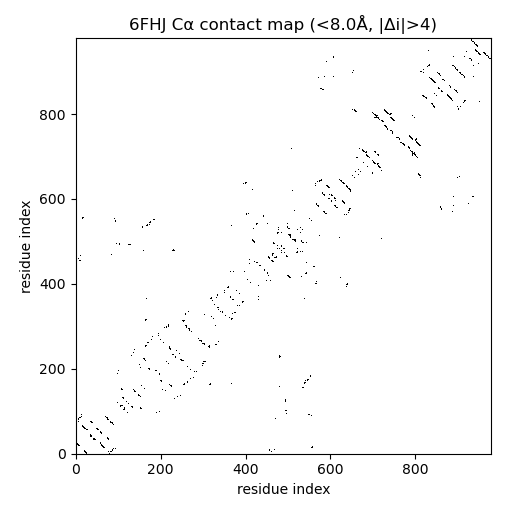N . THR A 1 865 ? 88.792 -6.022 -11.174 1.00 30.13 867 THR A N 1
ATOM 6667 C CA . THR A 1 865 ? 90.085 -6.680 -11.389 1.00 32.04 867 THR A CA 1
ATOM 6668 C C . THR A 1 865 ? 89.895 -8.015 -12.136 1.00 32.93 867 THR A C 1
ATOM 6669 O O . THR A 1 865 ? 88.888 -8.707 -11.942 1.00 31.71 867 THR A O 1
ATOM 6673 N N . ALA A 1 866 ? 90.862 -8.358 -12.995 1.00 33.95 868 ALA A N 1
ATOM 6674 C CA . ALA A 1 866 ? 90.789 -9.573 -13.820 1.00 35.57 868 ALA A CA 1
ATOM 6675 C C . ALA A 1 866 ? 90.709 -10.816 -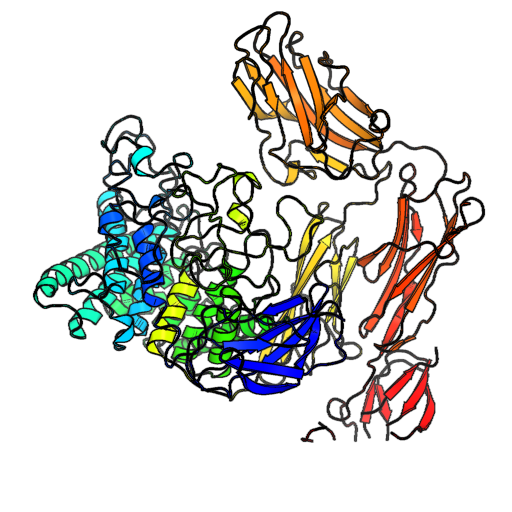12.932 1.00 36.52 868 ALA A C 1
ATOM 6676 O O . ALA A 1 866 ? 91.526 -10.971 -12.034 1.00 37.55 868 ALA A O 1
ATOM 6678 N N . ALA A 1 867 ? 89.713 -11.676 -13.149 1.00 36.44 869 ALA A N 1
ATOM 6679 C CA . ALA A 1 867 ? 89.587 -12.894 -12.347 1.00 37.52 869 ALA A CA 1
ATOM 6680 C C . ALA A 1 867 ? 90.735 -13.884 -12.601 1.00 39.81 869 ALA A C 1
ATOM 6681 O O . ALA A 1 867 ? 91.130 -14.590 -11.688 1.00 40.24 869 ALA A O 1
ATOM 6683 N N . ASP A 1 868 ? 91.261 -13.928 -13.829 1.00 40.93 870 ASP A N 1
ATOM 6684 C CA . ASP A 1 868 ? 92.345 -14.863 -14.167 1.00 44.14 870 ASP A CA 1
ATOM 6685 C C . ASP A 1 868 ? 93.600 -14.105 -14.616 1.00 44.74 870 ASP A C 1
ATOM 6686 O O . ASP A 1 868 ? 93.671 -13.685 -15.776 1.00 43.79 870 ASP A O 1
ATOM 6691 N N . PRO A 1 869 ? 94.594 -13.961 -13.698 1.00 46.64 871 PRO A N 1
ATOM 6692 C CA . PRO A 1 869 ? 95.895 -13.326 -13.968 1.00 48.21 871 PRO A CA 1
ATOM 6693 C C . PRO A 1 869 ? 96.664 -13.896 -15.149 1.00 50.59 871 PRO A C 1
ATOM 6694 O O . PRO A 1 869 ? 97.382 -13.146 -15.783 1.00 52.10 871 PRO A O 1
ATOM 6698 N N . THR A 1 870 ? 96.517 -15.188 -15.443 1.00 52.33 872 THR A N 1
ATOM 6699 C CA . THR A 1 870 ? 97.241 -15.816 -16.566 1.00 54.95 872 THR A CA 1
ATOM 6700 C C . THR A 1 870 ? 96.554 -15.627 -17.920 1.00 54.34 872 THR A C 1
ATOM 6701 O O . THR A 1 870 ? 97.156 -15.913 -18.952 1.00 55.68 872 THR A O 1
ATOM 6705 N N . ASP A 1 871 ? 95.299 -15.193 -17.926 1.00 52.21 873 ASP A N 1
ATOM 6706 C CA . ASP A 1 871 ? 94.585 -14.948 -19.175 1.00 52.48 873 ASP A CA 1
ATOM 6707 C C . ASP A 1 871 ? 95.074 -13.635 -19.805 1.00 51.65 873 ASP A C 1
ATOM 6708 O O . ASP A 1 871 ? 94.949 -12.588 -19.203 1.00 50.07 873 ASP A O 1
ATOM 6713 N N . THR A 1 872 ? 95.625 -13.696 -21.015 1.00 53.00 874 THR A N 1
ATOM 6714 C CA . THR A 1 872 ? 96.047 -12.482 -21.730 1.00 52.24 874 THR A CA 1
ATOM 6715 C C . THR A 1 872 ? 95.313 -12.272 -23.065 1.00 51.82 874 THR A C 1
ATOM 6716 O O . THR A 1 872 ? 95.761 -11.459 -23.877 1.00 53.55 874 THR A O 1
ATOM 6720 N N . THR A 1 873 ? 94.181 -12.949 -23.287 1.00 50.09 875 THR A N 1
ATOM 6721 C CA . THR A 1 873 ? 93.449 -12.813 -24.565 1.00 49.04 875 THR A CA 1
ATOM 6722 C C . THR A 1 873 ? 92.070 -12.155 -24.320 1.00 45.95 875 THR A C 1
ATOM 6723 O O . THR A 1 873 ? 91.391 -12.462 -23.346 1.00 44.13 875 THR A O 1
ATOM 6727 N N . TYR A 1 874 ? 91.695 -11.251 -25.225 1.00 44.38 876 TYR A N 1
ATOM 6728 C CA . TYR A 1 874 ? 90.447 -10.503 -25.149 1.00 42.51 876 TYR A CA 1
ATOM 6729 C C . TYR A 1 874 ? 89.442 -10.890 -26.251 1.00 43.24 876 TYR A C 1
ATOM 6730 O O . TYR A 1 874 ? 88.224 -10.755 -26.052 1.00 41.81 876 TYR A O 1
ATOM 6739 N N . SER A 1 875 ? 89.931 -11.412 -27.385 1.00 44.42 877 SER A N 1
ATOM 6740 C CA . SER A 1 875 ? 89.054 -11.831 -28.497 1.00 45.75 877 SER A CA 1
ATOM 6741 C C . SER A 1 875 ? 88.139 -13.009 -28.157 1.00 46.66 877 SER A C 1
ATOM 6742 O O . SER A 1 875 ? 87.123 -13.214 -28.844 1.00 46.62 877 SER A O 1
ATOM 6745 N N . ASP A 1 876 ? 88.498 -13.771 -27.112 1.00 47.29 878 ASP A N 1
ATOM 6746 C CA . ASP A 1 876 ? 87.667 -14.881 -26.609 1.00 48.40 878 ASP A CA 1
ATOM 6747 C C . ASP A 1 876 ? 87.032 -14.612 -25.229 1.00 46.10 878 ASP A C 1
ATOM 6748 O O . ASP A 1 876 ? 86.516 -15.527 -24.591 1.00 46.74 878 ASP A O 1
ATOM 6753 N N . GLY A 1 877 ? 87.014 -13.354 -24.796 1.00 43.60 879 GLY A N 1
ATOM 6754 C CA . GLY A 1 877 ? 86.479 -13.002 -23.474 1.00 41.76 879 GLY A CA 1
ATOM 6755 C C . GLY A 1 877 ? 87.517 -13.081 -22.359 1.00 41.00 879 GLY A C 1
ATOM 6756 O O . GLY A 1 877 ? 88.241 -14.067 -22.244 1.00 43.01 879 GLY A O 1
ATOM 6757 N N . ARG A 1 878 ? 87.612 -12.012 -21.570 1.00 38.80 880 ARG A N 1
ATOM 6758 C CA . ARG A 1 878 ? 88.302 -12.030 -20.283 1.00 38.25 880 ARG A CA 1
ATOM 6759 C C . ARG A 1 878 ? 87.357 -11.572 -19.146 1.00 36.01 880 ARG A C 1
ATOM 6760 O O . ARG A 1 878 ? 86.676 -10.551 -19.263 1.00 34.43 880 ARG A O 1
ATOM 6768 N N . VAL A 1 879 ? 87.361 -12.319 -18.043 1.00 35.92 881 VAL A N 1
ATOM 6769 C CA . VAL A 1 879 ? 86.422 -12.119 -16.944 1.00 34.61 881 VAL A CA 1
ATOM 6770 C C . VAL A 1 879 ? 87.013 -11.150 -15.907 1.00 32.79 881 VAL A C 1
ATOM 6771 O O . VAL A 1 879 ? 88.173 -11.282 -15.515 1.00 32.85 881 VAL A O 1
ATOM 6775 N N . TYR A 1 880 ? 86.202 -10.189 -15.470 1.00 31.23 882 TYR A N 1
ATOM 6776 C CA . TYR A 1 880 ? 86.581 -9.218 -14.445 1.00 29.89 882 TYR A CA 1
ATOM 6777 C C . TYR A 1 880 ? 85.606 -9.358 -13.300 1.00 29.74 882 TYR A C 1
ATOM 6778 O O . TYR A 1 880 ? 84.423 -9.634 -13.545 1.00 29.50 882 TYR A O 1
ATOM 6787 N N . THR A 1 881 ? 86.095 -9.167 -12.067 1.00 28.95 883 THR A N 1
ATOM 6788 C CA . THR A 1 881 ? 85.248 -9.206 -10.870 1.00 28.23 883 THR A CA 1
ATOM 6789 C C . THR A 1 881 ? 85.521 -8.063 -9.895 1.00 27.19 883 THR A C 1
ATOM 6790 O O . THR A 1 881 ? 86.569 -7.426 -9.944 1.00 25.65 883 THR A O 1
ATOM 6794 N N . TYR A 1 882 ? 84.537 -7.808 -9.031 1.00 26.98 884 TYR A N 1
ATOM 6795 C CA . TYR A 1 882 ? 84.661 -6.831 -7.938 1.00 26.72 884 TYR A CA 1
ATOM 6796 C C . TYR A 1 882 ? 83.792 -7.302 -6.787 1.00 26.89 884 TYR A C 1
ATOM 6797 O O . TYR A 1 882 ? 82.603 -7.584 -7.005 1.00 26.90 884 TYR A O 1
ATOM 6806 N N . ALA A 1 883 ? 84.359 -7.354 -5.579 1.00 26.75 885 ALA A N 1
ATOM 6807 C CA . ALA A 1 883 ? 83.647 -7.887 -4.398 1.00 27.12 885 ALA A CA 1
ATOM 6808 C C . ALA A 1 883 ? 83.498 -6.814 -3.305 1.00 26.25 885 ALA A C 1
ATOM 6809 O O . ALA A 1 883 ? 84.439 -6.089 -3.036 1.00 25.60 885 ALA A O 1
ATOM 6811 N N . THR A 1 884 ? 82.314 -6.713 -2.690 1.00 25.17 886 THR A N 1
ATOM 6812 C CA . THR A 1 884 ? 82.099 -5.749 -1.616 1.00 24.91 886 THR A CA 1
ATOM 6813 C C . THR A 1 884 ? 80.903 -6.134 -0.745 1.00 25.35 886 THR A C 1
ATOM 6814 O O . THR A 1 884 ? 79.968 -6.786 -1.222 1.00 25.90 886 THR A O 1
ATOM 6818 N N . THR A 1 885 ? 80.918 -5.705 0.510 1.00 25.33 887 THR A N 1
ATOM 6819 C CA . THR A 1 885 ? 79.698 -5.663 1.330 1.00 25.20 887 THR A CA 1
ATOM 6820 C C . THR A 1 885 ? 78.958 -4.372 0.947 1.00 24.08 887 THR A C 1
ATOM 6821 O O . THR A 1 885 ? 79.558 -3.481 0.373 1.00 23.74 887 THR A O 1
ATOM 6825 N N . LEU A 1 886 ? 77.664 -4.294 1.250 1.00 23.63 888 LEU A N 1
ATOM 6826 C CA . LEU A 1 886 ? 76.834 -3.128 0.939 1.00 22.65 888 LEU A CA 1
ATOM 6827 C C . LEU A 1 886 ? 75.950 -2.774 2.124 1.00 22.51 888 LEU A C 1
ATOM 6828 O O . LEU A 1 886 ? 75.616 -3.647 2.926 1.00 22.81 888 LEU A O 1
ATOM 6833 N N . PRO A 1 887 ? 75.515 -1.510 2.214 1.00 22.22 889 PRO A N 1
ATOM 6834 C CA . PRO A 1 887 ? 74.558 -1.139 3.291 1.00 22.51 889 PRO A CA 1
ATOM 6835 C C . PRO A 1 887 ? 73.093 -1.510 2.994 1.00 22.45 889 PRO A C 1
ATOM 6836 O O . PRO A 1 887 ? 72.700 -1.775 1.839 1.00 22.01 889 PRO A O 1
ATOM 6840 N N . VAL A 1 888 ? 72.289 -1.441 4.043 1.00 22.78 890 VAL A N 1
ATOM 6841 C CA . VAL A 1 888 ? 70.862 -1.762 3.991 1.00 23.25 890 VAL A CA 1
ATOM 6842 C C . VAL A 1 888 ? 70.133 -0.931 2.919 1.00 23.05 890 VAL A C 1
ATOM 6843 O O . VAL A 1 888 ? 70.380 0.284 2.773 1.00 22.74 890 VAL A O 1
ATOM 6847 N N . GLY A 1 889 ? 69.207 -1.594 2.212 1.00 23.18 891 GLY A N 1
ATOM 6848 C CA . GLY A 1 889 ? 68.413 -0.985 1.157 1.00 23.39 891 GLY A CA 1
ATOM 6849 C C . GLY A 1 889 ? 68.412 -1.856 -0.092 1.00 24.16 891 GLY A C 1
ATOM 6850 O O . GLY A 1 889 ? 68.856 -3.041 -0.065 1.00 24.80 891 GLY A O 1
ATOM 6851 N N . THR A 1 890 ? 67.954 -1.265 -1.197 1.00 24.01 892 THR A N 1
ATOM 6852 C CA . THR A 1 890 ? 67.888 -1.932 -2.492 1.00 24.18 892 THR A CA 1
ATOM 6853 C C . THR A 1 890 ? 68.716 -1.094 -3.452 1.00 23.97 892 THR A C 1
ATOM 6854 O O . THR A 1 890 ? 68.422 0.082 -3.698 1.00 24.01 892 THR A O 1
ATOM 6858 N N . HIS A 1 891 ? 69.759 -1.721 -3.968 1.00 23.79 893 HIS A N 1
ATOM 6859 C CA . HIS A 1 891 ? 70.777 -1.113 -4.812 1.00 23.64 893 HIS A CA 1
ATOM 6860 C C . HIS A 1 891 ? 70.461 -1.314 -6.274 1.00 24.65 893 HIS A C 1
ATOM 6861 O O . HIS A 1 891 ? 69.462 -1.945 -6.593 1.00 24.24 893 HIS A O 1
ATOM 6868 N N . LYS A 1 892 ? 71.308 -0.748 -7.128 1.00 25.18 894 LYS A N 1
ATOM 6869 C CA . LYS A 1 892 ? 71.328 -1.025 -8.567 1.00 26.85 894 LYS A CA 1
ATOM 6870 C C . LYS A 1 892 ? 72.765 -0.894 -9.106 1.00 25.10 894 LYS A C 1
ATOM 6871 O O . LYS A 1 892 ? 73.673 -0.375 -8.422 1.00 23.76 894 LYS A O 1
ATOM 6877 N N . PHE A 1 893 ? 72.962 -1.387 -10.317 1.00 24.20 895 PHE A N 1
ATOM 6878 C CA . PHE A 1 893 ? 74.270 -1.450 -10.930 1.00 23.83 895 PHE A CA 1
ATOM 6879 C C . PHE A 1 893 ? 74.249 -1.590 -12.432 1.00 24.37 895 PHE A C 1
ATOM 6880 O O . PHE A 1 893 ? 73.276 -2.069 -13.009 1.00 25.33 895 PHE A O 1
ATOM 6888 N N . TYR A 1 894 ? 75.344 -1.167 -13.046 1.00 23.75 896 TYR A N 1
ATOM 6889 C CA . TYR A 1 894 ? 75.619 -1.437 -14.452 1.00 24.33 896 TYR A CA 1
ATOM 6890 C C . TYR A 1 894 ? 77.132 -1.460 -14.648 1.00 24.19 896 TYR A C 1
ATOM 6891 O O . TYR A 1 894 ? 77.897 -1.047 -13.757 1.00 23.37 896 TYR A O 1
ATOM 6900 N N . PHE A 1 895 ? 77.569 -1.935 -15.812 1.00 24.39 897 PHE A N 1
ATOM 6901 C CA . PHE A 1 895 ? 78.999 -2.022 -16.114 1.00 24.17 897 PHE A CA 1
ATOM 6902 C C . PHE A 1 895 ? 79.383 -1.105 -17.254 1.00 24.10 897 PHE A C 1
ATOM 6903 O O . PHE A 1 895 ? 78.545 -0.793 -18.106 1.00 24.52 897 PHE A O 1
ATOM 6911 N N . ARG A 1 896 ? 80.644 -0.689 -17.274 1.00 23.63 898 ARG A N 1
ATOM 6912 C CA . ARG A 1 896 ? 81.155 0.106 -18.387 1.00 24.23 898 ARG A CA 1
ATOM 6913 C C . ARG A 1 896 ? 82.649 -0.072 -18.642 1.00 24.00 898 ARG A C 1
ATOM 6914 O O . ARG A 1 896 ? 83.402 -0.435 -17.755 1.00 24.06 898 ARG A O 1
ATOM 6922 N N . THR A 1 897 ? 83.070 0.214 -19.866 1.00 24.32 899 THR A N 1
ATOM 6923 C CA . THR A 1 897 ? 84.468 0.058 -20.239 1.00 24.63 899 THR A CA 1
ATOM 6924 C C . THR A 1 897 ? 84.781 0.938 -21.433 1.00 25.36 899 THR A C 1
ATOM 6925 O O . THR A 1 897 ? 83.851 1.402 -22.128 1.00 25.51 899 THR A O 1
ATOM 6929 N N . THR A 1 898 ? 86.079 1.122 -21.698 1.00 24.80 900 THR A N 1
ATOM 6930 C CA . THR A 1 898 ? 86.498 1.659 -22.977 1.00 25.83 900 THR A CA 1
ATOM 6931 C C . THR A 1 898 ? 87.870 1.106 -23.345 1.00 26.32 900 THR A C 1
ATOM 6932 O O . THR A 1 898 ? 88.623 0.666 -22.470 1.00 25.73 900 THR A O 1
ATOM 6936 N N . ASP A 1 899 ? 88.159 1.098 -24.645 1.00 27.51 901 ASP A N 1
ATOM 6937 C CA . ASP A 1 899 ? 89.511 0.856 -25.136 1.00 28.09 901 ASP A CA 1
ATOM 6938 C C . ASP A 1 899 ? 90.207 2.166 -25.517 1.00 27.78 901 ASP A C 1
ATOM 6939 O O . ASP A 1 899 ? 91.341 2.134 -26.000 1.00 27.21 901 ASP A O 1
ATOM 6944 N N . THR A 1 900 ? 89.506 3.290 -25.321 1.00 26.71 902 THR A N 1
ATOM 6945 C CA . THR A 1 900 ? 89.986 4.645 -25.589 1.00 27.62 902 THR A CA 1
ATOM 6946 C C . THR A 1 900 ? 89.883 5.149 -27.051 1.00 28.00 902 THR A C 1
ATOM 6947 O O . THR A 1 900 ? 89.902 6.367 -27.286 1.00 27.76 902 THR A O 1
ATOM 6951 N N . THR A 1 901 ? 89.814 4.241 -28.023 1.00 28.24 903 THR A N 1
ATOM 6952 C CA . THR A 1 901 ? 89.747 4.641 -29.455 1.00 29.22 903 THR A CA 1
ATOM 6953 C C . THR A 1 901 ? 88.370 4.367 -30.102 1.00 28.87 903 THR A C 1
ATOM 6954 O O . THR A 1 901 ? 88.210 4.528 -31.300 1.00 29.66 903 THR A O 1
ATOM 6958 N N . THR A 1 902 ? 87.410 3.911 -29.295 1.00 28.14 904 THR A N 1
ATOM 6959 C CA . THR A 1 902 ? 86.008 3.820 -29.670 1.00 28.28 904 THR A CA 1
ATOM 6960 C C . THR A 1 902 ? 85.152 4.381 -28.524 1.00 27.51 904 THR A C 1
ATOM 6961 O O . THR A 1 902 ? 85.587 4.422 -27.388 1.00 27.02 904 THR A O 1
ATOM 6965 N N . ASN A 1 903 ? 83.924 4.797 -28.817 1.00 28.11 905 ASN A N 1
ATOM 6966 C CA . ASN A 1 903 ? 83.070 5.375 -27.784 1.00 27.55 905 ASN A CA 1
ATOM 6967 C C . ASN A 1 903 ? 82.824 4.373 -26.663 1.00 27.19 905 ASN A C 1
ATOM 6968 O O . ASN A 1 903 ? 82.697 3.184 -26.916 1.00 27.16 905 ASN A O 1
ATOM 6973 N N . PHE A 1 904 ? 82.769 4.850 -25.421 1.00 26.72 906 PHE A N 1
ATOM 6974 C CA . PHE A 1 904 ? 82.641 3.922 -24.288 1.00 26.60 906 PHE A CA 1
ATOM 6975 C C . PHE A 1 904 ? 81.355 3.090 -24.354 1.00 26.56 906 PHE A C 1
ATOM 6976 O O . PHE A 1 904 ? 80.339 3.529 -24.885 1.00 26.11 906 PHE A O 1
ATOM 6984 N N . VAL A 1 905 ? 81.441 1.901 -23.790 1.00 26.50 907 VAL A N 1
ATOM 6985 C CA . VAL A 1 905 ? 80.392 0.892 -23.863 1.00 28.14 907 VAL A CA 1
ATOM 6986 C C . VAL A 1 905 ? 79.845 0.692 -22.464 1.00 27.77 907 VAL A C 1
ATOM 6987 O O . VAL A 1 905 ? 80.626 0.557 -21.528 1.00 27.36 907 VAL A O 1
ATOM 6991 N N . SER A 1 906 ? 78.516 0.662 -22.327 1.00 28.46 908 SER A N 1
ATOM 6992 C CA . SER A 1 906 ? 77.884 0.396 -21.020 1.00 28.80 908 SER A CA 1
ATOM 6993 C C . SER A 1 906 ? 76.724 -0.612 -21.171 1.00 29.55 908 SER A C 1
ATOM 6994 O O . SER A 1 906 ? 76.213 -0.781 -22.257 1.00 29.33 908 SER A O 1
ATOM 6997 N N . THR A 1 907 ? 76.406 -1.337 -20.096 1.00 29.30 909 THR A N 1
ATOM 6998 C CA . THR A 1 907 ? 75.253 -2.226 -20.024 1.00 30.53 909 THR A CA 1
ATOM 6999 C C . THR A 1 907 ? 74.080 -1.475 -19.424 1.00 31.41 909 THR A C 1
ATOM 7000 O O . THR A 1 907 ? 74.254 -0.436 -18.798 1.00 29.04 909 THR A O 1
ATOM 7004 N N . SER A 1 908 ? 72.876 -2.010 -19.602 1.00 34.40 910 SER A N 1
ATOM 7005 C CA . SER A 1 908 ? 71.679 -1.398 -19.018 1.00 36.35 910 SER A CA 1
ATOM 7006 C C . SER A 1 908 ? 71.629 -1.724 -17.527 1.00 35.95 910 SER A C 1
ATOM 7007 O O . SER A 1 908 ? 72.120 -2.757 -17.091 1.00 36.69 910 SER A O 1
ATOM 7010 N N . VAL A 1 909 ? 71.030 -0.832 -16.763 1.00 35.70 911 VAL A N 1
ATOM 7011 C CA . VAL A 1 909 ? 70.941 -0.983 -15.328 1.00 35.83 911 VAL A CA 1
ATOM 7012 C C . VAL A 1 909 ? 70.215 -2.279 -14.873 1.00 36.91 911 VAL A C 1
ATOM 7013 O O . VAL A 1 909 ? 69.140 -2.617 -15.371 1.00 38.71 911 VAL A O 1
ATOM 7017 N N . GLN A 1 910 ? 70.840 -3.006 -13.949 1.00 35.07 912 GLN A N 1
ATOM 7018 C CA . GLN A 1 910 ? 70.257 -4.177 -13.311 1.00 35.78 912 GLN A CA 1
ATOM 7019 C C . GLN A 1 910 ? 69.897 -3.743 -11.872 1.00 34.82 912 GLN A C 1
ATOM 7020 O O . GLN A 1 910 ? 70.594 -2.919 -11.256 1.00 32.28 912 GLN A O 1
ATOM 7026 N N . THR A 1 911 ? 68.811 -4.280 -11.352 1.00 34.41 913 THR A N 1
ATOM 7027 C CA . THR A 1 911 ? 68.357 -3.928 -10.004 1.00 34.45 913 THR A CA 1
ATOM 7028 C C . THR A 1 911 ? 68.965 -4.898 -8.957 1.00 32.43 913 THR A C 1
ATOM 7029 O O . THR A 1 911 ? 69.313 -6.003 -9.262 1.00 32.30 913 THR A O 1
ATOM 7033 N N . GLY A 1 912 ? 69.179 -4.422 -7.743 1.00 30.50 914 GLY A N 1
ATOM 7034 C CA . GLY A 1 912 ? 69.722 -5.236 -6.670 1.00 29.70 914 GLY A CA 1
ATOM 7035 C C . GLY A 1 912 ? 71.207 -4.990 -6.421 1.00 28.11 914 GLY A C 1
ATOM 7036 O O . GLY A 1 912 ? 71.838 -4.213 -7.122 1.00 27.59 914 GLY A O 1
ATOM 7037 N N . PRO A 1 913 ? 71.776 -5.663 -5.430 1.00 27.82 915 PRO A N 1
ATOM 7038 C CA . PRO A 1 913 ? 71.037 -6.556 -4.517 1.00 28.28 915 PRO A CA 1
ATOM 7039 C C . PRO A 1 913 ? 70.199 -5.799 -3.493 1.00 26.97 915 PRO A C 1
ATOM 7040 O O . PRO A 1 913 ? 70.356 -4.596 -3.319 1.00 24.59 915 PRO A O 1
ATOM 7044 N N . THR A 1 914 ? 69.320 -6.522 -2.820 1.00 26.99 916 THR A N 1
ATOM 7045 C CA . THR A 1 914 ? 68.646 -5.987 -1.658 1.00 27.40 916 THR A CA 1
ATOM 7046 C C . THR A 1 914 ? 69.395 -6.490 -0.412 1.00 27.19 916 THR A C 1
ATOM 7047 O O . THR A 1 914 ? 69.745 -7.682 -0.323 1.00 28.25 916 THR A O 1
ATOM 7051 N N . VAL A 1 915 ? 69.648 -5.581 0.525 1.00 25.52 917 VAL A N 1
ATOM 7052 C CA . VAL A 1 915 ? 70.365 -5.890 1.753 1.00 24.84 917 VAL A CA 1
ATOM 7053 C C . VAL A 1 915 ? 69.458 -5.628 2.951 1.00 24.88 917 VAL A C 1
ATOM 7054 O O . VAL A 1 915 ? 68.906 -4.522 3.099 1.00 24.53 917 VAL A O 1
ATOM 7058 N N . ILE A 1 916 ? 69.310 -6.657 3.782 1.00 25.48 918 ILE A N 1
ATOM 7059 C CA . ILE A 1 916 ? 68.502 -6.636 5.005 1.00 25.99 918 ILE A CA 1
ATOM 7060 C C . ILE A 1 916 ? 69.454 -6.451 6.194 1.00 24.96 918 ILE A C 1
ATOM 7061 O O . ILE A 1 916 ? 70.624 -6.837 6.100 1.00 24.82 918 ILE A O 1
ATOM 7066 N N . ARG A 1 917 ? 68.992 -5.856 7.290 1.00 28.50 919 ARG A N 1
ATOM 7067 C CA . ARG A 1 917 ? 69.825 -5.740 8.509 1.00 28.56 919 ARG A CA 1
ATOM 7068 C C . ARG A 1 917 ? 70.234 -7.120 9.041 1.00 29.54 919 ARG A C 1
ATOM 7069 O O . ARG A 1 917 ? 69.439 -8.080 8.959 1.00 29.47 919 ARG A O 1
ATOM 7077 N N . ASN A 1 918 ? 71.460 -7.232 9.566 1.00 30.26 920 ASN A N 1
ATOM 7078 C CA . ASN A 1 918 ? 71.886 -8.458 10.288 1.00 31.77 920 ASN A CA 1
ATOM 7079 C C . ASN A 1 918 ? 70.930 -8.773 11.432 1.00 32.73 920 ASN A C 1
ATOM 7080 O O . ASN A 1 918 ? 70.552 -9.932 11.646 1.00 32.43 920 ASN A O 1
ATOM 7085 N N . LYS A 1 919 ? 70.550 -7.732 12.166 1.00 33.87 921 LYS A N 1
ATOM 7086 C CA . LYS A 1 919 ? 69.677 -7.882 13.340 1.00 35.69 921 LYS A CA 1
ATOM 7087 C C . LYS A 1 919 ? 68.462 -6.967 13.302 1.00 35.31 921 LYS A C 1
ATOM 7088 O O . LYS A 1 919 ? 68.597 -5.779 13.013 1.00 35.08 921 LYS A O 1
ATOM 7094 N N . LEU A 1 920 ? 67.285 -7.533 13.597 1.00 35.27 922 LEU A N 1
ATOM 7095 C CA . LEU A 1 920 ? 66.048 -6.769 13.735 1.00 35.61 922 LEU A CA 1
ATOM 7096 C C . LEU A 1 920 ? 65.728 -6.681 15.226 1.00 37.09 922 LEU A C 1
ATOM 7097 O O . LEU A 1 920 ? 65.159 -7.617 15.809 1.00 36.93 922 LEU A O 1
ATOM 7102 N N . GLU A 1 921 ? 66.108 -5.559 15.827 1.00 37.90 923 GLU A N 1
ATOM 7103 C CA . GLU A 1 921 ? 66.100 -5.418 17.278 1.00 40.08 923 GLU A CA 1
ATOM 7104 C C . GLU A 1 921 ? 64.642 -5.377 17.790 1.00 41.59 923 GLU A C 1
ATOM 7105 O O . GLU A 1 921 ? 63.798 -4.654 17.239 1.00 41.37 923 GLU A O 1
ATOM 7111 N N . ALA A 1 922 ? 64.342 -6.178 18.813 1.00 43.13 924 ALA A N 1
ATOM 7112 C CA . ALA A 1 922 ? 62.976 -6.247 19.360 1.00 44.75 924 ALA A CA 1
ATOM 7113 C C . ALA A 1 922 ? 62.465 -4.883 19.905 1.00 46.12 924 ALA A C 1
ATOM 7114 O O . ALA A 1 922 ? 61.278 -4.546 19.778 1.00 47.62 924 ALA A O 1
ATOM 7116 N N . GLU A 1 923 ? 63.376 -4.094 20.462 1.00 46.02 925 GLU A N 1
ATOM 7117 C CA . GLU A 1 923 ? 63.062 -2.754 20.992 1.00 47.29 925 GLU A CA 1
ATOM 7118 C C . GLU A 1 923 ? 62.771 -1.670 19.945 1.00 46.42 925 GLU A C 1
ATOM 7119 O O . GLU A 1 923 ? 62.261 -0.613 20.281 1.00 47.74 925 GLU A O 1
ATOM 7125 N N . VAL A 1 924 ? 63.120 -1.931 18.692 1.00 44.79 926 VAL A N 1
ATOM 7126 C CA . VAL A 1 924 ? 62.878 -1.016 17.579 1.00 43.95 926 VAL A CA 1
ATOM 7127 C C . VAL A 1 924 ? 61.631 -1.415 16.793 1.00 43.32 926 VAL A C 1
ATOM 7128 O O . VAL A 1 924 ? 60.897 -0.556 16.339 1.00 43.47 926 VAL A O 1
ATOM 7132 N N . LEU A 1 925 ? 61.392 -2.713 16.633 1.00 42.82 927 LEU A N 1
ATOM 7133 C CA . LEU A 1 925 ? 60.201 -3.197 15.937 1.00 43.33 927 LEU A CA 1
ATOM 7134 C C . LEU A 1 925 ? 58.913 -2.681 16.620 1.00 45.49 927 LEU A C 1
ATOM 7135 O O . LEU A 1 925 ? 58.861 -2.575 17.836 1.00 46.59 927 LEU A O 1
ATOM 7140 N N . SER A 1 926 ? 57.899 -2.340 15.826 1.00 46.11 928 SER A N 1
ATOM 7141 C CA . SER A 1 926 ? 56.596 -1.931 16.365 1.00 48.72 928 SER A CA 1
ATOM 7142 C C . SER A 1 926 ? 55.802 -3.164 16.802 1.00 49.30 928 SER A C 1
ATOM 7143 O O . SER A 1 926 ? 55.956 -4.246 16.221 1.00 47.57 928 SER A O 1
ATOM 7146 N N . ILE A 1 927 ? 54.981 -3.010 17.841 1.00 51.83 929 ILE A N 1
ATOM 7147 C CA . ILE A 1 927 ? 54.077 -4.084 18.270 1.00 53.34 929 ILE A CA 1
ATOM 7148 C C . ILE A 1 927 ? 52.706 -3.877 17.622 1.00 54.53 929 ILE A C 1
ATOM 7149 O O . ILE A 1 927 ? 52.019 -2.906 17.913 1.00 55.82 929 ILE A O 1
ATOM 7154 N N . ASN A 1 928 ? 52.322 -4.799 16.741 1.00 54.02 930 ASN A N 1
ATOM 7155 C CA . ASN A 1 928 ? 51.022 -4.763 16.072 1.00 55.71 930 ASN A CA 1
ATOM 7156 C C . ASN A 1 928 ? 49.868 -5.097 17.041 1.00 58.64 930 ASN A C 1
ATOM 7157 O O . ASN A 1 928 ? 48.751 -4.566 16.902 1.00 60.44 930 ASN A O 1
ATOM 7162 N N . LEU A 1 929 ? 50.147 -5.982 18.006 1.00 59.09 931 LEU A N 1
ATOM 7163 C CA . LEU A 1 929 ? 49.134 -6.495 18.944 1.00 61.48 931 LEU A CA 1
ATOM 7164 C C . LEU A 1 929 ? 49.737 -7.075 20.233 1.00 61.54 931 LEU A C 1
ATOM 7165 O O . LEU A 1 929 ? 49.137 -6.976 21.333 1.00 62.75 931 LEU A O 1
ATOM 7170 N N . GLU A 1 960 ? 52.511 -9.851 19.170 1.00 55.84 962 GLU A N 1
ATOM 7171 C CA . GLU A 1 960 ? 52.620 -9.850 17.717 1.00 55.09 962 GLU A CA 1
ATOM 7172 C C . GLU A 1 960 ? 53.404 -8.638 17.188 1.00 52.87 962 GLU A C 1
ATOM 7173 O O . GLU A 1 960 ? 52.941 -7.493 17.280 1.00 53.84 962 GLU A O 1
ATOM 7179 N N . TYR A 1 961 ? 54.598 -8.916 16.658 1.00 50.71 963 TYR A N 1
ATOM 7180 C CA . TYR A 1 961 ? 55.504 -7.902 16.096 1.00 48.33 963 TYR A CA 1
ATOM 7181 C C . TYR A 1 961 ? 55.204 -7.667 14.618 1.00 47.00 963 TYR A C 1
ATOM 7182 O O . TYR A 1 961 ? 54.906 -8.604 13.873 1.00 47.16 963 TYR A O 1
ATOM 7191 N N . ALA A 1 962 ? 55.294 -6.415 14.193 1.00 45.75 964 ALA A N 1
ATOM 7192 C CA . ALA A 1 962 ? 55.351 -6.088 12.768 1.00 44.27 964 ALA A CA 1
ATOM 7193 C C . ALA A 1 962 ? 56.826 -6.089 12.335 1.00 41.75 964 ALA A C 1
ATOM 7194 O O . ALA A 1 962 ? 57.655 -5.406 12.933 1.00 41.14 964 ALA A O 1
ATOM 7196 N N . VAL A 1 963 ? 57.137 -6.886 11.307 1.00 40.36 965 VAL A N 1
ATOM 7197 C CA . VAL A 1 963 ? 58.505 -7.089 10.823 1.00 37.87 965 VAL A CA 1
ATOM 7198 C C . VAL A 1 963 ? 58.516 -6.830 9.322 1.00 36.89 965 VAL A C 1
ATOM 7199 O O . VAL A 1 963 ? 57.824 -7.526 8.548 1.00 36.89 965 VAL A O 1
ATOM 7203 N N . ASN A 1 964 ? 59.269 -5.820 8.893 1.00 35.26 966 ASN A N 1
ATOM 7204 C CA . ASN A 1 964 ? 59.385 -5.554 7.468 1.00 34.62 966 ASN A CA 1
ATOM 7205 C C . ASN A 1 964 ? 60.400 -6.496 6.823 1.00 34.29 966 ASN A C 1
ATOM 7206 O O . ASN A 1 964 ? 61.489 -6.686 7.350 1.00 33.08 966 ASN A O 1
ATOM 7211 N N . VAL A 1 965 ? 60.022 -7.050 5.667 1.00 35.56 967 VAL A N 1
ATOM 7212 C CA . VAL A 1 965 ? 60.876 -7.930 4.877 1.00 35.93 967 VAL A CA 1
ATOM 7213 C C . VAL A 1 965 ? 61.029 -7.267 3.509 1.00 35.67 967 VAL A C 1
ATOM 7214 O O . VAL A 1 965 ? 60.058 -7.125 2.771 1.00 37.27 967 VAL A O 1
ATOM 7218 N N . PRO A 1 966 ? 62.239 -6.824 3.181 1.00 34.02 968 PRO A N 1
ATOM 7219 C CA . PRO A 1 966 ? 62.373 -5.903 2.043 1.00 34.04 968 PRO A CA 1
ATOM 7220 C C . PRO A 1 966 ? 62.237 -6.540 0.655 1.00 35.03 968 PRO A C 1
ATOM 7221 O O . PRO A 1 966 ? 62.135 -5.812 -0.349 1.00 35.38 968 PRO A O 1
ATOM 7225 N N . LYS A 1 967 ? 62.243 -7.866 0.592 1.00 35.69 969 LYS A N 1
ATOM 7226 C CA . LYS A 1 967 ? 62.205 -8.556 -0.695 1.00 37.50 969 LYS A CA 1
ATOM 7227 C C . LYS A 1 967 ? 61.653 -9.953 -0.491 1.00 38.70 969 LYS A C 1
ATOM 7228 O O . LYS A 1 967 ? 61.985 -10.626 0.487 1.00 38.27 969 LYS A O 1
ATOM 7234 N N . ALA A 1 968 ? 60.776 -10.369 -1.403 1.00 40.95 970 ALA A N 1
ATOM 7235 C CA . ALA A 1 968 ? 60.289 -11.738 -1.434 1.00 42.89 970 ALA A CA 1
ATOM 7236 C C . ALA A 1 968 ? 61.476 -12.696 -1.494 1.00 43.16 970 ALA A C 1
ATOM 7237 O O . ALA A 1 968 ? 62.437 -12.435 -2.212 1.00 42.88 970 ALA A O 1
ATOM 7239 N N . GLY A 1 969 ? 61.409 -13.786 -0.740 1.00 44.15 971 GLY A N 1
ATOM 7240 C CA . GLY A 1 969 ? 62.439 -14.830 -0.795 1.00 45.03 971 GLY A CA 1
ATOM 7241 C C . GLY A 1 969 ? 62.339 -15.751 0.402 1.00 45.41 971 GLY A C 1
ATOM 7242 O O . GLY A 1 969 ? 61.403 -15.634 1.195 1.00 46.10 971 GLY A O 1
ATOM 7243 N N . THR A 1 970 ? 63.305 -16.655 0.532 1.00 46.10 972 THR A N 1
ATOM 7244 C CA . THR A 1 970 ? 63.396 -17.583 1.661 1.00 47.10 972 THR A CA 1
ATOM 7245 C C . THR A 1 970 ? 64.449 -17.075 2.635 1.00 45.76 972 THR A C 1
ATOM 7246 O O . THR A 1 970 ? 65.536 -16.637 2.221 1.00 45.58 972 THR A O 1
ATOM 7250 N N . TYR A 1 971 ? 64.123 -17.122 3.923 1.00 45.40 973 TYR A N 1
ATOM 7251 C CA . TYR A 1 971 ? 65.009 -16.635 4.985 1.00 44.15 973 TYR A CA 1
ATOM 7252 C C . TYR A 1 971 ? 65.115 -17.678 6.093 1.00 46.54 973 TYR A C 1
ATOM 7253 O O . TYR A 1 971 ? 64.101 -18.286 6.467 1.00 47.25 973 TYR A O 1
ATOM 7262 N N . GLN A 1 972 ? 66.331 -17.871 6.614 1.00 47.87 974 GLN A N 1
ATOM 7263 C CA . GLN A 1 972 ? 66.549 -18.646 7.847 1.00 50.09 974 GLN A CA 1
ATOM 7264 C C . GLN A 1 972 ? 66.053 -17.794 9.010 1.00 48.64 974 GLN A C 1
ATOM 7265 O O . GLN A 1 972 ? 66.593 -16.708 9.245 1.00 47.67 974 GLN A O 1
ATOM 7271 N N . VAL A 1 973 ? 65.047 -18.284 9.736 1.00 48.68 975 VAL A N 1
ATOM 7272 C CA . VAL A 1 973 ? 64.467 -17.555 10.872 1.00 47.61 975 VAL A CA 1
ATOM 7273 C C . VAL A 1 973 ? 65.088 -17.954 12.207 1.00 48.44 975 VAL A C 1
ATOM 7274 O O . VAL A 1 973 ? 65.205 -19.157 12.518 1.00 49.94 975 VAL A O 1
ATOM 7278 N N . SER A 1 974 ? 65.410 -16.941 13.018 1.00 47.26 976 SER A N 1
ATOM 7279 C CA . SER A 1 974 ? 66.009 -17.161 14.343 1.00 48.27 976 SER A CA 1
ATOM 7280 C C . SER A 1 974 ? 65.667 -16.052 15.348 1.00 47.30 976 SER A C 1
ATOM 7281 O O . SER A 1 974 ? 65.329 -14.946 14.946 1.00 45.03 976 SER A O 1
ATOM 7284 N N . ALA A 1 975 ? 65.765 -16.371 16.642 1.00 48.29 977 ALA A N 1
ATOM 7285 C CA . ALA A 1 975 ? 65.603 -15.406 17.736 1.00 48.26 977 ALA A CA 1
ATOM 7286 C C . ALA A 1 975 ? 66.483 -15.767 18.935 1.00 49.67 977 ALA A C 1
ATOM 7287 O O . ALA A 1 975 ? 66.992 -14.873 19.618 1.00 49.91 977 ALA A O 1
ATOM 7289 N N . UNK A 1 976 ? 66.344 -9.646 19.741 1.00 40.90 2000 UNK A N 1
ATOM 7290 C CA . UNK A 1 976 ? 66.354 -9.501 18.269 1.00 39.47 2000 UNK A CA 1
ATOM 7291 C C . UNK A 1 976 ? 65.742 -10.705 17.556 1.00 39.80 2000 UNK A C 1
ATOM 7292 O O . UNK A 1 976 ? 65.731 -11.797 18.107 1.00 40.87 2000 UNK A O 1
ATOM 7294 N N . UNK A 1 977 ? 65.226 -10.495 16.337 1.00 38.81 2001 UNK A N 1
ATOM 7295 C CA . UNK A 1 977 ? 64.903 -11.563 15.383 1.00 39.04 2001 UNK A CA 1
ATOM 7296 C C . UNK A 1 977 ? 65.951 -11.438 14.292 1.00 38.68 2001 UNK A C 1
ATOM 7297 O O . UNK A 1 977 ? 66.435 -10.321 13.994 1.00 37.61 2001 UNK A O 1
ATOM 7299 N N . UNK A 1 978 ? 66.362 -12.569 13.718 1.00 39.25 2002 UNK A N 1
ATOM 7300 C CA . UNK A 1 978 ? 67.288 -12.570 12.581 1.00 38.66 2002 UNK A CA 1
ATOM 7301 C C . UNK A 1 978 ? 66.621 -13.292 11.440 1.00 39.30 2002 UNK A C 1
ATOM 7302 O O . UNK A 1 978 ? 65.991 -14.340 11.632 1.00 40.58 2002 UNK A O 1
ATOM 7304 N N . UNK A 1 979 ? 66.714 -12.715 10.247 1.00 38.08 2003 UNK A N 1
ATOM 7305 C CA . UNK A 1 979 ? 66.298 -13.356 9.008 1.00 39.07 2003 UNK A CA 1
ATOM 7306 C C . UNK A 1 979 ? 67.538 -13.339 8.138 1.00 39.66 2003 UNK A C 1
ATOM 7307 O O . UNK A 1 979 ? 67.941 -12.265 7.652 1.00 38.28 2003 UNK A O 1
ATOM 7309 N N . UNK A 1 980 ? 68.194 -14.501 7.973 1.00 40.94 2004 UNK A N 1
ATOM 7310 C CA . UNK A 1 980 ? 69.395 -14.608 7.114 1.00 41.03 2004 UNK A CA 1
ATOM 7311 C C . UNK A 1 980 ? 68.941 -15.137 5.776 1.00 41.87 2004 UNK A C 1
ATOM 7312 O O . UNK A 1 980 ? 68.353 -16.204 5.710 1.00 43.46 2004 UNK A O 1
ATOM 7314 N N . UNK A 1 981 ? 69.195 -14.397 4.695 1.00 41.55 2005 UNK A N 1
ATOM 7315 C CA . UNK A 1 981 ? 68.767 -14.820 3.348 1.00 42.11 2005 UNK A CA 1
ATOM 7316 C C . UNK A 1 981 ? 69.399 -16.130 2.937 1.00 44.15 2005 UNK A C 1
ATOM 7317 O O . UNK A 1 981 ? 70.561 -16.375 3.252 1.00 44.27 2005 UNK A O 1
ATOM 7319 N N . UNK A 1 982 ? 68.610 -16.984 2.273 1.00 45.75 2006 UNK A N 1
ATOM 7320 C CA . UNK A 1 982 ? 69.078 -18.215 1.615 1.00 48.57 2006 UNK A CA 1
ATOM 7321 C C . UNK A 1 982 ? 68.984 -17.864 0.145 1.00 49.91 2006 UNK A C 1
ATOM 7322 O O . UNK A 1 982 ? 67.925 -18.044 -0.476 1.00 50.21 2006 UNK A O 1
ATOM 7324 N N . UNK A 1 983 ? 70.090 -17.340 -0.402 1.00 50.39 2007 UNK A N 1
ATOM 7325 C CA . UNK A 1 983 ? 70.126 -16.652 -1.715 1.00 50.87 2007 UNK A CA 1
ATOM 7326 C C . UNK A 1 983 ? 69.430 -17.347 -2.879 1.00 53.01 2007 UNK A C 1
ATOM 7327 O O . UNK A 1 983 ? 69.487 -18.572 -3.043 1.00 54.80 2007 UNK A O 1
ATOM 7329 N N . UNK A 1 984 ? 74.343 -8.119 28.201 1.00 69.48 2101 UNK A N 1
ATOM 7330 C CA . UNK A 1 984 ? 74.281 -7.084 27.178 1.00 68.51 2101 UNK A CA 1
ATOM 7331 C C . UNK A 1 984 ? 74.120 -5.746 27.874 1.00 70.96 2101 UNK A C 1
ATOM 7332 O O . UNK A 1 984 ? 75.091 -4.993 28.017 1.00 72.09 2101 UNK A O 1
ATOM 7334 N N . UNK A 1 985 ? 72.898 -5.458 28.335 1.00 72.68 2102 UNK A N 1
ATOM 7335 C CA . UNK A 1 985 ? 72.552 -4.188 29.008 1.00 74.38 2102 UNK A CA 1
ATOM 7336 C C . UNK A 1 985 ? 71.128 -4.294 29.556 1.00 75.69 2102 UNK A C 1
ATOM 7337 O O . UNK A 1 985 ? 70.699 -5.399 29.929 1.00 75.92 2102 UNK A O 1
ATOM 7339 N N . UNK A 1 986 ? 70.383 -3.179 29.628 1.00 76.13 2103 UNK A N 1
ATOM 7340 C CA . UNK A 1 986 ? 68.994 -3.218 30.122 1.00 77.10 2103 UNK A CA 1
ATOM 7341 C C . UNK A 1 986 ? 68.135 -2.001 29.803 1.00 77.29 2103 UNK A C 1
ATOM 7342 O O . UNK A 1 986 ? 68.628 -0.874 29.660 1.00 77.83 2103 UNK A O 1
ATOM 7344 N N . UNK A 1 987 ? 66.824 -2.262 29.744 1.00 77.59 2104 UNK A N 1
ATOM 7345 C CA . UNK A 1 987 ? 65.746 -1.316 29.363 1.00 77.79 2104 UNK A CA 1
ATOM 7346 C C . UNK A 1 987 ? 64.717 -2.138 28.586 1.00 76.07 2104 UNK A C 1
ATOM 7347 O O . UNK A 1 987 ? 65.062 -3.192 28.028 1.00 73.87 2104 UNK A O 1
ATOM 7349 N N . UNK A 1 988 ? 63.457 -1.687 28.559 1.00 76.22 2105 UNK A N 1
ATOM 7350 C CA . UNK A 1 988 ? 62.419 -2.337 27.742 1.00 74.21 2105 UNK A CA 1
ATOM 7351 C C . UNK A 1 988 ? 61.177 -1.492 27.649 1.00 75.25 2105 UNK A C 1
ATOM 7352 O O . UNK A 1 988 ? 60.072 -2.010 27.454 1.00 74.66 2105 UNK A O 1
ATOM 7354 N N . UNK A 1 989 ? 70.065 -18.122 21.410 1.00 51.30 2201 UNK A N 1
ATOM 7355 C CA . UNK A 1 989 ? 69.622 -18.269 20.019 1.00 50.48 2201 UNK A CA 1
ATOM 7356 C C . UNK A 1 989 ? 68.840 -19.544 19.818 1.00 52.29 2201 UNK A C 1
ATOM 7357 O O . UNK A 1 989 ? 69.287 -20.602 20.251 1.00 54.70 2201 UNK A O 1
ATOM 7359 N N . UNK A 1 990 ? 67.684 -19.434 19.150 1.00 51.43 2202 UNK A N 1
ATOM 7360 C CA . UNK A 1 990 ? 66.786 -20.564 18.845 1.00 53.00 2202 UNK A CA 1
ATOM 7361 C C . UNK A 1 990 ? 66.471 -20.554 17.347 1.00 51.84 2202 UNK A C 1
ATOM 7362 O O . UNK A 1 990 ? 65.853 -19.605 16.827 1.00 49.97 2202 UNK A O 1
ATOM 7364 N N . UNK A 1 991 ? 66.926 -21.587 16.637 1.00 53.02 2203 UNK A N 1
ATOM 7365 C CA . UNK A 1 991 ? 66.693 -21.714 15.190 1.00 52.75 2203 UNK A CA 1
ATOM 7366 C C . UNK A 1 991 ? 65.273 -22.186 15.004 1.00 53.77 2203 UNK A C 1
ATOM 7367 O O . UNK A 1 991 ? 64.883 -23.218 15.569 1.00 57.27 2203 UNK A O 1
ATOM 7369 N N . UNK A 1 992 ? 64.483 -21.431 14.246 1.00 51.71 2204 UNK A N 1
ATOM 7370 C CA . UNK A 1 992 ? 63.062 -21.716 14.024 1.00 52.58 2204 UNK A CA 1
ATOM 7371 C C . UNK A 1 992 ? 62.771 -21.998 12.559 1.00 52.88 2204 UNK A C 1
ATOM 7372 O O . UNK A 1 992 ? 61.652 -21.723 12.072 1.00 52.68 2204 UNK A O 1
ATOM 7374 N N . GLY A 1 993 ? 63.769 -22.538 11.840 1.00 53.56 2205 GLY A N 1
ATOM 7375 C CA . GLY A 1 993 ? 63.575 -23.054 10.471 1.00 54.72 2205 GLY A CA 1
ATOM 7376 C C . GLY A 1 993 ? 63.666 -22.012 9.373 1.00 52.99 2205 GLY A C 1
ATOM 7377 O O . GLY A 1 993 ? 64.116 -20.891 9.618 1.00 50.62 2205 GLY A O 1
ATOM 7378 N N . UNK A 1 994 ? 63.256 -22.402 8.162 1.00 54.13 2206 UNK A N 1
ATOM 7379 C CA . UNK A 1 994 ? 63.162 -21.494 7.001 1.00 53.07 2206 UNK A CA 1
ATOM 7380 C C . UNK A 1 994 ? 61.735 -21.029 6.835 1.00 52.94 2206 UNK A C 1
ATOM 7381 O O . UNK A 1 994 ? 60.810 -21.750 7.200 1.00 54.18 2206 UNK A O 1
ATOM 7383 N N . UNK A 1 995 ? 61.541 -19.822 6.298 1.00 50.58 2207 UNK A N 1
ATOM 7384 C CA . UNK A 1 995 ? 60.211 -19.359 5.857 1.00 50.55 2207 UNK A CA 1
ATOM 7385 C C . UNK A 1 995 ? 60.367 -18.775 4.476 1.00 49.92 2207 UNK A C 1
ATOM 7386 O O . UNK A 1 995 ? 61.431 -18.232 4.162 1.00 48.29 2207 UNK A O 1
ATOM 7388 N N . UNK A 1 996 ? 59.328 -18.899 3.640 1.00 50.57 2208 UNK A N 1
ATOM 7389 C CA . UNK A 1 996 ? 59.272 -18.249 2.302 1.00 50.31 2208 UNK A CA 1
ATOM 7390 C C . UNK A 1 996 ? 58.250 -17.105 2.344 1.00 49.27 2208 UNK A C 1
ATOM 7391 O O . UNK A 1 996 ? 57.077 -17.342 2.619 1.00 50.62 2208 UNK A O 1
ATOM 7393 N N . UNK A 1 997 ? 58.682 -15.861 2.104 1.00 46.49 2209 UNK A N 1
ATOM 7394 C CA . UNK A 1 997 ? 57.788 -14.686 2.135 1.00 46.03 2209 UNK A CA 1
ATOM 7395 C C . UNK A 1 997 ? 57.370 -14.371 0.714 1.00 47.15 2209 UNK A C 1
ATOM 7396 O O . UNK A 1 997 ? 58.237 -14.141 -0.148 1.00 47.02 2209 UNK A O 1
ATOM 7398 N N . UNK A 1 998 ? 56.057 -14.327 0.454 1.00 48.54 2210 UNK A N 1
ATOM 7399 C CA . UNK A 1 998 ? 55.531 -14.212 -0.917 1.00 50.31 2210 UNK A CA 1
ATOM 7400 C C . UNK A 1 998 ? 55.674 -12.819 -1.505 1.00 49.61 2210 UNK A C 1
ATOM 7401 O O . UNK A 1 998 ? 55.945 -12.672 -2.707 1.00 49.58 2210 UNK A O 1
ATOM 7403 N N . UNK A 1 999 ? 55.508 -11.788 -0.671 1.00 49.37 2211 UNK A N 1
ATOM 7404 C CA . UNK A 1 999 ? 55.531 -10.380 -1.128 1.00 49.20 2211 UNK A CA 1
ATOM 7405 C C . UNK A 1 999 ? 56.320 -9.501 -0.168 1.00 47.78 2211 UNK A C 1
ATOM 7406 O O . UNK A 1 999 ? 56.362 -9.767 1.054 1.00 47.53 2211 UNK A O 1
ATOM 7408 N N . UNK A 1 1000 ? 57.000 -8.475 -0.720 1.00 46.98 2212 UNK A N 1
ATOM 7409 C CA . UNK A 1 1000 ? 57.737 -7.485 0.093 1.00 44.86 2212 UNK A CA 1
ATOM 7410 C C . UNK A 1 1000 ? 56.779 -6.674 0.940 1.00 45.08 2212 UNK A C 1
ATOM 7411 O O . UNK A 1 1000 ? 55.643 -6.436 0.507 1.00 47.14 2212 UNK A O 1
ATOM 7413 N N . UNK A 1 1001 ? 57.221 -6.233 2.129 1.00 43.51 2213 UNK A N 1
ATOM 7414 C CA . UNK A 1 1001 ? 56.422 -5.397 3.066 1.00 43.55 2213 UNK A CA 1
ATOM 7415 C C . UNK A 1 1001 ? 56.255 -5.965 4.480 1.00 43.11 2213 UNK A C 1
ATOM 7416 O O . UNK A 1 1001 ? 57.005 -6.855 4.896 1.00 41.58 2213 UNK A O 1
ATOM 7418 N N . UNK A 1 1002 ? 55.276 -5.440 5.235 1.00 43.75 2214 UNK A N 1
ATOM 7419 C CA . UNK A 1 1002 ? 55.115 -5.748 6.669 1.00 43.53 2214 UNK A CA 1
ATOM 7420 C C . UNK A 1 1002 ? 54.585 -7.163 6.844 1.00 44.54 2214 UNK A C 1
ATOM 7421 O O . UNK A 1 1002 ? 53.537 -7.509 6.293 1.00 45.97 2214 UNK A O 1
ATOM 7423 N N . UNK A 1 1003 ? 55.330 -8.000 7.571 1.00 43.90 2215 UNK A N 1
ATOM 7424 C CA . UNK A 1 1003 ? 54.870 -9.325 8.040 1.00 45.23 2215 UNK A CA 1
ATOM 7425 C C . UNK A 1 1003 ? 54.475 -9.277 9.480 1.00 45.75 2215 UNK A C 1
ATOM 7426 O O . UNK A 1 1003 ? 54.997 -8.460 10.243 1.00 45.95 2215 UNK A O 1
ATOM 7428 N N . UNK A 1 1004 ? 53.602 -10.197 9.881 1.00 46.81 2216 UNK A N 1
ATOM 7429 C CA . UNK A 1 1004 ? 53.130 -10.281 11.268 1.00 47.89 2216 UNK A CA 1
ATOM 7430 C C . UNK A 1 1004 ? 53.773 -11.514 11.881 1.00 47.66 2216 UNK A C 1
ATOM 7431 O O . UNK A 1 1004 ? 53.508 -12.636 11.433 1.00 48.62 2216 UNK A O 1
ATOM 7433 N N . UNK A 1 1005 ? 54.635 -11.293 12.890 1.00 46.70 2217 UNK A N 1
ATOM 7434 C CA . UNK A 1 1005 ? 55.349 -12.347 13.639 1.00 46.79 2217 UNK A CA 1
ATOM 7435 C C . UNK A 1 1005 ? 54.786 -12.486 15.048 1.00 48.61 2217 UNK A C 1
ATOM 7436 O O . UNK A 1 1005 ? 55.081 -11.657 15.932 1.00 48.11 2217 UNK A O 1
ATOM 7438 N N . UNK A 1 1006 ? 53.992 -13.547 15.263 1.00 50.47 2218 UNK A N 1
ATOM 7439 C CA . UNK A 1 1006 ? 53.351 -13.818 16.584 1.00 52.68 2218 UNK A CA 1
ATOM 7440 C C . UNK A 1 1006 ? 54.166 -14.846 17.357 1.00 52.89 2218 UNK A C 1
ATOM 7441 O O . UNK A 1 1006 ? 54.768 -14.487 18.343 1.00 53.81 2218 UNK A O 1
ATOM 7443 N N . UNK A 1 1007 ? 69.590 -3.172 24.816 1.00 52.44 2301 UNK A N 1
ATOM 7444 C CA . UNK A 1 1007 ? 68.173 -3.226 25.163 1.00 52.74 2301 UNK A CA 1
ATOM 7445 C C . UNK A 1 1007 ? 67.455 -4.473 24.637 1.00 52.21 2301 UNK A C 1
ATOM 7446 O O . UNK A 1 1007 ? 67.900 -5.114 23.669 1.00 49.59 2301 UNK A O 1
ATOM 7448 N N . UNK A 1 1008 ? 66.357 -4.837 25.309 1.00 53.86 2302 UNK A N 1
ATOM 7449 C CA . UNK A 1 1008 ? 65.511 -5.992 24.958 1.00 54.09 2302 UNK A CA 1
ATOM 7450 C C . UNK A 1 1008 ? 64.069 -5.567 25.154 1.00 55.79 2302 UNK A C 1
ATOM 7451 O O . UNK A 1 1008 ? 63.820 -4.563 25.833 1.00 57.37 2302 UNK A O 1
ATOM 7453 N N . UNK A 1 1009 ? 63.114 -6.311 24.578 1.00 55.03 2303 UNK A N 1
ATOM 7454 C CA . UNK A 1 1009 ? 61.669 -6.024 24.746 1.00 56.50 2303 UNK A CA 1
ATOM 7455 C C . UNK A 1 1009 ? 61.001 -7.144 25.493 1.00 58.32 2303 UNK A C 1
ATOM 7456 O O . UNK A 1 1009 ? 61.023 -8.292 25.042 1.00 57.47 2303 UNK A O 1
#

Nearest PDB structures (foldseek):
  6fhj-assembly1_A  TM=1.001E+00  e=0.000E+00  Paenibacillus
  6fhn-assembly1_A  TM=1.000E+00  e=0.000E+00  Paenibacillus sp.
  6dht-assembly1_A  TM=7.543E-01  e=2.354E-24  Bacteroides ovatus ATCC 8483
  1ia6-assembly1_A  TM=7.809E-01  e=6.495E-16  Ruminiclostridium cellulolyticum
  2vtf-assembly1_A  TM=4.444E-01  e=9.642E-05  Glutamicibacter protophormiae

Secondary structure (DSSP, 8-state):
--EEEEE--TT-EETTS--EEEEEESS--S--EEEEEETTEEEEEEEPEEEEEETTEEEEEEE-TT----EEEEEEEETTEEPPPEEEETTSGGGGHHHHHHHHHTTBSS-HHHHS-TTSSSSPPPGGG--SS--TT--B-TTSSSB-----SB--SSS--B-GGGTTHHHHHHHHHHTTTT-GGGG--TT-SSS-HHHHHHHHHHHHHHHHHHHHBTB---B----SSS-GGGTS---TTSTT--BB-SS--HHHHHHHHHHHHHHHHHHHHHHHTT-S-HHHHHHHHHHHHHHHHHHHHHHHHHHH-TTS---SS--TTTTTTHHHHHHHHHHHHHHH--HHHHHHHHHHHHTS-SS--PPSBTTB-HHHHHHHHGGGS-HHHHHHHHHHHHHHHHHHHHHHTTSTT---S---SS-THHHHHHHHHHHHHHHHHH--HHHHHHHHHHHHHHTT-STT--BSBTTSSSSB------TT-TTTT-TT------TTPBP---BSSBTTBTTS-SSB-----TTT-TTTGGGTS---TTTTHHHHHHHHHHHHH--------PPPPP--EEES-TT-EE-SEEEEEE--SS--EEEEETTEE---BTTBEEEEEE-TTSPTT-EEEEEEEEE-TTS-EEEEEEEEEEPPPPPBTTB-EEEE-SSS-STTGGG----EEEEESSS-EEEEEEEEETTEEEEEEEEE-SSTT-EEEEESTTPPB--TT--EEEEEEE--S-TT-EEEEEEE-SS-EEESSSSSB---SS-EEEEEEGGGSTT--TTSBEEEEEEE-TTT---EEEEEEEEEEE----S---EEEEEEES-SEEETTPPEEEEEEEE-TT-PPPSEEEEEETTEEEE-EES-TT---STT-EEEEEEE---SEEEEEEEEEE-SSS--EEPPPEEEEEEE-S-B-TTTS-B---EEEEESSSEEEEEE--BEEEE---------EEEEEEE-SSEEEEE----